Protein AF-A0AAD1VZV8-F1 (afdb_monomer_lite)

Secondary structure (DSSP, 8-state):
-PPPTTEEEEEETTEEEEEETTEEEEEEEEEETTEEEEEEEETTT--EEEEEEESSTTSSHHHHHHHHHHHHHHHH---TTB---SEEE-S-SSTTT----EEEEEPPSEEHHHHHHH-PPPHHHHHHHHHHHHHHHHHHHHTTEE-----TTSEEE-TT--EEE--GGG-EETT-------S-GGG--HHHHHT-S---THHHHHHHHHHHHHHHHTS-S---SSHHHHHHHHHHHH-PPPHHHHHH---HHHHHHHHTSPP-PPP-HHHHSTT--HHHHHHHHHHS-SSGGGSPPHHHHHTSGGGTTT--GGGS---PPP--TTTSS---HHHHHHHHHHHHHHHHHHTTT--S--------TT--EEEEEETTEEEEEETTEEEEEEEEEETTEEEEEEEEPPTT-TT---GGGSEEEEEEEEE-TTSSHHHHHHHHHHHHHHHH---TTB----EEE-S--SGGG--EEEEEEE---EEHHHHHHH-PPPHHHHHHHHHHHHHHHHHHHHTTEE-----GGGEEE-TT--EEE---TT-EETT-------S-GGG--HHHHHT-S---THHHHHHHHHHHHHHHHTS-S---SSHHHHHHHHHHHH-PPPHHHHHH---HHHHHHHHHS---PPPPHHHHSTTS-HHHHHHHHHHS-SSGGGSPPHHHHHTSTTSTTT--GGG----PPP--TTTT----HHHHTTHHHHHHHTTT--S------------------------------------EEEEPPTT-TTSTTSS-SEEEES-TT---SHHHHHHHHHTTHHHHHTTS-TTHHHHHHHHHS-BSSSSPPPBPHHHHHHHHHHHHHHHHHHT-PPPGGG-GGGS--STTSSB----HHHHHHTTSSPEEPP-PPPPEESS--HHHHHHHHHSSSEEEEEEEEEEE-TTS-EEEEE-S--EEEE-TT--TTTHHHHHHHHHHHSHHHHHHH--SSS-EEEEEEEEEETTEEEEEEEEE--TT-HHHHHHHHHHTT---

Organism: Pelobates cultripes (NCBI:txid61616)

Radius of gyration: 38.72 Å; chains: 1; bounding box: 109×100×72 Å

InterPro domains:
  IPR000719 Protein kinase domain [PF00069] (23-307)
  IPR000719 Protein kinase domain [PF00069] (385-679)
  IPR000719 Protein kinase domain [PS50011] (23-307)
  IPR000719 Protein kinase domain [PS50011] (385-679)
  IPR000719 Protein kinase domain [SM00220] (23-307)
  IPR000719 Protein kinase domain [SM00220] (385-679)
  IPR001134 Netrin domain [PS50189] (893-1016)
  IPR003527 Mitogen-activated protein (MAP) kinase, conserved site [PS01351] (58-161)
  IPR003527 Mitogen-activated protein (MAP) kinase, conserved site [PS01351] (430-533)
  IPR008352 Mitogen-activated protein (MAP) kinase HOG-like [PR01773] (11-20)
  IPR008352 Mitogen-activated protein (MAP) kinase HOG-like [PR01773] (192-202)
  IPR008352 Mitogen-activated protein (MAP) kinase HOG-like [PR01773] (269-282)
  IPR008352 Mitogen-activated protein (MAP) kinase HOG-like [PR01773] (285-293)
  IPR008352 Mitogen-activated protein (MAP) kinase HOG-like [PR01773] (306-316)
  IPR011009 Protein kinase-like domain superfamily [SSF56112] (8-343)
  IPR011009 Protein kinase-like domain superfamily [SSF56112] (369-708)
  IPR017441 Protein kinase, ATP binding site [PS00107] (29-53)
  IPR017441 Protein kinase, ATP binding site [PS00107] (391-424)
  IPR020067 Frizzled domain [PF01392] (767-865)
  IPR020067 Frizzled domain [PS50038] (756-873)

Foldseek 3Di:
DDFQVQWDWDADPNDIDIGGPQWADFAWDDDDPFFTWTWTQRNVVRATKIKTKGDQQLPFPLSLLLLLQQLQVLCQDQAQQAKHFPAKDDSDPDLVRLGIIITITHDFDAFQLVVLQPDQDDLVLLLVLLLSVLLSLQQQVLLQKAQQDDDSRQWGAHPVGRIHGHDSSPMDGFDDDDPLWDDQCLLFALCSLPVFARAHNLRVLSSSLQRSLCSLPSDGQQRALHSVSSVVSLCLAQWQDDPVVLVRGRDPVVSVVSVPDPTHDHDQVCVVRPPDDPQSSVLSVQSSHNPSVRHDHSVRSLVGPSNPLPRDPVSSDYGHHDDCVVSPDDDGSSRSSVVSVVSNVVRVVVVPDPDDDDDDDDDDVQFDWDWDDEPSDIDTGGPQWDDWYWDAADPFFTKTKTFGDDPPCPDDPDRVPGAIKIKGKGFQLLSDVLSLLLVVVVVQVLPQDDAQQAKHFDDKDDPDPDLVRPGMIMTITHDQAAFQLVCLQPDQDDQVLLLVLLLSVLLSLQQCVLQQKAQQDDDSRQWGAHPVRRIHGHDSSQMDGQQDDDSLDDDDPLLFALCSLPVWDRDHNLRVLSSSLQRSLCSLVSDGQFHAPHSLSSNVSLCQAQWQDDPVVLVSTHDPVSVVSSVVDDTDDHDQQCVVRVNHDPQSSVLSNLSSDNPSVSRDHSVRSSVGPSNVVPDDPVRRDYGHHDDCVVSPDDDPSSVSSCVVVVVVVVVPPPDDDDDDDDDDDDDDDDDDDDDDDDDDDDDDDDPPDDKDKDFDDPLQVLAPPVPDGIFIPPFLLRDHDPVVLNVVSVVCVLLVVLCLDVCLSVQVNCRSGPDPDPDTAHAALVSLCRSCVRRQQLCVLVPDGDDPSSPSVPHHHDCIRHDDSDDPVNVVVVQQAAAEGRDDQADEAAADALVVLLVLCVVFQFKKKFKKFWDADPVRDIAIATDDAIHTLHQGPHDRVCVRVRVRSNCSSHVVNVCVVHVDRDIWIKMWGWYGDSSYIDTHYIYTDDPPHPSNVVNSVCSVVDDD

Sequence (1016 aa):
MSCRAGFYRQELNKTVWEVPERYQELTPVGSGAFGSVCSACDTKTRQKVAVKKLSRPFQSLVHARRTYRELRLLKHMKHENVIGLLDVFTPSTSVETFNEVYLVTNLMGADLNNIVKCQRLTDDHIQFLVYQLLRGLKYIHSAGIIHRDLKPSNLAVNEDCELRILDFGLARQTDDEMTGYVATRWYRAPEIMLNWMHYNQTVDIWSVGCIMAELLTGKALFPGNDYIDQLKRIMEVVGTPNSEFLMKISSEHARRYIESLPHMPQQELKEVFLGANPLAIDLLKKMLILDSDKRITATEALAHPYFEQYHDPEDEPEAEPYDESMENKERNIDEWKAIAYEETHKLQYFDYVTLMPIGRIKDSPEDSYYKQEVNKTMWEVKERYRELVAVGSGAYGTVCNAYELKKQEERARDSRSGTKVAIKKLYRPFQSELFAKRAYRELRLLKHMQHENVIGLLDVFTPDCTLEKFNDFYLVMPFMGTDLGKIMKHEKLSEDRIQFLVYQILKGLKYIHSAGIIHRDLKPGNLAVNEDCELKILDFGLARHADSEMTGYVVTRWYRAPEVILNWMHYTQTVDIWSVGCIMAEMYTGRPLFKGNDHLDQLTEIMKITGTPTQDFVQKLQSPEAKSYIKSLPKVQKKDFGALLRYANPLAVNILEKMLVLDAEKRITATEALCHPYFEQFHDEDDETETDPYDDSFDNLDLPLEEWRQMPRLTWSLSFEINKEVEGRCPSFEPGNQTEESNIHFPSSKAFLDIGLSTKCVTIPKDLGLCNDIGYSEMRLPNLMGHTSLAEVVPKSEEWKSLIQTGCHPYARTFLCSLFAPVCMDTFILPCRSMCVAVRDSCAPVLSCHGHSWPEILDCDRFPAGEDMCLATLSKEYIYMYRDLPKPTCQSCPTIEDSVQTKTALEAFCENDFALKVKLAKRKTPSETHQYEIDGQVDFISQGDLLPYDTRNMITQWMLINDKCAEKMIRNPRSLLFIITGSVHHGKVTITKIFHWQKRDSNLTLAVRKWRYHKC

pLDDT: mean 75.04, std 17.6, range [21.66, 97.62]

Structure (mmCIF, N/CA/C/O backbone):
data_AF-A0AAD1VZV8-F1
#
_entry.id   AF-A0AAD1VZV8-F1
#
loop_
_atom_site.group_PDB
_atom_site.id
_atom_site.type_symbol
_atom_site.label_atom_id
_atom_site.label_alt_id
_atom_site.label_comp_id
_atom_site.label_asym_id
_atom_site.label_entity_id
_atom_site.label_seq_id
_atom_site.pdbx_PDB_ins_code
_atom_site.Cartn_x
_atom_site.Cartn_y
_atom_site.Cartn_z
_atom_site.occupancy
_atom_site.B_iso_or_equiv
_atom_site.auth_seq_id
_atom_site.auth_comp_id
_atom_site.auth_asym_id
_atom_site.auth_atom_id
_atom_site.pdbx_PDB_model_num
ATOM 1 N N . MET A 1 1 ? 16.079 13.916 -36.404 1.00 41.34 1 MET A N 1
ATOM 2 C CA . MET A 1 1 ? 15.857 12.458 -36.513 1.00 41.34 1 MET A CA 1
ATOM 3 C C . MET A 1 1 ? 14.384 12.199 -36.266 1.00 41.34 1 MET A C 1
ATOM 5 O O . MET A 1 1 ? 13.881 12.693 -35.262 1.00 41.34 1 MET A O 1
ATOM 9 N N . SER A 1 2 ? 13.702 11.490 -37.163 1.00 50.41 2 SER A N 1
ATOM 10 C CA . SER A 1 2 ? 12.327 11.026 -36.938 1.00 50.41 2 SER A CA 1
ATOM 11 C C . SER A 1 2 ? 12.249 10.089 -35.724 1.00 50.41 2 SER A C 1
ATOM 13 O O . SER A 1 2 ? 13.264 9.538 -35.287 1.00 50.41 2 SER A O 1
ATOM 15 N N . CYS A 1 3 ? 11.054 9.947 -35.158 1.00 56.88 3 CYS A N 1
ATOM 16 C CA . CYS A 1 3 ? 10.742 8.881 -34.207 1.00 56.88 3 CYS A CA 1
ATOM 17 C C . CYS A 1 3 ? 10.597 7.547 -34.961 1.00 56.88 3 CYS A C 1
ATOM 19 O O . CYS A 1 3 ? 10.460 7.538 -36.193 1.00 56.88 3 CYS A O 1
ATOM 21 N N . ARG A 1 4 ? 10.607 6.422 -34.242 1.00 71.38 4 ARG A N 1
ATOM 22 C CA . ARG A 1 4 ? 10.168 5.130 -34.800 1.00 71.38 4 ARG A CA 1
ATOM 23 C C . ARG A 1 4 ? 8.682 5.215 -35.187 1.00 71.38 4 ARG A C 1
ATOM 25 O O . ARG A 1 4 ? 7.907 5.868 -34.500 1.00 71.38 4 ARG A O 1
ATOM 32 N N . ALA A 1 5 ? 8.272 4.573 -36.282 1.00 69.00 5 ALA A N 1
ATOM 33 C CA . ALA A 1 5 ? 6.856 4.533 -36.660 1.00 69.00 5 ALA A CA 1
ATOM 34 C C . ALA A 1 5 ? 6.026 3.853 -35.553 1.00 69.00 5 ALA A C 1
ATOM 36 O O . ALA A 1 5 ? 6.430 2.801 -35.052 1.00 69.00 5 ALA A O 1
ATOM 37 N N . GLY A 1 6 ? 4.903 4.460 -35.158 1.00 79.44 6 GLY A N 1
ATOM 38 C CA . GLY A 1 6 ? 4.107 4.014 -34.012 1.00 79.44 6 GLY A CA 1
ATOM 39 C C . GLY A 1 6 ? 4.653 4.448 -32.645 1.00 79.44 6 GLY A C 1
ATOM 40 O O . GLY A 1 6 ? 4.149 3.968 -31.631 1.00 79.44 6 GLY A O 1
ATOM 41 N N . PHE A 1 7 ? 5.678 5.309 -32.589 1.00 89.44 7 PHE A N 1
ATOM 42 C CA . PHE A 1 7 ? 6.204 5.924 -31.365 1.00 89.44 7 PHE A CA 1
ATOM 43 C C . PHE A 1 7 ? 6.184 7.453 -31.478 1.00 89.44 7 PHE A C 1
ATOM 45 O O . PHE A 1 7 ? 6.583 8.023 -32.497 1.00 89.44 7 PHE A O 1
ATOM 52 N N . TYR A 1 8 ? 5.830 8.129 -30.386 1.00 90.88 8 TYR A N 1
ATOM 53 C CA . TYR A 1 8 ? 5.913 9.585 -30.273 1.00 90.88 8 TYR A CA 1
ATOM 54 C C . TYR A 1 8 ? 6.916 10.012 -29.196 1.00 90.88 8 TYR A C 1
ATOM 56 O O . TYR A 1 8 ? 7.273 9.233 -28.310 1.00 90.88 8 TYR A O 1
ATOM 64 N N . ARG A 1 9 ? 7.394 11.262 -29.287 1.00 90.31 9 ARG A N 1
ATOM 65 C CA . ARG A 1 9 ? 8.308 11.862 -28.304 1.00 90.31 9 ARG A CA 1
ATOM 66 C C . ARG A 1 9 ? 7.639 12.981 -27.516 1.00 90.31 9 ARG A C 1
ATOM 68 O O . ARG A 1 9 ? 6.972 13.832 -28.097 1.00 90.31 9 ARG A O 1
ATOM 75 N N . GLN A 1 10 ? 7.894 13.010 -26.212 1.00 89.69 10 GLN A N 1
ATOM 76 C CA . GLN A 1 10 ? 7.422 14.032 -25.277 1.00 89.69 10 GLN A CA 1
ATOM 77 C C . GLN A 1 10 ? 8.534 14.338 -24.263 1.00 89.69 10 GLN A C 1
ATOM 79 O O . GLN A 1 10 ? 9.213 13.422 -23.802 1.00 89.69 10 GLN A O 1
ATOM 84 N N . GLU A 1 11 ? 8.747 15.606 -23.905 1.00 88.31 11 GLU A N 1
ATOM 85 C CA . GLU A 1 11 ? 9.663 15.958 -22.811 1.00 88.31 11 GLU A CA 1
ATOM 86 C C . GLU A 1 11 ? 8.887 16.085 -21.496 1.00 88.31 11 GLU A C 1
ATOM 88 O O . GLU A 1 11 ? 7.904 16.819 -21.409 1.00 88.31 11 GLU A O 1
ATOM 93 N N . LEU A 1 12 ? 9.336 15.364 -20.468 1.00 83.69 12 LEU A N 1
ATOM 94 C CA . LEU A 1 12 ? 8.746 15.338 -19.131 1.00 83.69 12 LEU A CA 1
ATOM 95 C C . LEU A 1 12 ? 9.860 15.375 -18.086 1.00 83.69 12 LEU A C 1
ATOM 97 O O . LEU A 1 12 ? 10.826 14.619 -18.171 1.00 83.69 12 LEU A O 1
ATOM 101 N N . ASN A 1 13 ? 9.750 16.267 -17.099 1.00 74.88 13 ASN A N 1
ATOM 102 C CA . ASN A 1 13 ? 10.738 16.450 -16.025 1.00 74.88 13 ASN A CA 1
ATOM 103 C C . ASN A 1 13 ? 12.205 16.541 -16.515 1.00 74.88 13 ASN A C 1
ATOM 105 O O . ASN A 1 13 ? 13.106 15.986 -15.889 1.00 74.88 13 ASN A O 1
ATOM 109 N N . LYS A 1 14 ? 12.451 17.255 -17.628 1.00 78.38 14 LYS A N 1
ATOM 110 C CA . LYS A 1 14 ? 13.770 17.397 -18.292 1.00 78.38 14 LYS A CA 1
ATOM 111 C C . LYS A 1 14 ? 14.353 16.087 -18.845 1.00 78.38 14 LYS A C 1
ATOM 113 O O . LYS A 1 14 ? 15.560 15.964 -19.042 1.00 78.38 14 LYS A O 1
ATOM 118 N N . THR A 1 15 ? 13.499 15.095 -19.086 1.00 81.12 15 THR A N 1
ATOM 119 C CA . THR A 1 15 ? 13.841 13.837 -19.754 1.00 81.12 15 THR A CA 1
ATOM 120 C C . THR A 1 15 ? 12.984 13.691 -21.004 1.00 81.12 15 THR A C 1
ATOM 122 O O . THR A 1 15 ? 11.776 13.912 -20.956 1.00 81.12 15 THR A O 1
ATOM 125 N N . VAL A 1 16 ? 13.591 13.319 -22.132 1.00 87.94 16 VAL A N 1
ATOM 126 C CA . VAL A 1 16 ? 12.831 12.953 -23.334 1.00 87.94 16 VAL A CA 1
ATOM 127 C C . VAL A 1 16 ? 12.326 11.526 -23.160 1.00 87.94 16 VAL A C 1
ATOM 129 O O . VAL A 1 16 ? 13.091 10.631 -22.796 1.00 87.94 16 VAL A O 1
ATOM 132 N N . TRP A 1 17 ? 11.043 11.312 -23.411 1.00 91.44 17 TRP A N 1
ATOM 133 C CA . TRP A 1 17 ? 10.408 10.004 -23.479 1.00 91.44 17 TRP A CA 1
ATOM 134 C C . TRP A 1 17 ? 10.088 9.708 -24.943 1.00 91.44 17 TRP A C 1
ATOM 136 O O . TRP A 1 17 ? 9.523 10.569 -25.611 1.00 91.44 17 TRP A O 1
ATOM 146 N N . GLU A 1 18 ? 10.439 8.521 -25.439 1.00 91.50 18 GLU A N 1
ATOM 147 C CA . GLU A 1 18 ? 9.946 7.992 -26.712 1.00 91.50 18 GLU A CA 1
ATOM 148 C C . GLU A 1 18 ? 9.149 6.722 -26.416 1.00 91.50 18 GLU A C 1
ATOM 150 O O . GLU A 1 18 ? 9.711 5.707 -26.004 1.00 91.50 18 GLU A O 1
ATOM 155 N N . VAL A 1 19 ? 7.828 6.806 -26.560 1.00 91.69 19 VAL A N 1
ATOM 156 C CA . VAL A 1 19 ? 6.889 5.750 -26.160 1.00 91.69 19 VAL A CA 1
ATOM 157 C C . VAL A 1 19 ? 5.972 5.379 -27.324 1.00 91.69 19 VAL A C 1
ATOM 159 O O . VAL A 1 19 ? 5.711 6.232 -28.178 1.00 91.69 19 VAL A O 1
ATOM 162 N N . PRO A 1 20 ? 5.473 4.131 -27.388 1.00 91.31 20 PRO A N 1
ATOM 163 C CA . PRO A 1 20 ? 4.473 3.746 -28.366 1.00 91.31 20 PRO A CA 1
ATOM 164 C C . PRO A 1 20 ? 3.245 4.655 -28.296 1.00 91.31 20 PRO A C 1
ATOM 166 O O . PRO A 1 20 ? 2.791 5.001 -27.207 1.00 91.31 20 PRO A O 1
ATOM 169 N N . GLU A 1 21 ? 2.627 4.935 -29.441 1.00 89.12 21 GLU A N 1
ATOM 170 C CA . GLU A 1 21 ? 1.342 5.645 -29.550 1.00 89.12 21 GLU A CA 1
ATOM 171 C C . GLU A 1 21 ? 0.206 4.945 -28.775 1.00 89.12 21 GLU A C 1
ATOM 173 O O . GLU A 1 21 ? -0.810 5.570 -28.470 1.00 89.12 21 GLU A O 1
ATOM 178 N N . ARG A 1 22 ? 0.418 3.679 -28.375 1.00 89.69 22 ARG A N 1
ATOM 179 C CA . ARG A 1 22 ? -0.384 2.947 -27.386 1.00 89.69 22 ARG A CA 1
ATOM 180 C C . ARG A 1 22 ? -0.542 3.719 -26.069 1.00 89.69 22 ARG A C 1
ATOM 182 O O . ARG A 1 22 ? -1.645 3.731 -25.535 1.00 89.69 22 ARG A O 1
ATOM 189 N N . TYR A 1 23 ? 0.515 4.335 -25.542 1.00 92.88 23 TYR A N 1
ATOM 190 C CA . TYR A 1 23 ? 0.543 4.916 -24.196 1.00 92.88 23 TYR A CA 1
ATOM 191 C C . TYR A 1 23 ? 0.437 6.437 -24.255 1.00 92.88 23 TYR A C 1
ATOM 193 O O . TYR A 1 23 ? 1.420 7.116 -24.526 1.00 92.88 23 TYR A O 1
ATOM 201 N N . GLN A 1 24 ? -0.760 6.961 -24.006 1.00 90.06 24 GLN A N 1
ATOM 202 C CA . GLN A 1 24 ? -1.091 8.384 -24.118 1.00 90.06 24 GLN A CA 1
ATOM 203 C C . GLN A 1 24 ? -1.137 9.081 -22.750 1.00 90.06 24 GLN A C 1
ATOM 205 O O . GLN A 1 24 ? -1.080 8.437 -21.703 1.00 90.06 24 GLN A O 1
ATOM 210 N N . GLU A 1 25 ? -1.274 10.410 -22.759 1.00 88.75 25 GLU A N 1
ATOM 211 C CA . GLU A 1 25 ? -1.525 11.235 -21.560 1.00 88.75 25 GLU A CA 1
ATOM 212 C C . GLU A 1 25 ? -0.450 11.124 -20.457 1.00 88.75 25 GLU A C 1
ATOM 214 O O . GLU A 1 25 ? -0.751 11.255 -19.266 1.00 88.75 25 GLU A O 1
ATOM 219 N N . LEU A 1 26 ? 0.816 10.897 -20.840 1.00 91.31 26 LEU A N 1
ATOM 220 C CA . LEU A 1 26 ? 1.911 10.711 -19.884 1.00 91.31 26 LEU A CA 1
ATOM 221 C C . LEU A 1 26 ? 2.014 11.884 -18.894 1.00 91.31 26 LEU A C 1
ATOM 223 O O . LEU A 1 26 ? 2.406 13.000 -19.246 1.00 91.31 26 LEU A O 1
ATOM 227 N N . THR A 1 27 ? 1.706 11.585 -17.634 1.00 88.94 27 THR A N 1
ATOM 228 C CA . THR A 1 27 ? 1.662 12.526 -16.513 1.00 88.94 27 THR A CA 1
ATOM 229 C C . THR A 1 27 ? 2.634 12.050 -15.428 1.00 88.94 27 THR A C 1
ATOM 231 O O . THR A 1 27 ? 2.454 10.939 -14.918 1.00 88.94 27 THR A O 1
ATOM 234 N N . PRO A 1 28 ? 3.674 12.827 -15.057 1.00 86.50 28 PRO A N 1
ATOM 235 C CA . PRO A 1 28 ? 4.643 12.424 -14.036 1.00 86.50 28 PRO A CA 1
ATOM 236 C C . PRO A 1 28 ? 3.992 12.120 -12.682 1.00 86.50 28 PRO A C 1
ATOM 238 O O . PRO A 1 28 ? 3.228 12.931 -12.169 1.00 86.50 28 PRO A O 1
ATOM 241 N N . VAL A 1 29 ? 4.335 10.968 -12.101 1.00 76.56 29 VAL A N 1
ATOM 242 C CA . VAL A 1 29 ? 3.871 10.524 -10.772 1.00 76.56 29 VAL A CA 1
ATOM 243 C C . VAL A 1 29 ? 5.012 10.571 -9.759 1.00 76.56 29 VAL A C 1
ATOM 245 O O . VAL A 1 29 ? 4.817 11.007 -8.629 1.00 76.56 29 VAL A O 1
ATOM 248 N N . GLY A 1 30 ? 6.225 10.183 -10.162 1.00 66.62 30 GLY A N 1
ATOM 249 C CA . GLY A 1 30 ? 7.386 10.197 -9.276 1.00 66.62 30 GLY A CA 1
ATOM 250 C C . GLY A 1 30 ? 8.722 10.114 -10.010 1.00 66.62 30 GLY A C 1
ATOM 251 O O . GLY A 1 30 ? 8.802 9.735 -11.178 1.00 66.62 30 GLY A O 1
ATOM 252 N N . SER A 1 31 ? 9.793 10.470 -9.305 1.00 58.97 31 SER A N 1
ATOM 253 C CA . SER A 1 31 ? 11.175 10.363 -9.780 1.00 58.97 31 SER A CA 1
ATOM 254 C C . SER A 1 31 ? 12.060 9.846 -8.651 1.00 58.97 31 SER A C 1
ATOM 256 O O . SER A 1 31 ? 12.198 10.519 -7.628 1.00 58.97 31 SER A O 1
ATOM 258 N N . GLY A 1 32 ? 12.648 8.665 -8.834 1.00 55.53 32 GLY A N 1
ATOM 259 C CA . GLY A 1 32 ? 13.516 8.010 -7.856 1.00 55.53 32 GLY A CA 1
ATOM 260 C C . GLY A 1 32 ? 14.904 7.713 -8.419 1.00 55.53 32 GLY A C 1
ATOM 261 O O . GLY A 1 32 ? 15.189 7.964 -9.589 1.00 55.53 32 GLY A O 1
ATOM 262 N N . ALA A 1 33 ? 15.773 7.127 -7.593 1.00 47.44 33 ALA A N 1
ATOM 263 C CA . ALA A 1 33 ? 17.146 6.791 -7.985 1.00 47.44 33 ALA A CA 1
ATOM 264 C C . ALA A 1 33 ? 17.231 5.811 -9.178 1.00 47.44 33 ALA A C 1
ATOM 266 O O . ALA A 1 33 ? 18.231 5.800 -9.892 1.00 47.44 33 ALA A O 1
ATOM 267 N N . PHE A 1 34 ? 16.184 5.012 -9.412 1.00 54.62 34 PHE A N 1
ATOM 268 C CA . PHE A 1 34 ? 16.177 3.913 -10.390 1.00 54.62 34 PHE A CA 1
ATOM 269 C C . PHE A 1 34 ? 15.362 4.212 -11.658 1.00 54.62 34 PHE A C 1
ATOM 271 O O . PHE A 1 34 ? 15.344 3.409 -12.589 1.00 54.62 34 PHE A O 1
ATOM 278 N N . GLY A 1 35 ? 14.710 5.375 -11.731 1.00 66.75 35 GLY A N 1
ATOM 279 C CA . GLY A 1 35 ? 13.921 5.766 -12.894 1.00 66.75 35 GLY A CA 1
ATOM 280 C C . GLY A 1 35 ? 12.966 6.926 -12.637 1.00 66.75 35 GLY A C 1
ATOM 281 O O . GLY A 1 35 ? 12.700 7.313 -11.495 1.00 66.75 35 GLY A O 1
ATOM 282 N N . SER A 1 36 ? 12.414 7.440 -13.731 1.00 81.00 36 SER A N 1
ATOM 283 C CA . SER A 1 36 ? 11.258 8.339 -13.714 1.00 81.00 36 SER A CA 1
ATOM 284 C C . SER A 1 36 ? 9.997 7.528 -14.007 1.00 81.00 36 SER A C 1
ATOM 286 O O . SER A 1 36 ? 10.020 6.652 -14.874 1.00 81.00 36 SER A O 1
ATOM 288 N N . VAL A 1 37 ? 8.902 7.818 -13.304 1.00 87.06 37 VAL A N 1
ATOM 289 C CA . VAL A 1 37 ? 7.615 7.125 -13.453 1.00 87.06 37 VAL A CA 1
ATOM 290 C C . VAL A 1 37 ? 6.539 8.119 -13.874 1.00 87.06 37 VAL A C 1
ATOM 292 O O . VAL A 1 37 ? 6.285 9.114 -13.186 1.00 87.06 37 VAL A O 1
ATOM 295 N N . CYS A 1 38 ? 5.878 7.825 -14.989 1.00 89.12 38 CYS A N 1
ATOM 296 C CA . CYS A 1 38 ? 4.681 8.526 -15.440 1.00 89.12 38 CYS A CA 1
ATOM 297 C C . CYS A 1 38 ? 3.479 7.585 -15.370 1.00 89.12 38 CYS A C 1
ATOM 299 O O . CYS A 1 38 ? 3.589 6.409 -15.707 1.00 89.12 38 CYS A O 1
ATOM 301 N N . SER A 1 39 ? 2.321 8.110 -14.983 1.00 90.50 39 SER A N 1
ATOM 302 C CA . SER A 1 39 ? 1.050 7.471 -15.323 1.00 90.50 39 SER A CA 1
ATOM 303 C C . SER A 1 39 ? 0.752 7.720 -16.799 1.00 90.50 39 SER A C 1
ATOM 305 O O . SER A 1 39 ? 1.046 8.804 -17.301 1.00 90.50 39 SER A O 1
ATOM 307 N N . ALA A 1 40 ? 0.185 6.735 -17.487 1.00 90.69 40 ALA A N 1
ATOM 308 C CA . ALA A 1 40 ? -0.267 6.841 -18.872 1.00 90.69 40 ALA A CA 1
ATOM 309 C C . ALA A 1 40 ? -1.622 6.142 -19.043 1.00 90.69 40 ALA A C 1
ATOM 311 O O . ALA A 1 40 ? -1.942 5.215 -18.296 1.00 90.69 40 ALA A O 1
ATOM 312 N N . CYS A 1 41 ? -2.405 6.557 -20.036 1.00 89.12 41 CYS A N 1
ATOM 313 C CA . CYS A 1 41 ? -3.559 5.805 -20.517 1.00 89.12 41 CYS A CA 1
ATOM 314 C C . CYS A 1 41 ? -3.089 4.808 -21.586 1.00 89.12 41 CYS A C 1
ATOM 316 O O . CYS A 1 41 ? -2.621 5.212 -22.652 1.00 89.12 41 CYS A O 1
ATOM 318 N N . ASP A 1 42 ? -3.207 3.508 -21.319 1.00 87.50 42 ASP A N 1
ATOM 319 C CA . ASP A 1 42 ? -3.034 2.482 -22.347 1.00 87.50 42 ASP A CA 1
ATOM 320 C C . ASP A 1 42 ? -4.262 2.475 -23.264 1.00 87.50 42 ASP A C 1
ATOM 322 O O . ASP A 1 42 ? -5.345 2.059 -22.867 1.00 87.50 42 ASP A O 1
ATOM 326 N N . THR A 1 43 ? -4.112 2.900 -24.513 1.00 80.50 43 THR A N 1
ATOM 327 C CA . THR A 1 43 ? -5.215 2.938 -25.483 1.00 80.50 43 THR A CA 1
ATOM 328 C C . THR A 1 43 ? -5.691 1.555 -25.942 1.00 80.50 43 THR A C 1
ATOM 330 O O . THR A 1 43 ? -6.835 1.470 -26.390 1.00 80.50 43 THR A O 1
ATOM 333 N N . LYS A 1 44 ? -4.901 0.473 -25.785 1.00 79.06 44 LYS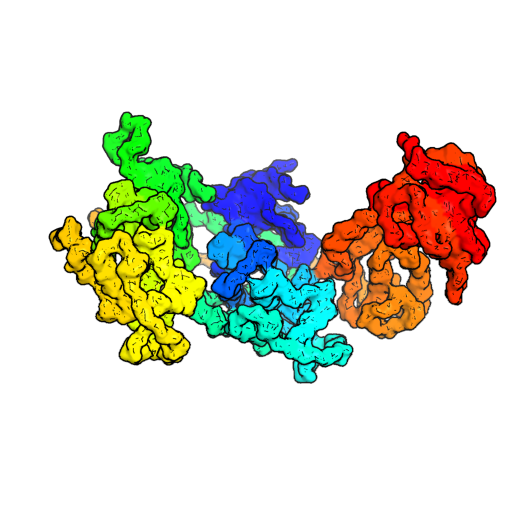 A N 1
ATOM 334 C CA . LYS A 1 44 ? -5.374 -0.908 -26.034 1.00 79.06 44 LYS A CA 1
ATOM 335 C C . LYS A 1 44 ? -6.358 -1.357 -24.946 1.00 79.06 44 LYS A C 1
ATOM 337 O O . LYS A 1 44 ? -7.440 -1.825 -25.274 1.00 79.06 44 LYS A O 1
ATOM 342 N N . THR A 1 45 ? -5.982 -1.236 -23.668 1.00 73.50 45 THR A N 1
ATOM 343 C CA . THR A 1 45 ? -6.782 -1.745 -22.527 1.00 73.50 45 THR A CA 1
ATOM 344 C C . THR A 1 45 ? -7.696 -0.701 -21.880 1.00 73.50 45 THR A C 1
ATOM 346 O O . THR A 1 45 ? -8.508 -1.034 -21.021 1.00 73.50 45 THR A O 1
ATOM 349 N N . ARG A 1 46 ? -7.547 0.574 -22.259 1.00 73.19 46 ARG A N 1
ATOM 350 C CA . ARG A 1 46 ? -8.178 1.762 -21.655 1.00 73.19 46 ARG A CA 1
ATOM 351 C C . ARG A 1 46 ? -7.933 1.927 -20.150 1.00 73.19 46 ARG A C 1
ATOM 353 O O . ARG A 1 46 ? -8.646 2.681 -19.492 1.00 73.19 46 ARG A O 1
ATOM 360 N N . GLN A 1 47 ? -6.902 1.280 -19.608 1.00 77.69 47 GLN A N 1
ATOM 361 C CA . GLN A 1 47 ? -6.522 1.401 -18.202 1.00 77.69 47 GLN A CA 1
ATOM 362 C C . GLN A 1 47 ? -5.420 2.436 -17.980 1.00 77.69 47 GLN A C 1
ATOM 364 O O . GLN A 1 47 ? -4.608 2.719 -18.864 1.00 77.69 47 GLN A O 1
ATOM 369 N N . LYS A 1 48 ? -5.364 2.973 -16.755 1.00 82.94 48 LYS A N 1
ATOM 370 C CA . LYS A 1 48 ? -4.201 3.730 -16.296 1.00 82.94 48 LYS A CA 1
ATOM 371 C C . LYS A 1 48 ? -3.095 2.775 -15.861 1.00 82.94 48 LYS A C 1
ATOM 373 O O . LYS A 1 48 ? -3.294 1.927 -14.994 1.00 82.94 48 LYS A O 1
ATOM 378 N N . VAL A 1 49 ? -1.926 2.948 -16.460 1.00 88.44 49 VAL A N 1
ATOM 379 C CA . VAL A 1 49 ? -0.714 2.167 -16.196 1.00 88.44 49 VAL A CA 1
ATOM 380 C C . VAL A 1 49 ? 0.390 3.070 -15.662 1.00 88.44 49 VAL A C 1
ATOM 382 O O . VAL A 1 49 ? 0.418 4.268 -15.957 1.00 88.44 49 VAL A O 1
ATOM 385 N N . ALA A 1 50 ? 1.308 2.507 -14.883 1.00 89.38 50 ALA A N 1
ATOM 386 C CA . ALA A 1 50 ? 2.561 3.158 -14.529 1.00 89.38 50 ALA A CA 1
ATOM 387 C C . ALA A 1 50 ? 3.636 2.747 -15.543 1.00 89.38 50 ALA A C 1
ATOM 389 O O . ALA A 1 50 ? 3.910 1.563 -15.719 1.00 89.38 50 ALA A O 1
ATOM 390 N N . VAL A 1 51 ? 4.250 3.726 -16.206 1.00 90.75 51 VAL A N 1
ATOM 391 C CA . VAL A 1 51 ? 5.375 3.532 -17.126 1.00 90.75 51 VAL A CA 1
ATOM 392 C C . VAL A 1 51 ? 6.646 4.020 -16.429 1.00 90.75 51 VAL A C 1
ATOM 394 O O . VAL A 1 51 ? 6.813 5.221 -16.202 1.00 90.75 51 VAL A O 1
ATOM 397 N N . LYS A 1 52 ? 7.542 3.094 -16.072 1.00 88.56 52 LYS A N 1
ATOM 398 C CA . LYS A 1 52 ? 8.856 3.358 -15.460 1.00 88.56 52 LYS A CA 1
ATOM 399 C C . LYS A 1 52 ? 9.921 3.379 -16.558 1.00 88.56 52 LYS A C 1
ATOM 401 O O . LYS A 1 52 ? 10.239 2.337 -17.130 1.00 88.56 52 LYS A O 1
ATOM 406 N N . LYS A 1 53 ? 10.498 4.551 -16.841 1.00 89.38 53 LYS A N 1
ATOM 407 C CA . LYS A 1 53 ? 11.697 4.676 -17.686 1.00 89.38 53 LYS A CA 1
ATOM 408 C C . LYS A 1 53 ? 12.934 4.433 -16.824 1.00 89.38 53 LYS A C 1
ATOM 410 O O . LYS A 1 53 ? 13.180 5.196 -15.886 1.00 89.38 53 LYS A O 1
ATOM 415 N N . LEU A 1 54 ? 13.718 3.402 -17.144 1.00 84.00 54 LEU A N 1
ATOM 416 C CA . LEU A 1 54 ? 14.939 3.083 -16.400 1.00 84.00 54 LEU A CA 1
ATOM 417 C C . LEU A 1 54 ? 16.050 4.108 -16.671 1.00 84.00 54 LEU A C 1
ATOM 419 O O . LEU A 1 54 ? 16.347 4.461 -17.816 1.00 84.00 54 LEU A O 1
ATOM 423 N N . SER A 1 55 ? 16.691 4.575 -15.600 1.00 78.38 55 SER A N 1
ATOM 424 C CA . SER A 1 55 ? 17.763 5.573 -15.666 1.00 78.38 55 SER A CA 1
ATOM 425 C C . SER A 1 55 ? 19.096 4.940 -16.072 1.00 78.38 55 SER A C 1
ATOM 427 O O . SER A 1 55 ? 19.790 4.367 -15.239 1.00 78.38 55 SER A O 1
ATOM 429 N N . ARG A 1 56 ? 19.484 5.104 -17.346 1.00 78.19 56 ARG A N 1
ATOM 430 C CA . ARG A 1 56 ? 20.778 4.658 -17.914 1.00 78.19 56 ARG A CA 1
ATOM 431 C C . ARG A 1 56 ? 21.095 3.168 -17.637 1.00 78.19 56 ARG A C 1
ATOM 433 O O . ARG A 1 56 ? 22.159 2.866 -17.088 1.00 78.19 56 ARG A O 1
ATOM 440 N N . PRO A 1 57 ? 20.212 2.234 -18.044 1.00 81.31 57 PRO A N 1
ATOM 441 C CA . PRO A 1 57 ? 20.262 0.818 -17.655 1.00 81.31 57 PRO A CA 1
ATOM 442 C C . PRO A 1 57 ? 21.606 0.111 -17.900 1.00 81.31 57 PRO A C 1
ATOM 444 O O . PRO A 1 57 ? 21.960 -0.803 -17.166 1.00 81.31 57 PRO A O 1
ATOM 447 N N . PHE A 1 58 ? 22.389 0.551 -18.889 1.00 84.69 58 PHE A N 1
ATOM 448 C CA . PHE A 1 58 ? 23.647 -0.094 -19.285 1.00 84.69 58 PHE A CA 1
ATOM 449 C C . PHE A 1 58 ? 24.905 0.739 -18.958 1.00 84.69 58 PHE A C 1
ATOM 451 O O . PHE A 1 58 ? 25.960 0.508 -19.539 1.00 84.69 58 PHE A O 1
ATOM 458 N N . GLN A 1 59 ? 24.836 1.709 -18.027 1.00 79.38 59 GLN A N 1
ATOM 459 C CA . GLN A 1 59 ? 25.995 2.560 -17.677 1.00 79.38 59 GLN A CA 1
ATOM 460 C C . GLN A 1 59 ? 27.163 1.780 -17.031 1.00 79.38 59 GLN A C 1
ATOM 462 O O . GLN A 1 59 ? 28.314 2.202 -17.132 1.00 79.38 59 GLN A O 1
ATOM 467 N N . SER A 1 60 ? 26.900 0.662 -16.350 1.00 77.88 60 SER A N 1
ATOM 468 C CA . SER A 1 60 ? 27.945 -0.252 -15.869 1.00 77.88 60 SER A CA 1
ATOM 469 C C . SER A 1 60 ? 27.414 -1.677 -15.720 1.00 77.88 60 SER A C 1
ATOM 471 O O . SER A 1 60 ? 26.203 -1.891 -15.727 1.00 77.88 60 SER A O 1
ATOM 473 N N . LEU A 1 61 ? 28.320 -2.640 -15.520 1.00 73.12 61 LEU A N 1
ATOM 474 C CA . LEU A 1 61 ? 28.007 -4.059 -15.315 1.00 73.12 61 LEU A CA 1
ATOM 475 C C . LEU A 1 61 ? 26.919 -4.294 -14.249 1.00 73.12 61 LEU A C 1
ATOM 477 O O . LEU A 1 61 ? 25.987 -5.062 -14.472 1.00 73.12 61 LEU A O 1
ATOM 481 N N . VAL A 1 62 ? 26.989 -3.570 -13.127 1.00 73.00 62 VAL A N 1
ATOM 482 C CA . VAL A 1 62 ? 26.002 -3.661 -12.036 1.00 73.00 62 VAL A CA 1
ATOM 483 C C . VAL A 1 62 ? 24.618 -3.173 -12.482 1.00 73.00 62 VAL A C 1
ATOM 485 O O . VAL A 1 62 ? 23.620 -3.820 -12.178 1.00 73.00 62 VAL A O 1
ATOM 488 N N . HIS A 1 63 ? 24.544 -2.075 -13.242 1.00 73.56 63 HIS A N 1
ATOM 489 C CA . HIS A 1 63 ? 23.275 -1.572 -13.781 1.00 73.56 63 HIS A CA 1
ATOM 490 C C . HIS A 1 63 ? 22.697 -2.526 -14.837 1.00 73.56 63 HIS A C 1
ATOM 492 O O . HIS A 1 63 ? 21.486 -2.744 -14.861 1.00 73.56 63 HIS A O 1
ATOM 498 N N . ALA A 1 64 ? 23.552 -3.144 -15.656 1.00 80.56 64 ALA A N 1
ATOM 499 C CA . ALA A 1 64 ? 23.137 -4.065 -16.707 1.00 80.56 64 ALA A CA 1
ATOM 500 C C . ALA A 1 64 ? 22.579 -5.385 -16.132 1.00 80.56 64 ALA A C 1
ATOM 502 O O . ALA A 1 64 ? 21.457 -5.763 -16.478 1.00 80.56 64 ALA A O 1
ATOM 503 N N . ARG A 1 65 ? 23.286 -6.023 -15.178 1.00 79.19 65 ARG A N 1
ATOM 504 C CA . ARG A 1 65 ? 22.791 -7.210 -14.443 1.00 79.19 65 ARG A CA 1
ATOM 505 C C . ARG A 1 65 ? 21.506 -6.879 -13.668 1.00 79.19 65 ARG A C 1
ATOM 507 O O . ARG A 1 65 ? 20.545 -7.636 -13.754 1.00 79.19 65 ARG A O 1
ATOM 514 N N . ARG A 1 66 ? 21.431 -5.709 -13.007 1.00 76.38 66 ARG A N 1
ATOM 515 C CA . ARG A 1 66 ? 20.205 -5.221 -12.338 1.00 76.38 66 ARG A CA 1
ATOM 516 C C . ARG A 1 66 ? 19.033 -5.035 -13.306 1.00 76.38 66 ARG A C 1
ATOM 518 O O . ARG A 1 66 ? 17.929 -5.447 -12.981 1.00 76.38 66 ARG A O 1
ATOM 525 N N . THR A 1 67 ? 19.257 -4.441 -14.477 1.00 82.50 67 THR A N 1
ATOM 526 C CA . THR A 1 67 ? 18.207 -4.213 -15.487 1.00 82.50 67 THR A CA 1
ATOM 527 C C . THR A 1 67 ? 17.628 -5.531 -15.993 1.00 82.50 67 THR A C 1
ATOM 529 O O . THR A 1 67 ? 16.410 -5.677 -16.076 1.00 82.50 67 THR A O 1
ATOM 532 N N . TYR A 1 68 ? 18.494 -6.501 -16.304 1.00 85.31 68 TYR A N 1
ATOM 533 C CA . TYR A 1 68 ? 18.072 -7.840 -16.714 1.00 85.31 68 TYR A CA 1
ATOM 534 C C . TYR A 1 68 ? 17.278 -8.545 -15.604 1.00 85.31 68 TYR A C 1
ATOM 536 O O . TYR A 1 68 ? 16.189 -9.054 -15.866 1.00 85.31 68 TYR A O 1
ATOM 544 N N . ARG A 1 69 ? 17.775 -8.505 -14.361 1.00 81.12 69 ARG A N 1
ATOM 545 C CA . ARG A 1 69 ? 17.099 -9.076 -13.189 1.00 81.12 69 ARG A CA 1
ATOM 546 C C . ARG A 1 69 ? 15.728 -8.457 -12.943 1.00 81.12 69 ARG A C 1
ATOM 548 O O . ARG A 1 69 ? 14.754 -9.186 -12.820 1.00 81.12 69 ARG A O 1
ATOM 555 N N . GLU A 1 70 ? 15.632 -7.129 -12.891 1.00 83.56 70 GLU A N 1
ATOM 556 C CA . GLU A 1 70 ? 14.365 -6.430 -12.640 1.00 83.56 70 GLU A CA 1
ATOM 557 C C . GLU A 1 70 ? 13.319 -6.806 -13.704 1.00 83.56 70 GLU A C 1
ATOM 559 O O . GLU A 1 70 ? 12.179 -7.118 -13.367 1.00 83.56 70 GLU A O 1
ATOM 564 N N . LEU A 1 71 ? 13.728 -6.896 -14.976 1.00 84.94 71 LEU A N 1
ATOM 565 C CA . LEU A 1 71 ? 12.878 -7.371 -16.070 1.00 84.94 71 LEU A CA 1
ATOM 566 C C . LEU A 1 71 ? 12.451 -8.841 -15.906 1.00 84.94 71 LEU A C 1
ATOM 568 O O . LEU A 1 71 ? 11.279 -9.156 -16.105 1.00 84.94 71 LEU A O 1
ATOM 572 N N . ARG A 1 72 ? 13.371 -9.750 -15.565 1.00 84.44 72 ARG A N 1
ATOM 573 C CA . ARG A 1 72 ? 13.076 -11.184 -15.389 1.00 84.44 72 ARG A CA 1
ATOM 574 C C . ARG A 1 72 ? 12.175 -11.445 -14.181 1.00 84.44 72 ARG A C 1
ATOM 576 O O . ARG A 1 72 ? 11.198 -12.177 -14.311 1.00 84.44 72 ARG A O 1
ATOM 583 N N . LEU A 1 73 ? 12.444 -10.805 -13.045 1.00 83.81 73 LEU A N 1
ATOM 584 C CA . LEU A 1 73 ? 11.636 -10.928 -11.831 1.00 83.81 73 LEU A CA 1
ATOM 585 C C . LEU A 1 73 ? 10.212 -10.404 -12.045 1.00 83.81 73 LEU A C 1
ATOM 587 O O . LEU A 1 73 ? 9.256 -11.104 -11.723 1.00 83.81 73 LEU A O 1
ATOM 591 N N . LEU A 1 74 ? 10.041 -9.239 -12.679 1.00 85.56 74 LEU A N 1
ATOM 592 C CA . LEU A 1 74 ? 8.709 -8.691 -12.975 1.00 85.56 74 LEU A CA 1
ATOM 593 C C . LEU A 1 74 ? 7.894 -9.543 -13.974 1.00 85.56 74 LEU A C 1
ATOM 595 O O . LEU A 1 74 ? 6.671 -9.417 -14.006 1.00 85.56 74 LEU A O 1
ATOM 599 N N . LYS A 1 75 ? 8.534 -10.418 -14.768 1.00 82.62 75 LYS A N 1
ATOM 600 C CA . LYS A 1 75 ? 7.850 -11.445 -15.586 1.00 82.62 75 LYS A CA 1
ATOM 601 C C . LYS A 1 75 ? 7.461 -12.698 -14.793 1.00 82.62 75 LYS A C 1
ATOM 603 O O . LYS A 1 75 ? 6.480 -13.351 -15.142 1.00 82.62 75 LYS A O 1
ATOM 608 N N . HIS A 1 76 ? 8.257 -13.061 -13.786 1.00 83.25 76 HIS A N 1
ATOM 609 C CA . HIS A 1 76 ? 8.062 -14.256 -12.952 1.00 83.25 76 HIS A CA 1
ATOM 610 C C . HIS A 1 76 ? 6.966 -14.051 -11.899 1.00 83.25 76 HIS A C 1
ATOM 612 O O . HIS A 1 76 ? 6.203 -14.963 -11.591 1.00 83.25 76 HIS A O 1
ATOM 618 N N . MET A 1 77 ? 6.862 -12.834 -11.362 1.00 84.25 77 MET A N 1
ATOM 619 C CA . MET A 1 77 ? 5.910 -12.490 -10.307 1.00 84.25 77 MET A CA 1
ATOM 620 C C . MET A 1 77 ? 4.469 -12.396 -10.831 1.00 84.25 77 MET A C 1
ATOM 622 O O . MET A 1 77 ? 4.124 -11.482 -11.581 1.00 84.25 77 MET A O 1
ATOM 626 N N . LYS A 1 78 ? 3.616 -13.329 -10.389 1.00 84.38 78 LYS A N 1
ATOM 627 C CA . LYS A 1 78 ? 2.193 -13.442 -10.750 1.00 84.38 78 LYS A CA 1
ATOM 628 C C . LYS A 1 78 ? 1.323 -13.613 -9.501 1.00 84.38 78 LYS A C 1
ATOM 630 O O . LYS A 1 78 ? 0.637 -14.612 -9.339 1.00 84.38 78 LYS A O 1
ATOM 635 N N . HIS A 1 79 ? 1.371 -12.628 -8.610 1.00 85.38 79 HIS A N 1
ATOM 636 C CA . HIS A 1 79 ? 0.643 -12.650 -7.343 1.00 85.38 79 HIS A CA 1
ATOM 637 C C . HIS A 1 79 ? -0.109 -11.334 -7.120 1.00 85.38 79 HIS A C 1
ATOM 639 O O . HIS A 1 79 ? 0.362 -10.269 -7.524 1.00 85.38 79 HIS A O 1
ATOM 645 N N . GLU A 1 80 ? -1.274 -11.384 -6.473 1.00 82.56 80 GLU A N 1
ATOM 646 C CA . GLU A 1 80 ? -2.146 -10.216 -6.285 1.00 82.56 80 GLU A CA 1
ATOM 647 C C . GLU A 1 80 ? -1.456 -9.114 -5.474 1.00 82.56 80 GLU A C 1
ATOM 649 O O . GLU A 1 80 ? -1.440 -7.962 -5.900 1.00 82.56 80 GLU A O 1
ATOM 654 N N . ASN A 1 81 ? -0.791 -9.474 -4.372 1.00 92.25 81 ASN A N 1
ATOM 655 C CA . ASN A 1 81 ? -0.062 -8.530 -3.514 1.00 92.25 81 ASN A CA 1
ATOM 656 C C . ASN A 1 81 ? 1.370 -8.217 -3.986 1.00 92.25 81 ASN A C 1
ATOM 658 O O . ASN A 1 81 ? 2.189 -7.699 -3.226 1.00 92.25 81 ASN A O 1
ATOM 662 N N . VAL A 1 82 ? 1.695 -8.513 -5.246 1.00 89.38 82 VAL A N 1
ATOM 663 C CA . VAL A 1 82 ? 2.997 -8.228 -5.863 1.00 89.38 82 VAL A CA 1
ATOM 664 C C . VAL A 1 82 ? 2.783 -7.452 -7.167 1.00 89.38 82 VAL A C 1
ATOM 666 O O . VAL A 1 82 ? 1.745 -7.576 -7.827 1.00 89.38 82 VAL A O 1
ATOM 669 N N . ILE A 1 83 ? 3.734 -6.595 -7.546 1.00 86.25 83 ILE A N 1
ATOM 670 C CA . ILE A 1 83 ? 3.696 -5.930 -8.851 1.00 86.25 83 ILE A CA 1
ATOM 671 C C . ILE A 1 83 ? 4.233 -6.851 -9.957 1.00 86.25 83 ILE A C 1
ATOM 673 O O . ILE A 1 83 ? 5.359 -7.341 -9.886 1.00 86.25 83 ILE A O 1
ATOM 677 N N . GLY A 1 84 ? 3.413 -7.072 -10.986 1.00 81.25 84 GLY A N 1
ATOM 678 C CA . GLY A 1 84 ? 3.776 -7.802 -12.202 1.00 81.25 84 GLY A CA 1
ATOM 679 C C . GLY A 1 84 ? 3.934 -6.875 -13.411 1.00 81.25 84 GLY A C 1
ATOM 680 O O . GLY A 1 84 ? 3.450 -5.736 -13.417 1.00 81.25 84 GLY A O 1
ATOM 681 N N . LEU A 1 85 ? 4.613 -7.365 -14.446 1.00 83.75 85 LEU A N 1
ATOM 682 C CA . LEU A 1 85 ? 4.807 -6.668 -15.718 1.00 83.75 85 LEU A CA 1
ATOM 683 C C . LEU A 1 85 ? 3.573 -6.809 -16.629 1.00 83.75 85 LEU A C 1
ATOM 685 O O . LEU A 1 85 ? 3.126 -7.920 -16.899 1.00 83.75 85 LEU A O 1
ATOM 689 N N . LEU A 1 86 ? 3.062 -5.692 -17.152 1.00 84.12 86 LEU A N 1
ATOM 690 C CA . LEU A 1 86 ? 1.990 -5.661 -18.160 1.00 84.12 86 LEU A CA 1
ATOM 691 C C . LEU A 1 86 ? 2.528 -5.558 -19.595 1.00 84.12 86 LEU A C 1
ATOM 693 O O . LEU A 1 86 ? 1.924 -6.093 -20.520 1.00 84.12 86 LEU A O 1
ATOM 697 N N . ASP A 1 87 ? 3.632 -4.834 -19.793 1.00 86.31 87 ASP A N 1
ATOM 698 C CA . ASP A 1 87 ? 4.305 -4.651 -21.087 1.00 86.31 87 ASP A CA 1
ATOM 699 C C . ASP A 1 87 ? 5.756 -4.185 -20.858 1.00 86.31 87 ASP A C 1
ATOM 701 O O . ASP A 1 87 ? 6.098 -3.647 -19.799 1.00 86.31 87 ASP A O 1
ATOM 705 N N . VAL A 1 88 ? 6.613 -4.356 -21.861 1.00 89.56 88 VAL A N 1
ATOM 706 C CA . VAL A 1 88 ? 7.970 -3.804 -21.890 1.00 89.56 88 VAL A CA 1
ATOM 707 C C . VAL A 1 88 ? 8.330 -3.370 -23.302 1.00 89.56 88 VAL A C 1
ATOM 709 O O . VAL A 1 88 ? 8.117 -4.088 -24.282 1.00 89.56 88 VAL A O 1
ATOM 712 N N . PHE A 1 89 ? 8.923 -2.187 -23.422 1.00 90.06 89 PHE A N 1
ATOM 713 C CA . PHE A 1 89 ? 9.321 -1.670 -24.722 1.00 90.06 89 PHE A CA 1
ATOM 714 C C . PHE A 1 89 ? 10.617 -0.865 -24.693 1.00 90.06 89 PHE A C 1
ATOM 716 O O . PHE A 1 89 ? 11.123 -0.422 -23.660 1.00 90.06 89 PHE A O 1
ATOM 723 N N . THR A 1 90 ? 11.142 -0.669 -25.896 1.00 88.69 90 THR A N 1
ATOM 724 C CA . THR A 1 90 ? 12.247 0.226 -26.203 1.00 88.69 90 THR A CA 1
ATOM 725 C C . THR A 1 90 ? 11.987 0.865 -27.571 1.00 88.69 90 THR A C 1
ATOM 727 O O . THR A 1 90 ? 11.462 0.188 -28.461 1.00 88.69 90 THR A O 1
ATOM 730 N N . PRO A 1 91 ? 12.320 2.152 -27.781 1.00 85.50 91 PRO A N 1
ATOM 731 C CA . PRO A 1 91 ? 12.282 2.751 -29.114 1.00 85.50 91 PRO A CA 1
ATOM 732 C C . PRO A 1 91 ? 13.322 2.118 -30.053 1.00 85.50 91 PRO A C 1
ATOM 734 O O . PRO A 1 91 ? 13.117 2.074 -31.268 1.00 85.50 91 PRO A O 1
ATOM 737 N N . SER A 1 92 ? 14.413 1.583 -29.500 1.00 84.38 92 SER A N 1
ATOM 738 C CA . SER A 1 92 ? 15.550 1.012 -30.222 1.00 84.38 92 SER A CA 1
ATOM 739 C C . SER A 1 92 ? 15.165 -0.156 -31.134 1.00 84.38 92 SER A C 1
ATOM 741 O O . SER A 1 92 ? 14.342 -1.002 -30.788 1.00 84.38 92 SER A O 1
ATOM 743 N N . THR A 1 93 ? 15.786 -0.215 -32.312 1.00 80.38 93 THR A N 1
ATOM 744 C CA . THR A 1 93 ? 15.515 -1.221 -33.360 1.00 80.38 93 THR A CA 1
ATOM 745 C C . THR A 1 93 ? 16.652 -2.230 -33.533 1.00 80.38 93 THR A C 1
ATOM 747 O O . THR A 1 93 ? 16.574 -3.089 -34.405 1.00 80.38 93 THR A O 1
ATOM 750 N N . SER A 1 94 ? 17.699 -2.135 -32.706 1.00 80.06 94 SER A N 1
ATOM 751 C CA . SER A 1 94 ? 18.853 -3.035 -32.709 1.00 80.06 94 SER A CA 1
ATOM 752 C C . SER A 1 94 ? 19.577 -3.024 -31.351 1.00 80.06 94 SER A C 1
ATOM 754 O O . SER A 1 94 ? 19.395 -2.093 -30.561 1.00 80.06 94 SER A O 1
ATOM 756 N N . VAL A 1 95 ? 20.430 -4.018 -31.078 1.00 82.12 95 VAL A N 1
ATOM 757 C CA . VAL A 1 95 ? 21.188 -4.131 -29.810 1.00 82.12 95 VAL A CA 1
ATOM 758 C C . VAL A 1 95 ? 22.191 -2.981 -29.645 1.00 82.12 95 VAL A C 1
ATOM 760 O O . VAL A 1 95 ? 22.383 -2.449 -28.549 1.00 82.12 95 VAL A O 1
ATOM 763 N N . GLU A 1 96 ? 22.798 -2.519 -30.736 1.00 78.19 96 GLU A N 1
ATOM 764 C CA . GLU A 1 96 ? 23.734 -1.390 -30.747 1.00 78.19 96 GLU A CA 1
ATOM 765 C C . GLU A 1 96 ? 23.024 -0.114 -30.271 1.00 78.19 96 GLU A C 1
ATOM 767 O O . GLU A 1 96 ? 23.548 0.628 -29.437 1.00 78.19 96 GLU A O 1
ATOM 772 N N . THR A 1 97 ? 21.785 0.092 -30.730 1.00 81.19 97 THR A N 1
ATOM 773 C CA . THR A 1 97 ? 20.950 1.257 -30.396 1.00 81.19 97 THR A CA 1
ATOM 774 C C . THR A 1 97 ? 20.192 1.124 -29.068 1.00 81.19 97 THR A C 1
ATOM 776 O O . THR A 1 97 ? 19.559 2.092 -28.641 1.00 81.19 97 THR A O 1
ATOM 779 N N . PHE A 1 98 ? 20.236 -0.034 -28.397 1.00 84.56 98 PHE A N 1
ATOM 780 C CA . PHE A 1 98 ? 19.445 -0.354 -27.199 1.00 84.56 98 PHE A CA 1
ATOM 781 C C . PHE A 1 98 ? 19.940 0.338 -25.922 1.00 84.56 98 PHE A C 1
ATOM 783 O O . PHE A 1 98 ? 20.647 -0.242 -25.104 1.00 84.56 98 PHE A O 1
ATOM 790 N N . ASN A 1 99 ? 19.565 1.604 -25.746 1.00 82.12 99 ASN A N 1
ATOM 791 C CA . ASN A 1 99 ? 20.052 2.439 -24.642 1.00 82.12 99 ASN A CA 1
ATOM 792 C C . ASN A 1 99 ? 18.964 2.801 -23.614 1.00 82.12 99 ASN A C 1
ATOM 794 O O . ASN A 1 99 ? 19.279 3.357 -22.562 1.00 82.12 99 ASN A O 1
ATOM 798 N N . GLU A 1 100 ? 17.697 2.481 -23.897 1.00 85.56 100 GLU A N 1
ATOM 799 C CA . GLU A 1 100 ? 16.545 2.817 -23.054 1.00 85.56 100 GLU A CA 1
ATOM 800 C C . GLU A 1 100 ? 15.609 1.617 -22.881 1.00 85.56 100 GLU A C 1
ATOM 802 O O . GLU A 1 100 ? 15.347 0.887 -23.838 1.00 85.56 100 GLU A O 1
ATOM 807 N N . VAL A 1 101 ? 15.079 1.444 -21.668 1.00 89.25 101 VAL A N 1
ATOM 808 C CA . VAL A 1 101 ? 14.113 0.398 -21.306 1.00 89.25 101 VAL A CA 1
ATOM 809 C C . VAL A 1 101 ? 12.952 1.047 -20.562 1.00 89.25 101 VAL A C 1
ATOM 811 O O . VAL A 1 101 ? 13.165 1.850 -19.647 1.00 89.25 101 VAL A O 1
ATOM 814 N N . TYR A 1 102 ? 11.736 0.682 -20.956 1.00 90.62 102 TYR A N 1
ATOM 815 C CA . TYR A 1 102 ? 10.489 1.146 -20.364 1.00 90.62 102 TYR A CA 1
ATOM 816 C C . TYR A 1 102 ? 9.686 -0.057 -19.877 1.00 90.62 102 TYR A C 1
ATOM 818 O O . TYR A 1 102 ? 9.334 -0.926 -20.674 1.00 90.62 102 TYR A O 1
ATOM 826 N N . LEU A 1 103 ? 9.402 -0.097 -18.578 1.00 89.06 103 LEU A N 1
ATOM 827 C CA . LEU A 1 103 ? 8.591 -1.131 -17.935 1.00 89.06 103 LEU A CA 1
ATOM 828 C C . LEU A 1 103 ? 7.183 -0.577 -17.702 1.00 89.06 103 LEU A C 1
ATOM 830 O O . LEU A 1 103 ? 7.047 0.560 -17.243 1.00 89.06 103 LEU A O 1
ATOM 834 N N . VAL A 1 104 ? 6.150 -1.363 -18.000 1.00 89.00 104 VAL A N 1
ATOM 835 C CA . VAL A 1 104 ? 4.746 -0.984 -17.793 1.00 89.00 104 VAL A CA 1
ATOM 836 C C . VAL A 1 104 ? 4.123 -1.911 -16.758 1.00 89.00 104 VAL A C 1
ATOM 838 O O . VAL A 1 104 ? 4.167 -3.129 -16.911 1.00 89.00 104 VAL A O 1
ATOM 841 N N . THR A 1 105 ? 3.519 -1.340 -15.722 1.00 86.69 105 THR A N 1
ATOM 842 C CA . THR A 1 105 ? 2.817 -2.063 -14.650 1.00 86.69 105 THR A CA 1
ATOM 843 C C . THR A 1 105 ? 1.449 -1.431 -14.387 1.00 86.69 105 THR A C 1
ATOM 845 O O . THR A 1 105 ? 1.128 -0.366 -14.924 1.00 86.69 105 THR A O 1
ATOM 848 N N . ASN A 1 106 ? 0.629 -2.036 -13.526 1.00 81.81 106 ASN A N 1
ATOM 849 C CA . ASN A 1 106 ? -0.561 -1.367 -12.993 1.00 81.81 106 ASN A CA 1
ATOM 850 C C . ASN A 1 106 ? -0.180 -0.032 -12.324 1.00 81.81 106 ASN A C 1
ATOM 852 O O . ASN A 1 106 ? 0.882 0.072 -11.702 1.00 81.81 106 ASN A O 1
ATOM 856 N N . LEU A 1 107 ? -1.041 0.983 -12.446 1.00 82.50 107 LEU A N 1
ATOM 857 C CA . LEU A 1 107 ? -0.931 2.203 -11.648 1.00 82.50 107 LEU A CA 1
ATOM 858 C C . LEU A 1 107 ? -1.573 1.965 -10.274 1.00 82.50 107 LEU A C 1
ATOM 860 O O . LEU A 1 107 ? -2.744 1.605 -10.205 1.00 82.50 107 LEU A O 1
ATOM 864 N N . MET A 1 108 ? -0.816 2.200 -9.203 1.00 77.12 108 MET A N 1
ATOM 865 C CA . MET A 1 108 ? -1.315 2.179 -7.821 1.00 77.12 108 MET A CA 1
ATOM 866 C C . MET A 1 108 ? -1.641 3.603 -7.341 1.00 77.12 108 MET A C 1
ATOM 868 O O . MET A 1 108 ? -1.123 4.571 -7.898 1.00 77.12 108 MET A O 1
ATOM 872 N N . GLY A 1 109 ? -2.495 3.731 -6.319 1.00 68.31 109 GLY A N 1
ATOM 873 C CA . GLY A 1 109 ? -3.011 5.022 -5.844 1.00 68.31 109 GLY A CA 1
ATOM 874 C C . GLY A 1 109 ? -1.980 5.866 -5.088 1.00 68.31 109 GLY A C 1
ATOM 875 O O . GLY A 1 109 ? -1.659 6.976 -5.510 1.00 68.31 109 GLY A O 1
ATOM 876 N N . ALA A 1 110 ? -1.454 5.340 -3.981 1.00 71.31 110 ALA A N 1
ATOM 877 C CA . ALA A 1 110 ? -0.454 6.005 -3.145 1.00 71.31 110 ALA A CA 1
ATOM 878 C C . ALA A 1 110 ? 0.522 4.995 -2.524 1.00 71.31 110 ALA A C 1
ATOM 880 O O . ALA A 1 110 ? 0.191 3.825 -2.350 1.00 71.31 110 ALA A O 1
ATOM 881 N N . ASP A 1 111 ? 1.722 5.436 -2.148 1.00 78.56 111 ASP A N 1
ATOM 882 C CA . ASP A 1 111 ? 2.612 4.646 -1.294 1.00 78.56 111 ASP A CA 1
ATOM 883 C C . ASP A 1 111 ? 2.224 4.750 0.191 1.00 78.56 111 ASP A C 1
ATOM 885 O O . ASP A 1 111 ? 1.750 5.784 0.677 1.00 78.56 111 ASP A O 1
ATOM 889 N N . LEU A 1 112 ? 2.464 3.672 0.936 1.00 78.62 112 LEU A N 1
ATOM 890 C CA . LEU A 1 112 ? 2.110 3.547 2.351 1.00 78.62 112 LEU A CA 1
ATOM 891 C C . LEU A 1 112 ? 2.821 4.602 3.226 1.00 78.62 112 LEU A C 1
ATOM 893 O O . LEU A 1 112 ? 2.246 5.094 4.195 1.00 78.62 112 LEU A O 1
ATOM 897 N N . ASN A 1 113 ? 4.028 5.030 2.838 1.00 77.75 113 ASN A N 1
ATOM 898 C CA . ASN A 1 113 ? 4.793 6.115 3.472 1.00 77.75 113 ASN A CA 1
ATOM 899 C C . ASN A 1 113 ? 4.085 7.487 3.404 1.00 77.75 113 ASN A C 1
ATOM 901 O O . ASN A 1 113 ? 4.361 8.349 4.242 1.00 77.75 113 ASN A O 1
ATOM 905 N N . ASN A 1 114 ? 3.185 7.708 2.445 1.00 71.44 114 ASN A N 1
ATOM 906 C CA . ASN A 1 114 ? 2.333 8.896 2.403 1.00 71.44 114 ASN A CA 1
ATOM 907 C C . ASN A 1 114 ? 1.053 8.701 3.232 1.00 71.44 114 ASN A C 1
ATOM 909 O O . ASN A 1 114 ? 0.682 9.594 3.994 1.00 71.44 114 ASN A O 1
ATOM 913 N N . ILE A 1 115 ? 0.436 7.516 3.177 1.00 71.12 115 ILE A N 1
ATOM 914 C CA . ILE A 1 115 ? -0.776 7.185 3.950 1.00 71.12 115 ILE A CA 1
ATOM 915 C C . ILE A 1 115 ? -0.531 7.332 5.462 1.00 71.12 115 ILE A C 1
ATOM 917 O O . ILE A 1 115 ? -1.279 8.040 6.139 1.00 71.12 115 ILE A O 1
ATOM 921 N N . VAL A 1 116 ? 0.557 6.753 5.983 1.00 69.56 116 VAL A N 1
ATOM 922 C CA . VAL A 1 116 ? 0.918 6.777 7.419 1.00 69.56 116 VAL A CA 1
ATOM 923 C C . VAL A 1 116 ? 1.159 8.196 7.958 1.00 69.56 116 VAL A C 1
ATOM 925 O O . VAL A 1 116 ? 0.963 8.453 9.145 1.00 69.56 116 VAL A O 1
ATOM 928 N N . LYS A 1 117 ? 1.538 9.151 7.099 1.00 66.81 117 LYS A N 1
ATOM 929 C CA . LYS A 1 117 ? 1.732 10.560 7.490 1.00 66.81 117 LYS A CA 1
ATOM 930 C C . LYS A 1 117 ? 0.436 11.365 7.513 1.00 66.81 117 LYS A C 1
ATOM 932 O O . LYS A 1 117 ? 0.377 12.386 8.195 1.00 66.81 117 LYS A O 1
ATOM 937 N N . CYS A 1 118 ? -0.576 10.937 6.762 1.00 57.84 118 CYS A N 1
ATOM 938 C CA . CYS A 1 118 ? -1.843 11.651 6.627 1.00 57.84 118 CYS A CA 1
ATOM 939 C C . CYS A 1 118 ? -2.928 11.147 7.588 1.00 57.84 118 CYS A C 1
ATOM 941 O O . CYS A 1 118 ? -3.776 11.942 7.991 1.00 57.84 118 CYS A O 1
ATOM 943 N N . GLN A 1 119 ? -2.907 9.869 7.980 1.00 63.69 119 GLN A N 1
ATOM 944 C CA . GLN A 1 119 ? -3.920 9.287 8.865 1.00 63.69 119 GLN A CA 1
ATOM 945 C C . GLN A 1 119 ? -3.346 8.274 9.860 1.00 63.69 119 GLN A C 1
ATOM 947 O O . GLN A 1 119 ? -2.404 7.545 9.563 1.00 63.69 119 GLN A O 1
ATOM 952 N N . ARG A 1 120 ? -3.972 8.189 11.042 1.00 69.38 120 ARG A N 1
ATOM 953 C CA . ARG A 1 120 ? -3.801 7.040 11.940 1.00 69.38 120 ARG A CA 1
ATOM 954 C C . ARG A 1 120 ? -4.675 5.894 11.448 1.00 69.38 120 ARG A C 1
ATOM 956 O O . ARG A 1 120 ? -5.869 6.090 11.240 1.00 69.38 120 ARG A O 1
ATOM 963 N N . LEU A 1 121 ? -4.080 4.718 11.307 1.00 80.19 121 LEU A N 1
ATOM 964 C CA . LEU A 1 121 ? -4.785 3.486 10.970 1.00 80.19 121 LEU A CA 1
ATOM 965 C C . LEU A 1 121 ? -5.399 2.858 12.234 1.00 80.19 121 LEU A C 1
ATOM 967 O O . LEU A 1 121 ? -4.945 3.119 13.349 1.00 80.19 121 LEU A O 1
ATOM 971 N N . THR A 1 122 ? -6.439 2.041 12.061 1.00 84.69 122 THR A N 1
ATOM 972 C CA . THR A 1 122 ? -6.976 1.170 13.126 1.00 84.69 122 THR A CA 1
ATOM 973 C C . THR A 1 122 ? -6.324 -0.209 13.054 1.00 84.69 122 THR A C 1
ATOM 975 O O . THR A 1 122 ? -5.756 -0.555 12.020 1.00 84.69 122 THR A O 1
ATOM 978 N N . ASP A 1 123 ? -6.447 -1.012 14.116 1.00 84.94 123 ASP A N 1
ATOM 979 C CA . ASP A 1 123 ? -5.890 -2.372 14.144 1.00 84.94 123 ASP A CA 1
ATOM 980 C C . ASP A 1 123 ? -6.384 -3.212 12.948 1.00 84.94 123 ASP A C 1
ATOM 982 O O . ASP A 1 123 ? -5.542 -3.706 12.210 1.00 84.94 123 ASP A O 1
ATOM 986 N N . ASP A 1 124 ? -7.693 -3.216 12.634 1.00 78.62 124 ASP A N 1
ATOM 987 C CA . ASP A 1 124 ? -8.282 -3.847 11.430 1.00 78.62 124 ASP A CA 1
ATOM 988 C C . ASP A 1 124 ? -7.499 -3.549 10.127 1.00 78.62 124 ASP A C 1
ATOM 990 O O . ASP A 1 124 ? -7.254 -4.452 9.323 1.00 78.62 124 ASP A O 1
ATOM 994 N N . HIS A 1 125 ? -7.105 -2.284 9.912 1.00 82.44 125 HIS A N 1
ATOM 995 C CA . HIS A 1 125 ? -6.376 -1.848 8.714 1.00 82.44 125 HIS A CA 1
ATOM 996 C C . HIS A 1 125 ? -4.909 -2.292 8.749 1.00 82.44 125 HIS A C 1
ATOM 998 O O . HIS A 1 125 ? -4.358 -2.681 7.723 1.00 82.44 125 HIS A O 1
ATOM 1004 N N . ILE A 1 126 ? -4.260 -2.227 9.915 1.00 89.00 126 ILE A N 1
ATOM 1005 C CA . ILE A 1 126 ? -2.860 -2.641 10.091 1.00 89.00 126 ILE A CA 1
ATOM 1006 C C . ILE A 1 126 ? -2.750 -4.152 9.883 1.00 89.00 126 ILE A C 1
ATOM 1008 O O . ILE A 1 126 ? -1.921 -4.610 9.102 1.00 89.00 126 ILE A O 1
ATOM 1012 N N . GLN A 1 127 ? -3.647 -4.903 10.513 1.00 86.19 127 GLN A N 1
ATOM 1013 C CA . GLN A 1 127 ? -3.831 -6.340 10.380 1.00 86.19 127 GLN A CA 1
ATOM 1014 C C . GLN A 1 127 ? -4.013 -6.741 8.905 1.00 86.19 127 GLN A C 1
ATOM 1016 O O . GLN A 1 127 ? -3.295 -7.610 8.420 1.00 86.19 127 GLN A O 1
ATOM 1021 N N . PHE A 1 128 ? -4.889 -6.060 8.154 1.00 87.06 128 PHE A N 1
ATOM 1022 C CA . PHE A 1 128 ? -5.129 -6.357 6.733 1.00 87.06 128 PHE A CA 1
ATOM 1023 C C . PHE A 1 128 ? -3.950 -5.988 5.813 1.00 87.06 128 PHE A C 1
ATOM 1025 O O . PHE A 1 128 ? -3.632 -6.726 4.881 1.00 87.06 128 PHE A O 1
ATOM 1032 N N . LEU A 1 129 ? -3.269 -4.866 6.066 1.00 89.81 129 LEU A N 1
ATOM 1033 C CA . LEU A 1 129 ? -2.101 -4.449 5.278 1.00 89.81 129 LEU A CA 1
ATOM 1034 C C . LEU A 1 129 ? -0.879 -5.342 5.543 1.00 89.81 129 LEU A C 1
ATOM 1036 O O . LEU A 1 129 ? -0.155 -5.678 4.607 1.00 89.81 129 LEU A O 1
ATOM 1040 N N . VAL A 1 130 ? -0.650 -5.755 6.795 1.00 95.56 130 VAL A N 1
ATOM 1041 C CA . VAL A 1 130 ? 0.451 -6.667 7.147 1.00 95.56 130 VAL A CA 1
ATOM 1042 C C . VAL A 1 130 ? 0.148 -8.098 6.688 1.00 95.56 130 VAL A C 1
ATOM 1044 O O . VAL A 1 130 ? 1.061 -8.756 6.196 1.00 95.56 130 VAL A O 1
ATOM 1047 N N . TYR A 1 131 ? -1.112 -8.550 6.734 1.00 95.19 131 TYR A N 1
ATOM 1048 C CA . TYR A 1 131 ? -1.539 -9.821 6.133 1.00 95.19 131 TYR A CA 1
ATOM 1049 C C . TYR A 1 131 ? -1.190 -9.881 4.637 1.00 95.19 131 TYR A C 1
ATOM 1051 O O . TYR A 1 131 ? -0.436 -10.751 4.206 1.00 95.19 131 TYR A O 1
ATOM 1059 N N . GLN A 1 132 ? -1.643 -8.899 3.850 1.00 93.00 132 GLN A N 1
ATOM 1060 C CA . GLN A 1 132 ? -1.352 -8.817 2.413 1.00 93.00 132 GLN A CA 1
ATOM 1061 C C . GLN A 1 132 ? 0.152 -8.739 2.105 1.00 93.00 132 GLN A C 1
ATOM 1063 O O . GLN A 1 132 ? 0.627 -9.332 1.134 1.00 93.00 132 GLN A O 1
ATOM 1068 N N . LEU A 1 133 ? 0.910 -8.019 2.938 1.00 96.44 133 LEU A N 1
ATOM 1069 C CA . LEU A 1 133 ? 2.366 -7.934 2.843 1.00 96.44 133 LEU A CA 1
ATOM 1070 C C . LEU A 1 133 ? 3.027 -9.298 3.089 1.00 96.44 133 LEU A C 1
ATOM 1072 O O . LEU A 1 133 ? 3.924 -9.673 2.339 1.00 96.44 133 LEU A O 1
ATOM 1076 N N . LEU A 1 134 ? 2.573 -10.061 4.086 1.00 97.62 134 LEU A N 1
ATOM 1077 C CA . LEU A 1 134 ? 3.076 -11.408 4.369 1.00 97.62 134 LEU A CA 1
ATOM 1078 C C . LEU A 1 134 ? 2.661 -12.427 3.299 1.00 97.62 134 LEU A C 1
ATOM 1080 O O . LEU A 1 134 ? 3.500 -13.230 2.899 1.00 97.62 134 LEU A O 1
ATOM 1084 N N . ARG A 1 135 ? 1.433 -12.356 2.769 1.00 96.06 135 ARG A N 1
ATOM 1085 C CA . ARG A 1 135 ? 0.941 -13.202 1.663 1.00 96.06 135 ARG A CA 1
ATOM 1086 C C . ARG A 1 135 ? 1.787 -12.995 0.405 1.00 96.06 135 ARG A C 1
ATOM 1088 O O . ARG A 1 135 ? 2.339 -13.944 -0.144 1.00 96.06 135 ARG A O 1
ATOM 1095 N N . GLY A 1 136 ? 2.006 -11.735 0.017 1.00 94.19 136 GLY A N 1
ATOM 1096 C CA . GLY A 1 136 ? 2.932 -11.389 -1.065 1.00 94.19 136 GLY A CA 1
ATOM 1097 C C . GLY A 1 136 ? 4.380 -11.815 -0.797 1.00 94.19 136 GLY A C 1
ATOM 1098 O O . GLY A 1 136 ? 5.088 -12.186 -1.731 1.00 94.19 136 GLY A O 1
ATOM 1099 N N . LEU A 1 137 ? 4.821 -11.809 0.464 1.00 96.06 137 LEU A N 1
ATOM 1100 C CA . LEU A 1 137 ? 6.171 -12.225 0.838 1.00 96.06 137 LEU A CA 1
ATOM 1101 C C . LEU A 1 137 ? 6.354 -13.753 0.831 1.00 96.06 137 LEU A C 1
ATOM 1103 O O . LEU A 1 137 ? 7.401 -14.206 0.381 1.00 96.06 137 LEU A O 1
ATOM 1107 N N . LYS A 1 138 ? 5.342 -14.544 1.223 1.00 95.75 138 LYS A N 1
ATOM 1108 C CA . LYS A 1 138 ? 5.313 -16.017 1.079 1.00 95.75 138 LYS A CA 1
ATOM 1109 C C . LYS A 1 138 ? 5.527 -16.424 -0.382 1.00 95.75 138 LYS A C 1
ATOM 1111 O O . LYS A 1 138 ? 6.388 -17.255 -0.671 1.00 95.75 138 LYS A O 1
ATOM 1116 N N . TYR A 1 139 ? 4.820 -15.775 -1.309 1.00 94.00 139 TYR A N 1
ATOM 1117 C CA . TYR A 1 139 ? 4.991 -15.988 -2.749 1.00 94.00 139 TYR A CA 1
ATOM 1118 C C . TYR A 1 139 ? 6.414 -15.628 -3.230 1.00 94.00 139 TYR A C 1
ATOM 1120 O O . TYR A 1 139 ? 7.027 -16.369 -3.992 1.00 94.00 139 TYR A O 1
ATOM 1128 N N . ILE A 1 140 ? 6.992 -14.513 -2.766 1.00 91.75 140 ILE A N 1
ATOM 1129 C CA . ILE A 1 140 ? 8.367 -14.122 -3.142 1.00 91.75 140 ILE A CA 1
ATOM 1130 C C . ILE A 1 140 ? 9.410 -15.105 -2.572 1.00 91.75 140 ILE A C 1
ATOM 1132 O O . ILE A 1 140 ? 10.336 -15.495 -3.284 1.00 91.75 140 ILE A O 1
ATOM 1136 N N . HIS A 1 141 ? 9.252 -15.528 -1.314 1.00 92.69 141 HIS A N 1
ATOM 1137 C CA . HIS A 1 141 ? 10.183 -16.425 -0.617 1.00 92.69 141 HIS A CA 1
ATOM 1138 C C . HIS A 1 141 ? 10.148 -17.857 -1.168 1.00 92.69 141 HIS A C 1
ATOM 1140 O O . HIS A 1 141 ? 11.207 -18.456 -1.337 1.00 92.69 141 HIS A O 1
ATOM 1146 N N . SER A 1 142 ? 8.975 -18.385 -1.533 1.00 91.50 142 SER A N 1
ATOM 1147 C CA . SER A 1 142 ? 8.842 -19.721 -2.152 1.00 91.50 142 SER A CA 1
ATOM 1148 C C . SER A 1 142 ? 9.528 -19.833 -3.523 1.00 91.50 142 SER A C 1
ATOM 1150 O O . SER A 1 142 ? 10.131 -20.863 -3.816 1.00 91.50 142 SER A O 1
ATOM 1152 N N . ALA A 1 143 ? 9.597 -18.746 -4.303 1.00 88.12 143 ALA A N 1
ATOM 1153 C CA . ALA A 1 143 ? 10.421 -18.683 -5.520 1.00 88.12 143 ALA A CA 1
ATOM 1154 C C . ALA A 1 143 ? 11.950 -18.689 -5.259 1.00 88.12 143 ALA A C 1
ATOM 1156 O O . ALA A 1 143 ? 12.737 -18.592 -6.209 1.00 88.12 143 ALA A O 1
ATOM 1157 N N . GLY A 1 144 ? 12.386 -18.751 -3.994 1.00 85.44 144 GLY A N 1
ATOM 1158 C CA . GLY A 1 144 ? 13.785 -18.673 -3.563 1.00 85.44 144 GLY A CA 1
ATOM 1159 C C . GLY A 1 144 ? 14.349 -17.250 -3.510 1.00 85.44 144 GLY A C 1
ATOM 1160 O O . GLY A 1 144 ? 15.565 -17.079 -3.447 1.00 85.44 144 GLY A O 1
ATOM 1161 N N . ILE A 1 145 ? 13.502 -16.217 -3.578 1.00 86.56 145 ILE A N 1
ATOM 1162 C CA . ILE A 1 145 ? 13.918 -14.816 -3.733 1.00 86.56 145 ILE A CA 1
ATOM 1163 C C . ILE A 1 145 ? 13.775 -14.052 -2.412 1.00 86.56 145 ILE A C 1
ATOM 1165 O O . ILE A 1 145 ? 12.780 -14.167 -1.707 1.00 86.56 145 ILE A O 1
ATOM 1169 N N . ILE A 1 146 ? 14.750 -13.197 -2.111 1.00 85.19 146 ILE A N 1
ATOM 1170 C CA . ILE A 1 146 ? 14.738 -12.238 -1.001 1.00 85.19 146 ILE A CA 1
ATOM 1171 C C . ILE A 1 146 ? 14.493 -10.834 -1.575 1.00 85.19 146 ILE A C 1
ATOM 1173 O O . ILE A 1 146 ? 15.165 -10.443 -2.535 1.00 85.19 146 ILE A O 1
ATOM 1177 N N . HIS A 1 147 ? 13.583 -10.046 -0.992 1.00 86.94 147 HIS A N 1
ATOM 1178 C CA . HIS A 1 147 ? 13.207 -8.713 -1.489 1.00 86.94 147 HIS A CA 1
ATOM 1179 C C . HIS A 1 147 ? 14.213 -7.612 -1.102 1.00 86.94 147 HIS A C 1
ATOM 1181 O O . HIS A 1 147 ? 14.571 -6.764 -1.921 1.00 86.94 147 HIS A O 1
ATOM 1187 N N . ARG A 1 148 ? 14.720 -7.643 0.137 1.00 79.25 148 ARG A N 1
ATOM 1188 C CA . ARG A 1 148 ? 15.844 -6.854 0.694 1.00 79.25 148 ARG A CA 1
ATOM 1189 C C . ARG A 1 148 ? 15.651 -5.345 0.856 1.00 79.25 148 ARG A C 1
ATOM 1191 O O . ARG A 1 148 ? 16.440 -4.711 1.557 1.00 79.25 148 ARG A O 1
ATOM 1198 N N . ASP A 1 149 ? 14.645 -4.766 0.211 1.00 80.31 149 ASP A N 1
ATOM 1199 C CA . ASP A 1 149 ? 14.323 -3.333 0.264 1.00 80.31 149 ASP A CA 1
ATOM 1200 C C . ASP A 1 149 ? 12.835 -3.100 0.589 1.00 80.31 149 ASP A C 1
ATOM 1202 O O . ASP A 1 149 ? 12.184 -2.224 0.021 1.00 80.31 149 ASP A O 1
ATOM 1206 N N . LEU A 1 150 ? 12.260 -3.917 1.482 1.00 89.25 150 LEU A N 1
ATOM 1207 C CA . LEU A 1 150 ? 10.919 -3.667 2.019 1.00 89.25 150 LEU A CA 1
ATOM 1208 C C . LEU A 1 150 ? 10.932 -2.416 2.912 1.00 89.25 150 LEU A C 1
ATOM 1210 O O . LEU A 1 150 ? 11.681 -2.320 3.883 1.00 89.25 150 LEU A O 1
ATOM 1214 N N . LYS A 1 151 ? 10.081 -1.450 2.565 1.00 86.25 151 LYS A N 1
ATOM 1215 C CA . LYS A 1 151 ? 9.866 -0.175 3.269 1.00 86.25 151 LYS A CA 1
ATOM 1216 C C . LYS A 1 151 ? 8.535 0.431 2.810 1.00 86.25 151 LYS A C 1
ATOM 1218 O O . LYS A 1 151 ? 8.120 0.133 1.691 1.00 86.25 151 LYS A O 1
ATOM 1223 N N . PRO A 1 152 ? 7.892 1.340 3.564 1.00 86.75 152 PRO A N 1
ATOM 1224 C CA . PRO A 1 152 ? 6.563 1.844 3.209 1.00 86.75 152 PRO A CA 1
ATOM 1225 C C . PRO A 1 152 ? 6.505 2.667 1.906 1.00 86.75 152 PRO A C 1
ATOM 1227 O O . PRO A 1 152 ? 5.418 2.913 1.402 1.00 86.75 152 PRO A O 1
ATOM 1230 N N . SER A 1 153 ? 7.637 3.084 1.322 1.00 80.62 153 SER A N 1
ATOM 1231 C CA . SER A 1 153 ? 7.676 3.689 -0.025 1.00 80.62 153 SER A CA 1
ATOM 1232 C C . SER A 1 153 ? 7.805 2.680 -1.179 1.00 80.62 153 SER A C 1
ATOM 1234 O O . SER A 1 153 ? 7.570 3.049 -2.325 1.00 80.62 153 SER A O 1
ATOM 1236 N N . ASN A 1 154 ? 8.123 1.415 -0.881 1.00 87.69 154 ASN A N 1
ATOM 1237 C CA . ASN A 1 154 ? 8.086 0.285 -1.819 1.00 87.69 154 ASN A CA 1
ATOM 1238 C C . ASN A 1 154 ? 6.811 -0.569 -1.632 1.00 87.69 154 ASN A C 1
ATOM 1240 O O . ASN A 1 154 ? 6.703 -1.654 -2.192 1.00 87.69 154 ASN A O 1
ATOM 1244 N N . LEU A 1 155 ? 5.843 -0.090 -0.846 1.00 88.88 155 LEU A N 1
ATOM 1245 C CA . LEU A 1 155 ? 4.525 -0.698 -0.673 1.00 88.88 155 LEU A CA 1
ATOM 1246 C C . LEU A 1 155 ? 3.485 0.303 -1.160 1.00 88.88 155 LEU A C 1
ATOM 1248 O O . LEU A 1 155 ? 3.390 1.401 -0.607 1.00 88.88 155 LEU A O 1
ATOM 1252 N N . ALA A 1 156 ? 2.731 -0.053 -2.194 1.00 83.50 156 ALA A N 1
ATOM 1253 C CA . ALA A 1 156 ? 1.698 0.813 -2.748 1.00 83.50 156 ALA A CA 1
ATOM 1254 C C . ALA A 1 156 ? 0.305 0.236 -2.525 1.00 83.50 156 ALA A C 1
ATOM 1256 O O . ALA A 1 156 ? 0.111 -0.977 -2.543 1.00 83.50 156 ALA A O 1
ATOM 1257 N N . VAL A 1 157 ? -0.645 1.136 -2.296 1.00 80.69 157 VAL A N 1
ATOM 1258 C CA . VAL A 1 157 ? -1.994 0.852 -1.817 1.00 80.69 157 VAL A CA 1
ATOM 1259 C C . VAL A 1 157 ? -3.000 1.669 -2.641 1.00 80.69 157 VAL A C 1
ATOM 1261 O O . VAL A 1 157 ? -2.680 2.769 -3.108 1.00 80.69 157 VAL A O 1
ATOM 1264 N N . ASN A 1 158 ? -4.193 1.128 -2.883 1.00 70.88 158 ASN A N 1
ATOM 1265 C CA . ASN A 1 158 ? -5.295 1.832 -3.553 1.00 70.88 158 ASN A CA 1
ATOM 1266 C C . ASN A 1 158 ? -6.365 2.332 -2.559 1.00 70.88 158 ASN A C 1
ATOM 1268 O O . ASN A 1 158 ? -6.176 2.285 -1.344 1.00 70.88 158 ASN A O 1
ATOM 1272 N N . GLU A 1 159 ? -7.467 2.875 -3.082 1.00 64.44 159 GLU A N 1
ATOM 1273 C CA . GLU A 1 159 ? -8.561 3.439 -2.274 1.00 64.44 159 GLU A CA 1
ATOM 1274 C C . GLU A 1 159 ? -9.282 2.354 -1.440 1.00 64.44 159 GLU A C 1
ATOM 1276 O O . GLU A 1 159 ? -9.755 2.640 -0.341 1.00 64.44 159 GLU A O 1
ATOM 1281 N N . ASP A 1 160 ? -9.254 1.100 -1.902 1.00 59.81 160 ASP A N 1
ATOM 1282 C CA . ASP A 1 160 ? -9.857 -0.086 -1.275 1.00 59.81 160 ASP A CA 1
ATOM 1283 C C . ASP A 1 160 ? -8.922 -0.817 -0.279 1.00 59.81 160 ASP A C 1
ATOM 1285 O O . ASP A 1 160 ? -9.258 -1.878 0.246 1.00 59.81 160 ASP A O 1
ATOM 1289 N N . CYS A 1 161 ? -7.752 -0.239 0.023 1.00 70.88 161 CYS A N 1
ATOM 1290 C CA . CYS A 1 161 ? -6.699 -0.809 0.881 1.00 70.88 161 CYS A CA 1
ATOM 1291 C C . CYS A 1 161 ? -6.036 -2.111 0.374 1.00 70.88 161 CYS A C 1
ATOM 1293 O O . CYS A 1 161 ? -5.382 -2.812 1.155 1.00 70.88 161 CYS A O 1
ATOM 1295 N N . GLU A 1 162 ? -6.116 -2.414 -0.924 1.00 75.88 162 GLU A N 1
ATOM 1296 C CA . GLU A 1 162 ? -5.323 -3.482 -1.545 1.00 75.88 162 GLU A CA 1
ATOM 1297 C C . GLU A 1 162 ? -3.848 -3.064 -1.640 1.00 75.88 162 GLU A C 1
ATOM 1299 O O . GLU A 1 162 ? -3.525 -2.015 -2.206 1.00 75.88 162 GLU A O 1
ATOM 1304 N N . LEU A 1 163 ? -2.939 -3.887 -1.121 1.00 88.69 163 LEU A N 1
ATOM 1305 C CA . LEU A 1 163 ? -1.498 -3.632 -1.074 1.00 88.69 163 LEU A CA 1
ATOM 1306 C C . LEU A 1 163 ? -0.744 -4.441 -2.134 1.00 88.69 163 LEU A C 1
ATOM 1308 O O . LEU A 1 163 ? -0.974 -5.641 -2.285 1.00 88.69 163 LEU A O 1
ATOM 1312 N N . ARG A 1 164 ? 0.230 -3.804 -2.801 1.00 88.00 164 ARG A N 1
ATOM 1313 C CA . ARG A 1 164 ? 1.234 -4.461 -3.657 1.00 88.00 164 ARG A CA 1
ATOM 1314 C C . ARG A 1 164 ? 2.668 -4.092 -3.279 1.00 88.00 164 ARG A C 1
ATOM 1316 O O . ARG A 1 164 ? 2.997 -2.915 -3.113 1.00 88.00 164 ARG A O 1
ATOM 1323 N N . ILE A 1 165 ? 3.526 -5.109 -3.215 1.00 91.12 165 ILE A N 1
ATOM 1324 C CA . ILE A 1 165 ? 4.983 -4.997 -3.053 1.00 91.12 165 ILE A CA 1
ATOM 1325 C C . ILE A 1 165 ? 5.620 -4.521 -4.371 1.00 91.12 165 ILE A C 1
ATOM 1327 O O . ILE A 1 165 ? 5.305 -5.060 -5.437 1.00 91.12 165 ILE A O 1
ATOM 1331 N N . LEU A 1 166 ? 6.505 -3.516 -4.301 1.00 83.69 166 LEU A N 1
ATOM 1332 C CA . LEU A 1 166 ? 7.166 -2.858 -5.437 1.00 83.69 166 LEU A CA 1
ATOM 1333 C C . LEU A 1 166 ? 8.711 -2.905 -5.376 1.00 83.69 166 LEU A C 1
ATOM 1335 O O . LEU A 1 166 ? 9.310 -2.925 -4.308 1.00 83.69 166 LEU A O 1
ATOM 1339 N N . ASP A 1 167 ? 9.329 -2.735 -6.553 1.00 72.88 167 ASP A N 1
ATOM 1340 C CA . ASP A 1 167 ? 10.773 -2.530 -6.803 1.00 72.88 167 ASP A CA 1
ATOM 1341 C C . ASP A 1 167 ? 11.714 -3.694 -6.432 1.00 72.88 167 ASP A C 1
ATOM 1343 O O . ASP A 1 167 ? 12.589 -3.602 -5.572 1.00 72.88 167 ASP A O 1
ATOM 1347 N N . PHE A 1 168 ? 11.622 -4.761 -7.231 1.00 68.44 168 PHE A N 1
ATOM 1348 C CA . PHE A 1 168 ? 12.554 -5.894 -7.249 1.00 68.44 168 PHE A CA 1
ATOM 1349 C C . PHE A 1 168 ? 13.999 -5.559 -7.668 1.00 68.44 168 PHE A C 1
ATOM 1351 O O . PHE A 1 168 ? 14.829 -6.464 -7.757 1.00 68.44 168 PHE A O 1
ATOM 1358 N N . GLY A 1 169 ? 14.355 -4.293 -7.915 1.00 58.53 169 GLY A N 1
ATOM 1359 C CA . GLY A 1 169 ? 15.677 -3.913 -8.421 1.00 58.53 169 GLY A CA 1
ATOM 1360 C C . GLY A 1 169 ? 16.862 -4.227 -7.488 1.00 58.53 169 GLY A C 1
ATOM 1361 O O . GLY A 1 169 ? 18.010 -4.023 -7.880 1.00 58.53 169 GLY A O 1
ATOM 1362 N N . LEU A 1 170 ? 16.622 -4.713 -6.267 1.00 61.06 170 LEU A N 1
ATOM 1363 C CA . LEU A 1 170 ? 17.659 -5.173 -5.330 1.00 61.06 170 LEU A CA 1
ATOM 1364 C C . LEU A 1 170 ? 17.524 -6.632 -4.893 1.00 61.06 170 LEU A C 1
ATOM 1366 O O . LEU A 1 170 ? 18.398 -7.121 -4.172 1.00 61.06 170 LEU A O 1
ATOM 1370 N N . ALA A 1 171 ? 16.474 -7.322 -5.333 1.00 55.88 171 ALA A N 1
ATOM 1371 C CA . ALA A 1 171 ? 16.225 -8.701 -4.957 1.00 55.88 171 ALA A CA 1
ATOM 1372 C C . ALA A 1 171 ? 17.350 -9.638 -5.443 1.00 55.88 171 ALA A C 1
ATOM 1374 O O . ALA A 1 171 ? 18.042 -9.347 -6.428 1.00 55.88 171 ALA A O 1
ATOM 1375 N N . ARG A 1 172 ? 17.564 -10.743 -4.722 1.00 62.56 172 ARG A N 1
ATOM 1376 C CA . ARG A 1 172 ? 18.534 -11.821 -5.023 1.00 62.56 172 ARG A CA 1
ATOM 1377 C C . ARG A 1 172 ? 18.006 -13.153 -4.477 1.00 62.56 172 ARG A C 1
ATOM 1379 O O . ARG A 1 172 ? 17.130 -13.115 -3.615 1.00 62.56 172 ARG A O 1
ATOM 1386 N N . GLN A 1 173 ? 18.571 -14.285 -4.894 1.00 51.12 173 GLN A N 1
ATOM 1387 C CA . GLN A 1 173 ? 18.443 -15.529 -4.125 1.00 51.12 173 GLN A CA 1
ATOM 1388 C C . GLN A 1 173 ? 19.335 -15.510 -2.867 1.00 51.12 173 GLN A C 1
ATOM 1390 O O . GLN A 1 173 ? 20.007 -14.512 -2.568 1.00 51.12 173 GLN A O 1
ATOM 1395 N N . THR A 1 174 ? 19.288 -16.593 -2.094 1.00 46.66 174 THR A N 1
ATOM 1396 C CA . THR A 1 174 ? 20.139 -16.849 -0.923 1.00 46.66 174 THR A CA 1
ATOM 1397 C C . THR A 1 174 ? 21.631 -16.953 -1.284 1.00 46.66 174 THR A C 1
ATOM 1399 O O . THR A 1 174 ? 21.991 -17.210 -2.426 1.00 46.66 174 THR A O 1
ATOM 1402 N N . ASP A 1 175 ? 22.503 -16.747 -0.291 1.00 41.06 175 ASP A N 1
ATOM 1403 C CA . ASP A 1 175 ? 23.966 -16.968 -0.337 1.00 41.06 175 ASP A CA 1
ATOM 1404 C C . ASP A 1 175 ? 24.841 -16.104 -1.280 1.00 41.06 175 ASP A C 1
ATOM 1406 O O . ASP A 1 175 ? 26.066 -16.212 -1.234 1.00 41.06 175 ASP A O 1
ATOM 1410 N N . ASP A 1 176 ? 24.279 -15.174 -2.059 1.00 40.12 176 ASP A N 1
ATOM 1411 C CA . ASP A 1 176 ? 25.051 -14.282 -2.950 1.00 40.12 176 ASP A CA 1
ATOM 1412 C C . ASP A 1 176 ? 25.779 -13.136 -2.185 1.00 40.12 176 ASP A C 1
ATOM 1414 O O . ASP A 1 176 ? 25.161 -12.381 -1.421 1.00 40.12 176 ASP A O 1
ATOM 1418 N N . GLU A 1 177 ? 27.092 -12.948 -2.391 1.00 35.84 177 GLU A N 1
ATOM 1419 C CA . GLU A 1 177 ? 27.883 -11.893 -1.718 1.00 35.84 177 GLU A CA 1
ATOM 1420 C C . GLU A 1 177 ? 27.503 -10.463 -2.171 1.00 35.84 177 GLU A C 1
ATOM 1422 O O . GLU A 1 177 ? 27.025 -10.214 -3.286 1.00 35.84 177 GLU A O 1
ATOM 1427 N N . MET A 1 178 ? 27.686 -9.474 -1.283 1.00 37.62 178 MET A N 1
ATOM 1428 C CA . MET A 1 178 ? 26.960 -8.201 -1.365 1.00 37.62 178 MET A CA 1
ATOM 1429 C C . MET A 1 178 ? 27.790 -6.923 -1.496 1.00 37.62 178 MET A C 1
ATOM 1431 O O . MET A 1 178 ? 28.648 -6.589 -0.686 1.00 37.62 178 MET A O 1
ATOM 1435 N N . THR A 1 179 ? 27.369 -6.092 -2.448 1.00 37.19 179 THR A N 1
ATOM 1436 C CA . THR A 1 179 ? 27.684 -4.661 -2.514 1.00 37.19 179 THR A CA 1
ATOM 1437 C C . THR A 1 179 ? 26.757 -3.897 -1.557 1.00 37.19 179 THR A C 1
ATOM 1439 O O . THR A 1 179 ? 25.585 -3.684 -1.873 1.00 37.19 179 THR A O 1
ATOM 1442 N N . GLY A 1 180 ? 27.257 -3.513 -0.380 1.00 32.56 180 GLY A N 1
ATOM 1443 C CA . GLY A 1 180 ? 26.473 -3.121 0.810 1.00 32.56 180 GLY A CA 1
ATOM 1444 C C . GLY A 1 180 ? 25.669 -1.805 0.800 1.00 32.56 180 GLY A C 1
ATOM 1445 O O . GLY A 1 180 ? 25.531 -1.183 1.851 1.00 32.56 180 GLY A O 1
ATOM 1446 N N . TYR A 1 181 ? 25.114 -1.350 -0.328 1.00 34.62 181 TYR A N 1
ATOM 1447 C CA . TYR A 1 181 ? 24.502 -0.015 -0.451 1.00 34.62 181 TYR A CA 1
ATOM 1448 C C . TYR A 1 181 ? 23.113 -0.006 -1.111 1.00 34.62 181 TYR A C 1
ATOM 1450 O O . TYR A 1 181 ? 22.930 -0.667 -2.125 1.00 34.62 181 TYR A O 1
ATOM 1458 N N . VAL A 1 182 ? 22.161 0.744 -0.517 1.00 33.28 182 VAL A N 1
ATOM 1459 C CA . VAL A 1 182 ? 21.044 1.532 -1.124 1.00 33.28 182 VAL A CA 1
ATOM 1460 C C . VAL A 1 182 ? 20.093 2.055 -0.017 1.00 33.28 182 VAL A C 1
ATOM 1462 O O . VAL A 1 182 ? 19.719 1.296 0.872 1.00 33.28 182 VAL A O 1
ATOM 1465 N N . ALA A 1 183 ? 19.637 3.308 -0.139 1.00 45.53 183 ALA A N 1
ATOM 1466 C CA . ALA A 1 183 ? 18.473 3.943 0.499 1.00 45.53 183 ALA A CA 1
ATOM 1467 C C . ALA A 1 183 ? 18.312 3.849 2.041 1.00 45.53 183 ALA A C 1
ATOM 1469 O O . ALA A 1 183 ? 19.234 3.565 2.806 1.00 45.53 183 ALA A O 1
ATOM 1470 N N . THR A 1 184 ? 17.104 4.203 2.506 1.00 59.16 184 THR A N 1
ATOM 1471 C CA . THR A 1 184 ? 16.700 4.371 3.909 1.00 59.16 184 THR A CA 1
ATOM 1472 C C . THR A 1 184 ? 16.934 3.115 4.749 1.00 59.16 184 THR A C 1
ATOM 1474 O O . THR A 1 184 ? 16.145 2.173 4.726 1.00 59.16 184 THR A O 1
ATOM 1477 N N . ARG A 1 185 ? 17.994 3.136 5.563 1.00 74.06 185 ARG A N 1
ATOM 1478 C CA . ARG A 1 185 ? 18.438 1.998 6.386 1.00 74.06 185 ARG A CA 1
ATOM 1479 C C . ARG A 1 185 ? 17.484 1.566 7.511 1.00 74.06 185 ARG A C 1
ATOM 1481 O O . ARG A 1 185 ? 17.705 0.512 8.090 1.00 74.06 185 ARG A O 1
ATOM 1488 N N . TRP A 1 186 ? 16.446 2.350 7.814 1.00 86.56 186 TRP A N 1
ATOM 1489 C CA . TRP A 1 186 ? 15.605 2.202 9.013 1.00 86.56 186 TRP A CA 1
ATOM 1490 C C . TRP A 1 186 ? 14.869 0.856 9.131 1.00 86.56 186 TRP A C 1
ATOM 1492 O O . TRP A 1 186 ? 14.568 0.421 10.239 1.00 86.56 186 TRP A O 1
ATOM 1502 N N . TYR A 1 187 ? 14.621 0.191 8.000 1.00 89.19 187 TYR A N 1
ATOM 1503 C CA . TYR A 1 187 ? 13.906 -1.088 7.913 1.00 89.19 187 TYR A CA 1
ATOM 1504 C C . TYR A 1 187 ? 14.843 -2.292 7.725 1.00 89.19 187 TYR A C 1
ATOM 1506 O O . TYR A 1 187 ? 14.374 -3.424 7.659 1.00 89.19 187 TYR A O 1
ATOM 1514 N N . ARG A 1 188 ? 16.162 -2.078 7.606 1.00 84.75 188 ARG A N 1
ATOM 1515 C CA . ARG A 1 188 ? 17.126 -3.154 7.329 1.00 84.75 188 ARG A CA 1
ATOM 1516 C C . ARG A 1 188 ? 17.398 -3.998 8.573 1.00 84.75 188 ARG A C 1
ATOM 1518 O O . ARG A 1 188 ? 17.519 -3.463 9.673 1.00 84.75 188 ARG A O 1
ATOM 1525 N N . ALA A 1 189 ? 17.546 -5.304 8.363 1.00 87.12 189 ALA A N 1
ATOM 1526 C CA . ALA A 1 189 ? 17.984 -6.239 9.392 1.00 87.12 189 ALA A CA 1
ATOM 1527 C C . ALA A 1 189 ? 19.440 -5.957 9.827 1.00 87.12 189 ALA A C 1
ATOM 1529 O O . ALA A 1 189 ? 20.263 -5.575 8.981 1.00 87.12 189 ALA A O 1
ATOM 1530 N N . PRO A 1 190 ? 19.785 -6.136 11.117 1.00 84.31 190 PRO A N 1
ATOM 1531 C CA . PRO A 1 190 ? 21.111 -5.802 11.635 1.00 84.31 190 PRO A CA 1
ATOM 1532 C C . PRO A 1 190 ? 22.231 -6.605 10.955 1.00 84.31 190 PRO A C 1
ATOM 1534 O O . PRO A 1 190 ? 23.278 -6.046 10.641 1.00 84.31 190 PRO A O 1
ATOM 1537 N N . GLU A 1 191 ? 22.012 -7.876 10.626 1.00 78.50 191 GLU A N 1
ATOM 1538 C CA . GLU A 1 191 ? 22.988 -8.708 9.917 1.00 78.50 191 GLU A CA 1
ATOM 1539 C C . GLU A 1 191 ? 23.260 -8.236 8.475 1.00 78.50 191 GLU A C 1
ATOM 1541 O O . GLU A 1 191 ? 24.407 -8.303 8.028 1.00 78.50 191 GLU A O 1
ATOM 1546 N N . ILE A 1 192 ? 22.266 -7.656 7.778 1.00 72.06 192 ILE A N 1
ATOM 1547 C CA . ILE A 1 192 ? 22.462 -7.003 6.466 1.00 72.06 192 ILE A CA 1
ATOM 1548 C C . ILE A 1 192 ? 23.277 -5.720 6.603 1.00 72.06 192 ILE A C 1
ATOM 1550 O O . ILE A 1 192 ? 24.130 -5.442 5.762 1.00 72.06 192 ILE A O 1
ATOM 1554 N N . MET A 1 193 ? 22.997 -4.908 7.626 1.00 63.59 193 MET A N 1
ATOM 1555 C CA . MET A 1 193 ? 23.667 -3.616 7.819 1.00 63.59 193 MET A CA 1
ATOM 1556 C C . MET A 1 193 ? 25.182 -3.744 8.004 1.00 63.59 193 MET A C 1
ATOM 1558 O O . MET A 1 193 ? 25.895 -2.753 7.857 1.00 63.59 193 MET A O 1
ATOM 1562 N N . LEU A 1 194 ? 25.647 -4.931 8.394 1.00 60.12 194 LEU A N 1
ATOM 1563 C CA . LEU A 1 194 ? 26.978 -5.131 8.943 1.00 60.12 194 LEU A CA 1
ATOM 1564 C C . LEU A 1 194 ? 27.739 -6.283 8.249 1.00 60.12 194 LEU A C 1
ATOM 1566 O O . LEU A 1 194 ? 28.967 -6.304 8.295 1.00 60.12 194 LEU A O 1
ATOM 1570 N N . ASN A 1 195 ? 27.029 -7.168 7.530 1.00 59.59 195 ASN A N 1
ATOM 1571 C CA . ASN A 1 195 ? 27.558 -8.259 6.698 1.00 59.59 195 ASN A CA 1
ATOM 1572 C C . ASN A 1 195 ? 28.311 -9.334 7.511 1.00 59.59 195 ASN A C 1
ATOM 1574 O O . ASN A 1 195 ? 29.495 -9.600 7.295 1.00 59.59 195 ASN A O 1
ATOM 1578 N N . TRP A 1 196 ? 27.624 -9.903 8.509 1.00 57.81 196 TRP A N 1
ATOM 1579 C CA . TRP A 1 196 ? 28.230 -10.696 9.596 1.00 57.81 196 TRP A CA 1
ATOM 1580 C C . TRP A 1 196 ? 27.891 -12.190 9.622 1.00 57.81 196 TRP A C 1
ATOM 1582 O O . TRP A 1 196 ? 28.464 -12.914 10.434 1.00 57.81 196 TRP A O 1
ATOM 1592 N N . MET A 1 197 ? 26.968 -12.651 8.781 1.00 52.53 197 MET A N 1
ATOM 1593 C CA . MET A 1 197 ? 26.579 -14.056 8.621 1.00 52.53 197 MET A CA 1
ATOM 1594 C C . MET A 1 197 ? 26.062 -14.276 7.193 1.00 52.53 197 MET A C 1
ATOM 1596 O O . MET A 1 197 ? 25.692 -13.310 6.520 1.00 52.53 197 MET A O 1
ATOM 1600 N N . HIS A 1 198 ? 25.983 -15.537 6.757 1.00 56.94 198 HIS A N 1
ATOM 1601 C CA . HIS A 1 198 ? 25.091 -15.906 5.655 1.00 56.94 198 HIS A CA 1
ATOM 1602 C C . HIS A 1 198 ? 23.663 -15.538 6.065 1.00 56.94 198 HIS A C 1
ATOM 1604 O O . HIS A 1 198 ? 23.205 -15.926 7.139 1.00 56.94 198 HIS A O 1
ATOM 1610 N N . TYR A 1 199 ? 22.993 -14.735 5.245 1.00 65.06 199 TYR A N 1
ATOM 1611 C CA . TYR A 1 199 ? 21.666 -14.202 5.528 1.00 65.06 199 TYR A CA 1
ATOM 1612 C C . TYR A 1 199 ? 20.653 -14.841 4.574 1.00 65.06 199 TYR A C 1
ATOM 1614 O O . TYR A 1 199 ? 20.927 -15.055 3.393 1.00 65.06 199 TYR A O 1
ATOM 1622 N N . ASN A 1 200 ? 19.473 -15.141 5.101 1.00 73.69 200 ASN A N 1
ATOM 1623 C CA . ASN A 1 200 ? 18.395 -15.807 4.379 1.00 73.69 200 ASN A CA 1
ATOM 1624 C C . ASN A 1 200 ? 17.163 -14.888 4.292 1.00 73.69 200 ASN A C 1
ATOM 1626 O O . ASN A 1 200 ? 17.230 -13.692 4.580 1.00 73.69 200 ASN A O 1
ATOM 1630 N N . GLN A 1 201 ? 16.024 -15.446 3.895 1.00 84.94 201 GLN A N 1
ATOM 1631 C CA . GLN A 1 201 ? 14.772 -14.719 3.696 1.00 84.94 201 GLN A CA 1
ATOM 1632 C C . GLN A 1 201 ? 14.206 -14.007 4.951 1.00 84.94 201 GLN A C 1
ATOM 1634 O O . GLN A 1 201 ? 13.433 -13.057 4.816 1.00 84.94 201 GLN A O 1
ATOM 1639 N N . THR A 1 202 ? 14.626 -14.357 6.179 1.00 89.06 202 THR A N 1
ATOM 1640 C CA . THR A 1 202 ? 14.131 -13.702 7.413 1.00 89.06 202 THR A CA 1
ATOM 1641 C C . THR A 1 202 ? 14.643 -12.266 7.615 1.00 89.06 202 THR A C 1
ATOM 1643 O O . THR A 1 202 ? 14.201 -11.569 8.535 1.00 89.06 202 THR A O 1
ATOM 1646 N N . VAL A 1 203 ? 15.519 -11.768 6.734 1.00 90.12 203 VAL A N 1
ATOM 1647 C CA . VAL A 1 203 ? 15.862 -10.335 6.636 1.00 90.12 203 VAL A CA 1
ATOM 1648 C C . VAL A 1 203 ? 14.654 -9.476 6.252 1.00 90.12 203 VAL A C 1
ATOM 1650 O O . VAL A 1 203 ? 14.520 -8.359 6.747 1.00 90.12 203 VAL A O 1
ATOM 1653 N N . ASP A 1 204 ? 13.755 -10.003 5.416 1.00 92.81 204 ASP A N 1
ATOM 1654 C CA . ASP A 1 204 ? 12.548 -9.295 4.987 1.00 92.81 204 ASP A CA 1
ATOM 1655 C C . ASP A 1 204 ? 11.505 -9.261 6.110 1.00 92.81 204 ASP A C 1
ATOM 1657 O O . ASP A 1 204 ? 10.823 -8.256 6.289 1.00 92.81 204 ASP A O 1
ATOM 1661 N N . ILE A 1 205 ? 11.431 -10.317 6.928 1.00 96.38 205 ILE A N 1
ATOM 1662 C CA . ILE A 1 205 ? 10.547 -10.381 8.103 1.00 96.38 205 ILE A CA 1
ATOM 1663 C C . ILE A 1 205 ? 10.906 -9.297 9.127 1.00 96.38 205 ILE A C 1
ATOM 1665 O O . ILE A 1 205 ? 10.016 -8.670 9.701 1.00 96.38 205 ILE A O 1
ATOM 1669 N N . TRP A 1 206 ? 12.198 -9.010 9.315 1.00 94.94 206 TRP A N 1
ATOM 1670 C CA . TRP A 1 206 ? 12.625 -7.871 10.131 1.00 94.94 206 TRP A CA 1
ATOM 1671 C C . TRP A 1 206 ? 12.092 -6.546 9.567 1.00 94.94 206 TRP A C 1
ATOM 1673 O O . TRP A 1 206 ? 11.571 -5.716 10.314 1.00 94.94 206 TRP A O 1
ATOM 1683 N N . SER A 1 207 ? 12.156 -6.357 8.244 1.00 94.50 207 SER A N 1
ATOM 1684 C CA . SER A 1 207 ? 11.575 -5.183 7.586 1.00 94.50 207 SER A CA 1
ATOM 1685 C C . SER A 1 207 ? 10.054 -5.111 7.760 1.00 94.50 207 SER A C 1
ATOM 1687 O O . SER A 1 207 ? 9.550 -4.031 8.064 1.00 94.50 207 SER A O 1
ATOM 1689 N N . VAL A 1 208 ? 9.327 -6.232 7.657 1.00 96.94 208 VAL A N 1
ATOM 1690 C CA . VAL A 1 208 ? 7.884 -6.299 7.966 1.00 96.94 208 VAL A CA 1
ATOM 1691 C C . VAL A 1 208 ? 7.615 -5.882 9.415 1.00 96.94 208 VAL A C 1
ATOM 1693 O O . VAL A 1 208 ? 6.743 -5.046 9.643 1.00 96.94 208 VAL A O 1
ATOM 1696 N N . GLY A 1 209 ? 8.401 -6.362 10.384 1.00 96.44 209 GLY A N 1
ATOM 1697 C CA . GLY A 1 209 ? 8.289 -5.962 11.792 1.00 96.44 209 GLY A CA 1
ATOM 1698 C C . GLY A 1 209 ? 8.504 -4.459 12.011 1.00 96.44 209 GLY A C 1
ATOM 1699 O O . GLY A 1 209 ? 7.723 -3.811 12.709 1.00 96.44 209 GLY A O 1
ATOM 1700 N N . CYS A 1 210 ? 9.510 -3.867 11.361 1.00 95.31 210 CYS A N 1
ATOM 1701 C CA . CYS A 1 210 ? 9.737 -2.417 11.389 1.00 95.31 210 CYS A CA 1
ATOM 1702 C C . CYS A 1 210 ? 8.572 -1.623 10.772 1.00 95.31 210 CYS A C 1
ATOM 1704 O O . CYS A 1 210 ? 8.194 -0.581 11.307 1.00 95.31 210 CYS A O 1
ATOM 1706 N N . ILE A 1 211 ? 7.991 -2.112 9.671 1.00 94.62 211 ILE A N 1
ATOM 1707 C CA . ILE A 1 211 ? 6.842 -1.488 8.997 1.00 94.62 211 ILE A CA 1
ATOM 1708 C C . ILE A 1 211 ? 5.586 -1.591 9.871 1.00 94.62 211 ILE A C 1
ATOM 1710 O O . ILE A 1 211 ? 4.906 -0.591 10.077 1.00 94.62 211 ILE A O 1
ATOM 1714 N N . MET A 1 212 ? 5.304 -2.758 10.450 1.00 95.25 212 MET A N 1
ATOM 1715 C CA . MET A 1 212 ? 4.176 -2.985 11.359 1.00 95.25 212 MET A CA 1
ATOM 1716 C C . MET A 1 212 ? 4.259 -2.101 12.615 1.00 95.25 212 MET A C 1
ATOM 1718 O O . MET A 1 212 ? 3.266 -1.492 13.012 1.00 95.25 212 MET A O 1
ATOM 1722 N N . ALA A 1 213 ? 5.449 -1.951 13.200 1.00 93.12 213 ALA A N 1
ATOM 1723 C CA . ALA A 1 213 ? 5.684 -1.028 14.310 1.00 93.12 213 ALA A CA 1
ATOM 1724 C C . ALA A 1 213 ? 5.462 0.450 13.926 1.00 93.12 213 ALA A C 1
ATOM 1726 O O . ALA A 1 213 ? 4.942 1.230 14.730 1.00 93.12 213 ALA A O 1
ATOM 1727 N N . GLU A 1 214 ? 5.815 0.845 12.699 1.00 92.00 214 GLU A N 1
ATOM 1728 C CA . GLU A 1 214 ? 5.541 2.190 12.181 1.00 92.00 214 GLU A CA 1
ATOM 1729 C C . GLU A 1 214 ? 4.050 2.417 11.903 1.00 92.00 214 GLU A C 1
ATOM 1731 O O . GLU A 1 214 ? 3.527 3.475 12.253 1.00 92.00 214 GLU A O 1
ATOM 1736 N N . LEU A 1 215 ? 3.338 1.414 11.383 1.00 90.12 215 LEU A N 1
ATOM 1737 C CA . LEU A 1 215 ? 1.885 1.453 11.189 1.00 90.12 215 LEU A CA 1
ATOM 1738 C C . LEU A 1 215 ? 1.131 1.636 12.520 1.00 90.12 215 LEU A C 1
ATOM 1740 O O . LEU A 1 215 ? 0.198 2.435 12.589 1.00 90.12 215 LEU A O 1
ATOM 1744 N N . LEU A 1 216 ? 1.569 0.958 13.589 1.00 89.38 216 LEU A N 1
ATOM 1745 C CA . LEU A 1 216 ? 0.980 1.054 14.935 1.00 89.38 216 LEU A CA 1
ATOM 1746 C C . LEU A 1 216 ? 1.253 2.393 15.643 1.00 89.38 216 LEU A C 1
ATOM 1748 O O . LEU A 1 216 ? 0.456 2.822 16.477 1.00 89.38 216 LEU A O 1
ATOM 1752 N N . THR A 1 217 ? 2.375 3.057 15.349 1.00 86.25 217 THR A N 1
ATOM 1753 C CA . THR A 1 217 ? 2.825 4.256 16.092 1.00 86.25 217 THR A CA 1
ATOM 1754 C C . THR A 1 217 ? 2.766 5.563 15.295 1.00 86.25 217 THR A C 1
ATOM 1756 O O . THR A 1 217 ? 2.830 6.647 15.887 1.00 86.25 217 THR A O 1
ATOM 1759 N N . GLY A 1 218 ? 2.647 5.487 13.967 1.00 84.00 218 GLY A N 1
ATOM 1760 C CA . GLY A 1 218 ? 2.792 6.615 13.044 1.00 84.00 218 GLY A CA 1
ATOM 1761 C C . GLY A 1 218 ? 4.227 7.151 12.942 1.00 84.00 218 GLY A C 1
ATOM 1762 O O . GLY A 1 218 ? 4.410 8.327 12.617 1.00 84.00 218 GLY A O 1
ATOM 1763 N N . LYS A 1 219 ? 5.240 6.351 13.307 1.00 85.75 219 LYS A N 1
ATOM 1764 C CA . LYS A 1 219 ? 6.660 6.743 13.330 1.00 85.75 219 LYS A CA 1
ATOM 1765 C C . LYS A 1 219 ? 7.574 5.558 13.027 1.00 85.75 219 LYS A C 1
ATOM 1767 O O . LYS A 1 219 ? 7.403 4.497 13.614 1.00 85.75 219 LYS A O 1
ATOM 1772 N N . ALA A 1 220 ? 8.610 5.772 12.218 1.00 88.94 220 ALA A N 1
ATOM 1773 C CA . ALA A 1 220 ? 9.682 4.793 12.045 1.00 88.94 220 ALA A CA 1
ATOM 1774 C C . ALA A 1 220 ? 10.247 4.330 13.401 1.00 88.94 220 ALA A C 1
ATOM 1776 O O . ALA A 1 220 ? 10.566 5.155 14.262 1.00 88.94 220 ALA A O 1
ATOM 1777 N N . LEU A 1 221 ? 10.384 3.011 13.573 1.00 91.44 221 LEU A N 1
ATOM 1778 C CA . LEU A 1 221 ? 10.844 2.387 14.819 1.00 91.44 221 LEU A CA 1
ATOM 1779 C C . LEU A 1 221 ? 12.327 2.695 15.104 1.00 91.44 221 LEU A C 1
ATOM 1781 O O . LEU A 1 221 ? 12.697 3.108 16.206 1.00 91.44 221 LEU A O 1
ATOM 1785 N N . PHE A 1 222 ? 13.171 2.556 14.078 1.00 92.06 222 PHE A N 1
ATOM 1786 C CA . PHE A 1 222 ? 14.620 2.740 14.168 1.00 92.06 222 PHE A CA 1
ATOM 1787 C C . PHE A 1 222 ? 15.135 3.818 13.189 1.00 92.06 222 PHE A C 1
ATOM 1789 O O . PHE A 1 222 ? 15.797 3.479 12.208 1.00 92.06 222 PHE A O 1
ATOM 1796 N N . PRO A 1 223 ? 14.856 5.118 13.407 1.00 87.00 223 PRO A N 1
ATOM 1797 C CA . PRO A 1 223 ? 15.379 6.200 12.577 1.00 87.00 223 PRO A CA 1
ATOM 1798 C C . PRO A 1 223 ? 16.833 6.536 12.950 1.00 87.00 223 PRO A C 1
ATOM 1800 O O . PRO A 1 223 ? 17.095 7.503 13.666 1.00 87.00 223 PRO A O 1
ATOM 1803 N N . GLY A 1 224 ? 17.782 5.715 12.490 1.00 78.12 224 GLY A N 1
ATOM 1804 C CA . GLY A 1 224 ? 19.220 5.925 12.671 1.00 78.12 224 GLY A CA 1
ATOM 1805 C C . GLY A 1 224 ? 19.849 6.844 11.615 1.00 78.12 224 GLY A C 1
ATOM 1806 O O . GLY A 1 224 ? 19.615 6.707 10.405 1.00 78.12 224 GLY A O 1
ATOM 1807 N N . ASN A 1 225 ? 20.689 7.768 12.080 1.00 69.75 225 ASN A N 1
ATOM 1808 C CA . ASN A 1 225 ? 21.405 8.764 11.276 1.00 69.75 225 ASN A CA 1
ATOM 1809 C C . ASN A 1 225 ? 22.514 8.133 10.416 1.00 69.75 225 ASN A C 1
ATOM 1811 O O . ASN A 1 225 ? 22.684 8.500 9.251 1.00 69.75 225 ASN A O 1
ATOM 1815 N N . ASP A 1 226 ? 23.201 7.130 10.959 1.00 65.94 226 ASP A N 1
ATOM 1816 C CA . ASP A 1 226 ? 24.224 6.304 10.310 1.00 65.94 226 ASP A CA 1
ATOM 1817 C C . ASP A 1 226 ? 24.082 4.827 10.744 1.00 65.94 226 ASP A C 1
ATOM 1819 O O . ASP A 1 226 ? 23.143 4.480 11.459 1.00 65.94 226 ASP A O 1
ATOM 1823 N N . TYR A 1 227 ? 24.967 3.934 10.288 1.00 67.69 227 TYR A N 1
ATOM 1824 C CA . TYR A 1 227 ? 24.901 2.499 10.613 1.00 67.69 227 TYR A CA 1
ATOM 1825 C C . TYR A 1 227 ? 25.151 2.171 12.095 1.00 67.69 227 TYR A C 1
ATOM 1827 O O . TYR A 1 227 ? 24.602 1.192 12.600 1.00 67.69 227 TYR A O 1
ATOM 1835 N N . ILE A 1 228 ? 25.950 2.976 12.794 1.00 71.50 228 ILE A N 1
ATOM 1836 C CA . ILE A 1 228 ? 26.296 2.785 14.206 1.00 71.50 228 ILE A CA 1
ATOM 1837 C C . ILE A 1 228 ? 25.156 3.274 15.101 1.00 71.50 228 ILE A C 1
ATOM 1839 O O . ILE A 1 228 ? 24.760 2.579 16.036 1.00 71.50 228 ILE A O 1
ATOM 1843 N N . ASP A 1 229 ? 24.598 4.443 14.795 1.00 76.25 229 ASP A N 1
ATOM 1844 C CA . ASP A 1 229 ? 23.397 4.976 15.442 1.00 76.25 229 ASP A CA 1
ATOM 1845 C C . ASP A 1 229 ? 22.190 4.048 15.221 1.00 76.25 229 ASP A C 1
ATOM 1847 O O . ASP A 1 229 ? 21.499 3.680 16.168 1.00 76.25 229 ASP A O 1
ATOM 1851 N N . GLN A 1 230 ? 22.001 3.558 13.990 1.00 81.75 230 GLN A N 1
ATOM 1852 C CA . GLN A 1 230 ? 20.990 2.549 13.657 1.00 81.75 230 GLN A CA 1
ATOM 1853 C C . GLN A 1 230 ? 21.143 1.275 14.505 1.00 81.75 230 GLN A C 1
ATOM 1855 O O . GLN A 1 230 ? 20.154 0.785 15.044 1.00 81.75 230 GLN A O 1
ATOM 1860 N N . LEU A 1 231 ? 22.364 0.746 14.657 1.00 82.12 231 LEU A N 1
ATOM 1861 C CA . LEU A 1 231 ? 22.605 -0.480 15.424 1.00 82.12 231 LEU A CA 1
ATOM 1862 C C . LEU A 1 231 ? 22.363 -0.293 16.928 1.00 82.12 231 LEU A C 1
ATOM 1864 O O . LEU A 1 231 ? 21.751 -1.154 17.559 1.00 82.12 231 LEU A O 1
ATOM 1868 N N . LYS A 1 232 ? 22.792 0.841 17.496 1.00 82.75 232 LYS A N 1
ATOM 1869 C CA . LYS A 1 232 ? 22.511 1.194 18.897 1.00 82.75 232 LYS A CA 1
ATOM 1870 C C . LYS A 1 232 ? 21.011 1.280 19.144 1.00 82.75 232 LYS A C 1
ATOM 1872 O O . LYS A 1 232 ? 20.513 0.601 20.029 1.00 82.75 232 LYS A O 1
ATOM 1877 N N . ARG A 1 233 ? 20.288 2.012 18.294 1.00 88.25 233 ARG A N 1
ATOM 1878 C CA . ARG A 1 233 ? 18.824 2.151 18.345 1.00 88.25 233 ARG A CA 1
ATOM 1879 C C . ARG A 1 233 ? 18.069 0.829 18.233 1.00 88.25 233 ARG A C 1
ATOM 1881 O O . ARG A 1 233 ? 16.972 0.720 18.771 1.00 88.25 233 ARG A O 1
ATOM 1888 N N . ILE A 1 234 ? 18.636 -0.160 17.542 1.00 90.62 234 ILE A N 1
ATOM 1889 C CA . ILE A 1 234 ? 18.117 -1.530 17.532 1.00 90.62 234 ILE A CA 1
ATOM 1890 C C . ILE A 1 234 ? 18.344 -2.173 18.909 1.00 90.62 234 ILE A C 1
ATOM 1892 O O . ILE A 1 234 ? 17.375 -2.560 19.562 1.00 90.62 234 ILE A O 1
ATOM 1896 N N . MET A 1 235 ? 19.592 -2.226 19.390 1.00 88.25 235 MET A N 1
ATOM 1897 C CA . MET A 1 235 ? 19.951 -2.850 20.677 1.00 88.25 235 MET A CA 1
ATOM 1898 C C . MET A 1 235 ? 19.307 -2.185 21.902 1.00 88.25 235 MET A C 1
ATOM 1900 O O . MET A 1 235 ? 19.052 -2.863 22.892 1.00 88.25 235 MET A O 1
ATOM 1904 N N . GLU A 1 236 ? 18.990 -0.893 21.836 1.00 88.81 236 GLU A N 1
ATOM 1905 C CA . GLU A 1 236 ? 18.218 -0.179 22.859 1.00 88.81 236 GLU A CA 1
ATOM 1906 C C . GLU A 1 236 ? 16.833 -0.802 23.081 1.00 88.81 236 GLU A C 1
ATOM 1908 O O . GLU A 1 236 ? 16.323 -0.726 24.195 1.00 88.81 236 GLU A O 1
ATOM 1913 N N . VAL A 1 237 ? 16.235 -1.420 22.054 1.00 89.31 237 VAL A N 1
ATOM 1914 C CA . VAL A 1 237 ? 14.896 -2.034 22.097 1.00 89.31 237 VAL A CA 1
ATOM 1915 C C . VAL A 1 237 ? 14.973 -3.557 22.215 1.00 89.31 237 VAL A C 1
ATOM 1917 O O . VAL A 1 237 ? 14.329 -4.135 23.089 1.00 89.31 237 VAL A O 1
ATOM 1920 N N . VAL A 1 238 ? 15.757 -4.226 21.362 1.00 89.31 238 VAL A N 1
ATOM 1921 C CA . VAL A 1 238 ? 15.832 -5.704 21.324 1.00 89.31 238 VAL A CA 1
ATOM 1922 C C . VAL A 1 238 ? 16.892 -6.293 22.267 1.00 89.31 238 VAL A C 1
ATOM 1924 O O . VAL A 1 238 ? 16.970 -7.510 22.411 1.00 89.31 238 VAL A O 1
ATOM 1927 N N . GLY A 1 239 ? 17.671 -5.441 22.937 1.00 89.19 239 GLY A N 1
ATOM 1928 C CA . GLY A 1 239 ? 18.771 -5.808 23.829 1.00 89.19 239 GLY A CA 1
ATOM 1929 C C . GLY A 1 239 ? 20.115 -5.998 23.113 1.00 89.19 239 GLY A C 1
ATOM 1930 O O . GLY A 1 239 ? 20.196 -6.092 21.887 1.00 89.19 239 GLY A O 1
ATOM 1931 N N . THR A 1 240 ? 21.200 -6.073 23.886 1.00 86.62 240 THR A N 1
ATOM 1932 C CA . THR A 1 240 ? 22.504 -6.552 23.394 1.00 86.62 240 THR A CA 1
ATOM 1933 C C . THR A 1 240 ? 22.513 -8.080 23.261 1.00 86.62 240 THR A C 1
ATOM 1935 O O . THR A 1 240 ? 21.983 -8.757 24.144 1.00 86.62 240 THR A O 1
ATOM 1938 N N . PRO A 1 241 ? 23.145 -8.652 22.218 1.00 84.44 241 PRO A N 1
ATOM 1939 C CA . PRO A 1 241 ? 23.211 -10.102 22.036 1.00 84.44 241 PRO A CA 1
ATOM 1940 C C . PRO A 1 241 ? 24.009 -10.811 23.139 1.00 84.44 241 PRO A C 1
ATOM 1942 O O . PRO A 1 241 ? 24.952 -10.260 23.707 1.00 84.44 241 PRO A O 1
ATOM 1945 N N . ASN A 1 242 ? 23.654 -12.072 23.403 1.00 83.06 242 ASN A N 1
ATOM 1946 C CA . ASN A 1 242 ? 24.359 -12.927 24.357 1.00 83.06 242 ASN A CA 1
ATOM 1947 C C . ASN A 1 242 ? 25.668 -13.501 23.766 1.00 83.06 242 ASN A C 1
ATOM 1949 O O . ASN A 1 242 ? 25.900 -13.476 22.556 1.00 83.06 242 ASN A O 1
ATOM 1953 N N . SER A 1 243 ? 26.523 -14.068 24.623 1.00 80.44 243 SER A N 1
ATOM 1954 C CA . SER A 1 243 ? 27.817 -14.647 24.219 1.00 80.44 243 SER A CA 1
ATOM 1955 C C . SER A 1 243 ? 27.704 -15.800 23.212 1.00 80.44 243 SER A C 1
ATOM 1957 O O . SER A 1 243 ? 28.625 -16.018 22.436 1.00 80.44 243 SER A O 1
ATOM 1959 N N . GLU A 1 244 ? 26.580 -16.517 23.204 1.00 80.06 244 GLU A N 1
ATOM 1960 C CA . GLU A 1 244 ? 26.266 -17.574 22.235 1.00 80.06 244 GLU A CA 1
ATOM 1961 C C . GLU A 1 244 ? 26.050 -16.990 20.828 1.00 80.06 244 GLU A C 1
ATOM 1963 O O . GLU A 1 244 ? 26.688 -17.421 19.868 1.00 80.06 244 GLU A O 1
ATOM 1968 N N . PHE A 1 245 ? 25.224 -15.946 20.698 1.00 79.62 245 PHE A N 1
ATOM 1969 C CA . PHE A 1 245 ? 25.003 -15.264 19.423 1.00 79.62 245 PHE A CA 1
ATOM 1970 C C . PHE A 1 245 ? 26.251 -14.509 18.942 1.00 79.62 245 PHE A C 1
ATOM 1972 O O . PHE A 1 245 ? 26.547 -14.504 17.748 1.00 79.62 245 PHE A O 1
ATOM 1979 N N . LEU A 1 246 ? 27.050 -13.948 19.858 1.00 80.94 246 LEU A N 1
ATOM 1980 C CA . LEU A 1 246 ? 28.350 -13.353 19.517 1.00 80.94 246 LEU A CA 1
ATOM 1981 C C . LEU A 1 246 ? 29.309 -14.361 18.853 1.00 80.94 246 LEU A C 1
ATOM 1983 O O . LEU A 1 246 ? 30.133 -13.950 18.037 1.00 80.94 246 LEU A O 1
ATOM 1987 N N . MET A 1 247 ? 29.192 -15.667 19.127 1.00 78.50 247 MET A N 1
ATOM 1988 C CA . MET A 1 247 ? 29.976 -16.701 18.433 1.00 78.50 247 MET A CA 1
ATOM 1989 C C . MET A 1 247 ? 29.459 -17.022 17.021 1.00 78.50 247 MET A C 1
ATOM 1991 O O . MET A 1 247 ? 30.271 -17.400 16.179 1.00 78.50 247 MET A O 1
ATOM 1995 N N . LYS A 1 248 ? 28.158 -16.846 16.732 1.00 76.31 248 LYS A N 1
ATOM 1996 C CA . LYS A 1 248 ? 27.593 -17.034 15.376 1.00 76.31 248 LYS A CA 1
ATOM 1997 C C . LYS A 1 248 ? 28.106 -15.996 14.369 1.00 76.31 248 LYS A C 1
ATOM 1999 O O . LYS A 1 248 ? 28.293 -16.308 13.196 1.00 76.31 248 LYS A O 1
ATOM 2004 N N . ILE A 1 249 ? 28.324 -14.766 14.834 1.00 74.88 249 ILE A N 1
ATOM 2005 C CA . ILE A 1 249 ? 28.848 -13.640 14.050 1.00 74.88 249 ILE A CA 1
ATOM 2006 C C . ILE A 1 249 ? 30.231 -14.011 13.495 1.00 74.88 249 ILE A C 1
ATOM 2008 O O . ILE A 1 249 ? 31.169 -14.206 14.269 1.00 74.88 249 ILE A O 1
ATOM 2012 N N . SER A 1 250 ? 30.371 -14.115 12.170 1.00 69.25 250 SER A N 1
ATOM 2013 C CA . SER A 1 250 ? 31.594 -14.609 11.514 1.00 69.25 250 SER A CA 1
ATOM 2014 C C . SER A 1 250 ? 32.711 -13.564 11.464 1.00 69.25 250 SER A C 1
ATOM 2016 O O . SER A 1 250 ? 33.885 -13.895 11.636 1.00 69.25 250 SER A O 1
ATOM 2018 N N . SER A 1 251 ? 32.351 -12.291 11.280 1.00 67.69 251 SER A N 1
ATOM 2019 C CA . SER A 1 251 ? 33.293 -11.170 11.287 1.00 67.69 251 SER A CA 1
ATOM 2020 C C . SER A 1 251 ? 33.889 -10.956 12.685 1.00 67.69 251 SER A C 1
ATOM 2022 O O . SER A 1 251 ? 33.184 -10.951 13.692 1.00 67.69 251 SER A O 1
ATOM 2024 N N . GLU A 1 252 ? 35.203 -10.748 12.776 1.00 69.56 252 GLU A N 1
ATOM 2025 C CA . GLU A 1 252 ? 35.851 -10.481 14.066 1.00 69.56 252 GLU A CA 1
ATOM 2026 C C . GLU A 1 252 ? 35.725 -9.006 14.481 1.00 69.56 252 GLU A C 1
ATOM 2028 O O . GLU A 1 252 ? 35.480 -8.697 15.648 1.00 69.56 252 GLU A O 1
ATOM 2033 N N . HIS A 1 253 ? 35.835 -8.089 13.513 1.00 65.69 253 HIS A N 1
ATOM 2034 C CA . HIS A 1 253 ? 35.700 -6.642 13.731 1.00 65.69 253 HIS A CA 1
ATOM 2035 C C . HIS A 1 253 ? 34.311 -6.296 14.295 1.00 65.69 253 HIS A C 1
ATOM 2037 O O . HIS A 1 253 ? 34.169 -5.435 15.162 1.00 65.69 253 HIS A O 1
ATOM 2043 N N . ALA A 1 254 ? 33.304 -7.046 13.843 1.00 66.12 254 ALA A N 1
ATOM 2044 C CA . ALA A 1 254 ? 31.944 -7.054 14.355 1.00 66.12 254 ALA A CA 1
ATOM 2045 C C . ALA A 1 254 ? 31.852 -7.316 15.854 1.00 66.12 254 ALA A C 1
ATOM 2047 O O . ALA A 1 254 ? 31.331 -6.502 16.614 1.00 66.12 254 ALA A O 1
ATOM 2048 N N . ARG A 1 255 ? 32.362 -8.482 16.260 1.00 76.56 255 ARG A N 1
ATOM 2049 C CA . ARG A 1 255 ? 32.214 -9.029 17.603 1.00 76.56 255 ARG A CA 1
ATOM 2050 C C . ARG A 1 255 ? 32.827 -8.068 18.615 1.00 76.56 255 ARG A C 1
ATOM 2052 O O . ARG A 1 255 ? 32.126 -7.613 19.512 1.00 76.56 255 ARG A O 1
ATOM 2059 N N . ARG A 1 256 ? 34.054 -7.615 18.330 1.00 78.00 256 ARG A N 1
ATOM 2060 C CA . ARG A 1 256 ? 34.777 -6.592 19.101 1.00 78.00 256 ARG A CA 1
ATOM 2061 C C . ARG A 1 256 ? 34.015 -5.265 19.202 1.00 78.00 256 ARG A C 1
ATOM 2063 O O . ARG A 1 256 ? 34.085 -4.610 20.239 1.00 78.00 256 ARG A O 1
ATOM 2070 N N . TYR A 1 257 ? 33.290 -4.853 18.155 1.00 76.12 257 TYR A N 1
ATOM 2071 C CA . TYR A 1 257 ? 32.471 -3.640 18.215 1.00 76.12 257 TYR A CA 1
ATOM 2072 C C . TYR A 1 257 ? 31.294 -3.800 19.187 1.00 76.12 257 TYR A C 1
ATOM 2074 O O . TYR A 1 257 ? 31.101 -2.947 20.052 1.00 76.12 257 TYR A O 1
ATOM 2082 N N . ILE A 1 258 ? 30.540 -4.899 19.101 1.00 76.94 258 ILE A N 1
ATOM 2083 C CA . ILE A 1 258 ? 29.401 -5.150 20.002 1.00 76.94 258 ILE A CA 1
ATOM 2084 C C . ILE A 1 258 ? 29.875 -5.361 21.444 1.00 76.94 258 ILE A C 1
ATOM 2086 O O . ILE A 1 258 ? 29.282 -4.814 22.366 1.00 76.94 258 ILE A O 1
ATOM 2090 N N . GLU A 1 259 ? 30.973 -6.092 21.640 1.00 82.31 259 GLU A N 1
ATOM 2091 C CA . GLU A 1 259 ? 31.624 -6.304 22.941 1.00 82.31 259 GLU A CA 1
ATOM 2092 C C . GLU A 1 259 ? 32.109 -4.989 23.584 1.00 82.31 259 GLU A C 1
ATOM 2094 O O . GLU A 1 259 ? 32.302 -4.935 24.798 1.00 82.31 259 GLU A O 1
ATOM 2099 N N . SER A 1 260 ? 32.278 -3.916 22.797 1.00 81.44 260 SER A N 1
ATOM 2100 C CA . SER A 1 260 ? 32.609 -2.573 23.296 1.00 81.44 260 SER A CA 1
ATOM 2101 C C . SER A 1 260 ? 31.390 -1.740 23.722 1.00 81.44 260 SER A C 1
ATOM 2103 O O . SER A 1 260 ? 31.556 -0.690 24.350 1.00 81.44 260 SER A O 1
ATOM 2105 N N . LEU A 1 261 ? 30.168 -2.177 23.394 1.00 79.50 261 LEU A N 1
ATOM 2106 C CA . LEU A 1 261 ? 28.934 -1.500 23.792 1.00 79.50 261 LEU A CA 1
ATOM 2107 C C . LEU A 1 261 ? 28.537 -1.878 25.230 1.00 79.50 261 LEU A C 1
ATOM 2109 O O . LEU A 1 261 ? 28.759 -3.009 25.666 1.00 79.50 261 LEU A O 1
ATOM 2113 N N . PRO A 1 262 ? 27.909 -0.959 25.988 1.00 84.00 262 PRO A N 1
ATOM 2114 C CA . PRO A 1 262 ? 27.324 -1.306 27.275 1.00 84.00 262 PRO A CA 1
ATOM 2115 C C . PRO A 1 262 ? 26.179 -2.309 27.082 1.00 84.00 262 PRO A C 1
ATOM 2117 O O . PRO A 1 262 ? 25.380 -2.173 26.157 1.00 84.00 262 PRO A O 1
ATOM 2120 N N . HIS A 1 263 ? 26.073 -3.287 27.984 1.00 86.62 263 HIS A N 1
ATOM 2121 C CA . HIS A 1 263 ? 24.976 -4.256 27.976 1.00 86.62 263 HIS A CA 1
ATOM 2122 C C . HIS A 1 263 ? 23.618 -3.552 28.130 1.00 86.62 263 HIS A C 1
ATOM 2124 O O . HIS A 1 263 ? 23.364 -2.894 29.144 1.00 86.62 263 HIS A O 1
ATOM 2130 N N . MET A 1 264 ? 22.724 -3.753 27.164 1.00 88.56 264 MET A N 1
ATOM 2131 C CA . MET A 1 264 ? 21.364 -3.210 27.150 1.00 88.56 264 MET A CA 1
ATOM 2132 C C . MET A 1 264 ? 20.362 -4.360 27.335 1.00 88.56 264 MET A C 1
ATOM 2134 O O . MET A 1 264 ? 20.403 -5.318 26.561 1.00 88.56 264 MET A O 1
ATOM 2138 N N . PRO A 1 265 ? 19.476 -4.321 28.349 1.00 85.81 265 PRO A N 1
ATOM 2139 C CA . PRO A 1 265 ? 18.399 -5.299 28.466 1.00 85.81 265 PRO A CA 1
ATOM 2140 C C . PRO A 1 265 ? 17.365 -5.084 27.352 1.00 85.81 265 PRO A C 1
ATOM 2142 O O . PRO A 1 265 ? 17.113 -3.952 26.945 1.00 85.81 265 PRO A O 1
ATOM 2145 N N . GLN A 1 266 ? 16.738 -6.166 26.891 1.00 87.12 266 GLN A N 1
ATOM 2146 C CA . GLN A 1 266 ? 15.597 -6.089 25.978 1.00 87.12 266 GLN A CA 1
ATOM 2147 C C . GLN A 1 266 ? 14.433 -5.336 26.644 1.00 87.12 266 GLN A C 1
ATOM 2149 O O . GLN A 1 266 ? 14.107 -5.597 27.804 1.00 87.12 266 GLN A O 1
ATOM 2154 N N . GLN A 1 267 ? 13.797 -4.417 25.915 1.00 88.38 267 GLN A N 1
ATOM 2155 C CA . GLN A 1 267 ? 12.609 -3.708 26.389 1.00 88.38 267 GLN A CA 1
ATOM 2156 C C . GLN A 1 267 ? 11.361 -4.584 26.270 1.00 88.38 267 GLN A C 1
ATOM 2158 O O . GLN A 1 267 ? 11.187 -5.338 25.308 1.00 88.38 267 GLN A O 1
ATOM 2163 N N . GLU A 1 268 ? 10.429 -4.426 27.209 1.00 87.19 268 GLU A N 1
ATOM 2164 C CA . GLU A 1 268 ? 9.097 -4.990 27.047 1.00 87.19 268 GLU A CA 1
ATOM 2165 C C . GLU A 1 268 ? 8.336 -4.217 25.965 1.00 87.19 268 GLU A C 1
ATOM 2167 O O . GLU A 1 268 ? 7.858 -3.107 26.184 1.00 87.19 268 GLU A O 1
ATOM 2172 N N . LEU A 1 269 ? 8.188 -4.818 24.778 1.00 85.38 269 LEU A N 1
ATOM 2173 C CA . LEU A 1 269 ? 7.509 -4.193 23.633 1.00 85.38 269 LEU A CA 1
ATOM 2174 C C . LEU A 1 269 ? 6.058 -3.765 23.936 1.00 85.38 269 LEU A C 1
ATOM 2176 O O . LEU A 1 269 ? 5.520 -2.901 23.251 1.00 85.38 269 LEU A O 1
ATOM 2180 N N . LYS A 1 270 ? 5.437 -4.292 24.999 1.00 84.00 270 LYS A N 1
ATOM 2181 C CA . LYS A 1 270 ? 4.140 -3.822 25.514 1.00 84.00 270 LYS A CA 1
ATOM 2182 C C . LYS A 1 270 ? 4.191 -2.400 26.098 1.00 84.00 270 LYS A C 1
ATOM 2184 O O . LYS A 1 270 ? 3.190 -1.691 26.052 1.00 84.00 270 LYS A O 1
ATOM 2189 N N . GLU A 1 271 ? 5.333 -1.987 26.640 1.00 82.38 271 GLU A N 1
ATOM 2190 C CA . GLU A 1 271 ? 5.585 -0.629 27.142 1.00 82.38 271 GLU A CA 1
ATOM 2191 C C . GLU A 1 271 ? 6.014 0.325 26.016 1.00 82.38 271 GLU A C 1
ATOM 2193 O O . GLU A 1 271 ? 5.777 1.528 26.104 1.00 82.38 271 GLU A O 1
ATOM 2198 N N . VAL A 1 272 ? 6.577 -0.211 24.925 1.00 82.12 272 VAL A N 1
ATOM 2199 C CA . VAL A 1 272 ? 6.878 0.536 23.690 1.00 82.12 272 VAL A CA 1
ATOM 2200 C C . VAL A 1 272 ? 5.595 0.828 22.898 1.00 82.12 272 VAL A C 1
ATOM 2202 O O . VAL A 1 272 ? 5.365 1.960 22.473 1.00 82.12 272 VAL A O 1
ATOM 2205 N N . PHE A 1 273 ? 4.725 -0.173 22.736 1.00 86.56 273 PHE A N 1
ATOM 2206 C CA . PHE A 1 273 ? 3.483 -0.098 21.957 1.00 86.56 273 PHE A CA 1
ATOM 2207 C C . PHE A 1 273 ? 2.243 0.027 22.861 1.00 86.56 273 PHE A C 1
ATOM 2209 O O . PHE A 1 273 ? 1.328 -0.799 22.826 1.00 86.56 273 PHE A O 1
ATOM 2216 N N . LEU A 1 274 ? 2.215 1.074 23.694 1.00 81.56 274 LEU A N 1
ATOM 2217 C CA . LEU A 1 274 ? 1.123 1.337 24.641 1.00 81.56 274 LEU A CA 1
ATOM 2218 C C . LEU A 1 274 ? -0.247 1.403 23.944 1.00 81.56 274 LEU A C 1
ATOM 2220 O O . LEU A 1 274 ? -0.532 2.332 23.189 1.00 81.56 274 LEU A O 1
ATOM 2224 N N . GLY A 1 275 ? -1.116 0.440 24.260 1.00 79.81 275 GLY A N 1
ATOM 2225 C CA . GLY A 1 275 ? -2.481 0.357 23.732 1.00 79.81 275 GLY A CA 1
ATOM 2226 C C . GLY A 1 275 ? -2.631 -0.404 22.410 1.00 79.81 275 GLY A C 1
ATOM 2227 O O . GLY A 1 275 ? -3.750 -0.488 21.912 1.00 79.81 275 GLY A O 1
ATOM 2228 N N . ALA A 1 276 ? -1.557 -0.975 21.854 1.00 88.50 276 ALA A N 1
ATOM 2229 C CA . ALA A 1 276 ? -1.651 -1.891 20.717 1.00 88.50 276 ALA A CA 1
ATOM 2230 C C . ALA A 1 276 ? -2.259 -3.252 21.116 1.00 88.50 276 ALA A C 1
ATOM 2232 O O . ALA A 1 276 ? -2.233 -3.648 22.287 1.00 88.50 276 ALA A O 1
ATOM 2233 N N . ASN A 1 277 ? -2.784 -3.982 20.128 1.00 90.88 277 ASN A N 1
ATOM 2234 C CA . ASN A 1 277 ? -3.341 -5.322 20.313 1.00 90.88 277 ASN A CA 1
ATOM 2235 C C . ASN A 1 277 ? -2.270 -6.287 20.883 1.00 90.88 277 ASN A C 1
ATOM 2237 O O . ASN A 1 277 ? -1.161 -6.351 20.343 1.00 90.88 277 ASN A O 1
ATOM 2241 N N . PRO A 1 278 ? -2.558 -7.065 21.948 1.00 93.56 278 PRO A N 1
ATOM 2242 C CA . PRO A 1 278 ? -1.625 -8.056 22.488 1.00 93.56 278 PRO A CA 1
ATOM 2243 C C . PRO A 1 278 ? -1.091 -9.057 21.453 1.00 93.56 278 PRO A C 1
ATOM 2245 O O . PRO A 1 278 ? 0.077 -9.432 21.535 1.00 93.56 278 PRO A O 1
ATOM 2248 N N . LEU A 1 279 ? -1.905 -9.452 20.468 1.00 95.19 279 LEU A N 1
ATOM 2249 C CA . LEU A 1 279 ? -1.501 -10.358 19.388 1.00 95.19 279 LEU A CA 1
ATOM 2250 C C . LEU A 1 279 ? -0.554 -9.673 18.389 1.00 95.19 279 LEU A C 1
ATOM 2252 O O . LEU A 1 279 ? 0.412 -10.291 17.948 1.00 95.19 279 LEU A O 1
ATOM 2256 N N . ALA A 1 280 ? -0.752 -8.377 18.119 1.00 93.94 280 ALA A N 1
ATOM 2257 C CA . ALA A 1 280 ? 0.179 -7.573 17.327 1.00 93.94 280 ALA A CA 1
ATOM 2258 C C . ALA A 1 280 ? 1.550 -7.449 18.018 1.00 93.94 280 ALA A C 1
ATOM 2260 O O . ALA A 1 280 ? 2.594 -7.557 17.376 1.00 93.94 280 ALA A O 1
ATOM 2261 N N . ILE A 1 281 ? 1.558 -7.264 19.344 1.00 94.69 281 ILE A N 1
ATOM 2262 C CA . ILE A 1 281 ? 2.786 -7.197 20.152 1.00 94.69 281 ILE A CA 1
ATOM 2263 C C . ILE A 1 281 ? 3.501 -8.559 20.183 1.00 94.69 281 ILE A C 1
ATOM 2265 O O . ILE A 1 281 ? 4.729 -8.599 20.105 1.00 94.69 281 ILE A O 1
ATOM 2269 N N . ASP A 1 282 ? 2.765 -9.670 20.270 1.00 95.69 282 ASP A N 1
ATOM 2270 C CA . ASP A 1 282 ? 3.336 -11.023 20.208 1.00 95.69 282 ASP A CA 1
ATOM 2271 C C . ASP A 1 282 ? 3.929 -11.345 18.824 1.00 95.69 282 ASP A C 1
ATOM 2273 O O . ASP A 1 282 ? 5.037 -11.878 18.739 1.00 95.69 282 ASP A O 1
ATOM 2277 N N . LEU A 1 283 ? 3.261 -10.946 17.736 1.00 96.88 283 LEU A N 1
ATOM 2278 C CA . LEU A 1 283 ? 3.812 -11.072 16.385 1.00 96.88 283 LEU A CA 1
ATOM 2279 C C . LEU A 1 283 ? 5.089 -10.231 16.217 1.00 96.88 283 LEU A C 1
ATOM 2281 O O . LEU A 1 283 ? 6.101 -10.736 15.731 1.00 96.88 283 LEU A O 1
ATOM 2285 N N . LEU A 1 284 ? 5.103 -8.987 16.707 1.00 95.88 284 LEU A N 1
ATOM 2286 C CA . LEU A 1 284 ? 6.308 -8.149 16.712 1.00 95.88 284 LEU A CA 1
ATOM 2287 C C . LEU A 1 284 ? 7.448 -8.753 17.546 1.00 95.88 284 LEU A C 1
ATOM 2289 O O . LEU A 1 284 ? 8.599 -8.693 17.112 1.00 95.88 284 LEU A O 1
ATOM 2293 N N . LYS A 1 285 ? 7.154 -9.394 18.689 1.00 93.94 285 LYS A N 1
ATOM 2294 C CA . LYS A 1 285 ? 8.151 -10.154 19.472 1.00 93.94 285 LYS A CA 1
ATOM 2295 C C . LYS A 1 285 ? 8.755 -11.328 18.686 1.00 93.94 285 LYS A C 1
ATOM 2297 O O . LYS A 1 285 ? 9.891 -11.695 18.969 1.00 93.94 285 LYS A O 1
ATOM 2302 N N . LYS A 1 286 ? 8.034 -11.888 17.708 1.00 95.81 286 LYS A N 1
ATOM 2303 C CA . LYS A 1 286 ? 8.474 -13.000 16.840 1.00 95.81 286 LYS A CA 1
ATOM 2304 C C . LYS A 1 286 ? 9.189 -12.539 15.558 1.00 95.81 286 LYS A C 1
ATOM 2306 O O . LYS A 1 286 ? 10.007 -13.281 15.018 1.00 95.81 286 LYS A O 1
ATOM 2311 N N . MET A 1 287 ? 8.924 -11.317 15.091 1.00 96.00 287 MET A N 1
ATOM 2312 C CA . MET A 1 287 ? 9.603 -10.701 13.940 1.00 96.00 287 MET A CA 1
ATOM 2313 C C . MET A 1 287 ? 10.921 -10.005 14.320 1.00 96.00 287 MET A C 1
ATOM 2315 O O . MET A 1 287 ? 11.932 -10.169 13.639 1.00 96.00 287 MET A O 1
ATOM 2319 N N . LEU A 1 288 ? 10.931 -9.230 15.411 1.00 94.38 288 LEU A N 1
ATOM 2320 C CA . LEU A 1 288 ? 12.047 -8.356 15.809 1.00 94.38 288 LEU A CA 1
ATOM 2321 C C . LEU A 1 288 ? 13.088 -9.071 16.692 1.00 94.38 288 LEU A C 1
ATOM 2323 O O . LEU A 1 288 ? 13.547 -8.541 17.704 1.00 94.38 288 LEU A O 1
ATOM 2327 N N . ILE A 1 289 ? 13.472 -10.290 16.308 1.00 91.00 289 ILE A N 1
ATOM 2328 C CA . ILE A 1 289 ? 14.490 -11.093 17.000 1.00 91.00 289 ILE A CA 1
ATOM 2329 C C . ILE A 1 289 ? 15.859 -10.849 16.346 1.00 91.00 289 ILE A C 1
ATOM 2331 O O . ILE A 1 289 ? 15.974 -10.892 15.121 1.00 91.00 289 ILE A O 1
ATOM 2335 N N . LEU A 1 290 ? 16.912 -10.601 17.141 1.00 87.31 290 LEU A N 1
ATOM 2336 C CA . LEU A 1 290 ? 18.280 -10.429 16.614 1.00 87.31 290 LEU A CA 1
ATOM 2337 C C . LEU A 1 290 ? 18.748 -11.660 15.830 1.00 87.31 290 LEU A C 1
ATOM 2339 O O . LEU A 1 290 ? 19.254 -11.527 14.720 1.00 87.31 290 LEU A O 1
ATOM 2343 N N . ASP A 1 291 ? 18.550 -12.842 16.413 1.00 86.12 291 ASP A N 1
ATOM 2344 C CA . ASP A 1 291 ? 18.918 -14.127 15.829 1.00 86.12 291 ASP A CA 1
ATOM 2345 C C . ASP A 1 291 ? 17.997 -14.472 14.648 1.00 86.12 291 ASP A C 1
ATOM 2347 O O . ASP A 1 291 ? 16.842 -14.859 14.839 1.00 86.12 291 ASP A O 1
ATOM 2351 N N . SER A 1 292 ? 18.512 -14.301 13.426 1.00 86.94 292 SER A N 1
ATOM 2352 C CA . SER A 1 292 ? 17.809 -14.535 12.154 1.00 86.94 292 SER A CA 1
ATOM 2353 C C . SER A 1 292 ? 17.199 -15.930 12.048 1.00 86.94 292 SER A C 1
ATOM 2355 O O . SER A 1 292 ? 16.139 -16.087 11.446 1.00 86.94 292 SER A O 1
ATOM 2357 N N . ASP A 1 293 ? 17.840 -16.915 12.677 1.00 85.19 293 ASP A N 1
ATOM 2358 C CA . ASP A 1 293 ? 17.453 -18.330 12.659 1.00 85.19 293 ASP A CA 1
ATOM 2359 C C . ASP A 1 293 ? 16.261 -18.624 13.589 1.00 85.19 293 ASP A C 1
ATOM 2361 O O . ASP A 1 293 ? 15.745 -19.739 13.609 1.00 85.19 293 ASP A O 1
ATOM 2365 N N . LYS A 1 294 ? 15.857 -17.641 14.406 1.00 89.31 294 LYS A N 1
ATOM 2366 C CA . LYS A 1 294 ? 14.754 -17.727 15.378 1.00 89.31 294 LYS A CA 1
ATOM 2367 C C . LYS A 1 294 ? 13.588 -16.791 15.040 1.00 89.31 294 LYS A C 1
ATOM 2369 O O . LYS A 1 294 ? 12.622 -16.746 15.798 1.00 89.31 294 LYS A O 1
ATOM 2374 N N . ARG A 1 295 ? 13.674 -16.028 13.942 1.00 93.81 295 ARG A N 1
ATOM 2375 C CA . ARG A 1 295 ? 12.560 -15.212 13.438 1.00 93.81 295 ARG A CA 1
ATOM 2376 C C . ARG A 1 295 ? 11.510 -16.108 12.798 1.00 93.81 295 ARG A C 1
ATOM 2378 O O . ARG A 1 295 ? 11.848 -17.059 12.101 1.00 93.81 295 ARG A O 1
ATOM 2385 N N . ILE A 1 296 ? 10.251 -15.739 12.992 1.00 96.56 296 ILE A N 1
ATOM 2386 C CA . ILE A 1 296 ? 9.107 -16.353 12.312 1.00 96.56 296 ILE A CA 1
ATOM 2387 C C . ILE A 1 296 ? 9.237 -16.223 10.783 1.00 96.56 296 ILE A C 1
ATOM 2389 O O . ILE A 1 296 ? 9.682 -15.188 10.286 1.00 96.56 296 ILE A O 1
ATOM 2393 N N . THR A 1 297 ? 8.871 -17.248 10.018 1.00 95.56 297 THR A N 1
ATOM 2394 C CA . THR A 1 297 ? 8.794 -17.171 8.546 1.00 95.56 297 THR A CA 1
ATOM 2395 C C . THR A 1 297 ? 7.510 -16.479 8.078 1.00 95.56 297 THR A C 1
ATOM 2397 O O . THR A 1 297 ? 6.597 -16.252 8.868 1.00 95.56 297 THR A O 1
ATOM 2400 N N . ALA A 1 298 ? 7.403 -16.147 6.783 1.00 95.62 298 ALA A N 1
ATOM 2401 C CA . ALA A 1 298 ? 6.174 -15.569 6.228 1.00 95.62 298 ALA A CA 1
ATOM 2402 C C . ALA A 1 298 ? 4.966 -16.512 6.403 1.00 95.62 298 ALA A C 1
ATOM 2404 O O . ALA A 1 298 ? 3.906 -16.071 6.838 1.00 95.62 298 ALA A O 1
ATOM 2405 N N . THR A 1 299 ? 5.151 -17.812 6.150 1.00 94.31 299 THR A N 1
ATOM 2406 C CA . THR A 1 299 ? 4.116 -18.849 6.288 1.00 94.31 299 THR A CA 1
ATOM 2407 C C . THR A 1 299 ? 3.655 -19.024 7.738 1.00 94.31 299 THR A C 1
ATOM 2409 O O . THR A 1 299 ? 2.459 -19.010 8.011 1.00 94.31 299 THR A O 1
ATOM 2412 N N . GLU A 1 300 ? 4.583 -19.115 8.696 1.00 96.00 300 GLU A N 1
ATOM 2413 C CA . GLU A 1 300 ? 4.235 -19.182 10.126 1.00 96.00 300 GLU A CA 1
ATOM 2414 C C . GLU A 1 300 ? 3.601 -17.878 10.636 1.00 96.00 300 GLU A C 1
ATOM 2416 O O . GLU A 1 300 ? 2.794 -17.902 11.564 1.00 96.00 300 GLU A O 1
ATOM 2421 N N . ALA A 1 301 ? 3.974 -16.733 10.054 1.00 96.94 301 ALA A N 1
ATOM 2422 C CA . ALA A 1 301 ? 3.410 -15.438 10.409 1.00 96.94 301 ALA A CA 1
ATOM 2423 C C . ALA A 1 301 ? 1.977 -15.269 9.895 1.00 96.94 301 ALA A C 1
ATOM 2425 O O . ALA A 1 301 ? 1.191 -14.651 10.601 1.00 96.94 301 ALA A O 1
ATOM 2426 N N . LEU A 1 302 ? 1.623 -15.827 8.732 1.00 95.56 302 LEU A N 1
ATOM 2427 C CA . LEU A 1 302 ? 0.243 -15.859 8.223 1.00 95.56 302 LEU A CA 1
ATOM 2428 C C . LEU A 1 302 ? -0.662 -16.711 9.120 1.00 95.56 302 LEU A C 1
ATOM 2430 O O . LEU A 1 302 ? -1.713 -16.240 9.545 1.00 95.56 302 LEU A O 1
ATOM 2434 N N . ALA A 1 303 ? -0.184 -17.888 9.534 1.00 94.75 303 ALA A N 1
ATOM 2435 C CA . ALA A 1 303 ? -0.857 -18.766 10.497 1.00 94.75 303 ALA A CA 1
ATOM 2436 C C . ALA A 1 303 ? -0.850 -18.248 11.959 1.00 94.75 303 ALA A C 1
ATOM 2438 O O . ALA A 1 303 ? -1.197 -18.979 12.892 1.00 94.75 303 ALA A O 1
ATOM 2439 N N . HIS A 1 304 ? -0.428 -17.002 12.208 1.00 97.56 304 HIS A N 1
ATOM 2440 C CA . HIS A 1 304 ? -0.431 -16.413 13.549 1.00 97.56 304 HIS A CA 1
ATOM 2441 C C . HIS A 1 304 ? -1.849 -15.963 13.949 1.00 97.56 304 HIS A C 1
ATOM 2443 O O . HIS A 1 304 ? -2.542 -15.369 13.123 1.00 97.56 304 HIS A O 1
ATOM 2449 N N . PRO A 1 305 ? -2.280 -16.124 15.220 1.00 94.94 305 PRO A N 1
ATOM 2450 C CA . PRO A 1 305 ? -3.610 -15.692 15.668 1.00 94.94 305 PRO A CA 1
ATOM 2451 C C . PRO A 1 305 ? -3.940 -14.208 15.435 1.00 94.94 305 PRO A C 1
ATOM 2453 O O . PRO A 1 305 ? -5.107 -13.833 15.457 1.00 94.94 305 PRO A O 1
ATOM 2456 N N . TYR A 1 306 ? -2.951 -13.340 15.180 1.00 93.88 306 TYR A N 1
ATOM 2457 C CA . TYR A 1 306 ? -3.221 -11.963 14.756 1.00 93.88 306 TYR A CA 1
ATOM 2458 C C . TYR A 1 306 ? -3.888 -11.867 13.369 1.00 93.88 306 TYR A C 1
ATOM 2460 O O . TYR A 1 306 ? -4.522 -10.854 13.095 1.00 93.88 306 TYR A O 1
ATOM 2468 N N . PHE A 1 307 ? -3.833 -12.896 12.516 1.00 91.94 307 PHE A N 1
ATOM 2469 C CA . PHE A 1 307 ? -4.508 -12.920 11.209 1.00 91.94 307 PHE A CA 1
ATOM 2470 C C . PHE A 1 307 ? -5.579 -14.010 11.072 1.00 91.94 307 PHE A C 1
ATOM 2472 O O . PHE A 1 307 ? -6.055 -14.232 9.967 1.00 91.94 307 PHE A O 1
ATOM 2479 N N . GLU A 1 308 ? -6.030 -14.631 12.168 1.00 83.38 308 GLU A N 1
ATOM 2480 C CA . GLU A 1 308 ? -7.059 -15.696 12.186 1.00 83.38 308 GLU A CA 1
ATOM 2481 C C . GLU A 1 308 ? -8.332 -15.364 11.371 1.00 83.38 308 GLU A C 1
ATOM 2483 O O . GLU A 1 308 ? -8.983 -16.251 10.834 1.00 83.38 308 GLU A O 1
ATOM 2488 N N . GLN A 1 309 ? -8.672 -14.077 11.229 1.00 71.38 309 GLN A N 1
ATOM 2489 C CA . GLN A 1 309 ? -9.840 -13.608 10.470 1.00 71.38 309 GLN A CA 1
ATOM 2490 C C . GLN A 1 309 ? -9.612 -13.407 8.953 1.00 71.38 309 GLN A C 1
ATOM 2492 O O . GLN A 1 309 ? -10.569 -13.098 8.238 1.00 71.38 309 GLN A O 1
ATOM 2497 N N . TYR A 1 310 ? -8.362 -13.508 8.489 1.00 77.81 310 TYR A N 1
ATOM 2498 C CA . TYR A 1 310 ? -7.924 -13.314 7.097 1.00 77.81 310 TYR A CA 1
ATOM 2499 C C . TYR A 1 310 ? -7.140 -14.510 6.534 1.00 77.81 310 TYR A C 1
ATOM 2501 O O . TYR A 1 310 ? -7.082 -14.653 5.320 1.00 77.81 310 TYR A O 1
ATOM 2509 N N . HIS A 1 311 ? -6.524 -15.329 7.393 1.00 81.31 311 HIS A N 1
ATOM 2510 C CA . HIS A 1 311 ? -5.721 -16.484 7.006 1.00 81.31 311 HIS A CA 1
ATOM 2511 C C . HIS A 1 311 ? -6.575 -17.551 6.314 1.00 81.31 311 HIS A C 1
ATOM 2513 O O . HIS A 1 311 ? -7.562 -18.029 6.875 1.00 81.31 311 HIS A O 1
ATOM 2519 N N . ASP A 1 312 ? -6.160 -17.931 5.110 1.00 82.38 312 ASP A N 1
ATOM 2520 C CA . ASP A 1 312 ? -6.762 -18.990 4.304 1.00 82.38 312 ASP A CA 1
ATOM 2521 C C . ASP A 1 312 ? -5.616 -19.715 3.573 1.00 82.38 312 ASP A C 1
ATOM 2523 O O . ASP A 1 312 ? -5.037 -19.149 2.643 1.00 82.38 312 ASP A O 1
ATOM 2527 N N . PRO A 1 313 ? -5.217 -20.928 4.006 1.00 79.06 313 PRO A N 1
ATOM 2528 C CA . PRO A 1 313 ? -4.099 -21.652 3.403 1.00 79.06 313 PRO A CA 1
ATOM 2529 C C . PRO A 1 313 ? -4.243 -21.902 1.897 1.00 79.06 313 PRO A C 1
ATOM 2531 O O . PRO A 1 313 ? -3.224 -21.953 1.205 1.00 79.06 313 PRO A O 1
ATOM 2534 N N . GLU A 1 314 ? -5.475 -22.029 1.395 1.00 76.50 314 GLU A N 1
ATOM 2535 C CA . GLU A 1 314 ? -5.766 -22.330 -0.012 1.00 76.50 314 GLU A CA 1
ATOM 2536 C C . GLU A 1 314 ? -5.724 -21.063 -0.891 1.00 76.50 314 GLU A C 1
ATOM 2538 O O . GLU A 1 314 ? -5.383 -21.139 -2.071 1.00 76.50 314 GLU A O 1
ATOM 2543 N N . ASP A 1 315 ? -5.983 -19.880 -0.315 1.00 77.25 315 ASP A N 1
ATOM 2544 C CA . ASP A 1 315 ? -5.800 -18.570 -0.970 1.00 77.25 315 ASP A CA 1
ATOM 2545 C C . ASP A 1 315 ? -4.429 -17.928 -0.653 1.00 77.25 315 ASP A C 1
ATOM 2547 O O . ASP A 1 315 ? -4.202 -16.744 -0.897 1.00 77.25 315 ASP A O 1
ATOM 2551 N N . GLU A 1 316 ? -3.461 -18.694 -0.141 1.00 86.44 316 GLU A N 1
ATOM 2552 C CA . GLU A 1 316 ? -2.083 -18.245 0.116 1.00 86.44 316 GLU A CA 1
ATOM 2553 C C . GLU A 1 316 ? -1.070 -18.973 -0.792 1.00 86.44 316 GLU A C 1
ATOM 2555 O O . GLU A 1 316 ? -0.240 -19.745 -0.299 1.00 86.44 316 GLU A O 1
ATOM 2560 N N . PRO A 1 317 ? -1.101 -18.753 -2.121 1.00 88.94 317 PRO A N 1
ATOM 2561 C CA . PRO A 1 317 ? -0.324 -19.538 -3.074 1.00 88.94 317 PRO A CA 1
ATOM 2562 C C . PRO A 1 317 ? 1.189 -19.305 -2.976 1.00 88.94 317 PRO A C 1
ATOM 2564 O O . PRO A 1 317 ? 1.675 -18.216 -2.659 1.00 88.94 317 PRO A O 1
ATOM 2567 N N . GLU A 1 318 ? 1.937 -20.344 -3.336 1.00 90.38 318 GLU A N 1
ATOM 2568 C CA . GLU A 1 318 ? 3.392 -20.315 -3.488 1.00 90.38 318 GLU A CA 1
ATOM 2569 C C . GLU A 1 318 ? 3.797 -20.192 -4.965 1.00 90.38 318 GLU A C 1
ATOM 2571 O O . GLU A 1 318 ? 2.981 -20.350 -5.876 1.00 90.38 318 GLU A O 1
ATOM 2576 N N . ALA A 1 319 ? 5.059 -19.844 -5.204 1.00 87.88 319 ALA A N 1
ATOM 2577 C CA . ALA A 1 319 ? 5.594 -19.565 -6.529 1.00 87.88 319 ALA A CA 1
ATOM 2578 C C . ALA A 1 319 ? 6.538 -20.665 -7.024 1.00 87.88 319 ALA A C 1
ATOM 2580 O O . ALA A 1 319 ? 7.321 -21.222 -6.257 1.00 87.88 319 ALA A O 1
ATOM 2581 N N . GLU A 1 320 ? 6.542 -20.895 -8.339 1.00 82.75 320 GLU A N 1
ATOM 2582 C CA . GLU A 1 320 ? 7.565 -21.717 -8.994 1.00 82.75 320 GLU A CA 1
ATOM 2583 C C . GLU A 1 320 ? 8.985 -21.177 -8.707 1.00 82.75 320 GLU A C 1
ATOM 2585 O O . GLU A 1 320 ? 9.187 -19.954 -8.748 1.00 82.75 320 GLU A O 1
ATOM 2590 N N . PRO A 1 321 ? 9.991 -22.042 -8.471 1.00 83.50 321 PRO A N 1
ATOM 2591 C CA . PRO A 1 321 ? 11.374 -21.621 -8.251 1.00 83.50 321 PRO A CA 1
ATOM 2592 C C . PRO A 1 321 ? 11.937 -20.769 -9.398 1.00 83.50 321 PRO A C 1
ATOM 2594 O O . PRO A 1 321 ? 11.737 -21.058 -10.580 1.00 83.50 321 PRO A O 1
ATOM 2597 N N . TYR A 1 322 ? 12.681 -19.714 -9.062 1.00 83.19 322 TYR A N 1
ATOM 2598 C CA . TYR A 1 322 ? 13.300 -18.841 -10.062 1.00 83.19 322 TYR A CA 1
ATOM 2599 C C . TYR A 1 322 ? 14.612 -19.428 -10.617 1.00 83.19 322 TYR A C 1
ATOM 2601 O O . TYR A 1 322 ? 15.522 -19.772 -9.863 1.00 83.19 322 TYR A O 1
ATOM 2609 N N . ASP A 1 323 ? 14.744 -19.497 -11.947 1.00 79.75 323 ASP A N 1
ATOM 2610 C CA . ASP A 1 323 ? 15.991 -19.898 -12.618 1.00 79.75 323 ASP A CA 1
ATOM 2611 C C . ASP A 1 323 ? 16.975 -18.721 -12.750 1.00 79.75 323 ASP A C 1
ATOM 2613 O O . ASP A 1 323 ? 16.838 -17.857 -13.625 1.00 79.75 323 ASP A O 1
ATOM 2617 N N . GLU A 1 324 ? 18.018 -18.737 -11.916 1.00 69.94 324 GLU A N 1
ATOM 2618 C CA . GLU A 1 324 ? 19.148 -17.804 -11.973 1.00 69.94 324 GLU A CA 1
ATOM 2619 C C . GLU A 1 324 ? 20.395 -18.347 -12.710 1.00 69.94 324 GLU A C 1
ATOM 2621 O O . GLU A 1 324 ? 21.432 -17.678 -12.766 1.00 69.94 324 GLU A O 1
ATOM 2626 N N . SER A 1 325 ? 20.319 -19.506 -13.378 1.00 75.81 325 SER A N 1
ATOM 2627 C CA . SER A 1 325 ? 21.448 -20.096 -14.131 1.00 75.81 325 SER A CA 1
ATOM 2628 C C . SER A 1 325 ? 21.968 -19.208 -15.275 1.00 75.81 325 SER A C 1
ATOM 2630 O O . SER A 1 325 ? 23.074 -19.398 -15.797 1.00 75.81 325 SER A O 1
ATOM 2632 N N . MET A 1 326 ? 21.167 -18.230 -15.701 1.00 71.00 326 MET A N 1
ATOM 2633 C CA . MET A 1 326 ? 21.533 -17.197 -16.675 1.00 71.00 326 MET A CA 1
ATOM 2634 C C . MET A 1 326 ? 22.101 -15.928 -16.028 1.00 71.00 326 MET A C 1
ATOM 2636 O O . MET A 1 326 ? 22.811 -15.185 -16.713 1.00 71.00 326 MET A O 1
ATOM 2640 N N . GLU A 1 327 ? 21.823 -15.710 -14.740 1.00 68.12 327 GLU A N 1
ATOM 2641 C CA . GLU A 1 327 ? 22.265 -14.565 -13.942 1.00 68.12 327 GLU A CA 1
ATOM 2642 C C . GLU A 1 327 ? 23.639 -14.750 -13.294 1.00 68.12 327 GLU A C 1
ATOM 2644 O O . GLU A 1 327 ? 24.342 -13.758 -13.099 1.00 68.12 327 GLU A O 1
ATOM 2649 N N . ASN A 1 328 ? 24.025 -15.985 -12.965 1.00 71.19 328 ASN A N 1
ATOM 2650 C CA . ASN A 1 328 ? 25.300 -16.301 -12.299 1.00 71.19 328 ASN A CA 1
ATOM 2651 C C . ASN A 1 328 ? 26.469 -16.534 -13.266 1.00 71.19 328 ASN A C 1
ATOM 2653 O O . ASN A 1 328 ? 27.588 -16.819 -12.849 1.00 71.19 328 ASN A O 1
ATOM 2657 N N . LYS A 1 329 ? 26.227 -16.387 -14.570 1.00 76.06 329 LYS A N 1
ATOM 2658 C CA . LYS A 1 329 ? 27.280 -16.366 -15.587 1.00 76.06 329 LYS A CA 1
ATOM 2659 C C . LYS A 1 329 ? 27.943 -14.992 -15.581 1.00 76.06 329 LYS A C 1
ATOM 2661 O O . LYS A 1 329 ? 27.259 -13.983 -15.767 1.00 76.06 329 LYS A O 1
ATOM 2666 N N . GLU A 1 330 ? 29.263 -14.950 -15.410 1.00 75.44 330 GLU A N 1
ATOM 2667 C CA . GLU A 1 330 ? 30.030 -13.739 -15.700 1.00 75.44 330 GLU A CA 1
ATOM 2668 C C . GLU A 1 330 ? 29.820 -13.352 -17.169 1.00 75.44 330 GLU A C 1
ATOM 2670 O O . GLU A 1 330 ? 29.916 -14.185 -18.071 1.00 75.44 330 GLU A O 1
ATOM 2675 N N . ARG A 1 331 ? 29.472 -12.084 -17.390 1.00 82.94 331 ARG A N 1
ATOM 2676 C CA . ARG A 1 331 ? 29.146 -11.507 -18.696 1.00 82.94 331 ARG A CA 1
ATOM 2677 C C . ARG A 1 331 ? 29.571 -10.047 -18.725 1.00 82.94 331 ARG A C 1
ATOM 2679 O O . ARG A 1 331 ? 29.483 -9.360 -17.703 1.00 82.94 331 ARG A O 1
ATOM 2686 N N . ASN A 1 332 ? 29.973 -9.552 -19.887 1.00 84.25 332 ASN A N 1
ATOM 2687 C CA . ASN A 1 332 ? 30.263 -8.136 -20.100 1.00 84.25 332 ASN A CA 1
ATOM 2688 C C . ASN A 1 332 ? 28.974 -7.298 -20.285 1.00 84.25 332 ASN A C 1
ATOM 2690 O O . ASN A 1 332 ? 27.861 -7.824 -20.322 1.00 84.25 332 ASN A O 1
ATOM 2694 N N . ILE A 1 333 ? 29.109 -5.967 -20.361 1.00 84.12 333 ILE A N 1
ATOM 2695 C CA . ILE A 1 333 ? 27.958 -5.047 -20.452 1.00 84.12 333 ILE A CA 1
ATOM 2696 C C . ILE A 1 333 ? 27.133 -5.296 -21.721 1.00 84.12 333 ILE A C 1
ATOM 2698 O O . ILE A 1 333 ? 25.906 -5.301 -21.642 1.00 84.12 333 ILE A O 1
ATOM 2702 N N . ASP A 1 334 ? 27.781 -5.529 -22.861 1.00 82.69 334 ASP A N 1
ATOM 2703 C CA . ASP A 1 334 ? 27.106 -5.728 -24.145 1.00 82.69 334 ASP A CA 1
ATOM 2704 C C . ASP A 1 334 ? 26.404 -7.094 -24.224 1.00 82.69 334 ASP A C 1
ATOM 2706 O O . ASP A 1 334 ? 25.338 -7.203 -24.824 1.00 82.69 334 ASP A O 1
ATOM 2710 N N . GLU A 1 335 ? 26.910 -8.113 -23.528 1.00 85.94 335 GLU A N 1
ATOM 2711 C CA . GLU A 1 335 ? 26.227 -9.401 -23.347 1.00 85.94 335 GLU A CA 1
ATOM 2712 C C . GLU A 1 335 ? 24.962 -9.274 -22.483 1.00 85.94 335 GLU A C 1
ATOM 2714 O O . GLU A 1 335 ? 23.913 -9.790 -22.872 1.00 85.94 335 GLU A O 1
ATOM 2719 N N . TRP A 1 336 ? 25.013 -8.551 -21.353 1.00 85.19 336 TRP A N 1
ATOM 2720 C CA . TRP A 1 336 ? 23.806 -8.232 -20.566 1.00 85.19 336 TRP A CA 1
ATOM 2721 C C . TRP A 1 336 ? 22.805 -7.404 -21.378 1.00 85.19 336 TRP A C 1
ATOM 2723 O O . TRP A 1 336 ? 21.603 -7.664 -21.332 1.00 85.19 336 TRP A O 1
ATOM 2733 N N . LYS A 1 337 ? 23.299 -6.426 -22.144 1.00 85.06 337 LYS A N 1
ATOM 2734 C CA . LYS A 1 337 ? 22.511 -5.578 -23.046 1.00 85.06 337 LYS A CA 1
ATOM 2735 C C . LYS A 1 337 ? 21.820 -6.413 -24.130 1.00 85.06 337 LYS A C 1
ATOM 2737 O O . LYS A 1 337 ? 20.636 -6.204 -24.379 1.00 85.06 337 LYS A O 1
ATOM 2742 N N . ALA A 1 338 ? 22.514 -7.385 -24.722 1.00 85.00 338 ALA A N 1
ATOM 2743 C CA . ALA A 1 338 ? 21.969 -8.285 -25.735 1.00 85.00 338 ALA A CA 1
ATOM 2744 C C . ALA A 1 338 ? 20.859 -9.195 -25.182 1.00 85.00 338 ALA A C 1
ATOM 2746 O O . ALA A 1 338 ? 19.776 -9.240 -25.764 1.00 85.00 338 ALA A O 1
ATOM 2747 N N . ILE A 1 339 ? 21.067 -9.863 -24.040 1.00 86.94 339 ILE A N 1
ATOM 2748 C CA . ILE A 1 339 ? 20.022 -10.736 -23.468 1.00 86.94 339 ILE A CA 1
ATOM 2749 C C . ILE A 1 339 ? 18.850 -9.939 -22.878 1.00 86.94 339 ILE A C 1
ATOM 2751 O O . ILE A 1 339 ? 17.709 -10.387 -22.949 1.00 86.94 339 ILE A O 1
ATOM 2755 N N . ALA A 1 340 ? 19.082 -8.724 -22.368 1.00 84.88 340 ALA A N 1
ATOM 2756 C CA . ALA A 1 340 ? 17.999 -7.816 -21.995 1.00 84.88 340 ALA A CA 1
ATOM 2757 C C . ALA A 1 340 ? 17.205 -7.350 -23.231 1.00 84.88 340 ALA A C 1
ATOM 2759 O O . ALA A 1 340 ? 15.976 -7.322 -23.185 1.00 84.88 340 ALA A O 1
ATOM 2760 N N . TYR A 1 341 ? 17.869 -7.049 -24.354 1.00 84.50 341 TYR A N 1
ATOM 2761 C CA . TYR A 1 341 ? 17.200 -6.715 -25.617 1.00 84.50 341 TYR A CA 1
ATOM 2762 C C . TYR A 1 341 ? 16.320 -7.874 -26.096 1.00 84.50 341 TYR A C 1
ATOM 2764 O O . TYR A 1 341 ? 15.138 -7.670 -26.383 1.00 84.50 341 TYR A O 1
ATOM 2772 N N . GLU A 1 342 ? 16.864 -9.092 -26.099 1.00 84.88 342 GLU A N 1
ATOM 2773 C CA . GLU A 1 342 ? 16.148 -10.320 -26.443 1.00 84.88 342 GLU A CA 1
ATOM 2774 C C . GLU A 1 342 ? 14.922 -10.532 -25.534 1.00 84.88 342 GLU A C 1
ATOM 2776 O O . GLU A 1 342 ? 13.816 -10.747 -26.028 1.00 84.88 342 GLU A O 1
ATOM 2781 N N . GLU A 1 343 ? 15.071 -10.384 -24.214 1.00 82.75 343 GLU A N 1
ATOM 2782 C CA . GLU A 1 343 ? 13.960 -10.481 -23.258 1.00 82.75 343 GLU A CA 1
ATOM 2783 C C . GLU A 1 343 ? 12.884 -9.402 -23.467 1.00 82.75 343 GLU A C 1
ATOM 2785 O O . GLU A 1 343 ? 11.696 -9.702 -23.307 1.00 82.75 343 GLU A O 1
ATOM 2790 N N . THR A 1 344 ? 13.237 -8.173 -23.864 1.00 81.38 344 THR A N 1
ATOM 2791 C CA . THR A 1 344 ? 12.217 -7.163 -24.218 1.00 81.38 344 THR A CA 1
ATOM 2792 C C . THR A 1 344 ? 11.454 -7.522 -25.498 1.00 81.38 344 THR A C 1
ATOM 2794 O O . THR A 1 344 ? 10.247 -7.301 -25.565 1.00 81.38 344 THR A O 1
ATOM 2797 N N . HIS A 1 345 ? 12.107 -8.141 -26.486 1.00 73.62 345 HIS A N 1
ATOM 2798 C CA . HIS A 1 345 ? 11.477 -8.492 -27.766 1.00 73.62 345 HIS A CA 1
ATOM 2799 C C . HIS A 1 345 ? 10.716 -9.827 -27.728 1.00 73.62 345 HIS A C 1
ATOM 2801 O O . HIS A 1 345 ? 9.732 -9.977 -28.451 1.00 73.62 345 HIS A O 1
ATOM 2807 N N . LYS A 1 346 ? 11.079 -10.763 -26.837 1.00 65.44 346 LYS A N 1
ATOM 2808 C CA . LYS A 1 346 ? 10.336 -12.018 -26.602 1.00 65.44 346 LYS A CA 1
ATOM 2809 C C . LYS A 1 346 ? 8.872 -11.779 -26.215 1.00 65.44 346 LYS A C 1
ATOM 2811 O O . LYS A 1 346 ? 8.002 -12.490 -26.706 1.00 65.44 346 LYS A O 1
ATOM 2816 N N . LEU A 1 347 ? 8.586 -10.758 -25.399 1.00 52.97 347 LEU A N 1
ATOM 2817 C CA . LEU A 1 347 ? 7.201 -10.380 -25.071 1.00 52.97 347 LEU A CA 1
ATOM 2818 C C . LEU A 1 347 ? 6.447 -9.812 -26.283 1.00 52.97 347 LEU A C 1
ATOM 2820 O O . LEU A 1 347 ? 5.279 -10.127 -26.480 1.00 52.97 347 LEU A O 1
ATOM 2824 N N . GLN A 1 348 ? 7.123 -9.036 -27.134 1.00 46.47 348 GLN A N 1
ATOM 2825 C CA . GLN A 1 348 ? 6.511 -8.428 -28.322 1.00 46.47 348 GLN A CA 1
ATOM 2826 C C . GLN A 1 348 ? 6.228 -9.441 -29.446 1.00 46.47 348 GLN A C 1
ATOM 2828 O O . GLN A 1 348 ? 5.392 -9.171 -30.305 1.00 46.47 348 GLN A O 1
ATOM 2833 N N . TYR A 1 349 ? 6.886 -10.607 -29.442 1.00 31.36 349 TYR A N 1
ATOM 2834 C CA . TYR A 1 349 ? 6.676 -11.661 -30.442 1.00 31.36 349 TYR A CA 1
ATOM 2835 C C . TYR A 1 349 ? 5.461 -12.560 -30.165 1.00 31.36 349 TYR A C 1
ATOM 2837 O O . TYR A 1 349 ? 4.832 -13.025 -31.114 1.00 31.36 349 TYR A O 1
ATOM 2845 N N . PHE A 1 350 ? 5.088 -12.779 -28.898 1.00 31.22 350 PHE A N 1
ATOM 2846 C CA . PHE A 1 350 ? 3.885 -13.557 -28.559 1.00 31.22 350 PHE A CA 1
ATOM 2847 C C . PHE A 1 350 ? 2.590 -12.870 -29.032 1.00 31.22 350 PHE A C 1
ATOM 2849 O O . PHE A 1 350 ? 1.668 -13.546 -29.478 1.00 31.22 350 PHE A O 1
ATOM 2856 N N . ASP A 1 351 ? 2.561 -11.533 -29.043 1.00 32.09 351 ASP A N 1
ATOM 2857 C CA . ASP A 1 351 ? 1.426 -10.706 -29.497 1.00 32.09 351 ASP A CA 1
ATOM 2858 C C . ASP A 1 351 ? 1.186 -10.771 -31.032 1.00 32.09 351 ASP A C 1
ATOM 2860 O O . ASP A 1 351 ? 0.229 -10.178 -31.530 1.00 32.09 351 ASP A O 1
ATOM 2864 N N . TYR A 1 352 ? 2.055 -11.457 -31.798 1.00 28.66 352 TYR A N 1
ATOM 2865 C CA . TYR A 1 352 ? 2.103 -11.397 -33.272 1.00 28.66 352 TYR A CA 1
ATOM 2866 C C . TYR A 1 352 ? 1.851 -12.715 -34.027 1.00 28.66 352 TYR A C 1
ATOM 2868 O O . TYR A 1 352 ? 1.691 -12.671 -35.248 1.00 28.66 352 TYR A O 1
ATOM 2876 N N . VAL A 1 353 ? 1.824 -13.877 -33.359 1.00 25.19 353 VAL A N 1
ATOM 2877 C CA . VAL A 1 353 ? 1.773 -15.192 -34.045 1.00 25.19 353 VAL A CA 1
ATOM 2878 C C . VAL A 1 353 ? 0.380 -15.844 -34.020 1.00 25.19 353 VAL A C 1
ATOM 2880 O O . VAL A 1 353 ? 0.028 -16.556 -34.960 1.00 25.19 353 VAL A O 1
ATOM 2883 N N . THR A 1 354 ? -0.466 -15.554 -33.026 1.00 27.17 354 THR A N 1
ATOM 2884 C CA . THR A 1 354 ? -1.816 -16.148 -32.890 1.00 27.17 354 THR A CA 1
ATOM 2885 C C . THR A 1 354 ? -2.868 -15.457 -33.779 1.00 27.17 354 THR A C 1
ATOM 2887 O O . THR A 1 354 ? -3.905 -14.989 -33.313 1.00 27.17 354 THR A O 1
ATOM 2890 N N . LEU A 1 355 ? -2.606 -15.363 -35.088 1.00 27.92 355 LEU A N 1
ATOM 2891 C CA . LEU A 1 355 ? -3.535 -14.811 -36.086 1.00 27.92 355 LEU A CA 1
ATOM 2892 C C . LEU A 1 355 ? -3.577 -15.634 -37.387 1.00 27.92 355 LEU A C 1
ATOM 2894 O O . LEU A 1 355 ? -3.206 -15.158 -38.459 1.00 27.92 355 LEU A O 1
ATOM 2898 N N . MET A 1 356 ? -4.144 -16.842 -37.316 1.00 22.09 356 MET A N 1
ATOM 2899 C CA . MET A 1 356 ? -4.870 -17.440 -38.447 1.00 22.09 356 MET A CA 1
ATOM 2900 C C . MET A 1 356 ? -6.188 -18.087 -37.978 1.00 22.09 356 MET A C 1
ATOM 2902 O O . MET A 1 356 ? -6.286 -18.493 -36.821 1.00 22.09 356 MET A O 1
ATOM 2906 N N . PRO A 1 357 ? -7.241 -18.108 -38.821 1.00 29.86 357 PRO A N 1
ATOM 2907 C CA . PRO A 1 357 ? -8.614 -18.233 -38.335 1.00 29.86 357 PRO A CA 1
ATOM 2908 C C . PRO A 1 357 ? -9.118 -19.678 -38.236 1.00 29.86 357 PRO A C 1
ATOM 2910 O O . PRO A 1 357 ? -9.013 -20.452 -39.186 1.00 29.86 357 PRO A O 1
ATOM 2913 N N . ILE A 1 358 ? -9.813 -19.984 -37.138 1.00 23.02 358 ILE A N 1
ATOM 2914 C CA . ILE A 1 358 ? -10.679 -21.162 -37.002 1.00 23.02 358 ILE A CA 1
ATOM 2915 C C . ILE A 1 358 ? -12.123 -20.674 -36.825 1.00 23.02 358 ILE A C 1
ATOM 2917 O O . ILE A 1 358 ? -12.392 -19.879 -35.935 1.00 23.02 358 ILE A O 1
ATOM 2921 N N . GLY A 1 359 ? -13.036 -21.157 -37.677 1.00 25.42 359 GLY A N 1
ATOM 2922 C CA . GLY A 1 359 ? -14.493 -21.095 -37.484 1.00 25.42 359 GLY A CA 1
ATOM 2923 C C . GLY A 1 359 ? -15.143 -19.705 -37.372 1.00 25.42 359 GLY A C 1
ATOM 2924 O O . GLY A 1 359 ? -15.239 -19.136 -36.291 1.00 25.42 359 GLY A O 1
ATOM 2925 N N . ARG A 1 360 ? -15.753 -19.208 -38.462 1.00 25.88 360 ARG A N 1
ATOM 2926 C CA . ARG A 1 360 ? -16.767 -18.142 -38.342 1.00 25.88 360 ARG A CA 1
ATOM 2927 C C . ARG A 1 360 ? -18.016 -18.686 -37.640 1.00 25.88 360 ARG A C 1
ATOM 2929 O O . ARG A 1 360 ? -18.791 -19.411 -38.265 1.00 25.88 360 ARG A O 1
ATOM 2936 N N . ILE A 1 361 ? -18.269 -18.247 -36.411 1.00 30.11 361 ILE A N 1
ATOM 2937 C CA . ILE A 1 361 ? -19.651 -18.079 -35.940 1.00 30.11 361 ILE A CA 1
ATOM 2938 C C . ILE A 1 361 ? -20.248 -16.897 -36.730 1.00 30.11 361 ILE A C 1
ATOM 2940 O O . ILE A 1 361 ? -19.518 -16.004 -37.161 1.00 30.11 361 ILE A O 1
ATOM 2944 N N . LYS A 1 362 ? -21.547 -16.935 -37.040 1.00 28.55 362 LYS A N 1
ATOM 2945 C CA . LYS A 1 362 ? -22.178 -15.932 -37.912 1.00 28.55 362 LYS A CA 1
ATOM 2946 C C . LYS A 1 362 ? -22.454 -14.638 -37.152 1.00 28.55 362 LYS A C 1
ATOM 2948 O O . LYS A 1 362 ? -23.332 -14.627 -36.297 1.00 28.55 362 LYS A O 1
ATOM 2953 N N . ASP A 1 363 ? -21.806 -13.552 -37.559 1.00 30.69 363 ASP A N 1
ATOM 2954 C CA . ASP A 1 363 ? -22.228 -12.203 -37.186 1.00 30.69 363 ASP A CA 1
ATOM 2955 C C . ASP A 1 363 ? -23.649 -11.935 -37.714 1.00 30.69 363 ASP A C 1
ATOM 2957 O O . ASP A 1 363 ? -23.887 -11.896 -38.927 1.00 30.69 363 ASP A O 1
ATOM 2961 N N . SER A 1 364 ? -24.609 -11.731 -36.813 1.00 34.22 364 SER A N 1
ATOM 2962 C CA . SER A 1 364 ? -25.837 -11.000 -37.133 1.00 34.22 364 SER A CA 1
ATOM 2963 C C . SER A 1 364 ? -25.523 -9.496 -37.163 1.00 34.22 364 SER A C 1
ATOM 2965 O O . SER A 1 364 ? -24.889 -9.027 -36.218 1.00 34.22 364 SER A O 1
ATOM 2967 N N . PRO A 1 365 ? -25.992 -8.705 -38.151 1.00 34.84 365 PRO A N 1
ATOM 2968 C CA . PRO A 1 365 ? -25.656 -7.274 -38.262 1.00 34.84 365 PRO A CA 1
ATOM 2969 C C . PRO A 1 365 ? -26.162 -6.349 -37.135 1.00 34.84 365 PRO A C 1
ATOM 2971 O O . PRO A 1 365 ? -26.076 -5.134 -37.279 1.00 34.84 365 PRO A O 1
ATOM 2974 N N . GLU A 1 366 ? -26.734 -6.896 -36.059 1.00 43.53 366 GLU A N 1
ATOM 2975 C CA . GLU A 1 366 ? -27.454 -6.163 -35.006 1.00 43.53 366 GLU A CA 1
ATOM 2976 C C . GLU A 1 366 ? -26.627 -5.916 -33.727 1.00 43.53 366 GLU A C 1
ATOM 2978 O O . GLU A 1 366 ? -27.029 -5.101 -32.902 1.00 43.53 366 GLU A O 1
ATOM 2983 N N . ASP A 1 367 ? -25.473 -6.575 -33.558 1.00 51.44 367 ASP A N 1
ATOM 2984 C CA . ASP A 1 367 ? -24.626 -6.464 -32.354 1.00 51.44 367 ASP A CA 1
ATOM 2985 C C . ASP A 1 367 ? -23.457 -5.476 -32.543 1.00 51.44 367 ASP A C 1
ATOM 2987 O O . ASP A 1 367 ? -22.280 -5.796 -32.364 1.00 51.44 367 ASP A O 1
ATOM 2991 N N . SER A 1 368 ? -23.779 -4.231 -32.906 1.00 63.16 368 SER A N 1
ATOM 2992 C CA . SER A 1 368 ? -22.824 -3.123 -32.831 1.00 63.16 368 SER A CA 1
ATOM 2993 C C . SER A 1 368 ? -22.610 -2.675 -31.378 1.00 63.16 368 SER A C 1
ATOM 2995 O O . SER A 1 368 ? -23.546 -2.590 -30.578 1.00 63.16 368 SER A O 1
ATOM 2997 N N . TYR A 1 369 ? -21.360 -2.353 -31.035 1.00 75.94 369 TYR A N 1
ATOM 2998 C CA . TYR A 1 369 ? -20.968 -1.823 -29.727 1.00 75.94 369 TYR A CA 1
ATOM 2999 C C . TYR A 1 369 ? -20.414 -0.406 -29.881 1.00 75.94 369 TYR A C 1
ATOM 3001 O O . TYR A 1 369 ? -19.641 -0.131 -30.801 1.00 75.94 369 TYR A O 1
ATOM 3009 N N . TYR A 1 370 ? -20.750 0.481 -28.946 1.00 76.19 370 TYR A N 1
ATOM 3010 C CA . TYR A 1 370 ? -20.156 1.813 -28.837 1.00 76.19 370 TYR A CA 1
ATOM 3011 C C . TYR A 1 370 ? -19.383 1.955 -27.520 1.00 76.19 370 TYR A C 1
ATOM 3013 O O . TYR A 1 370 ? -19.647 1.244 -26.548 1.00 76.19 370 TYR A O 1
ATOM 3021 N N . LYS A 1 371 ? -18.403 2.867 -27.493 1.00 81.12 371 LYS A N 1
ATOM 3022 C CA . LYS A 1 371 ? -17.562 3.117 -26.314 1.00 81.12 371 LYS A CA 1
ATOM 3023 C C . LYS A 1 371 ? -17.922 4.455 -25.674 1.00 81.12 371 LYS A C 1
ATOM 3025 O O . LYS A 1 371 ? -17.972 5.469 -26.368 1.00 81.12 371 LYS A O 1
ATOM 3030 N N . GLN A 1 372 ? -18.139 4.465 -24.362 1.00 79.81 372 GLN A N 1
ATOM 3031 C CA . GLN A 1 372 ? -18.464 5.660 -23.580 1.00 79.81 372 GLN A CA 1
ATOM 3032 C C . GLN A 1 372 ? -17.625 5.689 -22.298 1.00 79.81 372 GLN A C 1
ATOM 3034 O O . GLN A 1 372 ? -17.489 4.675 -21.616 1.00 79.81 372 GLN A O 1
ATOM 3039 N N . GLU A 1 373 ? -17.039 6.840 -21.966 1.00 79.44 373 GLU A N 1
ATOM 3040 C CA . GLU A 1 373 ? -16.371 7.023 -20.676 1.00 79.44 373 GLU A CA 1
ATOM 3041 C C . GLU A 1 373 ? -17.376 7.521 -19.637 1.00 79.44 373 GLU A C 1
ATOM 3043 O O . GLU A 1 373 ? -18.124 8.468 -19.892 1.00 79.44 373 GLU A O 1
ATOM 3048 N N . VAL A 1 374 ? -17.390 6.891 -18.464 1.00 73.88 374 VAL A N 1
ATOM 3049 C CA . VAL A 1 374 ? -18.212 7.309 -17.324 1.00 73.88 374 VAL A CA 1
ATOM 3050 C C . VAL A 1 374 ? -17.383 7.145 -16.054 1.00 73.88 374 VAL A C 1
ATOM 3052 O O . VAL A 1 374 ? -16.787 6.093 -15.842 1.00 73.88 374 VAL A O 1
ATOM 3055 N N . ASN A 1 375 ? -17.307 8.190 -15.224 1.00 67.19 375 ASN A N 1
ATOM 3056 C CA . ASN A 1 375 ? -16.507 8.231 -13.989 1.00 67.19 375 ASN A CA 1
ATOM 3057 C C . ASN A 1 375 ? -15.049 7.731 -14.143 1.00 67.19 375 ASN A C 1
ATOM 3059 O O . ASN A 1 375 ? -14.536 7.031 -13.276 1.00 67.19 375 ASN A O 1
ATOM 3063 N N . LYS A 1 376 ? -14.358 8.144 -15.219 1.00 65.38 376 LYS A N 1
ATOM 3064 C CA . LYS A 1 376 ? -12.978 7.736 -15.568 1.00 65.38 376 LYS A CA 1
ATOM 3065 C C . LYS A 1 376 ? -12.819 6.258 -15.959 1.00 65.38 376 LYS A C 1
ATOM 3067 O O . LYS A 1 376 ? -11.695 5.759 -15.986 1.00 65.38 376 LYS A O 1
ATOM 3072 N N . THR A 1 377 ? -13.907 5.545 -16.255 1.00 66.56 377 THR A N 1
ATOM 3073 C CA . THR A 1 377 ? -13.864 4.137 -16.680 1.00 66.56 377 THR A CA 1
ATOM 3074 C C . THR A 1 377 ? -14.505 3.946 -18.052 1.00 66.56 377 THR A C 1
ATOM 3076 O O . THR A 1 377 ? -15.505 4.586 -18.381 1.00 66.56 377 THR A O 1
ATOM 3079 N N . MET A 1 378 ? -13.917 3.070 -18.874 1.00 73.12 378 MET A N 1
ATOM 3080 C CA . MET A 1 378 ? -14.389 2.797 -20.234 1.00 73.12 378 MET A CA 1
ATOM 3081 C C . MET A 1 378 ? -15.454 1.693 -20.244 1.00 73.12 378 MET A C 1
ATOM 3083 O O . MET A 1 378 ? -15.213 0.552 -19.830 1.00 73.12 378 MET A O 1
ATOM 3087 N N . TRP A 1 379 ? -16.622 2.042 -20.774 1.00 80.81 379 TRP A N 1
ATOM 3088 C CA . TRP A 1 379 ? -17.736 1.141 -21.036 1.00 80.81 379 TRP A CA 1
ATOM 3089 C C . TRP A 1 379 ? -17.812 0.841 -22.530 1.00 80.81 379 TRP A C 1
ATOM 3091 O O . TRP A 1 379 ? -17.715 1.758 -23.343 1.00 80.81 379 TRP A O 1
ATOM 3101 N N . GLU A 1 380 ? -18.003 -0.428 -22.884 1.00 81.75 380 GLU A N 1
ATOM 3102 C CA . GLU A 1 380 ? -18.188 -0.900 -24.255 1.00 81.75 380 GLU A CA 1
ATOM 3103 C C . GLU A 1 380 ? -19.513 -1.655 -24.291 1.00 81.75 380 GLU A C 1
ATOM 3105 O O . GLU A 1 380 ? -19.650 -2.709 -23.676 1.00 81.75 380 GLU A O 1
ATOM 3110 N N . VAL A 1 381 ? -20.526 -1.053 -24.907 1.00 80.88 381 VAL A N 1
ATOM 3111 C CA . VAL A 1 381 ? -21.934 -1.398 -24.671 1.00 80.88 381 VAL A CA 1
ATOM 3112 C C . VAL A 1 381 ? -22.653 -1.568 -26.003 1.00 80.88 381 VAL A C 1
ATOM 3114 O O . VAL A 1 381 ? -22.405 -0.804 -26.936 1.00 80.88 381 VAL A O 1
ATOM 3117 N N . LYS A 1 382 ? -23.548 -2.561 -26.092 1.00 80.19 382 LYS A N 1
ATOM 3118 C CA . LYS A 1 382 ? -24.406 -2.770 -27.268 1.00 80.19 382 LYS A CA 1
ATOM 3119 C C . LYS A 1 382 ? -25.213 -1.509 -27.580 1.00 80.19 382 LYS A C 1
ATOM 3121 O O . LYS A 1 382 ? -25.811 -0.923 -26.681 1.00 80.19 382 LYS A O 1
ATOM 3126 N N . GLU A 1 383 ? -25.305 -1.124 -28.850 1.00 78.31 383 GLU A N 1
ATOM 3127 C CA . GLU A 1 383 ? -25.967 0.117 -29.287 1.00 78.31 383 GLU A CA 1
ATOM 3128 C C . GLU A 1 383 ? -27.481 0.195 -28.993 1.00 78.31 383 GLU A C 1
ATOM 3130 O O . GLU A 1 383 ? -28.062 1.280 -29.100 1.00 78.31 383 GLU A O 1
ATOM 3135 N N . ARG A 1 384 ? -28.102 -0.921 -28.571 1.00 80.00 384 ARG A N 1
ATOM 3136 C CA . ARG A 1 384 ? -29.466 -0.981 -28.005 1.00 80.00 384 ARG A CA 1
ATOM 3137 C C . ARG A 1 384 ? -29.611 -0.211 -26.687 1.00 80.00 384 ARG A C 1
ATOM 3139 O O . ARG A 1 384 ? -30.712 0.226 -26.378 1.00 80.00 384 ARG A O 1
ATOM 3146 N N . TYR A 1 385 ? -28.531 -0.043 -25.924 1.00 84.75 385 TYR A N 1
ATOM 3147 C CA . TYR A 1 385 ? -28.503 0.739 -24.686 1.00 84.75 385 TYR A CA 1
ATOM 3148 C C . TYR A 1 385 ? -27.838 2.090 -24.959 1.00 84.75 385 TYR A C 1
ATOM 3150 O O . TYR A 1 385 ? -26.823 2.135 -25.649 1.00 84.75 385 TYR A O 1
ATOM 3158 N N . ARG A 1 386 ? -28.380 3.198 -24.445 1.00 81.56 386 ARG A N 1
ATOM 3159 C CA . ARG A 1 386 ? -27.833 4.555 -24.654 1.00 81.56 386 ARG A CA 1
ATOM 3160 C C . ARG A 1 386 ? -27.866 5.402 -23.382 1.00 81.56 386 ARG A C 1
ATOM 3162 O O . ARG A 1 386 ? -28.527 5.056 -22.410 1.00 81.56 386 ARG A O 1
ATOM 3169 N N . GLU A 1 387 ? -27.150 6.528 -23.428 1.00 78.88 387 GLU A N 1
ATOM 3170 C CA . GLU A 1 387 ? -27.045 7.525 -22.349 1.00 78.88 387 GLU A CA 1
ATOM 3171 C C . GLU A 1 387 ? -26.563 6.937 -21.008 1.00 78.88 387 GLU A C 1
ATOM 3173 O O . GLU A 1 387 ? -27.225 7.095 -19.985 1.00 78.88 387 GLU A O 1
ATOM 3178 N N . LEU A 1 388 ? -25.397 6.265 -20.982 1.00 83.00 388 LEU A N 1
ATOM 3179 C CA . LEU A 1 388 ? -24.877 5.740 -19.713 1.00 83.00 388 LEU A CA 1
ATOM 3180 C C . LEU A 1 388 ? -24.551 6.874 -18.727 1.00 83.00 388 LEU A C 1
ATOM 3182 O O . LEU A 1 388 ? -23.767 7.773 -19.038 1.00 83.00 388 LEU A O 1
ATOM 3186 N N . VAL A 1 389 ? -25.096 6.787 -17.515 1.00 81.75 389 VAL A N 1
ATOM 3187 C CA . VAL A 1 389 ? -24.820 7.697 -16.393 1.00 81.75 389 VAL A CA 1
ATOM 3188 C C . VAL A 1 389 ? -24.526 6.874 -15.137 1.00 81.75 389 VAL A C 1
ATOM 3190 O O . VAL A 1 389 ? -25.276 5.958 -14.804 1.00 81.75 389 VAL A O 1
ATOM 3193 N N . ALA A 1 390 ? -23.447 7.181 -14.415 1.00 78.19 390 ALA A N 1
ATOM 3194 C CA . ALA A 1 390 ? -23.078 6.435 -13.211 1.00 78.19 390 ALA A CA 1
ATOM 3195 C C . ALA A 1 390 ? -24.114 6.594 -12.083 1.00 78.19 390 ALA A C 1
ATOM 3197 O O . ALA A 1 390 ? -24.615 7.689 -11.836 1.00 78.19 390 ALA A O 1
ATOM 3198 N N . VAL A 1 391 ? -24.397 5.492 -11.385 1.00 68.56 391 VAL A N 1
ATOM 3199 C CA . VAL A 1 391 ? -25.324 5.416 -10.236 1.00 68.56 391 VAL A CA 1
ATOM 3200 C C . VAL A 1 391 ? -24.559 5.154 -8.936 1.00 68.56 391 VAL A C 1
ATOM 3202 O O . VAL A 1 391 ? -24.912 5.678 -7.879 1.00 68.56 391 VAL A O 1
ATOM 3205 N N . GLY A 1 392 ? -23.485 4.365 -9.016 1.00 59.09 392 GLY A N 1
ATOM 3206 C CA . GLY A 1 392 ? -22.613 4.050 -7.891 1.00 59.09 392 GLY A CA 1
ATOM 3207 C C . GLY A 1 392 ? -21.529 3.029 -8.239 1.00 59.09 392 GLY A C 1
ATOM 3208 O O . GLY A 1 392 ? -21.410 2.575 -9.379 1.00 59.09 392 GLY A O 1
ATOM 3209 N N . SER A 1 393 ? -20.751 2.668 -7.226 1.00 52.19 393 SER A N 1
ATOM 3210 C CA . SER A 1 393 ? -19.741 1.609 -7.238 1.00 52.19 393 SER A CA 1
ATOM 3211 C C . SER A 1 393 ? -20.044 0.626 -6.107 1.00 52.19 393 SER A C 1
ATOM 3213 O O . SER A 1 393 ? -20.307 1.053 -4.982 1.00 52.19 393 SER A O 1
ATOM 3215 N N . GLY A 1 394 ? -20.032 -0.669 -6.414 1.00 46.84 394 GLY A N 1
ATOM 3216 C CA . GLY A 1 394 ? -20.154 -1.764 -5.448 1.00 46.84 394 GLY A CA 1
ATOM 3217 C C . GLY A 1 394 ? -18.882 -2.613 -5.418 1.00 46.84 394 GLY A C 1
ATOM 3218 O O . GLY A 1 394 ? -17.989 -2.415 -6.240 1.00 46.84 394 GLY A O 1
ATOM 3219 N N . ALA A 1 395 ? -18.821 -3.587 -4.505 1.00 36.88 395 ALA A N 1
ATOM 3220 C CA . ALA A 1 395 ? -17.611 -4.372 -4.216 1.00 36.88 395 ALA A CA 1
ATOM 3221 C C . ALA A 1 395 ? -17.028 -5.148 -5.418 1.00 36.88 395 ALA A C 1
ATOM 3223 O O . ALA A 1 395 ? -15.861 -5.520 -5.399 1.00 36.88 395 ALA A O 1
ATOM 3224 N N . TYR A 1 396 ? -17.828 -5.370 -6.466 1.00 43.00 396 TYR A N 1
ATOM 3225 C CA . TYR A 1 396 ? -17.447 -6.127 -7.664 1.00 43.00 396 TYR A CA 1
ATOM 3226 C C . TYR A 1 396 ? -17.567 -5.321 -8.970 1.00 43.00 396 TYR A C 1
ATOM 3228 O O . TYR A 1 396 ? -17.546 -5.901 -10.057 1.00 43.00 396 TYR A O 1
ATOM 3236 N N . GLY A 1 397 ? -17.727 -3.992 -8.899 1.00 55.84 397 GLY A N 1
ATOM 3237 C CA . GLY A 1 397 ? -17.701 -3.147 -10.095 1.00 55.84 397 GLY A CA 1
ATOM 3238 C C . GLY A 1 397 ? -18.514 -1.854 -10.048 1.00 55.84 397 GLY A C 1
ATOM 3239 O O . GLY A 1 397 ? -19.158 -1.488 -9.063 1.00 55.84 397 GLY A O 1
ATOM 3240 N N . THR A 1 398 ? -18.485 -1.144 -11.172 1.00 66.69 398 THR A N 1
ATOM 3241 C CA . THR A 1 398 ? -19.205 0.117 -11.388 1.00 66.69 398 THR A CA 1
ATOM 3242 C C . THR A 1 398 ? -20.606 -0.174 -11.927 1.00 66.69 398 THR A C 1
ATOM 3244 O O . THR A 1 398 ? -20.773 -1.093 -12.731 1.00 66.69 398 THR A O 1
ATOM 3247 N N . VAL A 1 399 ? -21.602 0.634 -11.549 1.00 78.69 399 VAL A N 1
ATOM 3248 C CA . VAL A 1 399 ? -22.976 0.542 -12.070 1.00 78.69 399 VAL A CA 1
ATOM 3249 C C . VAL A 1 399 ? -23.378 1.850 -12.752 1.00 78.69 399 VAL A C 1
ATOM 3251 O O . VAL A 1 399 ? -23.337 2.923 -12.140 1.00 78.69 399 VAL A O 1
ATOM 3254 N N . CYS A 1 400 ? -23.804 1.758 -14.012 1.00 83.56 400 CYS A N 1
ATOM 3255 C CA . CYS A 1 400 ? -24.454 2.848 -14.744 1.00 83.56 400 CYS A CA 1
ATOM 3256 C C . CYS A 1 400 ? -25.941 2.555 -14.956 1.00 83.56 400 CYS A C 1
ATOM 3258 O O . CYS A 1 400 ? -26.347 1.400 -15.010 1.00 83.56 400 CYS A O 1
ATOM 3260 N N . ASN A 1 401 ? -26.746 3.600 -15.130 1.00 85.38 401 ASN A N 1
ATOM 3261 C CA . ASN A 1 401 ? -28.075 3.505 -15.724 1.00 85.38 401 ASN A CA 1
ATOM 3262 C C . ASN A 1 401 ? -28.002 3.887 -17.204 1.00 85.38 401 ASN A C 1
ATOM 3264 O O . ASN A 1 401 ? -27.165 4.712 -17.566 1.00 85.38 401 ASN A O 1
ATOM 3268 N N . ALA A 1 402 ? -28.852 3.283 -18.027 1.00 86.81 402 ALA A N 1
ATOM 3269 C CA . ALA A 1 402 ? -28.971 3.515 -19.465 1.00 86.81 402 ALA A CA 1
ATOM 3270 C C . ALA A 1 402 ? -30.436 3.335 -19.907 1.00 86.81 402 ALA A C 1
ATOM 3272 O O . ALA A 1 402 ? -31.224 2.714 -19.191 1.00 86.81 402 ALA A O 1
ATOM 3273 N N . TYR A 1 403 ? -30.798 3.826 -21.092 1.00 83.44 403 TYR A N 1
ATOM 3274 C CA . TYR A 1 403 ? -32.094 3.545 -21.723 1.00 83.44 403 TYR A CA 1
ATOM 3275 C C . TYR A 1 403 ? -31.953 2.469 -22.799 1.00 83.44 403 TYR A C 1
ATOM 3277 O O . TYR A 1 403 ? -31.081 2.566 -23.663 1.00 83.44 403 TYR A O 1
ATOM 3285 N N . GLU A 1 404 ? -32.824 1.464 -22.765 1.00 82.50 404 GLU A N 1
ATOM 3286 C CA . GLU A 1 404 ? -32.962 0.439 -23.795 1.00 82.50 404 GLU A CA 1
ATOM 3287 C C . GLU A 1 404 ? -33.941 0.868 -24.896 1.00 82.50 404 GLU A C 1
ATOM 3289 O O . GLU A 1 404 ? -35.104 1.194 -24.638 1.00 82.50 404 GLU A O 1
ATOM 3294 N N . LEU A 1 405 ? -33.474 0.806 -26.142 1.00 74.88 405 LEU A N 1
ATOM 3295 C CA . LEU A 1 405 ? -34.239 1.084 -27.351 1.00 74.88 405 LEU A CA 1
ATOM 3296 C C . LEU A 1 405 ? -35.062 -0.145 -27.774 1.00 74.88 405 LEU A C 1
ATOM 3298 O O . LEU A 1 405 ? -34.517 -1.212 -28.063 1.00 74.88 405 LEU A O 1
ATOM 3302 N N . LYS A 1 406 ? -36.387 0.008 -27.864 1.00 63.75 406 LYS A N 1
ATOM 3303 C CA . LYS A 1 406 ? -37.302 -1.057 -28.310 1.00 63.75 406 LYS A CA 1
ATOM 3304 C C . LYS A 1 406 ? -37.307 -1.169 -29.841 1.00 63.75 406 LYS A C 1
ATOM 3306 O O . LYS A 1 406 ? -37.425 -0.161 -30.535 1.00 63.75 406 LYS A O 1
ATOM 3311 N N . LYS A 1 407 ? -37.258 -2.403 -30.369 1.00 54.78 407 LYS A N 1
ATOM 3312 C CA . LYS A 1 407 ? -37.082 -2.753 -31.804 1.00 54.78 407 LYS A CA 1
ATOM 3313 C C . LYS A 1 407 ? -38.174 -2.270 -32.796 1.00 54.78 407 LYS A C 1
ATOM 3315 O O . LYS A 1 407 ? -38.226 -2.773 -33.914 1.00 54.78 407 LYS A O 1
ATOM 3320 N N . GLN A 1 408 ? -39.066 -1.344 -32.432 1.00 46.88 408 GLN A N 1
ATOM 3321 C CA . GLN A 1 408 ? -40.137 -0.847 -33.317 1.00 46.88 408 GLN A CA 1
ATOM 3322 C C . GLN A 1 408 ? -40.258 0.686 -33.420 1.00 46.88 408 GLN A C 1
ATOM 3324 O O . GLN A 1 408 ? -41.055 1.158 -34.229 1.00 46.88 408 GLN A O 1
ATOM 3329 N N . GLU A 1 409 ? -39.458 1.480 -32.695 1.00 47.28 409 GLU A N 1
ATOM 3330 C CA . GLU A 1 409 ? -39.591 2.953 -32.677 1.00 47.28 409 GLU A CA 1
ATOM 3331 C C . GLU A 1 409 ? -38.377 3.719 -33.245 1.00 47.28 409 GLU A C 1
ATOM 3333 O O . GLU A 1 409 ? -38.019 4.793 -32.767 1.00 47.28 409 GLU A O 1
ATOM 3338 N N . GLU A 1 410 ? -37.789 3.241 -34.350 1.00 44.41 410 GLU A N 1
ATOM 3339 C CA . GLU A 1 410 ? -36.658 3.879 -35.069 1.00 44.41 410 GLU A CA 1
ATOM 3340 C C . GLU A 1 410 ? -36.934 5.298 -35.643 1.00 44.41 410 GLU A C 1
ATOM 3342 O O . GLU A 1 410 ? -36.189 5.798 -36.491 1.00 44.41 410 GLU A O 1
ATOM 3347 N N . ARG A 1 411 ? -38.032 5.965 -35.257 1.00 42.84 411 ARG A N 1
ATOM 3348 C CA . ARG A 1 411 ? -38.443 7.283 -35.780 1.00 42.84 411 ARG A CA 1
ATOM 3349 C C . ARG A 1 411 ? -38.897 8.306 -34.735 1.00 42.84 411 ARG A C 1
ATOM 3351 O O . ARG A 1 411 ? -39.253 9.420 -35.125 1.00 42.84 411 ARG A O 1
ATOM 3358 N N . ALA A 1 412 ? -38.822 8.003 -33.439 1.00 40.59 412 ALA A N 1
ATOM 3359 C CA . ALA A 1 412 ? -38.958 9.017 -32.393 1.00 40.59 412 ALA A CA 1
ATOM 3360 C C . ALA A 1 412 ? -37.605 9.711 -32.140 1.00 40.59 412 ALA A C 1
ATOM 3362 O O . ALA A 1 412 ? -36.590 9.059 -31.919 1.00 40.59 412 ALA A O 1
ATOM 3363 N N . ARG A 1 413 ? -37.571 11.052 -32.160 1.00 44.91 413 ARG A N 1
ATOM 3364 C CA . ARG A 1 413 ? -36.364 11.858 -31.859 1.00 44.91 413 ARG A CA 1
ATOM 3365 C C . ARG A 1 413 ? -36.174 12.139 -30.358 1.00 44.91 413 ARG A C 1
ATOM 3367 O O . ARG A 1 413 ? -35.501 13.103 -30.006 1.00 44.91 413 ARG A O 1
ATOM 3374 N N . ASP A 1 414 ? -36.779 11.332 -29.494 1.00 47.38 414 ASP A N 1
ATOM 3375 C CA . ASP A 1 414 ? -36.768 11.532 -28.045 1.00 47.38 414 ASP A CA 1
ATOM 3376 C C . ASP A 1 414 ? -36.181 10.295 -27.353 1.00 47.38 414 ASP A C 1
ATOM 3378 O O . ASP A 1 414 ? -36.825 9.247 -27.251 1.00 47.38 414 ASP A O 1
ATOM 3382 N N . SER A 1 415 ? -34.922 10.404 -26.919 1.00 48.47 415 SER A N 1
ATOM 3383 C CA . SER A 1 415 ? -34.129 9.309 -26.341 1.00 48.47 415 SER A CA 1
ATOM 3384 C C . SER A 1 415 ? -34.634 8.823 -24.978 1.00 48.47 415 SER A C 1
ATOM 3386 O O . SER A 1 415 ? -34.176 7.796 -24.482 1.00 48.47 415 SER A O 1
ATOM 3388 N N . ARG A 1 416 ? -35.614 9.519 -24.391 1.00 49.84 416 ARG A N 1
ATOM 3389 C CA . ARG A 1 416 ? -36.214 9.228 -23.078 1.00 49.84 416 ARG A CA 1
ATOM 3390 C C . ARG A 1 416 ? -37.397 8.254 -23.130 1.00 49.84 416 ARG A C 1
ATOM 3392 O O . ARG A 1 416 ? -38.020 8.001 -22.106 1.00 49.84 416 ARG A O 1
ATOM 3399 N N . SER A 1 417 ? -37.713 7.727 -24.311 1.00 50.50 417 SER A N 1
ATOM 3400 C CA . SER A 1 417 ? -38.800 6.763 -24.556 1.00 50.50 417 SER A CA 1
ATOM 3401 C C . SER A 1 417 ? -38.434 5.302 -24.233 1.00 50.50 417 SER A C 1
ATOM 3403 O O . SER A 1 417 ? -39.313 4.443 -24.153 1.00 50.50 417 SER A O 1
ATOM 3405 N N . GLY A 1 418 ? -37.143 5.005 -24.045 1.00 62.16 418 GLY A N 1
ATOM 3406 C CA . GLY A 1 418 ? -36.643 3.655 -23.771 1.00 62.16 418 GLY A CA 1
ATOM 3407 C C . GLY A 1 418 ? -36.914 3.151 -22.349 1.00 62.16 418 GLY A C 1
ATOM 3408 O O . GLY A 1 418 ? -37.071 3.930 -21.410 1.00 62.16 418 GLY A O 1
ATOM 3409 N N . THR A 1 419 ? -36.913 1.827 -22.161 1.00 77.62 419 THR A N 1
ATOM 3410 C CA . THR A 1 419 ? -36.996 1.227 -20.816 1.00 77.62 419 THR A CA 1
ATOM 3411 C C . THR A 1 419 ? -35.665 1.427 -20.090 1.00 77.62 419 THR A C 1
ATOM 3413 O O . THR A 1 419 ? -34.605 1.144 -20.642 1.00 77.62 419 THR A O 1
ATOM 3416 N N . LYS A 1 420 ? -35.694 1.929 -18.853 1.00 81.94 420 LYS A N 1
ATOM 3417 C CA . LYS A 1 420 ? -34.477 2.258 -18.104 1.00 81.94 420 LYS A CA 1
ATOM 3418 C C . LYS A 1 420 ? -33.893 1.024 -17.408 1.00 81.94 420 LYS A C 1
ATOM 3420 O O . LYS A 1 420 ? -34.589 0.344 -16.658 1.00 81.94 420 LYS A O 1
ATOM 3425 N N . VAL A 1 421 ? -32.610 0.756 -17.635 1.00 86.44 421 VAL A N 1
ATOM 3426 C CA . VAL A 1 421 ? -31.880 -0.415 -17.119 1.00 86.44 421 VAL A CA 1
ATOM 3427 C C . VAL A 1 421 ? -30.634 0.001 -16.341 1.00 86.44 421 VAL A C 1
ATOM 3429 O O . VAL A 1 421 ? -30.054 1.059 -16.591 1.00 86.44 421 VAL A O 1
ATOM 3432 N N . ALA A 1 422 ? -30.220 -0.830 -15.389 1.00 86.38 422 ALA A N 1
ATOM 3433 C CA . ALA A 1 422 ? -28.941 -0.735 -14.700 1.00 86.38 422 ALA A CA 1
ATOM 3434 C C . ALA A 1 422 ? -27.957 -1.731 -15.326 1.00 86.38 422 ALA A C 1
ATOM 3436 O O . ALA A 1 422 ? -28.273 -2.908 -15.467 1.00 86.38 422 ALA A O 1
ATOM 3437 N N . ILE A 1 423 ? -26.761 -1.278 -15.689 1.00 85.75 423 ILE A N 1
ATOM 3438 C CA . ILE A 1 423 ? -25.689 -2.125 -16.218 1.00 85.75 423 ILE A CA 1
ATOM 3439 C C . ILE A 1 423 ? -24.553 -2.130 -15.193 1.00 85.75 423 ILE A C 1
ATOM 3441 O O . ILE A 1 423 ? -23.974 -1.077 -14.915 1.00 85.75 423 ILE A O 1
ATOM 3445 N N . LYS A 1 424 ? -24.232 -3.300 -14.632 1.00 82.19 424 LYS A N 1
ATOM 3446 C CA . LYS A 1 424 ? -23.047 -3.539 -13.790 1.00 82.19 424 LYS A CA 1
ATOM 3447 C C . LYS A 1 424 ? -21.941 -4.105 -14.673 1.00 82.19 424 LYS A C 1
ATOM 3449 O O . LYS A 1 424 ? -22.147 -5.120 -15.337 1.00 82.19 424 LYS A O 1
ATOM 3454 N N . LYS A 1 425 ? -20.772 -3.464 -14.683 1.00 79.75 425 LYS A N 1
ATOM 3455 C CA . LYS A 1 425 ? -19.573 -4.002 -15.335 1.00 79.75 425 LYS A CA 1
ATOM 3456 C C . LYS A 1 425 ? -18.739 -4.759 -14.305 1.00 79.75 425 LYS A C 1
ATOM 3458 O O . LYS A 1 425 ? -18.289 -4.139 -13.342 1.00 79.75 425 LYS A O 1
ATOM 3463 N N . LEU A 1 426 ? -18.514 -6.054 -14.528 1.00 70.62 426 LEU A N 1
ATOM 3464 C CA . LEU A 1 426 ? -17.512 -6.827 -13.795 1.00 70.62 426 LEU A CA 1
ATOM 3465 C C . LEU A 1 426 ? -16.178 -6.693 -14.531 1.00 70.62 426 LEU A C 1
ATOM 3467 O O . LEU A 1 426 ? -16.098 -6.946 -15.736 1.00 70.62 426 LEU A O 1
ATOM 3471 N N . TYR A 1 427 ? -15.148 -6.276 -13.800 1.00 63.81 427 TYR A N 1
ATOM 3472 C CA . TYR A 1 427 ? -13.796 -6.113 -14.325 1.00 63.81 427 TYR A CA 1
ATOM 3473 C C . TYR A 1 427 ? -12.975 -7.360 -14.031 1.00 63.81 427 TYR A C 1
ATOM 3475 O O . TYR A 1 427 ? -12.893 -7.760 -12.872 1.00 63.81 427 TYR A O 1
ATOM 3483 N N . ARG A 1 428 ? -12.343 -7.940 -15.056 1.00 62.28 428 ARG A N 1
ATOM 3484 C CA . ARG A 1 428 ? -11.379 -9.048 -14.921 1.00 62.28 428 ARG A CA 1
ATOM 3485 C C . ARG A 1 428 ? -11.748 -10.157 -13.904 1.00 62.28 428 ARG A C 1
ATOM 3487 O O . ARG A 1 428 ? -10.902 -10.526 -13.088 1.00 62.28 428 ARG A O 1
ATOM 3494 N N . PRO A 1 429 ? -12.948 -10.764 -13.945 1.00 58.41 429 PRO A N 1
ATOM 3495 C CA . PRO A 1 429 ? -13.313 -11.797 -12.973 1.00 58.41 429 PRO A CA 1
ATOM 3496 C C . PRO A 1 429 ? -12.404 -13.042 -13.017 1.00 58.41 429 PRO A C 1
ATOM 3498 O O . PRO A 1 429 ? -12.360 -13.791 -12.053 1.00 58.41 429 PRO A O 1
ATOM 3501 N N . PHE A 1 430 ? -11.623 -13.244 -14.083 1.00 61.50 430 PHE A N 1
ATOM 3502 C CA . PHE A 1 430 ? -10.667 -14.352 -14.232 1.00 61.50 430 PHE A CA 1
ATOM 3503 C C . PHE A 1 430 ? -9.225 -13.966 -13.824 1.00 61.50 430 PHE A C 1
ATOM 3505 O O . PHE A 1 430 ? -8.273 -14.319 -14.519 1.00 61.50 430 PHE A O 1
ATOM 3512 N N . GLN A 1 431 ? -9.046 -13.194 -12.741 1.00 55.00 431 GLN A N 1
ATOM 3513 C CA . GLN A 1 431 ? -7.712 -12.884 -12.180 1.00 55.00 431 GLN A CA 1
ATOM 3514 C C . GLN A 1 431 ? -7.193 -13.944 -11.205 1.00 55.00 431 GLN A C 1
ATOM 3516 O O . GLN A 1 431 ? -6.002 -14.244 -11.223 1.00 55.00 431 GLN A O 1
ATOM 3521 N N . SER A 1 432 ? -8.075 -14.499 -10.380 1.00 55.44 432 SER A N 1
ATOM 3522 C CA . SER A 1 432 ? -7.808 -15.637 -9.500 1.00 55.44 432 SER A CA 1
ATOM 3523 C C . SER A 1 432 ? -9.029 -16.551 -9.494 1.00 55.44 432 SER A C 1
ATOM 3525 O O . SER A 1 432 ? -10.124 -16.144 -9.903 1.00 55.44 432 SER A O 1
ATOM 3527 N N . GLU A 1 433 ? -8.856 -17.800 -9.063 1.00 54.34 433 GLU A N 1
ATOM 3528 C CA . GLU A 1 433 ? -9.961 -18.761 -9.041 1.00 54.34 433 GLU A CA 1
ATOM 3529 C C . GLU A 1 433 ? -11.098 -18.292 -8.118 1.00 54.34 433 GLU A C 1
ATOM 3531 O O . GLU A 1 433 ? -12.269 -18.474 -8.434 1.00 54.34 433 GLU A O 1
ATOM 3536 N N . LEU A 1 434 ? -10.766 -17.589 -7.029 1.00 53.59 434 LEU A N 1
ATOM 3537 C CA . LEU A 1 434 ? -11.727 -17.003 -6.096 1.00 53.59 434 LEU A CA 1
ATOM 3538 C C . LEU A 1 434 ? -12.606 -15.926 -6.753 1.00 53.59 434 LEU A C 1
ATOM 3540 O O . LEU A 1 434 ? -13.825 -15.939 -6.564 1.00 53.59 434 LEU A O 1
ATOM 3544 N N . PHE A 1 435 ? -12.032 -15.017 -7.550 1.00 58.19 435 PHE A N 1
ATOM 3545 C CA . PHE A 1 435 ? -12.827 -14.041 -8.309 1.00 58.19 435 PHE A CA 1
ATOM 3546 C C . PHE A 1 435 ? -13.674 -14.715 -9.395 1.00 58.19 435 PHE A C 1
ATOM 3548 O O . PHE A 1 435 ? -14.821 -14.311 -9.597 1.00 58.19 435 PHE A O 1
ATOM 3555 N N . ALA A 1 436 ? -13.170 -15.781 -10.024 1.00 61.91 436 ALA A N 1
ATOM 3556 C CA . ALA A 1 436 ? -13.906 -16.515 -11.048 1.00 61.91 436 ALA A CA 1
ATOM 3557 C C . ALA A 1 436 ? -15.099 -17.279 -10.448 1.00 61.91 436 ALA A C 1
ATOM 3559 O O . ALA A 1 436 ? -16.231 -17.088 -10.899 1.00 61.91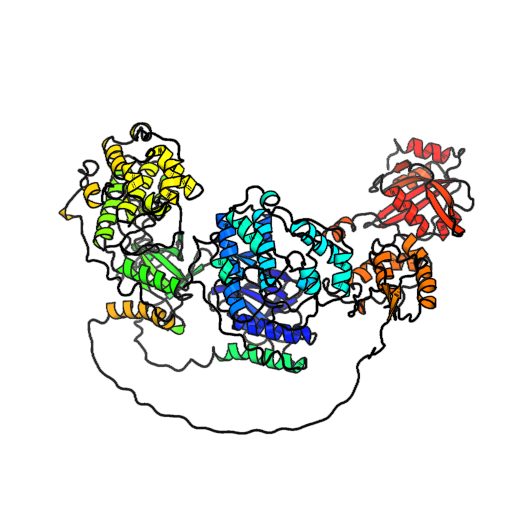 436 ALA A O 1
ATOM 3560 N N . LYS A 1 437 ? -14.870 -18.043 -9.369 1.00 62.34 437 LYS A N 1
ATOM 3561 C CA . LYS A 1 437 ? -15.891 -18.718 -8.550 1.00 62.34 437 LYS A CA 1
ATOM 3562 C C . LYS A 1 437 ? -16.961 -17.723 -8.076 1.00 62.34 437 LYS A C 1
ATOM 3564 O O . LYS A 1 437 ? -18.150 -17.974 -8.266 1.00 62.34 437 LYS A O 1
ATOM 3569 N N . ARG A 1 438 ? -16.576 -16.552 -7.540 1.00 63.44 438 ARG A N 1
ATOM 3570 C CA . ARG A 1 438 ? -17.527 -15.501 -7.104 1.00 63.44 438 ARG A CA 1
ATOM 3571 C C . ARG A 1 438 ? -18.340 -14.905 -8.256 1.00 63.44 438 ARG A C 1
ATOM 3573 O O . ARG A 1 438 ? -19.559 -14.821 -8.146 1.00 63.44 438 ARG A O 1
ATOM 3580 N N . ALA A 1 439 ? -17.700 -14.505 -9.354 1.00 63.94 439 ALA A N 1
ATOM 3581 C CA . ALA A 1 439 ? -18.385 -13.883 -10.490 1.00 63.94 439 ALA A CA 1
ATOM 3582 C C . ALA A 1 439 ? -19.303 -14.866 -11.236 1.00 63.94 439 ALA A C 1
ATOM 3584 O O . ALA A 1 439 ? -20.364 -14.475 -11.726 1.00 63.94 439 ALA A O 1
ATOM 3585 N N . TYR A 1 440 ? -18.923 -16.144 -11.298 1.00 69.62 440 TYR A N 1
ATOM 3586 C CA . TYR A 1 440 ? -19.756 -17.206 -11.853 1.00 69.62 440 TYR A CA 1
ATOM 3587 C C . TYR A 1 440 ? -20.936 -17.554 -10.939 1.00 69.62 440 TYR A C 1
ATOM 3589 O O . TYR A 1 440 ? -22.054 -17.681 -11.433 1.00 69.62 440 TYR A O 1
ATOM 3597 N N . ARG A 1 441 ? -20.730 -17.615 -9.615 1.00 70.81 441 ARG A N 1
ATOM 3598 C CA . ARG A 1 441 ? -21.812 -17.749 -8.625 1.00 70.81 441 ARG A CA 1
ATOM 3599 C C . ARG A 1 441 ? -22.800 -16.587 -8.704 1.00 70.81 441 ARG A C 1
ATOM 3601 O O . ARG A 1 441 ? -24.001 -16.828 -8.758 1.00 70.81 441 ARG A O 1
ATOM 3608 N N . GLU A 1 442 ? -22.324 -15.341 -8.784 1.00 72.88 442 GLU A N 1
ATOM 3609 C CA . GLU A 1 442 ? -23.204 -14.175 -8.961 1.00 72.88 442 GLU A CA 1
ATOM 3610 C C . GLU A 1 442 ? -24.015 -14.295 -10.266 1.00 72.88 442 GLU A C 1
ATOM 3612 O O . GLU A 1 442 ? -25.230 -14.114 -10.255 1.00 72.88 442 GLU A O 1
ATOM 3617 N N . LEU A 1 443 ? -23.375 -14.691 -11.375 1.00 73.44 443 LEU A N 1
ATOM 3618 C CA . LEU A 1 443 ? -24.034 -14.927 -12.666 1.00 73.44 443 LEU A CA 1
ATOM 3619 C C . LEU A 1 443 ? -25.079 -16.061 -12.615 1.00 73.44 443 LEU A C 1
ATOM 3621 O O . LEU A 1 443 ? -26.160 -15.902 -13.183 1.00 73.44 443 LEU A O 1
ATOM 3625 N N . ARG A 1 444 ? -24.788 -17.194 -11.959 1.00 73.50 444 ARG A N 1
ATOM 3626 C CA . ARG A 1 444 ? -25.736 -18.316 -11.809 1.00 73.50 444 ARG A CA 1
ATOM 3627 C C . ARG A 1 444 ? -26.913 -17.940 -10.913 1.00 73.50 444 ARG A C 1
ATOM 3629 O O . ARG A 1 444 ? -28.055 -18.148 -11.317 1.00 73.50 444 ARG A O 1
ATOM 3636 N N . LEU A 1 445 ? -26.660 -17.337 -9.750 1.00 73.44 445 LEU A N 1
ATOM 3637 C CA . LEU A 1 445 ? -27.713 -16.906 -8.826 1.00 73.44 445 LEU A CA 1
ATOM 3638 C C . LEU A 1 445 ? -28.624 -15.855 -9.474 1.00 73.44 445 LEU A C 1
ATOM 3640 O O . LEU A 1 445 ? -29.836 -16.043 -9.493 1.00 73.44 445 LEU A O 1
ATOM 3644 N N . LEU A 1 446 ? -28.078 -14.812 -10.108 1.00 75.75 446 LEU A N 1
ATOM 3645 C CA . LEU A 1 446 ? -28.881 -13.787 -10.798 1.00 75.75 446 LEU A CA 1
ATOM 3646 C C . LEU A 1 446 ? -29.684 -14.323 -12.002 1.00 75.75 446 LEU A C 1
ATOM 3648 O O . LEU A 1 446 ? -30.634 -13.672 -12.437 1.00 75.75 446 LEU A O 1
ATOM 3652 N N . LYS A 1 447 ? -29.324 -15.499 -12.538 1.00 73.62 447 LYS A N 1
ATOM 3653 C CA . LYS A 1 447 ? -30.078 -16.221 -13.578 1.00 73.62 447 LYS A CA 1
ATOM 3654 C C . LYS A 1 447 ? -31.192 -17.111 -12.995 1.00 73.62 447 LYS A C 1
ATOM 3656 O O . LYS A 1 447 ? -32.233 -17.264 -13.633 1.00 73.62 447 LYS A O 1
ATOM 3661 N N . HIS A 1 448 ? -30.981 -17.684 -11.806 1.00 76.31 448 HIS A N 1
ATOM 3662 C CA . HIS A 1 448 ? -31.958 -18.508 -11.066 1.00 76.31 448 HIS A CA 1
ATOM 3663 C C . HIS A 1 448 ? -33.026 -17.663 -10.350 1.00 76.31 448 HIS A C 1
ATOM 3665 O O . HIS A 1 448 ? -34.174 -18.075 -10.198 1.00 76.31 448 HIS A O 1
ATOM 3671 N N . MET A 1 449 ? -32.664 -16.456 -9.913 1.00 80.69 449 MET A N 1
ATOM 3672 C CA . MET A 1 449 ? -33.551 -15.558 -9.172 1.00 80.69 449 MET A CA 1
ATOM 3673 C C . MET A 1 449 ? -34.516 -14.810 -10.108 1.00 80.69 449 MET A C 1
ATOM 3675 O O . MET A 1 449 ? -34.132 -13.851 -10.778 1.00 80.69 449 MET A O 1
ATOM 3679 N N . GLN A 1 450 ? -35.790 -15.218 -10.120 1.00 80.88 450 GLN A N 1
ATOM 3680 C CA . GLN A 1 450 ? -36.863 -14.599 -10.907 1.00 80.88 450 GLN A CA 1
ATOM 3681 C C . GLN A 1 450 ? -38.048 -14.243 -9.997 1.00 80.88 450 GLN A C 1
ATOM 3683 O O . GLN A 1 450 ? -39.054 -14.940 -9.959 1.00 80.88 450 GLN A O 1
ATOM 3688 N N . HIS A 1 451 ? -37.910 -13.148 -9.244 1.00 86.44 451 HIS A N 1
ATOM 3689 C CA . HIS A 1 451 ? -38.914 -12.680 -8.283 1.00 86.44 451 HIS A CA 1
ATOM 3690 C C . HIS A 1 451 ? -39.072 -11.151 -8.326 1.00 86.44 451 HIS A C 1
ATOM 3692 O O . HIS A 1 451 ? -38.127 -10.421 -8.649 1.00 86.44 451 HIS A O 1
ATOM 3698 N N . GLU A 1 452 ? -40.249 -10.633 -7.973 1.00 85.31 452 GLU A N 1
ATOM 3699 C CA . GLU A 1 452 ? -40.522 -9.191 -8.016 1.00 85.31 452 GLU A CA 1
ATOM 3700 C C . GLU A 1 452 ? -39.669 -8.390 -7.019 1.00 85.31 452 GLU A C 1
ATOM 3702 O O . GLU A 1 452 ? -39.160 -7.333 -7.383 1.00 85.31 452 GLU A O 1
ATOM 3707 N N . ASN A 1 453 ? -39.373 -8.931 -5.831 1.00 90.94 453 ASN A N 1
ATOM 3708 C CA . ASN A 1 453 ? -38.546 -8.251 -4.822 1.00 90.94 453 ASN A CA 1
ATOM 3709 C C . ASN A 1 453 ? -37.076 -8.693 -4.804 1.00 90.94 453 ASN A C 1
ATOM 3711 O O . ASN A 1 453 ? -36.329 -8.359 -3.884 1.00 90.94 453 ASN A O 1
ATOM 3715 N N . VAL A 1 454 ? -36.627 -9.422 -5.827 1.00 88.31 454 VAL A N 1
ATOM 3716 C CA . VAL A 1 454 ? -35.216 -9.796 -6.010 1.00 88.31 454 VAL A CA 1
ATOM 3717 C C . VAL A 1 454 ? -34.693 -9.189 -7.311 1.00 88.31 454 VAL A C 1
ATOM 3719 O O . VAL A 1 454 ? -35.444 -9.015 -8.278 1.00 88.31 454 VAL A O 1
ATOM 3722 N N . ILE A 1 455 ? -33.415 -8.811 -7.358 1.00 85.94 455 ILE A N 1
ATOM 3723 C CA . ILE A 1 455 ? -32.786 -8.401 -8.614 1.00 85.94 455 ILE A CA 1
ATOM 3724 C C . ILE A 1 455 ? -32.498 -9.633 -9.484 1.00 85.94 455 ILE A C 1
ATOM 3726 O O . ILE A 1 455 ? -31.744 -10.524 -9.103 1.00 85.94 455 ILE A O 1
ATOM 3730 N N . GLY A 1 456 ? -33.150 -9.679 -10.645 1.00 79.06 456 GLY A N 1
ATOM 3731 C CA . GLY A 1 456 ? -32.942 -10.687 -11.683 1.00 79.06 456 GLY A CA 1
ATOM 3732 C C . GLY A 1 456 ? -32.224 -10.098 -12.897 1.00 79.06 456 GLY A C 1
ATOM 3733 O O . GLY A 1 456 ? -32.143 -8.875 -13.067 1.00 79.06 456 GLY A O 1
ATOM 3734 N N . LEU A 1 457 ? -31.703 -10.979 -13.744 1.00 77.88 457 LEU A N 1
ATOM 3735 C CA . LEU A 1 457 ? -30.860 -10.642 -14.888 1.00 77.88 457 LEU A CA 1
ATOM 3736 C C . LEU A 1 457 ? -31.675 -10.515 -16.190 1.00 77.88 457 LEU A C 1
ATOM 3738 O O . LEU A 1 457 ? -32.408 -11.430 -16.554 1.00 77.88 457 LEU A O 1
ATOM 3742 N N . LEU A 1 458 ? -31.544 -9.388 -16.898 1.00 75.44 458 LEU A N 1
ATOM 3743 C CA . LEU A 1 458 ? -32.270 -9.089 -18.146 1.00 75.44 458 LEU A CA 1
ATOM 3744 C C . LEU A 1 458 ? -31.476 -9.443 -19.413 1.00 75.44 458 LEU A C 1
ATOM 3746 O O . LEU A 1 458 ? -32.049 -9.905 -20.396 1.00 75.44 458 LEU A O 1
ATOM 3750 N N . ASP A 1 459 ? -30.170 -9.173 -19.412 1.00 73.38 459 ASP A N 1
ATOM 3751 C CA . ASP A 1 459 ? -29.246 -9.449 -20.521 1.00 73.38 459 ASP A CA 1
ATOM 3752 C C . ASP A 1 459 ? -27.820 -9.611 -19.968 1.00 73.38 459 ASP A C 1
ATOM 3754 O O . ASP A 1 459 ? -27.478 -9.054 -18.917 1.00 73.38 459 ASP A O 1
ATOM 3758 N N . VAL A 1 460 ? -26.979 -10.355 -20.685 1.00 75.44 460 VAL A N 1
ATOM 3759 C CA . VAL A 1 460 ? -25.550 -10.509 -20.387 1.00 75.44 460 VAL A CA 1
ATOM 3760 C C . VAL A 1 460 ? -24.769 -10.397 -21.679 1.00 75.44 460 VAL A C 1
ATOM 3762 O O . VAL A 1 460 ? -25.033 -11.118 -22.639 1.00 75.44 460 VAL A O 1
ATOM 3765 N N . PHE A 1 461 ? -23.764 -9.528 -21.699 1.00 73.88 461 PHE A N 1
ATOM 3766 C CA . PHE A 1 461 ? -22.905 -9.389 -22.867 1.00 73.88 461 PHE A CA 1
ATOM 3767 C C . PHE A 1 461 ? -21.443 -9.140 -22.505 1.00 73.88 461 PHE A C 1
ATOM 3769 O O . PHE A 1 461 ? -21.092 -8.672 -21.422 1.00 73.88 461 PHE A O 1
ATOM 3776 N N . THR A 1 462 ? -20.581 -9.410 -23.477 1.00 70.62 462 THR A N 1
ATOM 3777 C CA . THR A 1 462 ? -19.186 -8.972 -23.513 1.00 70.62 462 THR A CA 1
ATOM 3778 C C . THR A 1 462 ? -18.882 -8.465 -24.929 1.00 70.62 462 THR A C 1
ATOM 3780 O O . THR A 1 462 ? -19.479 -8.977 -25.882 1.00 70.62 462 THR A O 1
ATOM 3783 N N . PRO A 1 463 ? -18.023 -7.446 -25.108 1.00 64.38 463 PRO A N 1
ATOM 3784 C CA . PRO A 1 463 ? -17.477 -7.086 -26.419 1.00 64.38 463 PRO A CA 1
ATOM 3785 C C . PRO A 1 463 ? -16.427 -8.102 -26.917 1.00 64.38 463 PRO A C 1
ATOM 3787 O O . PRO A 1 463 ? -16.038 -8.061 -28.086 1.00 64.38 463 PRO A O 1
ATOM 3790 N N . ASP A 1 464 ? -15.945 -9.003 -26.053 1.00 62.28 464 ASP A N 1
ATOM 3791 C CA . ASP A 1 464 ? -14.807 -9.875 -26.342 1.00 62.28 464 ASP A CA 1
ATOM 3792 C C . ASP A 1 464 ? -15.202 -11.073 -27.216 1.00 62.28 464 ASP A C 1
ATOM 3794 O O . ASP A 1 464 ? -15.752 -12.081 -26.759 1.00 62.28 464 ASP A O 1
ATOM 3798 N N . CYS A 1 465 ? -14.869 -10.989 -28.506 1.00 49.97 465 CYS A N 1
ATOM 3799 C CA . CYS A 1 465 ? -15.186 -12.020 -29.493 1.00 49.97 465 CYS A CA 1
ATOM 3800 C C . CYS A 1 465 ? -14.447 -13.358 -29.274 1.00 49.97 465 CYS A C 1
ATOM 3802 O O . CYS A 1 465 ? -14.983 -14.406 -29.647 1.00 49.97 465 CYS A O 1
ATOM 3804 N N . THR A 1 466 ? -13.291 -13.381 -28.595 1.00 48.41 466 THR A N 1
ATOM 3805 C CA . THR A 1 466 ? -12.507 -14.605 -28.314 1.00 48.41 466 THR A CA 1
ATOM 3806 C C . THR A 1 466 ? -12.298 -14.858 -26.817 1.00 48.41 466 THR A C 1
ATOM 3808 O O . THR A 1 466 ? -12.187 -13.922 -26.033 1.00 48.41 466 THR A O 1
ATOM 3811 N N . LEU A 1 467 ? -12.192 -16.137 -26.424 1.00 45.41 467 LEU A N 1
ATOM 3812 C CA . LEU A 1 467 ? -11.929 -16.565 -25.037 1.00 45.41 467 LEU A CA 1
ATOM 3813 C C . LEU A 1 467 ? -10.632 -15.972 -24.462 1.00 45.41 467 LEU A C 1
ATOM 3815 O O . LEU A 1 467 ? -10.617 -15.524 -23.324 1.00 45.41 467 LEU A O 1
ATOM 3819 N N . GLU A 1 468 ? -9.566 -15.900 -25.261 1.00 48.22 468 GLU A N 1
ATOM 3820 C CA . GLU A 1 468 ? -8.280 -15.295 -24.870 1.00 48.22 468 GLU A CA 1
ATOM 3821 C C . GLU A 1 468 ? -8.417 -13.817 -24.470 1.00 48.22 468 GLU A C 1
ATOM 3823 O O . GLU A 1 468 ? -7.694 -13.325 -23.604 1.00 48.22 468 GLU A O 1
ATOM 3828 N N . LYS A 1 469 ? -9.355 -13.105 -25.106 1.00 51.38 469 LYS A N 1
ATOM 3829 C CA . LYS A 1 469 ? -9.629 -11.687 -24.859 1.00 51.38 469 LYS A CA 1
ATOM 3830 C C . LYS A 1 469 ? -10.720 -11.464 -23.829 1.00 51.38 469 LYS A C 1
ATOM 3832 O O . LYS A 1 469 ? -10.838 -10.333 -23.382 1.00 51.38 469 LYS A O 1
ATOM 3837 N N . PHE A 1 470 ? -11.462 -12.501 -23.442 1.00 62.25 470 PHE A N 1
ATOM 3838 C CA . PHE A 1 470 ? -12.574 -12.417 -22.504 1.00 62.25 470 PHE A CA 1
ATOM 3839 C C . PHE A 1 470 ? -12.079 -11.980 -21.120 1.00 62.25 470 PHE A C 1
ATOM 3841 O O . PHE A 1 470 ? -11.608 -12.793 -20.323 1.00 62.25 470 PHE A O 1
ATOM 3848 N N . ASN A 1 471 ? -12.134 -10.670 -20.883 1.00 61.91 471 ASN A N 1
ATOM 3849 C CA . ASN A 1 471 ? -11.627 -10.020 -19.678 1.00 61.91 471 ASN A CA 1
ATOM 3850 C C . ASN A 1 471 ? -12.746 -9.335 -18.899 1.00 61.91 471 ASN A C 1
ATOM 3852 O O . ASN A 1 471 ? -12.699 -9.362 -17.680 1.00 61.91 471 ASN A O 1
ATOM 3856 N N . ASP A 1 472 ? -13.752 -8.762 -19.560 1.00 67.94 472 ASP A N 1
ATOM 3857 C CA . ASP A 1 472 ? -14.849 -8.067 -18.881 1.00 67.94 472 ASP A CA 1
ATOM 3858 C C . ASP A 1 472 ? -16.216 -8.587 -19.365 1.00 67.94 472 ASP A C 1
ATOM 3860 O O . ASP A 1 472 ? -16.400 -8.909 -20.545 1.00 67.94 472 ASP A O 1
ATOM 3864 N N . PHE A 1 473 ? -17.214 -8.610 -18.475 1.00 73.06 473 PHE A N 1
ATOM 3865 C CA . PHE A 1 473 ? -18.617 -8.794 -18.863 1.00 73.06 473 PHE A CA 1
ATOM 3866 C C . PHE A 1 473 ? -19.570 -7.848 -18.135 1.00 73.06 473 PHE A C 1
ATOM 3868 O O . PHE A 1 473 ? -19.264 -7.270 -17.089 1.00 73.06 473 PHE A O 1
ATOM 3875 N N . TYR A 1 474 ? -20.736 -7.672 -18.745 1.00 79.88 474 TYR A N 1
ATOM 3876 C CA . TYR A 1 474 ? -21.750 -6.705 -18.365 1.00 79.88 474 TYR A CA 1
ATOM 3877 C C . TYR A 1 474 ? -23.038 -7.442 -18.007 1.00 79.88 474 TYR A C 1
ATOM 3879 O O . TYR A 1 474 ? -23.563 -8.201 -18.822 1.00 79.88 474 TYR A O 1
ATOM 3887 N N . LEU A 1 475 ? -23.543 -7.200 -16.798 1.00 79.75 475 LEU A N 1
ATOM 3888 C CA . LEU A 1 475 ? -24.837 -7.682 -16.321 1.00 79.75 475 LEU A CA 1
ATOM 3889 C C . LEU A 1 475 ? -25.860 -6.552 -16.447 1.00 79.75 475 LEU A C 1
ATOM 3891 O O . LEU A 1 475 ? -25.660 -5.479 -15.869 1.00 79.75 475 LEU A O 1
ATOM 3895 N N . VAL A 1 476 ? -26.945 -6.779 -17.187 1.00 81.75 476 VAL A N 1
ATOM 3896 C CA . VAL A 1 476 ? -28.054 -5.827 -17.338 1.00 81.75 476 VAL A CA 1
ATOM 3897 C C . VAL A 1 476 ? -29.202 -6.244 -16.425 1.00 81.75 476 VAL A C 1
ATOM 3899 O O . VAL A 1 476 ? -29.642 -7.388 -16.451 1.00 81.75 476 VAL A O 1
ATOM 3902 N N . MET A 1 477 ? -29.695 -5.312 -15.618 1.00 85.00 477 MET A N 1
ATOM 3903 C CA . MET A 1 477 ? -30.691 -5.512 -14.563 1.00 85.00 477 MET A CA 1
ATOM 3904 C C . MET A 1 477 ? -31.742 -4.384 -14.606 1.00 85.00 477 MET A C 1
ATOM 3906 O O . MET A 1 477 ? -31.491 -3.337 -15.215 1.00 85.00 477 MET A O 1
ATOM 3910 N N . PRO A 1 478 ? -32.908 -4.529 -13.951 1.00 83.31 478 PRO A N 1
ATOM 3911 C CA . PRO A 1 478 ? -33.860 -3.429 -13.775 1.00 83.31 478 PRO A CA 1
ATOM 3912 C C . PRO A 1 478 ? -33.228 -2.205 -13.086 1.00 83.31 478 PRO A C 1
ATOM 3914 O O . PRO A 1 478 ? -32.462 -2.351 -12.131 1.00 83.31 478 PRO A O 1
ATOM 3917 N N . PHE A 1 479 ? -33.548 -0.985 -13.536 1.00 85.94 479 PHE A N 1
ATOM 3918 C CA . PHE A 1 479 ? -33.120 0.235 -12.841 1.00 85.94 479 PHE A CA 1
ATOM 3919 C C . PHE A 1 479 ? -34.107 0.618 -11.731 1.00 85.94 479 PHE A C 1
ATOM 3921 O O . PHE A 1 479 ? -35.220 1.049 -12.009 1.00 85.94 479 PHE A O 1
ATOM 3928 N N . MET A 1 480 ? -33.654 0.541 -10.478 1.00 82.94 480 MET A N 1
ATOM 3929 C CA . MET A 1 480 ? -34.480 0.756 -9.281 1.00 82.94 480 MET A CA 1
ATOM 3930 C C . MET A 1 480 ? -34.282 2.128 -8.608 1.00 82.94 480 MET A C 1
ATOM 3932 O O . MET A 1 480 ? -34.477 2.250 -7.408 1.00 82.94 480 MET A O 1
ATOM 3936 N N . GLY A 1 481 ? -33.858 3.173 -9.329 1.00 79.69 481 GLY A N 1
ATOM 3937 C CA . GLY A 1 481 ? -33.760 4.531 -8.765 1.00 79.69 481 GLY A CA 1
ATOM 3938 C C . GLY A 1 481 ? -32.573 4.751 -7.815 1.00 79.69 481 GLY A C 1
ATOM 3939 O O . GLY A 1 481 ? -31.548 5.304 -8.223 1.00 79.69 481 GLY A O 1
ATOM 3940 N N . THR A 1 482 ? -32.719 4.363 -6.547 1.00 84.06 482 THR A N 1
ATOM 3941 C CA . THR A 1 482 ? -31.768 4.621 -5.449 1.00 84.06 482 THR A CA 1
ATOM 3942 C C . THR A 1 482 ? -31.721 3.455 -4.452 1.00 84.06 482 THR A C 1
ATOM 3944 O O . THR A 1 482 ? -32.590 2.592 -4.461 1.00 84.06 482 THR A O 1
ATOM 3947 N N . ASP A 1 483 ? -30.728 3.429 -3.558 1.00 88.06 483 ASP A N 1
ATOM 3948 C CA . ASP A 1 483 ? -30.746 2.559 -2.377 1.00 88.06 483 ASP A CA 1
ATOM 3949 C C . ASP A 1 483 ? -31.506 3.189 -1.198 1.00 88.06 483 ASP A C 1
ATOM 3951 O O . ASP A 1 483 ? -31.521 4.414 -1.011 1.00 88.06 483 ASP A O 1
ATOM 3955 N N . LEU A 1 484 ? -32.099 2.327 -0.373 1.00 87.19 484 LEU A N 1
ATOM 3956 C CA . LEU A 1 484 ? -32.830 2.660 0.849 1.00 87.19 484 LEU A CA 1
ATOM 3957 C C . LEU A 1 484 ? -31.948 3.428 1.855 1.00 87.19 484 LEU A C 1
ATOM 3959 O O . LEU A 1 484 ? -32.404 4.370 2.507 1.00 87.19 484 LEU A O 1
ATOM 3963 N N . GLY A 1 485 ? -30.655 3.098 1.914 1.00 85.56 485 GLY A N 1
ATOM 3964 C CA . GLY A 1 485 ? -29.646 3.769 2.738 1.00 85.56 485 GLY A CA 1
ATOM 3965 C C . GLY A 1 485 ? -29.324 5.214 2.335 1.00 85.56 485 GLY A C 1
ATOM 3966 O O . GLY A 1 485 ? -28.720 5.942 3.134 1.00 85.56 485 GLY A O 1
ATOM 3967 N N . LYS A 1 486 ? -29.710 5.662 1.134 1.00 84.19 486 LYS A N 1
ATOM 3968 C CA . LYS A 1 486 ? -29.764 7.082 0.748 1.00 84.19 486 LYS A CA 1
ATOM 3969 C C . LYS A 1 486 ? -31.100 7.707 1.142 1.00 84.19 486 LYS A C 1
ATOM 3971 O O . LYS A 1 486 ? -31.083 8.789 1.727 1.00 84.19 486 LYS A O 1
ATOM 3976 N N . ILE A 1 487 ? -32.229 7.032 0.897 1.00 85.62 487 ILE A N 1
ATOM 3977 C CA . ILE A 1 487 ? -33.572 7.544 1.244 1.00 85.62 487 ILE A CA 1
ATOM 3978 C C . ILE A 1 487 ? -33.631 7.917 2.731 1.00 85.62 487 ILE A C 1
ATOM 3980 O O . ILE A 1 487 ? -33.916 9.065 3.066 1.00 85.62 487 ILE A O 1
ATOM 3984 N N . MET A 1 488 ? -33.227 7.004 3.617 1.00 86.25 488 MET A N 1
ATOM 3985 C CA . MET A 1 488 ? -33.248 7.184 5.079 1.00 86.25 488 MET A CA 1
ATOM 3986 C C . MET A 1 488 ? -32.336 8.309 5.614 1.00 86.25 488 MET A C 1
ATOM 3988 O O . MET A 1 488 ? -32.437 8.675 6.784 1.00 86.25 488 MET A O 1
ATOM 3992 N N . LYS A 1 489 ? -31.440 8.869 4.786 1.00 83.50 489 LYS A N 1
ATOM 3993 C CA . LYS A 1 489 ? -30.603 10.038 5.130 1.00 83.50 489 LYS A CA 1
ATOM 3994 C C . LYS A 1 489 ? -31.226 11.369 4.708 1.00 83.50 489 LYS A C 1
ATOM 3996 O O . LYS A 1 489 ? -30.834 12.407 5.239 1.00 83.50 489 LYS A O 1
ATOM 4001 N N . HIS A 1 490 ? -32.149 11.348 3.749 1.00 77.50 490 HIS A N 1
ATOM 4002 C CA . HIS A 1 490 ? -32.754 12.543 3.154 1.00 77.50 490 HIS A CA 1
ATOM 4003 C C . HIS A 1 490 ? -34.232 12.718 3.525 1.00 77.50 490 HIS A C 1
ATOM 4005 O O . HIS A 1 490 ? -34.706 13.850 3.596 1.00 77.50 490 HIS A O 1
ATOM 4011 N N . GLU A 1 491 ? -34.941 11.628 3.813 1.00 81.81 491 GLU A N 1
ATOM 4012 C CA . GLU A 1 491 ? -36.359 11.603 4.163 1.00 81.81 491 GLU A CA 1
ATOM 4013 C C . GLU A 1 491 ? -36.595 10.760 5.428 1.00 81.81 491 GLU A C 1
ATOM 4015 O O . GLU A 1 491 ? -35.860 9.814 5.713 1.00 81.81 491 GLU A O 1
ATOM 4020 N N . LYS A 1 492 ? -37.653 11.079 6.184 1.00 83.81 492 LYS A N 1
ATOM 4021 C CA . LYS A 1 492 ? -38.220 10.163 7.180 1.00 83.81 492 LYS A CA 1
ATOM 4022 C C . LYS A 1 492 ? -39.392 9.421 6.554 1.00 83.81 492 LYS 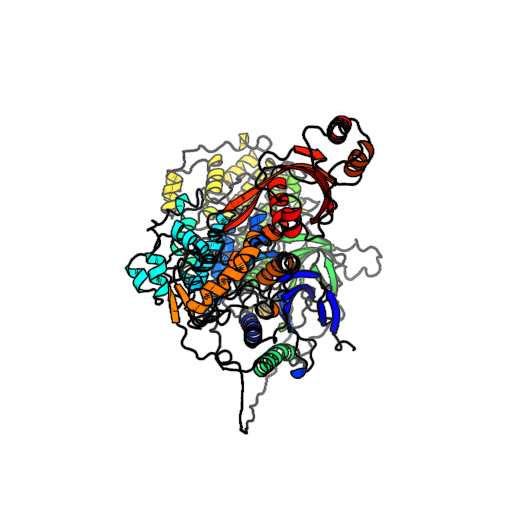A C 1
ATOM 4024 O O . LYS A 1 492 ? -40.367 10.056 6.167 1.00 83.81 492 LYS A O 1
ATOM 4029 N N . LEU A 1 493 ? -39.296 8.098 6.500 1.00 87.75 493 LEU A N 1
ATOM 4030 C CA . LEU A 1 493 ? -40.365 7.234 6.005 1.00 87.75 493 LEU A CA 1
ATOM 4031 C C . LEU A 1 493 ? -41.594 7.296 6.932 1.00 87.75 493 LEU A C 1
ATOM 4033 O O . LEU A 1 493 ? -41.454 7.438 8.150 1.00 87.75 493 LEU A O 1
ATOM 4037 N N . SER A 1 494 ? -42.794 7.191 6.355 1.00 88.88 494 SER A N 1
ATOM 4038 C CA . SER A 1 494 ? -44.035 6.982 7.111 1.00 88.88 494 SER A CA 1
ATOM 4039 C C . SER A 1 494 ? -44.166 5.522 7.554 1.00 88.88 494 SER A C 1
ATOM 4041 O O . SER A 1 494 ? -43.557 4.639 6.954 1.00 88.88 494 SER A O 1
ATOM 4043 N N . GLU A 1 495 ? -44.992 5.270 8.575 1.00 86.94 495 GLU A N 1
ATOM 4044 C CA . GLU A 1 495 ? -45.334 3.918 9.050 1.00 86.94 495 GLU A CA 1
ATOM 4045 C C . GLU A 1 495 ? -45.724 2.996 7.882 1.00 86.94 495 GLU A C 1
ATOM 4047 O O . GLU A 1 495 ? -45.116 1.946 7.716 1.00 86.94 495 GLU A O 1
ATOM 4052 N N . ASP A 1 496 ? -46.629 3.444 7.007 1.00 86.00 496 ASP A N 1
ATOM 4053 C CA . ASP A 1 496 ? -47.137 2.656 5.873 1.00 86.00 496 ASP A CA 1
ATOM 4054 C C . ASP A 1 496 ? -46.031 2.313 4.853 1.00 86.00 496 ASP A C 1
ATOM 4056 O O . ASP A 1 496 ? -46.003 1.213 4.301 1.00 86.00 496 ASP A O 1
ATOM 4060 N N . ARG A 1 497 ? -45.071 3.229 4.630 1.00 89.25 497 ARG A N 1
ATOM 4061 C CA . ARG A 1 497 ? -43.903 2.972 3.765 1.00 89.25 497 ARG A CA 1
ATOM 4062 C C . ARG A 1 497 ? -42.920 2.005 4.420 1.00 89.25 497 ARG A C 1
ATOM 4064 O O . ARG A 1 497 ? -42.371 1.162 3.722 1.00 89.25 497 ARG A O 1
ATOM 4071 N N . ILE A 1 498 ? -42.704 2.085 5.735 1.00 91.75 498 ILE A N 1
ATOM 4072 C CA . ILE A 1 498 ? -41.859 1.121 6.463 1.00 91.75 498 ILE A CA 1
ATOM 4073 C C . ILE A 1 498 ? -42.498 -0.272 6.410 1.00 91.75 498 ILE A C 1
ATOM 4075 O O . ILE A 1 498 ? -41.831 -1.233 6.038 1.00 91.75 498 ILE A O 1
ATOM 4079 N N . GLN A 1 499 ? -43.795 -0.366 6.700 1.00 92.06 499 GLN A N 1
ATOM 4080 C CA . GLN A 1 499 ? -44.598 -1.588 6.639 1.00 92.06 499 GLN A CA 1
ATOM 4081 C C . GLN A 1 499 ? -44.507 -2.254 5.254 1.00 92.06 499 GLN A C 1
ATOM 4083 O O . GLN A 1 499 ? -44.161 -3.431 5.158 1.00 92.06 499 GLN A O 1
ATOM 4088 N N . PHE A 1 500 ? -44.735 -1.492 4.177 1.00 90.88 500 PHE A N 1
ATOM 4089 C CA . PHE A 1 500 ? -44.701 -1.998 2.800 1.00 90.88 500 PHE A CA 1
ATOM 4090 C C . PHE A 1 500 ? -43.288 -2.365 2.312 1.00 90.88 500 PHE A C 1
ATOM 4092 O O . PHE A 1 500 ? -43.116 -3.352 1.598 1.00 90.88 500 PHE A O 1
ATOM 4099 N N . LEU A 1 501 ? -42.251 -1.623 2.718 1.00 92.19 501 LEU A N 1
ATOM 4100 C CA . LEU A 1 501 ? -40.864 -1.964 2.380 1.00 92.19 501 LEU A CA 1
ATOM 4101 C C . LEU A 1 501 ? -40.385 -3.212 3.137 1.00 92.19 501 LEU A C 1
ATOM 4103 O O . LEU A 1 501 ? -39.725 -4.059 2.542 1.00 92.19 501 LEU A O 1
ATOM 4107 N N . VAL A 1 502 ? -40.730 -3.371 4.420 1.00 94.06 502 VAL A N 1
ATOM 4108 C CA . VAL A 1 502 ? -40.389 -4.586 5.185 1.00 94.06 502 VAL A CA 1
ATOM 4109 C C . VAL A 1 502 ? -41.139 -5.806 4.645 1.00 94.06 502 VAL A C 1
ATOM 4111 O O . VAL A 1 502 ? -40.519 -6.860 4.517 1.00 94.06 502 VAL A O 1
ATOM 4114 N N . TYR A 1 503 ? -42.411 -5.664 4.254 1.00 93.00 503 TYR A N 1
ATOM 4115 C CA . TYR A 1 503 ? -43.172 -6.721 3.575 1.00 93.00 503 TYR A CA 1
ATOM 4116 C C . TYR A 1 503 ? -42.440 -7.228 2.321 1.00 93.00 503 TYR A C 1
ATOM 4118 O O . TYR A 1 503 ? -42.132 -8.414 2.225 1.00 93.00 503 TYR A O 1
ATOM 4126 N N . GLN A 1 504 ? -42.044 -6.326 1.417 1.00 93.06 504 GLN A N 1
ATOM 4127 C CA . GLN A 1 504 ? -41.306 -6.679 0.196 1.00 93.06 504 GLN A CA 1
ATOM 4128 C C . GLN A 1 504 ? -39.934 -7.324 0.469 1.00 93.06 504 GLN A C 1
ATOM 4130 O O . GLN A 1 504 ? -39.537 -8.252 -0.237 1.00 93.06 504 GLN A O 1
ATOM 4135 N N . ILE A 1 505 ? -39.205 -6.884 1.505 1.00 94.81 505 ILE A N 1
ATOM 4136 C CA . ILE A 1 505 ? -37.941 -7.531 1.907 1.00 94.81 505 ILE A CA 1
ATOM 4137 C C . ILE A 1 505 ? -38.203 -8.969 2.379 1.00 94.81 505 ILE A C 1
ATOM 4139 O O . ILE A 1 505 ? -37.449 -9.873 2.024 1.00 94.81 505 ILE A O 1
ATOM 4143 N N . LEU A 1 506 ? -39.266 -9.199 3.155 1.00 94.19 506 LEU A N 1
ATOM 4144 C CA . LEU A 1 506 ? -39.629 -10.535 3.632 1.00 94.19 506 LEU A CA 1
ATOM 4145 C C . LEU A 1 506 ? -40.126 -11.442 2.499 1.00 94.19 506 LEU A C 1
ATOM 4147 O O . LEU A 1 506 ? -39.696 -12.592 2.443 1.00 94.19 506 LEU A O 1
ATOM 4151 N N . LYS A 1 507 ? -40.942 -10.930 1.567 1.00 92.00 507 LYS A N 1
ATOM 4152 C CA . LYS A 1 507 ? -41.418 -11.668 0.381 1.00 92.00 507 LYS A CA 1
ATOM 4153 C C . LYS A 1 507 ? -40.233 -12.089 -0.499 1.00 92.00 507 LYS A C 1
ATOM 4155 O O . LYS A 1 507 ? -40.085 -13.259 -0.843 1.00 92.00 507 LYS A O 1
ATOM 4160 N N . GLY A 1 508 ? -39.303 -11.162 -0.755 1.00 90.75 508 GLY A N 1
ATOM 4161 C CA . GLY A 1 508 ? -38.035 -11.449 -1.434 1.00 90.75 508 GLY A CA 1
ATOM 4162 C C . GLY A 1 508 ? -37.149 -12.463 -0.702 1.00 90.75 508 GLY A C 1
ATOM 4163 O O . GLY A 1 508 ? -36.544 -13.317 -1.349 1.00 90.75 508 GLY A O 1
ATOM 4164 N N . LEU A 1 509 ? -37.098 -12.420 0.634 1.00 92.06 509 LEU A N 1
ATOM 4165 C CA . LEU A 1 509 ? -36.378 -13.419 1.426 1.00 92.06 509 LEU A CA 1
ATOM 4166 C C . LEU A 1 509 ? -37.041 -14.797 1.400 1.00 92.06 509 LEU A C 1
ATOM 4168 O O . LEU A 1 509 ? -36.307 -15.766 1.257 1.00 92.06 509 LEU A O 1
ATOM 4172 N N . LYS A 1 510 ? -38.377 -14.912 1.466 1.00 90.94 510 LYS A N 1
ATOM 4173 C CA . LYS A 1 510 ? -39.080 -16.204 1.337 1.00 90.94 510 LYS A CA 1
ATOM 4174 C C . LYS A 1 510 ? -38.660 -16.916 0.047 1.00 90.94 510 LYS A C 1
ATOM 4176 O O . LYS A 1 510 ? -38.260 -18.076 0.099 1.00 90.94 510 LYS A O 1
ATOM 4181 N N . TYR A 1 511 ? -38.643 -16.197 -1.079 1.00 89.56 511 TYR A N 1
ATOM 4182 C CA . TYR A 1 511 ? -38.170 -16.730 -2.359 1.00 89.56 511 TYR A CA 1
ATOM 4183 C C . TYR A 1 511 ? -36.705 -17.211 -2.281 1.00 89.56 511 TYR A C 1
ATOM 4185 O O . TYR A 1 511 ? -36.420 -18.368 -2.590 1.00 89.56 511 TYR A O 1
ATOM 4193 N N . ILE A 1 512 ? -35.775 -16.368 -1.808 1.00 88.50 512 ILE A N 1
ATOM 4194 C CA . ILE A 1 512 ? -34.340 -16.717 -1.686 1.00 88.50 512 ILE A CA 1
ATOM 4195 C C . ILE A 1 512 ? -34.127 -17.921 -0.749 1.00 88.50 512 ILE A C 1
ATOM 4197 O O . ILE A 1 512 ? -33.301 -18.791 -1.028 1.00 88.50 512 ILE A O 1
ATOM 4201 N N . HIS A 1 513 ? -34.887 -17.990 0.344 1.00 89.31 513 HIS A N 1
ATOM 4202 C CA . HIS A 1 513 ? -34.829 -19.059 1.339 1.00 89.31 513 HIS A CA 1
ATOM 4203 C C . HIS A 1 513 ? -35.434 -20.370 0.810 1.00 89.31 513 HIS A C 1
ATOM 4205 O O . HIS A 1 513 ? -34.884 -21.434 1.095 1.00 89.31 513 HIS A O 1
ATOM 4211 N N . SER A 1 514 ? -36.470 -20.326 -0.038 1.00 86.44 514 SER A N 1
ATOM 4212 C CA . SER A 1 514 ? -36.986 -21.524 -0.729 1.00 86.44 514 SER A CA 1
ATOM 4213 C C . SER A 1 514 ? -35.937 -22.170 -1.651 1.00 86.44 514 SER A C 1
ATOM 4215 O O . SER A 1 514 ? -35.819 -23.392 -1.687 1.00 86.44 514 SER A O 1
ATOM 4217 N N . ALA A 1 515 ? -35.061 -21.364 -2.267 1.00 84.00 515 ALA A N 1
ATOM 4218 C CA . ALA A 1 515 ? -33.936 -21.837 -3.080 1.00 84.00 515 ALA A CA 1
ATOM 4219 C C . ALA A 1 515 ? -32.782 -22.492 -2.280 1.00 84.00 515 ALA A C 1
ATOM 4221 O O . ALA A 1 515 ? -31.771 -22.862 -2.878 1.00 84.00 515 ALA A O 1
ATOM 4222 N N . GLY A 1 516 ? -32.864 -22.584 -0.944 1.00 81.00 516 GLY A N 1
ATOM 4223 C CA . GLY A 1 516 ? -31.780 -23.080 -0.074 1.00 81.00 516 GLY A CA 1
ATOM 4224 C C . GLY A 1 516 ? -30.650 -22.070 0.197 1.00 81.00 516 GLY A C 1
ATOM 4225 O O . GLY A 1 516 ? -29.681 -22.380 0.893 1.00 81.00 516 GLY A O 1
ATOM 4226 N N . ILE A 1 517 ? -30.769 -20.843 -0.317 1.00 82.12 517 ILE A N 1
ATOM 4227 C CA . ILE A 1 517 ? -29.736 -19.802 -0.246 1.00 82.12 517 ILE A CA 1
ATOM 4228 C C . ILE A 1 517 ? -29.921 -18.919 0.998 1.00 82.12 517 ILE A C 1
ATOM 4230 O O . ILE A 1 517 ? -31.039 -18.653 1.431 1.00 82.12 517 ILE A O 1
ATOM 4234 N N . ILE A 1 518 ? -28.813 -18.430 1.563 1.00 81.81 518 ILE A N 1
ATOM 4235 C CA . ILE A 1 518 ? -28.786 -17.380 2.598 1.00 81.81 518 ILE A CA 1
ATOM 4236 C C . ILE A 1 518 ? -28.071 -16.149 2.022 1.00 81.81 518 ILE A C 1
ATOM 4238 O O . ILE A 1 518 ? -27.000 -16.293 1.425 1.00 81.81 518 ILE A O 1
ATOM 4242 N N . HIS A 1 519 ? -28.625 -14.946 2.209 1.00 84.56 519 HIS A N 1
ATOM 4243 C CA . HIS A 1 519 ? -28.104 -13.709 1.607 1.00 84.56 519 HIS A CA 1
ATOM 4244 C C . HIS A 1 519 ? -26.834 -13.188 2.302 1.00 84.56 519 HIS A C 1
ATOM 4246 O O . HIS A 1 519 ? -25.916 -12.703 1.642 1.00 84.56 519 HIS A O 1
ATOM 4252 N N . ARG A 1 520 ? -26.762 -13.295 3.636 1.00 76.94 520 ARG A N 1
ATOM 4253 C CA . ARG A 1 520 ? -25.603 -13.004 4.514 1.00 76.94 520 ARG A CA 1
ATOM 4254 C C . ARG A 1 520 ? -25.117 -11.534 4.569 1.00 76.94 520 ARG A C 1
ATOM 4256 O O . ARG A 1 520 ? -24.531 -11.150 5.577 1.00 76.94 520 ARG A O 1
ATOM 4263 N N . ASP A 1 521 ? -25.394 -10.693 3.566 1.00 79.50 521 ASP A N 1
ATOM 4264 C CA . ASP A 1 521 ? -25.039 -9.253 3.514 1.00 79.50 521 ASP A CA 1
ATOM 4265 C C . ASP A 1 521 ? -26.258 -8.334 3.264 1.00 79.50 521 ASP A C 1
ATOM 4267 O O . ASP A 1 521 ? -26.284 -7.506 2.349 1.00 79.50 521 ASP A O 1
ATOM 4271 N N . LEU A 1 522 ? -27.316 -8.489 4.069 1.00 87.50 522 LEU A N 1
ATOM 4272 C CA . LEU A 1 522 ? -28.442 -7.548 4.067 1.00 87.50 522 LEU A CA 1
ATOM 4273 C C . LEU A 1 522 ? -28.115 -6.271 4.855 1.00 87.50 522 LEU A C 1
ATOM 4275 O O . LEU A 1 522 ? -27.799 -6.296 6.045 1.00 87.50 522 LEU A O 1
ATOM 4279 N N . LYS A 1 523 ? -28.246 -5.130 4.174 1.00 87.94 523 LYS A N 1
ATOM 4280 C CA . LYS A 1 523 ? -28.017 -3.772 4.690 1.00 87.94 523 LYS A CA 1
ATOM 4281 C C . LYS A 1 523 ? -28.792 -2.753 3.840 1.00 87.94 523 LYS A C 1
ATOM 4283 O O . LYS A 1 523 ? -29.062 -3.052 2.678 1.00 87.94 523 LYS A O 1
ATOM 4288 N N . PRO A 1 524 ? -29.071 -1.522 4.317 1.00 87.81 524 PRO A N 1
ATOM 4289 C CA . PRO A 1 524 ? -29.842 -0.532 3.551 1.00 87.81 524 PRO A CA 1
ATOM 4290 C C . PRO A 1 524 ? -29.228 -0.138 2.194 1.00 87.81 524 PRO A C 1
ATOM 4292 O O . PRO A 1 524 ? -29.940 0.344 1.322 1.00 87.81 524 PRO A O 1
ATOM 4295 N N . GLY A 1 525 ? -27.918 -0.339 2.000 1.00 82.75 525 GLY A N 1
ATOM 4296 C CA . GLY A 1 525 ? -27.242 -0.115 0.712 1.00 82.75 525 GLY A CA 1
ATOM 4297 C C . GLY A 1 525 ? -27.443 -1.227 -0.331 1.00 82.75 525 GLY A C 1
ATOM 4298 O O . GLY A 1 525 ? -27.231 -0.975 -1.511 1.00 82.75 525 GLY A O 1
ATOM 4299 N N . ASN A 1 526 ? -27.875 -2.422 0.090 1.00 88.62 526 ASN A N 1
ATOM 4300 C CA . ASN A 1 526 ? -28.169 -3.577 -0.774 1.00 88.62 526 ASN A CA 1
ATOM 4301 C C . ASN A 1 526 ? -29.683 -3.737 -1.031 1.00 88.62 526 ASN A C 1
ATOM 4303 O O . ASN A 1 526 ? -30.139 -4.779 -1.488 1.00 88.62 526 ASN A O 1
ATOM 4307 N N . LEU A 1 527 ? -30.478 -2.713 -0.717 1.00 89.94 527 LEU A N 1
ATOM 4308 C CA . LEU A 1 527 ? -31.922 -2.684 -0.926 1.00 89.94 527 LEU A CA 1
ATOM 4309 C C . LEU A 1 527 ? -32.241 -1.483 -1.812 1.00 89.94 527 LEU A C 1
ATOM 4311 O O . LEU A 1 527 ? -32.113 -0.343 -1.363 1.00 89.94 527 LEU A O 1
ATOM 4315 N N . ALA A 1 528 ? -32.602 -1.725 -3.070 1.00 87.25 528 ALA A N 1
ATOM 4316 C CA . ALA A 1 528 ? -32.921 -0.660 -4.016 1.00 87.25 528 ALA A CA 1
ATOM 4317 C C . ALA A 1 528 ? -34.427 -0.420 -4.094 1.00 87.25 528 ALA A C 1
ATOM 4319 O O . ALA A 1 528 ? -35.197 -1.377 -4.081 1.00 87.25 528 ALA A O 1
ATOM 4320 N N . VAL A 1 529 ? -34.826 0.850 -4.157 1.00 86.19 529 VAL A N 1
ATOM 4321 C CA . VAL A 1 529 ? -36.216 1.307 -4.046 1.00 86.19 529 VAL A CA 1
ATOM 4322 C C . VAL A 1 529 ? -36.475 2.412 -5.068 1.00 86.19 529 VAL A C 1
ATOM 4324 O O . VAL A 1 529 ? -35.772 3.430 -5.070 1.00 86.19 529 VAL A O 1
ATOM 4327 N N . ASN A 1 530 ? -37.478 2.216 -5.926 1.00 83.44 530 ASN A N 1
ATOM 4328 C CA . ASN A 1 530 ? -37.839 3.172 -6.976 1.00 83.44 530 ASN A CA 1
ATOM 4329 C C . ASN A 1 530 ? -38.856 4.232 -6.499 1.00 83.44 530 ASN A C 1
ATOM 4331 O O . ASN A 1 530 ? -39.196 4.317 -5.317 1.00 83.44 530 ASN A O 1
ATOM 4335 N N . GLU A 1 531 ? -39.297 5.094 -7.420 1.00 79.50 531 GLU A N 1
ATOM 4336 C CA . GLU A 1 531 ? -40.211 6.210 -7.124 1.00 79.50 531 GLU A CA 1
ATOM 4337 C C . GLU A 1 531 ? -41.607 5.715 -6.691 1.00 79.50 531 GLU A C 1
ATOM 4339 O O . GLU A 1 531 ? -42.216 6.308 -5.800 1.00 79.50 531 GLU A O 1
ATOM 4344 N N . ASP A 1 532 ? -42.045 4.569 -7.218 1.00 78.31 532 ASP A N 1
ATOM 4345 C CA . ASP A 1 532 ? -43.292 3.873 -6.872 1.00 78.31 532 ASP A CA 1
ATOM 4346 C C . ASP A 1 532 ? -43.202 3.054 -5.560 1.00 78.31 532 ASP A C 1
ATOM 4348 O O . ASP A 1 532 ? -44.178 2.445 -5.126 1.00 78.31 532 ASP A O 1
ATOM 4352 N N . CYS A 1 533 ? -42.048 3.088 -4.878 1.00 81.88 533 CYS A N 1
ATOM 4353 C CA . CYS A 1 533 ? -41.725 2.328 -3.661 1.00 81.88 533 CYS A CA 1
ATOM 4354 C C . CYS A 1 533 ? -41.706 0.791 -3.819 1.00 81.88 533 CYS A C 1
ATOM 4356 O O . CYS A 1 533 ? -41.761 0.072 -2.815 1.00 81.88 533 CYS A O 1
ATOM 4358 N N . GLU A 1 534 ? -41.536 0.287 -5.042 1.00 85.00 534 GLU A N 1
ATOM 4359 C CA . GLU A 1 534 ? -41.140 -1.103 -5.285 1.00 85.00 534 GLU A CA 1
ATOM 4360 C C . GLU A 1 534 ? -39.690 -1.308 -4.818 1.00 85.00 534 GLU A C 1
ATOM 4362 O O . GLU A 1 534 ? -38.806 -0.491 -5.108 1.00 85.00 534 GLU A O 1
ATOM 4367 N N . LEU A 1 535 ? -39.428 -2.408 -4.114 1.00 91.81 535 LEU A N 1
ATOM 4368 C CA . LEU A 1 535 ? -38.127 -2.767 -3.558 1.00 91.81 535 LEU A CA 1
ATOM 4369 C C . LEU A 1 535 ? -37.569 -4.026 -4.224 1.00 91.81 535 LEU A C 1
ATOM 4371 O O . LEU A 1 535 ? -38.279 -5.018 -4.379 1.00 91.81 535 LEU A O 1
ATOM 4375 N N . LYS A 1 536 ? -36.264 -4.020 -4.526 1.00 90.25 536 LYS A N 1
ATOM 4376 C CA . LYS A 1 536 ? -35.487 -5.214 -4.896 1.00 90.25 536 LYS A CA 1
ATOM 4377 C C . LYS A 1 536 ? -34.240 -5.389 -4.026 1.00 90.25 536 LYS A C 1
ATOM 4379 O O . LYS A 1 536 ? -33.459 -4.454 -3.838 1.00 90.25 536 LYS A O 1
ATOM 4384 N N . ILE A 1 537 ? -34.039 -6.616 -3.550 1.00 90.38 537 ILE A N 1
ATOM 4385 C CA . ILE A 1 537 ? -32.820 -7.083 -2.875 1.00 90.38 537 ILE A CA 1
ATOM 4386 C C . ILE A 1 537 ? -31.673 -7.195 -3.898 1.00 90.38 537 ILE A C 1
ATOM 4388 O O . ILE A 1 537 ? -31.882 -7.729 -4.991 1.00 90.38 537 ILE A O 1
ATOM 4392 N N . LEU A 1 538 ? -30.484 -6.684 -3.550 1.00 82.44 538 LEU A N 1
ATOM 4393 C CA . LEU A 1 538 ? -29.279 -6.635 -4.389 1.00 82.44 538 LEU A CA 1
ATOM 4394 C C . LEU A 1 538 ? -28.068 -7.370 -3.777 1.00 82.44 538 LEU A C 1
ATOM 4396 O O . LEU A 1 538 ? -27.896 -7.404 -2.563 1.00 82.44 538 LEU A O 1
ATOM 4400 N N . ASP A 1 539 ? -27.138 -7.745 -4.663 1.00 72.19 539 ASP A N 1
ATOM 4401 C CA . ASP A 1 539 ? -25.762 -8.198 -4.385 1.00 72.19 539 ASP A CA 1
ATOM 4402 C C . ASP A 1 539 ? -25.635 -9.551 -3.658 1.00 72.19 539 ASP A C 1
ATOM 4404 O O . ASP A 1 539 ? -25.380 -9.647 -2.458 1.00 72.19 539 ASP A O 1
ATOM 4408 N N . PHE A 1 540 ? -25.733 -10.618 -4.456 1.00 68.50 540 PHE A N 1
ATOM 4409 C CA . PHE A 1 540 ? -25.517 -12.007 -4.042 1.00 68.50 540 PHE A CA 1
ATOM 4410 C C . PHE A 1 540 ? -24.035 -12.403 -3.905 1.00 68.50 540 PHE A C 1
ATOM 4412 O O . PHE A 1 540 ? -23.742 -13.577 -3.676 1.00 68.50 540 PHE A O 1
ATOM 4419 N N . GLY A 1 541 ? -23.076 -11.474 -4.013 1.00 58.09 541 GLY A N 1
ATOM 4420 C CA . GLY A 1 541 ? -21.637 -11.781 -4.034 1.00 58.09 541 GLY A CA 1
ATOM 4421 C C . GLY A 1 541 ? -21.048 -12.372 -2.740 1.00 58.09 541 GLY A C 1
ATOM 4422 O O . GLY A 1 541 ? -19.840 -12.610 -2.676 1.00 58.09 541 GLY A O 1
ATOM 4423 N N . LEU A 1 542 ? -21.874 -12.594 -1.710 1.00 55.94 542 LEU A N 1
ATOM 4424 C CA . LEU A 1 542 ? -21.541 -13.257 -0.439 1.00 55.94 542 LEU A CA 1
ATOM 4425 C C . LEU A 1 542 ? -22.531 -14.377 -0.058 1.00 55.94 542 LEU A C 1
ATOM 4427 O O . LEU A 1 542 ? -22.386 -14.994 1.002 1.00 55.94 542 LEU A O 1
ATOM 4431 N N . ALA A 1 543 ? -23.509 -14.664 -0.920 1.00 56.91 543 ALA A N 1
ATOM 4432 C CA . ALA A 1 543 ? -24.494 -15.712 -0.700 1.00 56.91 543 ALA A CA 1
ATOM 4433 C C . ALA A 1 543 ? -23.865 -17.116 -0.807 1.00 56.91 543 ALA A C 1
ATOM 4435 O O . ALA A 1 543 ? -22.917 -17.345 -1.567 1.00 56.91 543 ALA A O 1
ATOM 4436 N N . ARG A 1 544 ? -24.390 -18.060 -0.021 1.00 62.19 544 ARG A N 1
ATOM 4437 C CA . ARG A 1 544 ? -24.013 -19.489 -0.006 1.00 62.19 544 ARG A CA 1
ATOM 4438 C C . ARG A 1 544 ? -25.233 -20.342 0.371 1.00 62.19 544 ARG A C 1
ATOM 4440 O O . ARG A 1 544 ? -26.205 -19.800 0.908 1.00 62.19 544 ARG A O 1
ATOM 4447 N N . HIS A 1 545 ? -25.144 -21.657 0.158 1.00 56.66 545 HIS A N 1
ATOM 4448 C CA . HIS A 1 545 ? -26.082 -22.637 0.719 1.00 56.66 545 HIS A CA 1
ATOM 4449 C C . HIS A 1 545 ? -26.106 -22.570 2.261 1.00 56.66 545 HIS A C 1
ATOM 4451 O O . HIS A 1 545 ? -25.238 -21.940 2.885 1.00 56.66 545 HIS A O 1
ATOM 4457 N N . ALA A 1 546 ? -27.094 -23.202 2.895 1.00 45.31 546 ALA A N 1
ATOM 4458 C CA . ALA A 1 546 ? -27.245 -23.183 4.351 1.00 45.31 546 ALA A CA 1
ATOM 4459 C C . ALA A 1 546 ? -26.037 -23.797 5.092 1.00 45.31 546 ALA A C 1
ATOM 4461 O O . ALA A 1 546 ? -25.528 -23.202 6.042 1.00 45.31 546 ALA A O 1
ATOM 4462 N N . ASP A 1 547 ? -25.541 -24.937 4.612 1.00 39.12 547 ASP A N 1
ATOM 4463 C CA . ASP A 1 547 ? -24.572 -25.790 5.319 1.00 39.12 547 ASP A CA 1
ATOM 4464 C C . ASP A 1 547 ? -23.098 -25.370 5.160 1.00 39.12 547 ASP A C 1
ATOM 4466 O O . ASP A 1 547 ? -22.217 -25.946 5.796 1.00 39.12 547 ASP A O 1
ATOM 4470 N N . SER A 1 548 ? -22.797 -24.374 4.319 1.00 42.56 548 SER A N 1
ATOM 4471 C CA . SER A 1 548 ? -21.415 -23.971 4.024 1.00 42.56 548 SER A CA 1
ATOM 4472 C C . SER A 1 548 ? -20.806 -23.076 5.114 1.00 42.56 548 SER A C 1
ATOM 4474 O O . SER A 1 548 ? -21.351 -22.002 5.422 1.00 42.56 548 SER A O 1
ATOM 4476 N N . GLU A 1 549 ? -19.619 -23.461 5.602 1.00 38.12 549 GLU A N 1
ATOM 4477 C CA . GLU A 1 549 ? -18.777 -22.673 6.519 1.00 38.12 549 GLU A CA 1
ATOM 4478 C C . GLU A 1 549 ? -18.428 -21.273 5.963 1.00 38.12 549 GLU A C 1
ATOM 4480 O O . GLU A 1 549 ? -18.662 -20.957 4.788 1.00 38.12 549 GLU A O 1
ATOM 4485 N N . MET A 1 550 ? -17.919 -20.387 6.827 1.00 39.88 550 MET A N 1
ATOM 4486 C CA . MET A 1 550 ? -17.859 -18.942 6.581 1.00 39.88 550 MET A CA 1
ATOM 4487 C C . MET A 1 550 ? -16.458 -18.340 6.754 1.00 39.88 550 MET A C 1
ATOM 4489 O O . MET A 1 550 ? -15.901 -18.331 7.845 1.00 39.88 550 MET A O 1
ATOM 4493 N N . THR A 1 551 ? -15.978 -17.675 5.702 1.00 38.59 551 THR A N 1
ATOM 4494 C CA . THR A 1 551 ? -14.876 -16.699 5.748 1.00 38.59 551 THR A CA 1
ATOM 4495 C C . THR A 1 551 ? -15.353 -15.410 6.438 1.00 38.59 551 THR A C 1
ATOM 4497 O O . THR A 1 551 ? -16.265 -14.748 5.937 1.00 38.59 551 THR A O 1
ATOM 4500 N N . GLY A 1 552 ? -14.790 -15.052 7.596 1.00 34.84 552 GLY A N 1
ATOM 4501 C CA . GLY A 1 552 ? -15.467 -14.188 8.581 1.00 34.84 552 GLY A CA 1
ATOM 4502 C C . GLY A 1 552 ? -15.660 -12.693 8.254 1.00 34.84 552 GLY A C 1
ATOM 4503 O O . GLY A 1 552 ? -16.464 -12.026 8.918 1.00 34.84 552 GLY A O 1
ATOM 4504 N N . TYR A 1 553 ? -14.947 -12.119 7.277 1.00 37.03 553 TYR A N 1
ATOM 4505 C CA . TYR A 1 553 ? -14.834 -10.656 7.129 1.00 37.03 553 TYR A CA 1
ATOM 4506 C C . TYR A 1 553 ? -15.111 -10.114 5.718 1.00 37.03 553 TYR A C 1
ATOM 4508 O O . TYR A 1 553 ? -14.194 -9.883 4.940 1.00 37.03 553 TYR A O 1
ATOM 4516 N N . VAL A 1 554 ? -16.377 -9.765 5.438 1.00 34.47 554 VAL A N 1
ATOM 4517 C CA . VAL A 1 554 ? -16.730 -8.789 4.386 1.00 34.47 554 VAL A CA 1
ATOM 4518 C C . VAL A 1 554 ? -17.891 -7.879 4.852 1.00 34.47 554 VAL A C 1
ATOM 4520 O O . VAL A 1 554 ? -18.831 -8.347 5.491 1.00 34.47 554 VAL A O 1
ATOM 4523 N N . VAL A 1 555 ? -17.809 -6.574 4.555 1.00 47.31 555 VAL A N 1
ATOM 4524 C CA . VAL A 1 555 ? -18.824 -5.503 4.768 1.00 47.31 555 VAL A CA 1
ATOM 4525 C C . VAL A 1 555 ? -19.337 -5.248 6.214 1.00 47.31 555 VAL A C 1
ATOM 4527 O O . VAL A 1 555 ? -18.978 -5.910 7.189 1.00 47.31 555 VAL A O 1
ATOM 4530 N N . THR A 1 556 ? -20.124 -4.173 6.354 1.00 58.72 556 THR A N 1
ATOM 4531 C CA . THR A 1 556 ? -20.548 -3.461 7.573 1.00 58.72 556 THR A CA 1
ATOM 4532 C C . THR A 1 556 ? -21.167 -4.340 8.666 1.00 58.72 556 THR A C 1
ATOM 4534 O O . THR A 1 556 ? -22.326 -4.747 8.592 1.00 58.72 556 THR A O 1
ATOM 4537 N N . ARG A 1 557 ? -20.425 -4.513 9.768 1.00 74.31 557 ARG A N 1
ATOM 4538 C CA . ARG A 1 557 ? -20.777 -5.338 10.943 1.00 74.31 557 ARG A CA 1
ATOM 4539 C C . ARG A 1 557 ? -22.103 -5.006 11.660 1.00 74.31 557 ARG A C 1
ATOM 4541 O O . ARG A 1 557 ? -22.603 -5.854 12.390 1.00 74.31 557 ARG A O 1
ATOM 4548 N N . TRP A 1 558 ? -22.686 -3.823 11.446 1.00 86.25 558 TRP A N 1
ATOM 4549 C CA . TRP A 1 558 ? -23.848 -3.308 12.197 1.00 86.25 558 TRP A CA 1
ATOM 4550 C C . TRP A 1 558 ? -25.143 -4.124 12.049 1.00 86.25 558 TRP A C 1
ATOM 4552 O O . TRP A 1 558 ? -25.946 -4.151 12.981 1.00 86.25 558 TRP A O 1
ATOM 4562 N N . TYR A 1 559 ? -25.330 -4.814 10.919 1.00 88.69 559 TYR A N 1
ATOM 4563 C CA . TYR A 1 559 ? -26.548 -5.582 10.612 1.00 88.69 559 TYR A CA 1
ATOM 4564 C C . TYR A 1 559 ? -26.404 -7.093 10.857 1.00 88.69 559 TYR A C 1
ATOM 4566 O O . TYR A 1 559 ? -27.377 -7.827 10.687 1.00 88.69 559 TYR A O 1
ATOM 4574 N N . ARG A 1 560 ? -25.214 -7.575 11.249 1.00 84.69 560 ARG A N 1
ATOM 4575 C CA . ARG A 1 560 ? -24.938 -9.010 11.428 1.00 84.69 560 ARG A CA 1
ATOM 4576 C C . ARG A 1 560 ? -25.642 -9.577 12.668 1.00 84.69 560 ARG A C 1
ATOM 4578 O O . ARG A 1 560 ? -25.713 -8.913 13.704 1.00 84.69 560 ARG A O 1
ATOM 4585 N N . ALA A 1 561 ? -26.113 -10.819 12.558 1.00 86.06 561 ALA A N 1
ATOM 4586 C CA . ALA A 1 561 ? -26.691 -11.586 13.662 1.00 86.06 561 ALA A CA 1
ATOM 4587 C C . ALA A 1 561 ? -25.633 -11.951 14.725 1.00 86.06 561 ALA A C 1
ATOM 4589 O O . ALA A 1 561 ? -24.462 -12.128 14.373 1.00 86.06 561 ALA A O 1
ATOM 4590 N N . PRO A 1 562 ? -26.002 -12.078 16.016 1.00 81.50 562 PRO A N 1
ATOM 4591 C CA . PRO A 1 562 ? -25.045 -12.352 17.085 1.00 81.50 562 PRO A CA 1
ATOM 4592 C C . PRO A 1 562 ? -24.306 -13.673 16.865 1.00 81.50 562 PRO A C 1
ATOM 4594 O O . PRO A 1 562 ? -23.096 -13.711 17.027 1.00 81.50 562 PRO A O 1
ATOM 4597 N N . GLU A 1 563 ? -24.970 -14.733 16.415 1.00 77.06 563 GLU A N 1
ATOM 4598 C CA . GLU A 1 563 ? -24.313 -16.002 16.096 1.00 77.06 563 GLU A CA 1
ATOM 4599 C C . GLU A 1 563 ? -23.271 -15.868 14.964 1.00 77.06 563 GLU A C 1
ATOM 4601 O O . GLU A 1 563 ? -22.189 -16.446 15.065 1.00 77.06 563 GLU A O 1
ATOM 4606 N N . VAL A 1 564 ? -23.537 -15.031 13.951 1.00 74.19 564 VAL A N 1
ATOM 4607 C CA . VAL A 1 564 ? -22.629 -14.757 12.816 1.00 74.19 564 VAL A CA 1
ATOM 4608 C C . VAL A 1 564 ? -21.420 -13.916 13.236 1.00 74.19 564 VAL A C 1
ATOM 4610 O O . VAL A 1 564 ? -20.331 -14.077 12.697 1.00 74.19 564 VAL A O 1
ATOM 4613 N N . ILE A 1 565 ? -21.585 -13.018 14.211 1.00 70.81 565 ILE A N 1
ATOM 4614 C CA . ILE A 1 565 ? -20.484 -12.213 14.770 1.00 70.81 565 ILE A CA 1
ATOM 4615 C C . ILE A 1 565 ? -19.469 -13.089 15.522 1.00 70.81 565 ILE A C 1
ATOM 4617 O O . ILE A 1 565 ? -18.323 -12.681 15.694 1.00 70.81 565 ILE A O 1
ATOM 4621 N N . LEU A 1 566 ? -19.892 -14.267 15.989 1.00 60.75 566 LEU A N 1
ATOM 4622 C CA . LEU A 1 566 ? -19.177 -15.021 17.016 1.00 60.75 566 LEU A CA 1
ATOM 4623 C C . LEU A 1 566 ? -18.666 -16.386 16.542 1.00 60.75 566 LEU A C 1
ATOM 4625 O O . LEU A 1 566 ? -17.721 -16.903 17.119 1.00 60.75 566 LEU A O 1
ATOM 4629 N N . ASN A 1 567 ? -19.236 -16.939 15.473 1.00 58.00 567 ASN A N 1
ATOM 4630 C CA . ASN A 1 567 ? -18.860 -18.220 14.875 1.00 58.00 567 ASN A CA 1
ATOM 4631 C C . ASN A 1 567 ? -19.145 -19.480 15.743 1.00 58.00 567 ASN A C 1
ATOM 4633 O O . ASN A 1 567 ? -18.314 -20.382 15.826 1.00 58.00 567 ASN A O 1
ATOM 4637 N N . TRP A 1 568 ? -20.287 -19.542 16.452 1.00 57.62 568 TRP A N 1
ATOM 4638 C CA . TRP A 1 568 ? -20.512 -20.510 17.558 1.00 57.62 568 TRP A CA 1
ATOM 4639 C C . TRP A 1 568 ? -21.704 -21.482 17.435 1.00 57.62 568 TRP A C 1
ATOM 4641 O O . TRP A 1 568 ? -22.007 -22.176 18.415 1.00 57.62 568 TRP A O 1
ATOM 4651 N N . MET A 1 569 ? -22.401 -21.538 16.296 1.00 47.97 569 MET A N 1
ATOM 4652 C CA . MET A 1 569 ? -23.572 -22.408 16.088 1.00 47.97 569 MET A CA 1
ATOM 4653 C C . MET A 1 569 ? -23.774 -22.709 14.593 1.00 47.97 569 MET A C 1
ATOM 4655 O O . MET A 1 569 ? -23.327 -21.930 13.762 1.00 47.97 569 MET A O 1
ATOM 4659 N N . HIS A 1 570 ? -24.467 -23.797 14.235 1.00 52.12 570 HIS A N 1
ATOM 4660 C CA . HIS A 1 570 ? -24.918 -23.986 12.849 1.00 52.12 570 HIS A CA 1
ATOM 4661 C C . HIS A 1 570 ? -25.919 -22.883 12.475 1.00 52.12 570 HIS A C 1
ATOM 4663 O O . HIS A 1 570 ? -26.855 -22.609 13.230 1.00 52.12 570 HIS A O 1
ATOM 4669 N N . TYR A 1 571 ? -25.708 -22.240 11.327 1.00 64.00 571 TYR A N 1
ATOM 4670 C CA . TYR A 1 571 ? -26.534 -21.119 10.881 1.00 64.00 571 TYR A CA 1
ATOM 4671 C C . TYR A 1 571 ? -27.799 -21.599 10.185 1.00 64.00 571 TYR A C 1
ATOM 4673 O O . TYR A 1 571 ? -27.832 -22.649 9.553 1.00 64.00 571 TYR A O 1
ATOM 4681 N N . THR A 1 572 ? -28.844 -20.787 10.284 1.00 71.25 572 THR A N 1
ATOM 4682 C CA . THR A 1 572 ? -30.083 -20.967 9.532 1.00 71.25 572 THR A CA 1
ATOM 4683 C C . THR A 1 572 ? -30.414 -19.670 8.806 1.00 71.25 572 THR A C 1
ATOM 4685 O O . THR A 1 572 ? -29.833 -18.617 9.073 1.00 71.25 572 THR A O 1
ATOM 4688 N N . GLN A 1 573 ? -31.394 -19.729 7.914 1.00 83.50 573 GLN A N 1
ATOM 4689 C CA . GLN A 1 573 ? -31.922 -18.588 7.161 1.00 83.50 573 GLN A CA 1
ATOM 4690 C C . GLN A 1 573 ? -32.379 -17.406 8.045 1.00 83.50 573 GLN A C 1
ATOM 4692 O O . GLN A 1 573 ? -32.437 -16.265 7.584 1.00 83.50 573 GLN A O 1
ATOM 4697 N N . THR A 1 574 ? -32.618 -17.624 9.346 1.00 88.44 574 THR A N 1
ATOM 4698 C CA . THR A 1 574 ? -33.001 -16.558 10.286 1.00 88.44 574 THR A CA 1
ATOM 4699 C C . THR A 1 574 ? -31.883 -15.534 10.550 1.00 88.44 574 THR A C 1
ATOM 4701 O O . THR A 1 574 ? -32.156 -14.485 11.142 1.00 88.44 574 THR A O 1
ATOM 4704 N N . VAL A 1 575 ? -30.640 -15.753 10.089 1.00 89.31 575 VAL A N 1
ATOM 4705 C CA . VAL A 1 575 ? -29.581 -14.719 10.121 1.00 89.31 575 VAL A CA 1
ATOM 4706 C C . VAL A 1 575 ? -29.953 -13.489 9.286 1.00 89.31 575 VAL A C 1
ATOM 4708 O O . VAL A 1 575 ? -29.733 -12.367 9.738 1.00 89.31 575 VAL A O 1
ATOM 4711 N N . ASP A 1 576 ? -30.593 -13.682 8.128 1.00 91.50 576 ASP A N 1
ATOM 4712 C CA . ASP A 1 576 ? -31.041 -12.581 7.268 1.00 91.50 576 ASP A CA 1
ATOM 4713 C C . ASP A 1 576 ? -32.190 -11.806 7.941 1.00 91.50 576 ASP A C 1
ATOM 4715 O O . ASP A 1 576 ? -32.229 -10.577 7.900 1.00 91.50 576 ASP A O 1
ATOM 4719 N N . ILE A 1 577 ? -33.083 -12.508 8.653 1.00 95.31 577 ILE A N 1
ATOM 4720 C CA . ILE A 1 577 ? -34.210 -11.908 9.391 1.00 95.31 577 ILE A CA 1
ATOM 4721 C C . ILE A 1 577 ? -33.733 -10.988 10.525 1.00 95.31 577 ILE A C 1
ATOM 4723 O O . ILE A 1 577 ? -34.344 -9.946 10.779 1.00 95.31 577 ILE A O 1
ATOM 4727 N N . TRP A 1 578 ? -32.611 -11.308 11.176 1.00 93.88 578 TRP A N 1
ATOM 4728 C CA . TRP A 1 578 ? -31.986 -10.387 12.129 1.00 93.88 578 TRP A CA 1
ATOM 4729 C C . TRP A 1 578 ? -31.548 -9.085 11.444 1.00 93.88 578 TRP A C 1
ATOM 4731 O O . TRP A 1 578 ? -31.796 -7.996 11.967 1.00 93.88 578 TRP A O 1
ATOM 4741 N N . SER A 1 579 ? -30.942 -9.174 10.256 1.00 93.50 579 SER A N 1
ATOM 4742 C CA . SER A 1 579 ? -30.569 -7.998 9.465 1.00 93.50 579 SER A CA 1
ATOM 4743 C C . SER A 1 579 ? -31.794 -7.179 9.047 1.00 93.50 579 SER A C 1
ATOM 4745 O O . SER A 1 579 ? -31.756 -5.955 9.175 1.00 93.50 579 SER A O 1
ATOM 4747 N N . VAL A 1 580 ? -32.910 -7.815 8.662 1.00 95.75 580 VAL A N 1
ATOM 4748 C CA . VAL A 1 580 ? -34.195 -7.121 8.420 1.00 95.75 580 VAL A CA 1
ATOM 4749 C C . VAL A 1 580 ? -34.668 -6.376 9.671 1.00 95.75 580 VAL A C 1
ATOM 4751 O O . VAL A 1 580 ? -35.013 -5.199 9.575 1.00 95.75 580 VAL A O 1
ATOM 4754 N N . GLY A 1 581 ? -34.603 -6.995 10.854 1.00 94.88 581 GLY A N 1
ATOM 4755 C CA . GLY A 1 581 ? -34.928 -6.335 12.123 1.00 94.88 581 GLY A CA 1
ATOM 4756 C C . GLY A 1 581 ? -34.050 -5.106 12.403 1.00 94.88 581 GLY A C 1
ATOM 4757 O O . GLY A 1 581 ? -34.555 -4.038 12.754 1.00 94.88 581 GLY A O 1
ATOM 4758 N N . CYS A 1 582 ? -32.737 -5.210 12.181 1.00 94.25 582 CYS A N 1
ATOM 4759 C CA . CYS A 1 582 ? -31.811 -4.078 12.292 1.00 94.25 582 CYS A CA 1
ATOM 4760 C C . CYS A 1 582 ? -32.175 -2.931 11.332 1.00 94.25 582 CYS A C 1
ATOM 4762 O O . CYS A 1 582 ? -32.162 -1.766 11.735 1.00 94.25 582 CYS A O 1
ATOM 4764 N N . ILE A 1 583 ? -32.525 -3.256 10.084 1.00 94.25 583 ILE A N 1
ATOM 4765 C CA . ILE A 1 583 ? -32.905 -2.294 9.038 1.00 94.25 583 ILE A CA 1
ATOM 4766 C C . ILE A 1 583 ? -34.246 -1.623 9.374 1.00 94.25 583 ILE A C 1
ATOM 4768 O O . ILE A 1 583 ? -34.341 -0.399 9.319 1.00 94.25 583 ILE A O 1
ATOM 4772 N N . MET A 1 584 ? -35.257 -2.386 9.797 1.00 94.69 584 MET A N 1
ATOM 4773 C CA . MET A 1 584 ? -36.566 -1.877 10.226 1.00 94.69 584 MET A CA 1
ATOM 4774 C C . MET A 1 584 ? -36.435 -0.900 11.405 1.00 94.69 584 MET A C 1
ATOM 4776 O O . MET A 1 584 ? -36.998 0.195 11.379 1.00 94.69 584 MET A O 1
ATOM 4780 N N . ALA A 1 585 ? -35.635 -1.242 12.417 1.00 92.62 585 ALA A N 1
ATOM 4781 C CA . ALA A 1 585 ? -35.358 -0.345 13.538 1.00 92.62 585 ALA A CA 1
ATOM 4782 C C . ALA A 1 585 ? -34.585 0.923 13.117 1.00 92.62 585 ALA A C 1
ATOM 4784 O O . ALA A 1 585 ? -34.797 1.998 13.691 1.00 92.62 585 ALA A O 1
ATOM 4785 N N . GLU A 1 586 ? -33.716 0.829 12.107 1.00 92.50 586 GLU A N 1
ATOM 4786 C CA . GLU A 1 586 ? -33.041 1.991 11.526 1.00 92.50 586 GLU A CA 1
ATOM 4787 C C . GLU A 1 586 ? -34.020 2.894 10.756 1.00 92.50 586 GLU A C 1
ATOM 4789 O O . GLU A 1 586 ? -33.957 4.111 10.934 1.00 92.50 586 GLU A O 1
ATOM 4794 N N . MET A 1 587 ? -34.975 2.339 9.992 1.00 91.62 587 MET A N 1
ATOM 4795 C CA . MET A 1 587 ? -36.009 3.123 9.290 1.00 91.62 587 MET A CA 1
ATOM 4796 C C . MET A 1 587 ? -36.806 4.020 10.253 1.00 91.62 587 MET A C 1
ATOM 4798 O O . MET A 1 587 ? -37.013 5.200 9.970 1.00 91.62 587 MET A O 1
ATOM 4802 N N . TYR A 1 588 ? -37.187 3.502 11.426 1.00 90.25 588 TYR A N 1
ATOM 4803 C CA . TYR A 1 588 ? -37.902 4.275 12.451 1.00 90.25 588 TYR A CA 1
ATOM 4804 C C . TYR A 1 588 ? -37.058 5.340 13.159 1.00 90.25 588 TYR A C 1
ATOM 4806 O O . TYR A 1 588 ? -37.587 6.360 13.610 1.00 90.25 588 TYR A O 1
ATOM 4814 N N . THR A 1 589 ? -35.760 5.094 13.339 1.00 88.31 589 THR A N 1
ATOM 4815 C CA . THR A 1 589 ? -34.903 5.922 14.208 1.00 88.31 589 THR A CA 1
ATOM 4816 C C . THR A 1 589 ? -33.959 6.853 13.450 1.00 88.31 589 THR A C 1
ATOM 4818 O O . THR A 1 589 ? -33.420 7.782 14.058 1.00 88.31 589 THR A O 1
ATOM 4821 N N . GLY A 1 590 ? -33.759 6.633 12.147 1.00 85.94 590 GLY A N 1
ATOM 4822 C CA . GLY A 1 590 ? -32.811 7.364 11.302 1.00 85.94 590 GLY A CA 1
ATOM 4823 C C . GLY A 1 590 ? -31.340 7.125 11.663 1.00 85.94 590 GLY A C 1
ATOM 4824 O O . GLY A 1 590 ? -30.498 7.974 11.369 1.00 85.94 590 GLY A O 1
ATOM 4825 N N . ARG A 1 591 ? -31.022 6.033 12.375 1.00 87.12 591 ARG A N 1
ATOM 4826 C CA . ARG A 1 591 ? -29.657 5.681 12.811 1.00 87.12 591 ARG A CA 1
ATOM 4827 C C . ARG A 1 591 ? -29.529 4.175 13.101 1.00 87.12 591 ARG A C 1
ATOM 4829 O O . ARG A 1 591 ? -30.469 3.618 13.663 1.00 87.12 591 ARG A O 1
ATOM 4836 N N . PRO A 1 592 ? -28.400 3.518 12.774 1.00 89.25 592 PRO A N 1
ATOM 4837 C CA . PRO A 1 592 ? -28.230 2.083 13.008 1.00 89.25 592 PRO A CA 1
ATOM 4838 C C . PRO A 1 592 ? -28.514 1.684 14.461 1.00 89.25 592 PRO A C 1
ATOM 4840 O O . PRO A 1 592 ? -28.034 2.345 15.388 1.00 89.25 592 PRO A O 1
ATOM 4843 N N . LEU A 1 593 ? -29.284 0.607 14.658 1.00 89.94 593 LEU A N 1
ATOM 4844 C CA . LEU A 1 593 ? -29.702 0.142 15.988 1.00 89.94 593 LEU A CA 1
ATOM 4845 C C . LEU A 1 593 ? -28.516 -0.345 16.837 1.00 89.94 593 LEU A C 1
ATOM 4847 O O . LEU A 1 593 ? -28.452 -0.051 18.030 1.00 89.94 593 LEU A O 1
ATOM 4851 N N . PHE A 1 594 ? -27.581 -1.061 16.210 1.00 90.94 594 PHE A N 1
ATOM 4852 C CA . PHE A 1 594 ? -26.364 -1.585 16.825 1.00 90.94 594 PHE A CA 1
ATOM 4853 C C . PHE A 1 594 ? -25.162 -1.032 16.062 1.00 90.94 594 PHE A C 1
ATOM 4855 O O . PHE A 1 594 ? -24.995 -1.330 14.881 1.00 90.94 594 PHE A O 1
ATOM 4862 N N . LYS A 1 595 ? -24.341 -0.199 16.710 1.00 85.31 595 LYS A N 1
ATOM 4863 C CA . LYS A 1 595 ? -23.233 0.503 16.047 1.00 85.31 595 LYS A CA 1
ATOM 4864 C C . LYS A 1 595 ? -21.883 0.213 16.707 1.00 85.31 595 LYS A C 1
ATOM 4866 O O . LYS A 1 595 ? -21.206 1.132 17.167 1.00 85.31 595 LYS A O 1
ATOM 4871 N N . GLY A 1 596 ? -21.509 -1.062 16.743 1.00 77.75 596 GLY A N 1
ATOM 4872 C CA . GLY A 1 596 ? -20.212 -1.502 17.242 1.00 77.75 596 GLY A CA 1
ATOM 4873 C C . GLY A 1 596 ? -19.047 -1.034 16.373 1.00 77.75 596 GLY A C 1
ATOM 4874 O O . GLY A 1 596 ? -19.158 -0.919 15.144 1.00 77.75 596 GLY A O 1
ATOM 4875 N N . ASN A 1 597 ? -17.921 -0.775 17.028 1.00 70.06 597 ASN A N 1
ATOM 4876 C CA . ASN A 1 597 ? -16.662 -0.394 16.394 1.00 70.06 597 ASN A CA 1
ATOM 4877 C C . ASN A 1 597 ? -15.842 -1.624 15.976 1.00 70.06 597 ASN A C 1
ATOM 4879 O O . ASN A 1 597 ? -15.205 -1.579 14.932 1.00 70.06 597 ASN A O 1
ATOM 4883 N N . ASP A 1 598 ? -15.951 -2.734 16.704 1.00 68.00 598 ASP A N 1
ATOM 4884 C CA . ASP A 1 598 ? -15.354 -4.051 16.427 1.00 68.00 598 ASP A CA 1
ATOM 4885 C C . ASP A 1 598 ? -16.392 -5.177 16.672 1.00 68.00 598 ASP A C 1
ATOM 4887 O O . ASP A 1 598 ? -17.573 -4.891 16.885 1.00 68.00 598 ASP A O 1
ATOM 4891 N N . HIS A 1 599 ? -16.004 -6.458 16.597 1.00 65.12 599 HIS A N 1
ATOM 4892 C CA . HIS A 1 599 ? -16.928 -7.590 16.794 1.00 65.12 599 HIS A CA 1
ATOM 4893 C C . HIS A 1 599 ? -17.438 -7.717 18.247 1.00 65.12 599 HIS A C 1
ATOM 4895 O O . HIS A 1 599 ? -18.592 -8.086 18.479 1.00 65.12 599 HIS A O 1
ATOM 4901 N N . LEU A 1 600 ? -16.607 -7.370 19.229 1.00 70.38 600 LEU A N 1
ATOM 4902 C CA . LEU A 1 600 ? -16.874 -7.507 20.659 1.00 70.38 600 LEU A CA 1
ATOM 4903 C C . LEU A 1 600 ? -17.723 -6.333 21.169 1.00 70.38 600 LEU A C 1
ATOM 4905 O O . LEU A 1 600 ? -18.669 -6.514 21.940 1.00 70.38 600 LEU A O 1
ATOM 4909 N N . ASP A 1 601 ? -17.442 -5.130 20.673 1.00 76.50 601 ASP A N 1
ATOM 4910 C CA . ASP A 1 601 ? -18.259 -3.935 20.871 1.00 76.50 601 ASP A CA 1
ATOM 4911 C C . ASP A 1 601 ? -19.612 -4.047 20.144 1.00 76.50 601 ASP A C 1
ATOM 4913 O O . ASP A 1 601 ? -20.640 -3.692 20.718 1.00 76.50 601 ASP A O 1
ATOM 4917 N N . GLN A 1 602 ? -19.670 -4.646 18.944 1.00 82.44 602 GLN A N 1
ATOM 4918 C CA . GLN A 1 602 ? -20.941 -4.959 18.268 1.00 82.44 602 GLN A CA 1
ATOM 4919 C C . GLN A 1 602 ? -21.799 -5.919 19.103 1.00 82.44 602 GLN A C 1
ATOM 4921 O O . GLN A 1 602 ? -22.982 -5.645 19.311 1.00 82.44 602 GLN A O 1
ATOM 4926 N N . LEU A 1 603 ? -21.222 -6.996 19.655 1.00 79.19 603 LEU A N 1
ATOM 4927 C CA . LEU A 1 603 ? -21.946 -7.865 20.590 1.00 79.19 603 LEU A CA 1
ATOM 4928 C C . LEU A 1 603 ? -22.387 -7.098 21.851 1.00 79.19 603 LEU A C 1
ATOM 4930 O O . LEU A 1 603 ? -23.499 -7.296 22.345 1.00 79.19 603 LEU A O 1
ATOM 4934 N N . THR A 1 604 ? -21.553 -6.188 22.353 1.00 81.25 604 THR A N 1
ATOM 4935 C CA . THR A 1 604 ? -21.881 -5.350 23.514 1.00 81.25 604 THR A CA 1
ATOM 4936 C C . THR A 1 604 ? -23.060 -4.408 23.220 1.00 81.25 604 THR A C 1
ATOM 4938 O O . THR A 1 604 ? -23.956 -4.287 24.057 1.00 81.25 604 THR A O 1
ATOM 4941 N N . GLU A 1 605 ? -23.113 -3.767 22.048 1.00 86.69 605 GLU A N 1
ATOM 4942 C CA . GLU A 1 605 ? -24.248 -2.942 21.589 1.00 86.69 605 GLU A CA 1
ATOM 4943 C C . GLU A 1 605 ? -25.536 -3.752 21.407 1.00 86.69 605 GLU A C 1
ATOM 4945 O O . GLU A 1 605 ? -26.605 -3.288 21.809 1.00 86.69 605 GLU A O 1
ATOM 4950 N N . ILE A 1 606 ? -25.446 -4.993 20.920 1.00 88.75 606 ILE A N 1
ATOM 4951 C CA . ILE A 1 606 ? -26.591 -5.914 20.871 1.00 88.75 606 ILE A CA 1
ATOM 4952 C C . ILE A 1 606 ? -27.128 -6.177 22.287 1.00 88.75 606 ILE A C 1
ATOM 4954 O O . ILE A 1 606 ? -28.287 -5.869 22.589 1.00 88.75 606 ILE A O 1
ATOM 4958 N N . MET A 1 607 ? -26.270 -6.649 23.196 1.00 86.44 607 MET A N 1
ATOM 4959 C CA . MET A 1 607 ? -26.650 -7.009 24.571 1.00 86.44 607 MET A CA 1
ATOM 4960 C C . MET A 1 607 ? -27.136 -5.805 25.398 1.00 86.44 607 MET A C 1
ATOM 4962 O O . MET A 1 607 ? -27.976 -5.963 26.288 1.00 86.44 607 MET A O 1
ATOM 4966 N N . LYS A 1 608 ? -26.691 -4.581 25.071 1.00 86.06 608 LYS A N 1
ATOM 4967 C CA . LYS A 1 608 ? -27.205 -3.312 25.626 1.00 86.06 608 LYS A CA 1
ATOM 4968 C C . LYS A 1 608 ? -28.684 -3.054 25.291 1.00 86.06 608 LYS A C 1
ATOM 4970 O O . LYS A 1 608 ? -29.253 -2.135 25.886 1.00 86.06 608 LYS A O 1
ATOM 4975 N N . ILE A 1 609 ? -29.312 -3.782 24.363 1.00 87.25 609 ILE A N 1
ATOM 4976 C CA . ILE A 1 609 ? -30.732 -3.619 23.987 1.00 87.25 609 ILE A CA 1
ATOM 4977 C C . ILE A 1 609 ? -31.516 -4.924 24.157 1.00 87.25 609 ILE A C 1
ATOM 4979 O O . ILE A 1 609 ? -32.564 -4.908 24.802 1.00 87.25 609 ILE A O 1
ATOM 4983 N N . THR A 1 610 ? -31.012 -6.057 23.661 1.00 86.81 610 THR A N 1
ATOM 4984 C CA . THR A 1 610 ? -31.675 -7.367 23.818 1.00 86.81 610 THR A CA 1
ATOM 4985 C C . THR A 1 610 ? -31.646 -7.891 25.253 1.00 86.81 610 TH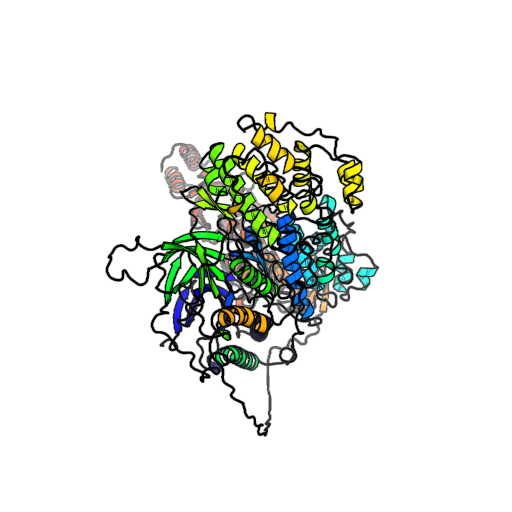R A C 1
ATOM 4987 O O . THR A 1 610 ? -32.429 -8.774 25.599 1.00 86.81 610 THR A O 1
ATOM 4990 N N . GLY A 1 611 ? -30.760 -7.346 26.091 1.00 85.38 611 GLY A N 1
ATOM 4991 C CA . GLY A 1 611 ? -30.416 -7.905 27.393 1.00 85.38 611 GLY A CA 1
ATOM 4992 C C . GLY A 1 611 ? -29.433 -9.071 27.274 1.00 85.38 611 GLY A C 1
ATOM 4993 O O . GLY A 1 611 ? -29.225 -9.624 26.193 1.00 85.38 611 GLY A O 1
ATOM 4994 N N . THR A 1 612 ? -28.819 -9.443 28.397 1.00 80.38 612 THR A N 1
ATOM 4995 C CA . THR A 1 612 ? -27.912 -10.601 28.477 1.00 80.38 612 THR A CA 1
ATOM 4996 C C . THR A 1 612 ? -28.680 -11.927 28.396 1.00 80.38 612 THR A C 1
ATOM 4998 O O . THR A 1 612 ? -29.765 -12.007 28.980 1.00 80.38 612 THR A O 1
ATOM 5001 N N . PRO A 1 613 ? -28.134 -12.988 27.767 1.00 76.31 613 PRO A N 1
ATOM 5002 C CA . PRO A 1 613 ? -28.872 -14.229 27.534 1.00 76.31 613 PRO A CA 1
ATOM 5003 C C . PRO A 1 613 ? -29.162 -15.023 28.815 1.00 76.31 613 PRO A C 1
ATOM 5005 O O . PRO A 1 613 ? -28.478 -14.878 29.832 1.00 76.31 613 PRO A O 1
ATOM 5008 N N . THR A 1 614 ? -30.146 -15.927 28.754 1.00 76.88 614 THR A N 1
ATOM 5009 C CA . THR A 1 614 ? -30.400 -16.880 29.845 1.00 76.88 614 THR A CA 1
ATOM 5010 C C . THR A 1 614 ? -29.298 -17.937 29.935 1.00 76.88 614 THR A C 1
ATOM 5012 O O . THR A 1 614 ? -28.575 -18.216 28.976 1.00 76.88 614 THR A O 1
ATOM 5015 N N . GLN A 1 615 ? -29.180 -18.568 31.105 1.00 71.94 615 GLN A N 1
ATOM 5016 C CA . GLN A 1 615 ? -28.169 -19.596 31.364 1.00 71.94 615 GLN A CA 1
ATOM 5017 C C . GLN A 1 615 ? -28.344 -20.849 30.482 1.00 71.94 615 GLN A C 1
ATOM 5019 O O . GLN A 1 615 ? -27.378 -21.580 30.268 1.00 71.94 615 GLN A O 1
ATOM 5024 N N . ASP A 1 616 ? -29.539 -21.072 29.934 1.00 73.88 616 ASP A N 1
ATOM 5025 C CA . ASP A 1 616 ? -29.842 -22.164 29.000 1.00 73.88 616 ASP A CA 1
ATOM 5026 C C . ASP A 1 616 ? -29.286 -21.866 27.599 1.00 73.88 616 ASP A C 1
ATOM 5028 O O . ASP A 1 616 ? -28.655 -22.723 26.985 1.00 73.88 616 ASP A O 1
ATOM 5032 N N . PHE A 1 617 ? -29.417 -20.621 27.122 1.00 72.50 617 PHE A N 1
ATOM 5033 C CA . PHE A 1 617 ? -28.781 -20.187 25.873 1.00 72.50 617 PHE A CA 1
ATOM 5034 C C . PHE A 1 617 ? -27.251 -20.263 25.975 1.00 72.50 617 PHE A C 1
ATOM 5036 O O . PHE A 1 617 ? -26.596 -20.777 25.075 1.00 72.50 617 PHE A O 1
ATOM 5043 N N . VAL A 1 618 ? -26.673 -19.854 27.111 1.00 73.56 618 VAL A N 1
ATOM 5044 C CA . VAL A 1 618 ? -25.220 -19.965 27.355 1.00 73.56 618 VAL A CA 1
ATOM 5045 C C . VAL A 1 618 ? -24.735 -21.427 27.368 1.00 73.56 618 VAL A C 1
ATOM 5047 O O . VAL A 1 618 ? -23.555 -21.676 27.127 1.00 73.56 618 VAL A O 1
ATOM 5050 N N . GLN A 1 619 ? -25.615 -22.406 27.605 1.00 72.56 619 GLN A N 1
ATOM 5051 C CA . GLN A 1 619 ? -25.280 -23.829 27.472 1.00 72.56 619 GLN A CA 1
ATOM 5052 C C . GLN A 1 619 ? -25.310 -24.325 26.017 1.00 72.56 619 GLN A C 1
ATOM 5054 O O . GLN A 1 619 ? -24.476 -25.164 25.685 1.00 72.56 619 GLN A O 1
ATOM 5059 N N . LYS A 1 620 ? -26.194 -23.793 25.152 1.00 69.75 620 LYS A N 1
ATOM 5060 C CA . LYS A 1 620 ? -26.275 -24.159 23.719 1.00 69.75 620 LYS A CA 1
ATOM 5061 C C . LYS A 1 620 ? -25.022 -23.809 22.911 1.00 69.75 620 LYS A C 1
ATOM 5063 O O . LYS A 1 620 ? -24.696 -24.521 21.968 1.00 69.75 620 LYS A O 1
ATOM 5068 N N . LEU A 1 621 ? -24.360 -22.697 2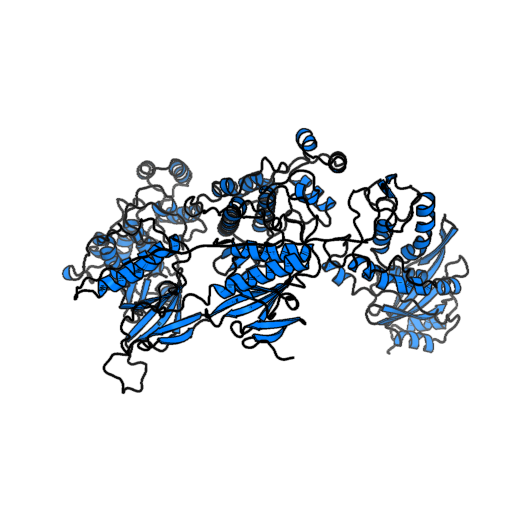3.246 1.00 66.88 621 LEU A N 1
ATOM 5069 C CA . LEU A 1 621 ? -23.161 -22.212 22.547 1.00 66.88 621 LEU A CA 1
ATOM 5070 C C . LEU A 1 621 ? -22.113 -23.327 22.438 1.00 66.88 621 LEU A C 1
ATOM 5072 O O . LEU A 1 621 ? -21.926 -24.066 23.404 1.00 66.88 621 LEU A O 1
ATOM 5076 N N . GLN A 1 622 ? -21.381 -23.444 21.330 1.00 63.91 622 GLN A N 1
ATOM 5077 C CA . GLN A 1 622 ? -20.354 -24.489 21.222 1.00 63.91 622 GLN A CA 1
ATOM 5078 C C . GLN A 1 622 ? -19.032 -24.073 21.902 1.00 63.91 622 GLN A C 1
ATOM 5080 O O . GLN A 1 622 ? -18.609 -24.734 22.857 1.00 63.91 622 GLN A O 1
ATOM 5085 N N . SER A 1 623 ? -18.455 -22.925 21.526 1.00 62.84 623 SER A N 1
ATOM 5086 C CA . SER A 1 623 ? -17.179 -22.396 22.057 1.00 62.84 623 SER A CA 1
ATOM 5087 C C . SER A 1 623 ? -17.104 -22.298 23.604 1.00 62.84 623 SER A C 1
ATOM 5089 O O . SER A 1 623 ? -18.092 -21.941 24.263 1.00 62.84 623 SER A O 1
ATOM 5091 N N . PRO A 1 624 ? -15.938 -22.588 24.219 1.00 65.38 624 PRO A N 1
ATOM 5092 C CA . PRO A 1 624 ? -15.635 -22.246 25.616 1.00 65.38 624 PRO A CA 1
ATOM 5093 C C . PRO A 1 624 ? -15.447 -20.740 25.874 1.00 65.38 624 PRO A C 1
ATOM 5095 O O . PRO A 1 624 ? -15.906 -20.224 26.897 1.00 65.38 624 PRO A O 1
ATOM 5098 N N . GLU A 1 625 ? -14.806 -20.027 24.951 1.00 62.31 625 GLU A N 1
ATOM 5099 C CA . GLU A 1 625 ? -14.462 -18.596 25.018 1.00 62.31 625 GLU A CA 1
ATOM 5100 C C . GLU A 1 625 ? -15.745 -17.765 25.112 1.00 62.31 625 GLU A C 1
ATOM 5102 O O . GLU A 1 625 ? -15.887 -16.915 25.995 1.00 62.31 625 GLU A O 1
ATOM 5107 N N . ALA A 1 626 ? -16.738 -18.130 24.299 1.00 62.88 626 ALA A N 1
ATOM 5108 C CA . ALA A 1 626 ? -18.117 -17.659 24.335 1.00 62.88 626 ALA A CA 1
ATOM 5109 C C . ALA A 1 626 ? -18.733 -17.667 25.730 1.00 62.88 626 ALA A C 1
ATOM 5111 O O . ALA A 1 626 ? -19.269 -16.671 26.229 1.00 62.88 626 ALA A O 1
ATOM 5112 N N . LYS A 1 627 ? -18.637 -18.832 26.373 1.00 70.69 627 LYS A N 1
ATOM 5113 C CA . LYS A 1 627 ? -19.193 -19.107 27.694 1.00 70.69 627 LYS A CA 1
ATOM 5114 C C . LYS A 1 627 ? -18.433 -18.349 28.770 1.00 70.69 627 LYS A C 1
ATOM 5116 O O . LYS A 1 627 ? -19.008 -18.119 29.828 1.00 70.69 627 LYS A O 1
ATOM 5121 N N . SER A 1 628 ? -17.176 -17.984 28.533 1.00 71.69 628 SER A N 1
ATOM 5122 C CA . SER A 1 628 ? -16.396 -17.113 29.411 1.00 71.69 628 SER A CA 1
ATOM 5123 C C . SER A 1 628 ? -16.825 -15.651 29.250 1.00 71.69 628 SER A C 1
ATOM 5125 O O . SER A 1 628 ? -17.235 -15.023 30.226 1.00 71.69 628 SER A O 1
ATOM 5127 N N . TYR A 1 629 ? -16.845 -15.136 28.017 1.00 71.19 629 TYR A N 1
ATOM 5128 C CA . TYR A 1 629 ? -17.183 -13.743 27.719 1.00 71.19 629 TYR A CA 1
ATOM 5129 C C . TYR A 1 629 ? -18.618 -13.376 28.128 1.00 71.19 629 TYR A C 1
ATOM 5131 O O . TYR A 1 629 ? -18.836 -12.412 28.857 1.00 71.19 629 TYR A O 1
ATOM 5139 N N . ILE A 1 630 ? -19.620 -14.182 27.767 1.00 70.38 630 ILE A N 1
ATOM 5140 C CA . ILE A 1 630 ? -21.018 -13.873 28.122 1.00 70.38 630 ILE A CA 1
ATOM 5141 C C . ILE A 1 630 ? -21.263 -13.991 29.641 1.00 70.38 630 ILE A C 1
ATOM 5143 O O . ILE A 1 630 ? -22.142 -13.314 30.172 1.00 70.38 630 ILE A O 1
ATOM 5147 N N . LYS A 1 631 ? -20.462 -14.781 30.374 1.00 73.56 631 LYS A N 1
ATOM 5148 C CA . LYS A 1 631 ? -20.486 -14.807 31.851 1.00 73.56 631 LYS A CA 1
ATOM 5149 C C . LYS A 1 631 ? -19.749 -13.627 32.494 1.00 73.56 631 LYS A C 1
ATOM 5151 O O . LYS A 1 631 ? -20.031 -13.338 33.656 1.00 73.56 631 LYS A O 1
ATOM 5156 N N . SER A 1 632 ? -18.814 -12.979 31.794 1.00 74.62 632 SER A N 1
ATOM 5157 C CA . SER A 1 632 ? -18.094 -11.802 32.299 1.00 74.62 632 SER A CA 1
ATOM 5158 C C . SER A 1 632 ? -18.867 -10.496 32.084 1.00 74.62 632 SER A C 1
ATOM 5160 O O . SER A 1 632 ? -18.658 -9.536 32.829 1.00 74.62 632 SER A O 1
ATOM 5162 N N . LEU A 1 633 ? -19.797 -10.465 31.122 1.00 69.56 633 LEU A N 1
ATOM 5163 C CA . LEU A 1 633 ? -20.684 -9.325 30.897 1.00 69.56 633 LEU A CA 1
ATOM 5164 C C . LEU A 1 633 ? -21.595 -9.040 32.113 1.00 69.56 633 LEU A C 1
ATOM 5166 O O . LEU A 1 633 ? -22.160 -9.964 32.709 1.00 69.56 633 LEU A O 1
ATOM 5170 N N . PRO A 1 634 ? -21.812 -7.758 32.470 1.00 74.88 634 PRO A N 1
ATOM 5171 C CA . PRO A 1 634 ? -22.790 -7.389 33.488 1.00 74.88 634 PRO A CA 1
ATOM 5172 C C . PRO A 1 634 ? -24.203 -7.751 33.014 1.00 74.88 634 PRO A C 1
ATOM 5174 O O . PRO A 1 634 ? -24.543 -7.537 31.853 1.00 74.88 634 PRO A O 1
ATOM 5177 N N . LYS A 1 635 ? -25.055 -8.260 33.913 1.00 78.44 635 LYS A N 1
ATOM 5178 C CA . LYS A 1 635 ? -26.438 -8.624 33.565 1.00 78.44 635 LYS A CA 1
ATOM 5179 C C . LYS A 1 635 ? -27.255 -7.385 33.188 1.00 78.44 635 LYS A C 1
ATOM 5181 O O . LYS A 1 635 ? -27.546 -6.552 34.045 1.00 78.44 635 LYS A O 1
ATOM 5186 N N . VAL A 1 636 ? -27.659 -7.300 31.922 1.00 84.31 636 VAL A N 1
ATOM 5187 C CA . VAL A 1 636 ? -28.503 -6.229 31.369 1.00 84.31 636 VAL A CA 1
ATOM 5188 C C . VAL A 1 636 ? -29.900 -6.790 31.106 1.00 84.31 636 VAL A C 1
ATOM 5190 O O . VAL A 1 636 ? -30.037 -7.870 30.534 1.00 84.31 636 VAL A O 1
ATOM 5193 N N . GLN A 1 637 ? -30.946 -6.071 31.517 1.00 83.50 637 GLN A N 1
ATOM 5194 C CA . GLN A 1 637 ? -32.327 -6.412 31.160 1.00 83.50 637 GLN A CA 1
ATOM 5195 C C . GLN A 1 637 ? -32.641 -5.947 29.732 1.00 83.50 637 GLN A C 1
ATOM 5197 O O . GLN A 1 637 ? -32.159 -4.894 29.312 1.00 83.50 637 GLN A O 1
ATOM 5202 N N . LYS A 1 638 ? -33.473 -6.707 29.004 1.00 85.81 638 LYS A N 1
ATOM 5203 C CA . LYS A 1 638 ? -33.995 -6.299 27.690 1.00 85.81 638 LYS A CA 1
ATOM 5204 C C . LYS A 1 638 ? -34.642 -4.914 27.804 1.00 85.81 638 LYS A C 1
ATOM 5206 O O . LYS A 1 638 ? -35.445 -4.683 28.709 1.00 85.81 638 LYS A O 1
ATOM 5211 N N . LYS A 1 639 ? -34.302 -3.998 26.898 1.00 86.31 639 LYS A N 1
ATOM 5212 C CA . LYS A 1 639 ? -34.981 -2.703 26.790 1.00 86.31 639 LYS A CA 1
ATOM 5213 C C . LYS A 1 639 ? -36.349 -2.889 26.142 1.00 86.31 639 LYS A C 1
ATOM 5215 O O . LYS A 1 639 ? -36.495 -3.664 25.202 1.00 86.31 639 LYS A O 1
ATOM 5220 N N . ASP A 1 640 ? -37.325 -2.125 26.617 1.00 86.00 640 ASP A N 1
ATOM 5221 C CA . ASP A 1 640 ? -38.621 -2.003 25.956 1.00 86.00 640 ASP A CA 1
ATOM 5222 C C . ASP A 1 640 ? -38.447 -1.359 24.567 1.00 86.00 640 ASP A C 1
ATOM 5224 O O . ASP A 1 640 ? -37.994 -0.213 24.445 1.00 86.00 640 ASP A O 1
ATOM 5228 N N . PHE A 1 641 ? -38.802 -2.108 23.522 1.00 85.50 641 PHE A N 1
ATOM 5229 C CA . PHE A 1 641 ? -38.756 -1.635 22.141 1.00 85.50 641 PHE A CA 1
ATOM 5230 C C . PHE A 1 641 ? -39.826 -0.571 21.853 1.00 85.50 641 PHE A C 1
ATOM 5232 O O . PHE A 1 641 ? -39.575 0.296 21.020 1.00 85.50 641 PHE A O 1
ATOM 5239 N N . GLY A 1 642 ? -40.949 -0.536 22.579 1.00 82.62 642 GLY A N 1
ATOM 5240 C CA . GLY A 1 642 ? -41.946 0.537 22.480 1.00 82.62 642 GLY A CA 1
ATOM 5241 C C . GLY A 1 642 ? -41.424 1.874 23.020 1.00 82.62 642 GLY A C 1
ATOM 5242 O O . GLY A 1 642 ? -41.555 2.912 22.370 1.00 82.62 642 GLY A O 1
ATOM 5243 N N . ALA A 1 643 ? -40.737 1.868 24.167 1.00 81.00 643 ALA A N 1
ATOM 5244 C CA . ALA A 1 643 ? -40.069 3.058 24.705 1.00 81.00 643 ALA A CA 1
ATOM 5245 C C . ALA A 1 643 ? -38.915 3.582 23.825 1.00 81.00 643 ALA A C 1
ATOM 5247 O O . ALA A 1 643 ? -38.612 4.784 23.881 1.00 81.00 643 ALA A O 1
ATOM 5248 N N . LEU A 1 644 ? -38.281 2.704 23.033 1.00 82.94 644 LEU A N 1
ATOM 5249 C CA . LEU A 1 644 ? -37.268 3.045 22.025 1.00 82.94 644 LEU A CA 1
ATOM 5250 C C . LEU A 1 644 ? -37.901 3.590 20.733 1.00 82.94 644 LEU A C 1
ATOM 5252 O O . LEU A 1 644 ? -37.473 4.635 20.242 1.00 82.94 644 LEU A O 1
ATOM 5256 N N . LEU A 1 645 ? -38.931 2.921 20.211 1.00 84.12 645 LEU A N 1
ATOM 5257 C CA . LEU A 1 645 ? -39.610 3.218 18.946 1.00 84.12 645 LEU A CA 1
ATOM 5258 C C . LEU A 1 645 ? -40.963 3.903 19.179 1.00 84.12 645 LEU A C 1
ATOM 5260 O O . LEU A 1 645 ? -42.002 3.452 18.711 1.00 84.12 645 LEU A O 1
ATOM 5264 N N . ARG A 1 646 ? -40.945 5.040 19.882 1.00 76.75 646 ARG A N 1
ATOM 5265 C CA . ARG A 1 646 ? -42.141 5.766 20.376 1.00 76.75 646 ARG A CA 1
ATOM 5266 C C . ARG A 1 646 ? -43.172 6.210 19.326 1.00 76.75 646 ARG A C 1
ATOM 5268 O O . ARG A 1 646 ? -44.204 6.757 19.705 1.00 76.75 646 ARG A O 1
ATOM 5275 N N . TYR A 1 647 ? -42.863 6.056 18.043 1.00 79.62 647 TYR A N 1
ATOM 5276 C CA . TYR A 1 647 ? -43.709 6.443 16.912 1.00 79.62 647 TYR A CA 1
ATOM 5277 C C . TYR A 1 647 ? -44.119 5.252 16.031 1.00 79.62 647 TYR A C 1
ATOM 5279 O O . TYR A 1 647 ? -44.847 5.461 15.070 1.00 79.62 647 TYR A O 1
ATOM 5287 N N . ALA A 1 648 ? -43.651 4.037 16.339 1.00 85.38 648 ALA A N 1
ATOM 5288 C CA . ALA A 1 648 ? -43.983 2.826 15.598 1.00 85.38 648 ALA A CA 1
ATOM 5289 C C . ALA A 1 648 ? -45.320 2.231 16.062 1.00 85.38 648 ALA A C 1
ATOM 5291 O O . ALA A 1 648 ? -45.684 2.319 17.240 1.00 85.38 648 ALA A O 1
ATOM 5292 N N . ASN A 1 649 ? -46.027 1.569 15.149 1.00 87.31 649 ASN A N 1
ATOM 5293 C CA . ASN A 1 649 ? -47.210 0.769 15.465 1.00 87.31 649 ASN A CA 1
ATOM 5294 C C . ASN A 1 649 ? -46.873 -0.332 16.511 1.00 87.31 649 ASN A C 1
ATOM 5296 O O . ASN A 1 649 ? -45.844 -0.998 16.382 1.00 87.31 649 ASN A O 1
ATOM 5300 N N . PRO A 1 650 ? -47.716 -0.596 17.532 1.00 91.00 650 PRO A N 1
ATOM 5301 C CA . PRO A 1 650 ? -47.517 -1.721 18.455 1.00 91.00 650 PRO A CA 1
ATOM 5302 C C . PRO A 1 650 ? -47.325 -3.087 17.770 1.00 91.00 650 PRO A C 1
ATOM 5304 O O . PRO A 1 650 ? -46.601 -3.937 18.291 1.00 91.00 650 PRO A O 1
ATOM 5307 N N . LEU A 1 651 ? -47.921 -3.297 16.591 1.00 91.75 651 LEU A N 1
ATOM 5308 C CA . LEU A 1 651 ? -47.703 -4.492 15.769 1.00 91.75 651 LEU A CA 1
ATOM 5309 C C . LEU A 1 651 ? -46.303 -4.511 15.131 1.00 91.75 651 LEU A C 1
ATOM 5311 O O . LEU A 1 651 ? -45.660 -5.560 15.155 1.00 91.75 651 LEU A O 1
ATOM 5315 N N . ALA A 1 652 ? -45.795 -3.357 14.678 1.00 91.38 652 ALA A N 1
ATOM 5316 C CA . ALA A 1 652 ? -44.424 -3.183 14.185 1.00 91.38 652 ALA A CA 1
ATOM 5317 C C . ALA A 1 652 ? -43.386 -3.491 15.277 1.00 91.38 652 ALA A C 1
ATOM 5319 O O . ALA A 1 652 ? -42.404 -4.196 15.047 1.00 91.38 652 ALA A O 1
ATOM 5320 N N . VAL A 1 653 ? -43.638 -3.013 16.501 1.00 92.19 653 VAL A N 1
ATOM 5321 C CA . VAL A 1 653 ? -42.826 -3.348 17.680 1.00 92.19 653 VAL A CA 1
ATOM 5322 C C . VAL A 1 653 ? -42.866 -4.857 17.943 1.00 92.19 653 VAL A C 1
ATOM 5324 O O . VAL A 1 653 ? -41.819 -5.463 18.160 1.00 92.19 653 VAL A O 1
ATOM 5327 N N . ASN A 1 654 ? -44.040 -5.493 17.869 1.00 94.19 654 ASN A N 1
ATOM 5328 C CA . ASN A 1 654 ? -44.168 -6.924 18.145 1.00 94.19 654 ASN A CA 1
ATOM 5329 C C . ASN A 1 654 ? -43.485 -7.828 17.105 1.00 94.19 654 ASN A C 1
ATOM 5331 O O . ASN A 1 654 ? -42.925 -8.851 17.496 1.00 94.19 654 ASN A O 1
ATOM 5335 N N . ILE A 1 655 ? -43.514 -7.495 15.809 1.00 94.69 655 ILE A N 1
ATOM 5336 C CA . ILE A 1 655 ? -42.756 -8.259 14.803 1.00 94.69 655 ILE A CA 1
ATOM 5337 C C . ILE A 1 655 ? -41.247 -8.039 14.970 1.00 94.69 655 ILE A C 1
ATOM 5339 O O . ILE A 1 655 ? -40.488 -9.008 14.978 1.00 94.69 655 ILE A O 1
ATOM 5343 N N . LEU A 1 656 ? -40.808 -6.805 15.237 1.00 93.50 656 LEU A N 1
ATOM 5344 C CA . LEU A 1 656 ? -39.399 -6.500 15.486 1.00 93.50 656 LEU A CA 1
ATOM 5345 C C . LEU A 1 656 ? -38.843 -7.264 16.701 1.00 93.50 656 LEU A C 1
ATOM 5347 O O . LEU A 1 656 ? -37.720 -7.767 16.658 1.00 93.50 656 LEU A O 1
ATOM 5351 N N . GLU A 1 657 ? -39.633 -7.417 17.767 1.00 92.50 657 GLU A N 1
ATOM 5352 C CA . GLU A 1 657 ? -39.253 -8.230 18.929 1.00 92.50 657 GLU A CA 1
ATOM 5353 C C . GLU A 1 657 ? -39.095 -9.730 18.621 1.00 92.50 657 GLU A C 1
ATOM 5355 O O . GLU A 1 657 ? -38.396 -10.409 19.375 1.00 92.50 657 GLU A O 1
ATOM 5360 N N . LYS A 1 658 ? -39.708 -10.239 17.540 1.00 93.81 658 LYS A N 1
ATOM 5361 C CA . LYS A 1 658 ? -39.559 -11.623 17.045 1.00 93.81 658 LYS A CA 1
ATOM 5362 C C . LYS A 1 658 ? -38.397 -11.773 16.053 1.00 93.81 658 LYS A C 1
ATOM 5364 O O . LYS A 1 658 ? -37.795 -12.843 15.982 1.00 93.81 658 LYS A O 1
ATOM 5369 N N . MET A 1 659 ? -38.052 -10.705 15.330 1.00 94.75 659 MET A N 1
ATOM 5370 C CA . MET A 1 659 ? -36.862 -10.636 14.468 1.00 94.75 659 MET A CA 1
ATOM 5371 C C . MET A 1 659 ? -35.565 -10.517 15.283 1.00 94.75 659 MET A C 1
ATOM 5373 O O . MET A 1 659 ? -34.582 -11.192 14.994 1.00 94.75 659 MET A O 1
ATOM 5377 N N . LEU A 1 660 ? -35.549 -9.702 16.341 1.00 93.38 660 LEU A N 1
ATOM 5378 C CA . LEU A 1 660 ? -34.355 -9.444 17.161 1.00 93.38 660 LEU A CA 1
ATOM 5379 C C . LEU A 1 660 ? -34.218 -10.412 18.352 1.00 93.38 660 LEU A C 1
ATOM 5381 O O . LEU A 1 660 ? -33.887 -10.024 19.477 1.00 93.38 660 LEU A O 1
ATOM 5385 N N . VAL A 1 661 ? -34.465 -11.700 18.097 1.00 90.38 661 VAL A N 1
ATOM 5386 C CA . VAL A 1 661 ? -34.293 -12.797 19.062 1.00 90.38 661 VAL A CA 1
ATOM 5387 C C . VAL A 1 661 ? -32.866 -13.354 18.978 1.00 90.38 661 VAL A C 1
ATOM 5389 O O . VAL A 1 661 ? -32.373 -13.678 17.898 1.00 90.38 661 VAL A O 1
ATOM 5392 N N . LEU A 1 662 ? -32.198 -13.477 20.132 1.00 85.62 662 LEU A N 1
ATOM 5393 C CA . LEU A 1 662 ? -30.818 -13.986 20.237 1.00 85.62 662 LEU A CA 1
ATOM 5394 C C . LEU A 1 662 ? -30.690 -15.492 19.949 1.00 85.62 662 LEU A C 1
ATOM 5396 O O . LEU A 1 662 ? -29.641 -15.946 19.513 1.00 85.62 662 LEU A O 1
ATOM 5400 N N . ASP A 1 663 ? -31.741 -16.266 20.223 1.00 83.69 663 ASP A N 1
ATOM 5401 C CA . ASP A 1 663 ? -31.800 -17.709 19.980 1.00 83.69 663 ASP A CA 1
ATOM 5402 C C . ASP A 1 663 ? -32.303 -17.953 18.551 1.00 83.69 663 ASP A C 1
ATOM 5404 O O . ASP A 1 663 ? -33.498 -17.818 18.294 1.00 83.69 663 ASP A O 1
ATOM 5408 N N . ALA A 1 664 ? -31.395 -18.251 17.616 1.00 83.69 664 ALA A N 1
ATOM 5409 C CA . ALA A 1 664 ? -31.692 -18.342 16.180 1.00 83.69 664 ALA A CA 1
ATOM 5410 C C . ALA A 1 664 ? -32.754 -19.405 15.831 1.00 83.69 664 ALA A C 1
ATOM 5412 O O . ALA A 1 664 ? -33.498 -19.222 14.872 1.00 83.69 664 ALA A O 1
ATOM 5413 N N . GLU A 1 665 ? -32.882 -20.456 16.651 1.00 83.12 665 GLU A N 1
ATOM 5414 C CA . GLU A 1 665 ? -33.935 -21.489 16.568 1.00 83.12 665 GLU A CA 1
ATOM 5415 C C . GLU A 1 665 ? -35.328 -20.998 17.014 1.00 83.12 665 GLU A C 1
ATOM 5417 O O . GLU A 1 665 ? -36.322 -21.694 16.832 1.00 83.12 665 GLU A O 1
ATOM 5422 N N . LYS A 1 666 ? -35.406 -19.833 17.670 1.00 86.88 666 LYS A N 1
ATOM 5423 C CA . LYS A 1 666 ? -36.649 -19.189 18.143 1.00 86.88 666 LYS A CA 1
ATOM 5424 C C . LYS A 1 666 ? -36.896 -17.835 17.479 1.00 86.88 666 LYS A C 1
ATOM 5426 O O . LYS A 1 666 ? -37.833 -17.128 17.857 1.00 86.88 666 LYS A O 1
ATOM 5431 N N . ARG A 1 667 ? -36.019 -17.434 16.561 1.00 92.19 667 ARG A N 1
ATOM 5432 C CA . ARG A 1 667 ? -36.188 -16.243 15.737 1.00 92.19 667 ARG A CA 1
ATOM 5433 C C . ARG A 1 667 ? -37.142 -16.592 14.607 1.00 92.19 667 ARG A C 1
ATOM 5435 O O . ARG A 1 667 ? -37.045 -17.671 14.035 1.00 92.19 667 ARG A O 1
ATOM 5442 N N . ILE A 1 668 ? -38.056 -15.678 14.315 1.00 94.44 668 ILE A N 1
ATOM 5443 C CA . ILE A 1 668 ? -39.073 -15.879 13.283 1.00 94.44 668 ILE A CA 1
ATOM 5444 C C . ILE A 1 668 ? -38.435 -16.072 11.896 1.00 94.44 668 ILE A C 1
ATOM 5446 O O . ILE A 1 668 ? -37.419 -15.442 11.588 1.00 94.44 668 ILE A O 1
ATOM 5450 N N . THR A 1 669 ? -39.011 -16.943 11.072 1.00 92.75 669 THR A N 1
ATOM 5451 C CA . THR A 1 669 ? -38.636 -17.129 9.657 1.00 92.75 669 THR A CA 1
ATOM 5452 C C . THR A 1 669 ? -39.276 -16.068 8.751 1.00 92.75 669 THR A C 1
ATOM 5454 O O . THR A 1 669 ? -40.124 -15.296 9.199 1.00 92.75 669 THR A O 1
ATOM 5457 N N . ALA A 1 670 ? -38.894 -16.016 7.466 1.00 91.19 670 ALA A N 1
ATOM 5458 C CA . ALA A 1 670 ? -39.537 -15.132 6.486 1.00 91.19 670 ALA A CA 1
ATOM 5459 C C . ALA A 1 670 ? -41.048 -15.415 6.375 1.00 91.19 670 ALA A C 1
ATOM 5461 O O . ALA A 1 670 ? -41.858 -14.506 6.537 1.00 91.19 670 ALA A O 1
ATOM 5462 N N . THR A 1 671 ? -41.421 -16.685 6.194 1.00 89.75 671 THR A N 1
ATOM 5463 C CA . THR A 1 671 ? -42.810 -17.146 6.038 1.00 89.75 671 THR A CA 1
ATOM 5464 C C . THR A 1 671 ? -43.672 -16.828 7.262 1.00 89.75 671 THR A C 1
ATOM 5466 O O . THR A 1 671 ? -44.734 -16.225 7.141 1.00 89.75 671 THR A O 1
ATOM 5469 N N . GLU A 1 672 ? -43.197 -17.146 8.472 1.00 91.69 672 GLU A N 1
ATOM 5470 C CA . GLU A 1 672 ? -43.918 -16.808 9.711 1.00 91.69 672 GLU A CA 1
ATOM 5471 C C . GLU A 1 672 ? -44.025 -15.290 9.941 1.00 91.69 672 GLU A C 1
ATOM 5473 O O . GLU A 1 672 ? -44.969 -14.827 10.586 1.00 91.69 672 GLU A O 1
ATOM 5478 N N . ALA A 1 673 ? -43.048 -14.512 9.459 1.00 93.12 673 ALA A N 1
ATOM 5479 C CA . ALA A 1 673 ? -43.059 -13.059 9.566 1.00 93.12 673 ALA A CA 1
ATOM 5480 C C . ALA A 1 673 ? -44.057 -12.418 8.597 1.00 93.12 673 ALA A C 1
ATOM 5482 O O . ALA A 1 673 ? -44.700 -11.450 8.991 1.00 93.12 673 ALA A O 1
ATOM 5483 N N . LEU A 1 674 ? -44.219 -12.963 7.387 1.00 91.12 674 LEU A N 1
ATOM 5484 C CA . LEU A 1 674 ? -45.231 -12.543 6.410 1.00 91.12 674 LEU A CA 1
ATOM 5485 C C . LEU A 1 674 ? -46.646 -12.768 6.961 1.00 91.12 674 LEU A C 1
ATOM 5487 O O . LEU A 1 674 ? -47.438 -11.829 6.993 1.00 91.12 674 LEU A O 1
ATOM 5491 N N . CYS A 1 675 ? -46.900 -13.939 7.554 1.00 89.94 675 CYS A N 1
ATOM 5492 C CA . CYS A 1 675 ? -48.156 -14.297 8.233 1.00 89.94 675 CYS A CA 1
ATOM 5493 C C . CYS A 1 675 ? -48.479 -13.461 9.501 1.00 89.94 675 CYS A C 1
ATOM 5495 O O . CYS A 1 675 ? -49.390 -13.799 10.264 1.00 89.94 675 CYS A O 1
ATOM 5497 N N . HIS A 1 676 ? -47.712 -12.411 9.819 1.00 94.31 676 HIS A N 1
ATOM 5498 C CA . HIS A 1 676 ? -47.928 -11.594 11.015 1.00 94.31 676 HIS A CA 1
ATOM 5499 C C . HIS A 1 676 ? -49.034 -10.545 10.786 1.00 94.31 676 HIS A C 1
ATOM 5501 O O . HIS A 1 676 ? -49.029 -9.891 9.744 1.00 94.31 676 HIS A O 1
ATOM 5507 N N . PRO A 1 677 ? -49.913 -10.261 11.774 1.00 92.94 677 PRO A N 1
ATOM 5508 C CA . PRO A 1 677 ? -50.947 -9.220 11.664 1.00 92.94 677 PRO A CA 1
ATOM 5509 C C . PRO A 1 677 ? -50.444 -7.798 11.355 1.00 92.94 677 PRO A C 1
ATOM 5511 O O . PRO A 1 677 ? -51.241 -6.895 11.123 1.00 92.94 677 PRO A O 1
ATOM 5514 N N . TYR A 1 678 ? -49.130 -7.558 11.359 1.00 92.62 678 TYR A N 1
ATOM 5515 C CA . TYR A 1 678 ? -48.547 -6.317 10.857 1.00 92.62 678 TYR A CA 1
ATOM 5516 C C . TYR A 1 678 ? -48.567 -6.197 9.320 1.00 92.62 678 TYR A C 1
ATOM 5518 O O . TYR A 1 678 ? -48.497 -5.080 8.814 1.00 92.62 678 TYR A O 1
ATOM 5526 N N . PHE A 1 679 ? -48.709 -7.293 8.568 1.00 92.44 679 PHE A N 1
ATOM 5527 C CA . PHE A 1 679 ? -48.749 -7.286 7.097 1.00 92.44 679 PHE A CA 1
ATOM 5528 C C . PHE A 1 679 ? -50.095 -7.741 6.506 1.00 92.44 679 PHE A C 1
ATOM 5530 O O . PHE A 1 679 ? -50.231 -7.788 5.290 1.00 92.44 679 PHE A O 1
ATOM 5537 N N . GLU A 1 680 ? -51.112 -7.992 7.339 1.00 86.12 680 GLU A N 1
ATOM 5538 C CA . GLU A 1 680 ? -52.458 -8.473 6.952 1.00 86.12 680 GLU A CA 1
ATOM 5539 C C . GLU A 1 680 ? -53.130 -7.649 5.830 1.00 86.12 680 GLU A C 1
ATOM 5541 O O . GLU A 1 680 ? -53.902 -8.185 5.045 1.00 86.12 680 GLU A O 1
ATOM 5546 N N . GLN A 1 681 ? -52.810 -6.355 5.705 1.00 83.06 681 GLN A N 1
ATOM 5547 C CA . GLN A 1 681 ? -53.336 -5.473 4.648 1.00 83.06 681 GLN A CA 1
ATOM 5548 C C . GLN A 1 681 ? -52.629 -5.600 3.279 1.00 83.06 681 GLN A C 1
ATOM 5550 O O . GLN A 1 681 ? -53.052 -4.952 2.323 1.00 83.06 681 GLN A O 1
ATOM 5555 N N . PHE A 1 682 ? -51.528 -6.354 3.206 1.00 81.31 682 PHE A N 1
ATOM 5556 C CA . PHE A 1 682 ? -50.688 -6.554 2.015 1.00 81.31 682 PHE A CA 1
ATOM 5557 C C . PHE A 1 682 ? -50.469 -8.038 1.668 1.00 81.31 682 PHE A C 1
ATOM 5559 O O . PHE A 1 682 ? -50.035 -8.335 0.563 1.00 81.31 682 PHE A O 1
ATOM 5566 N N . HIS A 1 683 ? -50.728 -8.950 2.607 1.00 77.62 683 HIS A N 1
ATOM 5567 C CA . HIS A 1 683 ? -50.471 -10.383 2.484 1.00 77.62 683 HIS A CA 1
ATOM 5568 C C . HIS A 1 683 ? -51.495 -11.077 1.573 1.00 77.62 683 HIS A C 1
ATOM 5570 O O . HIS A 1 683 ? -52.664 -11.203 1.940 1.00 77.62 683 HIS A O 1
ATOM 5576 N N . ASP A 1 684 ? -51.034 -11.577 0.427 1.00 74.44 684 ASP A N 1
ATOM 5577 C CA . ASP A 1 684 ? -51.803 -12.415 -0.496 1.00 74.44 684 ASP A CA 1
ATOM 5578 C C . ASP A 1 684 ? -51.026 -13.715 -0.771 1.00 74.44 684 ASP A C 1
ATOM 5580 O O . ASP A 1 684 ? -49.879 -13.676 -1.217 1.00 74.44 684 ASP A O 1
ATOM 5584 N N . GLU A 1 685 ? -51.625 -14.865 -0.444 1.00 65.88 685 GLU A N 1
ATOM 5585 C CA . GLU A 1 685 ? -50.964 -16.179 -0.495 1.00 65.88 685 GLU A CA 1
ATOM 5586 C C . GLU A 1 685 ? -50.767 -16.687 -1.932 1.00 65.88 685 GLU A C 1
ATOM 5588 O O . GLU A 1 685 ? -49.786 -17.386 -2.194 1.00 65.88 685 GLU A O 1
ATOM 5593 N N . ASP A 1 686 ? -51.644 -16.307 -2.873 1.00 61.41 686 ASP A N 1
ATOM 5594 C CA . ASP A 1 686 ? -51.525 -16.686 -4.294 1.00 61.41 686 ASP A CA 1
ATOM 5595 C C . ASP A 1 686 ? -50.337 -15.977 -4.981 1.00 61.41 686 ASP A C 1
ATOM 5597 O O . ASP A 1 686 ? -49.862 -16.401 -6.037 1.00 61.41 686 ASP A O 1
ATOM 5601 N N . ASP A 1 687 ? -49.837 -14.908 -4.358 1.00 64.31 687 ASP A N 1
ATOM 5602 C CA . ASP A 1 687 ? -48.822 -13.998 -4.883 1.00 64.31 687 ASP A CA 1
ATOM 5603 C C . ASP A 1 687 ? -47.401 -14.328 -4.355 1.00 64.31 687 ASP A C 1
ATOM 5605 O O . ASP A 1 687 ? -46.412 -13.742 -4.800 1.00 64.31 687 ASP A O 1
ATOM 5609 N N . GLU A 1 688 ? -47.258 -15.266 -3.405 1.00 67.81 688 GLU A N 1
ATOM 5610 C CA . GLU A 1 688 ? -45.981 -15.640 -2.770 1.00 67.81 688 GLU A CA 1
ATOM 5611 C C . GLU A 1 688 ? -45.284 -16.854 -3.420 1.00 67.81 688 GLU A C 1
ATOM 5613 O O . GLU A 1 688 ? -45.202 -17.939 -2.833 1.00 67.81 688 GLU A O 1
ATOM 5618 N N . THR A 1 689 ? -44.712 -16.660 -4.610 1.00 71.56 689 THR A N 1
ATOM 5619 C CA . THR A 1 689 ? -43.977 -17.710 -5.343 1.00 71.56 689 THR A CA 1
ATOM 5620 C C . THR A 1 689 ? -42.783 -18.294 -4.572 1.00 71.56 689 THR A C 1
ATOM 5622 O O . THR A 1 689 ? -41.988 -17.553 -3.990 1.00 71.56 689 THR A O 1
ATOM 5625 N N . GLU A 1 690 ? -42.590 -19.608 -4.685 1.00 73.25 690 GLU A N 1
ATOM 5626 C CA . GLU A 1 690 ? -41.390 -20.346 -4.255 1.00 73.25 690 GLU A CA 1
ATOM 5627 C C . GLU A 1 690 ? -40.630 -20.883 -5.486 1.00 73.25 690 GLU A C 1
ATOM 5629 O O . GLU A 1 690 ? -41.155 -20.856 -6.602 1.00 73.25 690 GLU A O 1
ATOM 5634 N N . THR A 1 691 ? -39.387 -21.345 -5.315 1.00 77.19 691 THR A N 1
ATOM 5635 C CA . THR A 1 691 ? -38.540 -21.829 -6.421 1.00 77.19 691 THR A CA 1
ATOM 5636 C C . THR A 1 691 ? -37.791 -23.114 -6.072 1.00 77.19 691 THR A C 1
ATOM 5638 O O . THR A 1 691 ? -37.594 -23.426 -4.898 1.00 77.19 691 THR A O 1
ATOM 5641 N N . ASP A 1 692 ? -37.364 -23.859 -7.095 1.00 73.00 692 ASP A N 1
ATOM 5642 C CA . ASP A 1 692 ? -36.574 -25.078 -6.916 1.00 73.00 692 ASP A CA 1
ATOM 5643 C C . ASP A 1 692 ? -35.223 -24.771 -6.225 1.00 73.00 692 ASP A C 1
ATOM 5645 O O . ASP A 1 692 ? -34.617 -23.720 -6.492 1.00 73.00 692 ASP A O 1
ATOM 5649 N N . PRO A 1 693 ? -34.707 -25.683 -5.372 1.00 74.38 693 PRO A N 1
ATOM 5650 C CA . PRO A 1 693 ? -33.403 -25.533 -4.733 1.00 74.38 693 PRO A CA 1
ATOM 5651 C C . PRO A 1 693 ? -32.278 -25.258 -5.735 1.00 74.38 693 PRO A C 1
ATOM 5653 O O . PRO A 1 693 ? -32.198 -25.881 -6.797 1.00 74.38 693 PRO A O 1
ATOM 5656 N N . TYR A 1 694 ? -31.387 -24.332 -5.388 1.00 75.81 694 TYR A N 1
ATOM 5657 C CA . TYR A 1 694 ? -30.240 -23.994 -6.221 1.00 75.81 694 TYR A CA 1
ATOM 5658 C C . TYR A 1 694 ? -29.216 -25.137 -6.231 1.00 75.81 694 TYR A C 1
ATOM 5660 O O . TYR A 1 694 ? -28.676 -25.511 -5.193 1.00 75.81 694 TYR A O 1
ATOM 5668 N N . ASP A 1 695 ? -28.917 -25.654 -7.422 1.00 71.25 695 ASP A N 1
ATOM 5669 C CA . ASP A 1 695 ? -27.870 -26.652 -7.645 1.00 71.25 695 ASP A CA 1
ATOM 5670 C C . ASP A 1 695 ? -26.471 -26.050 -7.418 1.00 71.25 695 ASP A C 1
ATOM 5672 O O . ASP A 1 695 ? -25.909 -25.404 -8.304 1.00 71.25 695 ASP A O 1
ATOM 5676 N N . ASP A 1 696 ? -25.880 -26.271 -6.245 1.00 65.12 696 ASP A N 1
ATOM 5677 C CA . ASP A 1 696 ? -24.542 -25.787 -5.897 1.00 65.12 696 ASP A CA 1
ATOM 5678 C C . ASP A 1 696 ? -23.402 -26.735 -6.324 1.00 65.12 696 ASP A C 1
ATOM 5680 O O . ASP A 1 696 ? -22.237 -26.455 -6.030 1.00 65.12 696 ASP A O 1
ATOM 5684 N N . SER A 1 697 ? -23.671 -27.803 -7.094 1.00 62.53 697 SER A N 1
ATOM 5685 C CA . SER A 1 697 ? -22.642 -28.803 -7.436 1.00 62.53 697 SER A CA 1
ATOM 5686 C C . SER A 1 697 ? -21.478 -28.241 -8.260 1.00 62.53 697 SER A C 1
ATOM 5688 O O . SER A 1 697 ? -20.410 -28.845 -8.308 1.00 62.53 697 SER A O 1
ATOM 5690 N N . PHE A 1 698 ? -21.682 -27.103 -8.931 1.00 58.25 698 PHE A N 1
ATOM 5691 C CA . PHE A 1 698 ? -20.658 -26.378 -9.691 1.00 58.25 698 PHE A CA 1
ATOM 5692 C C . PHE A 1 698 ? -19.980 -25.261 -8.890 1.00 58.25 698 PHE A C 1
ATOM 5694 O O . PHE A 1 698 ? -18.946 -24.750 -9.310 1.00 58.25 698 PHE A O 1
ATOM 5701 N N . ASP A 1 699 ? -20.540 -24.864 -7.749 1.00 58.75 699 ASP A N 1
ATOM 5702 C CA . ASP A 1 699 ? -20.088 -23.703 -6.979 1.00 58.75 699 ASP A CA 1
ATOM 5703 C C . ASP A 1 699 ? -18.846 -23.992 -6.126 1.00 58.75 699 ASP A C 1
ATOM 5705 O O . ASP A 1 699 ? -18.190 -23.047 -5.683 1.00 58.75 699 ASP A O 1
ATOM 5709 N N . ASN A 1 700 ? -18.530 -25.274 -5.919 1.00 55.88 700 ASN A N 1
ATOM 5710 C CA . ASN A 1 700 ? -17.388 -25.773 -5.149 1.00 55.88 700 ASN A CA 1
ATOM 5711 C C . ASN A 1 700 ? -16.492 -26.722 -5.980 1.00 55.88 700 ASN A C 1
ATOM 5713 O O . ASN A 1 700 ? -15.788 -27.550 -5.413 1.00 55.88 700 ASN A O 1
ATOM 5717 N N . LEU A 1 701 ? -16.543 -26.650 -7.318 1.00 57.75 701 LEU A N 1
ATOM 5718 C CA . LEU A 1 701 ? -15.588 -27.364 -8.175 1.00 57.75 701 LEU A CA 1
ATOM 5719 C C . LEU A 1 701 ? -14.237 -26.648 -8.165 1.00 57.75 701 LEU A C 1
ATOM 5721 O O . LEU A 1 701 ? -14.194 -25.428 -8.302 1.00 57.75 701 LEU A O 1
ATOM 5725 N N . ASP A 1 702 ? -13.149 -27.405 -8.092 1.00 57.00 702 ASP A N 1
ATOM 5726 C CA . ASP A 1 702 ? -11.797 -26.880 -8.280 1.00 57.00 702 ASP A CA 1
ATOM 5727 C C . ASP A 1 702 ? -11.381 -27.104 -9.733 1.00 57.00 702 ASP A C 1
ATOM 5729 O O . ASP A 1 702 ? -11.242 -28.243 -10.188 1.00 57.00 702 ASP A O 1
ATOM 5733 N N . LEU A 1 703 ? -11.255 -26.010 -10.487 1.00 58.25 703 LEU A N 1
ATOM 5734 C CA . LEU A 1 703 ? -11.013 -26.027 -11.931 1.00 58.25 703 LEU A CA 1
ATOM 5735 C C . LEU A 1 703 ? -9.908 -25.026 -12.298 1.00 58.25 703 LEU A C 1
ATOM 5737 O O . LEU A 1 703 ? -9.837 -23.939 -11.719 1.00 58.25 703 LEU A O 1
ATOM 5741 N N . PRO A 1 704 ? -9.074 -25.312 -13.312 1.00 60.88 704 PRO A N 1
ATOM 5742 C CA . PRO A 1 704 ? -8.140 -24.329 -13.846 1.00 60.88 704 PRO A CA 1
ATOM 5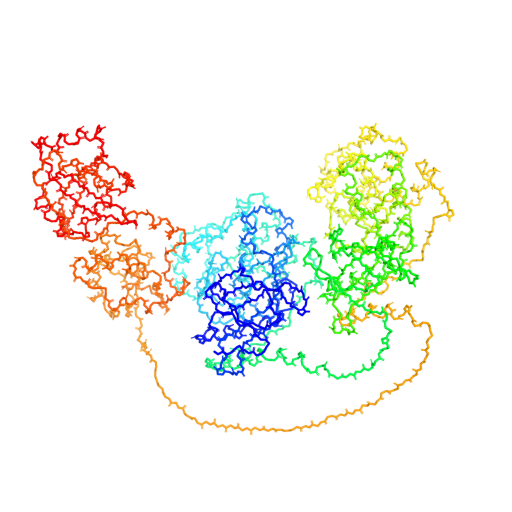743 C C . PRO A 1 704 ? -8.841 -23.031 -14.277 1.00 60.88 704 PRO A C 1
ATOM 5745 O O . PRO A 1 704 ? -9.949 -23.049 -14.818 1.00 60.88 704 PRO A O 1
ATOM 5748 N N . LEU A 1 705 ? -8.163 -21.891 -14.118 1.00 58.94 705 LEU A N 1
ATOM 5749 C CA . LEU A 1 705 ? -8.666 -20.569 -14.527 1.00 58.94 705 LEU A CA 1
ATOM 5750 C C . LEU A 1 705 ? -9.119 -20.521 -15.998 1.00 58.94 705 LEU A C 1
ATOM 5752 O O . LEU A 1 705 ? -10.107 -19.868 -16.328 1.00 58.94 705 LEU A O 1
ATOM 5756 N N . GLU A 1 706 ? -8.446 -21.259 -16.878 1.00 60.94 706 GLU A N 1
ATOM 5757 C CA . GLU A 1 706 ? -8.796 -21.404 -18.295 1.00 60.94 706 GLU A CA 1
ATOM 5758 C C . GLU A 1 706 ? -10.095 -22.192 -18.533 1.00 60.94 706 GLU A C 1
ATOM 5760 O O . GLU A 1 706 ? -10.770 -21.952 -19.536 1.00 60.94 706 GLU A O 1
ATOM 5765 N N . GLU A 1 707 ? -10.495 -23.083 -17.624 1.00 62.94 707 GLU A N 1
ATOM 5766 C CA . GLU A 1 707 ? -11.797 -23.766 -17.649 1.00 62.94 707 GLU A CA 1
ATOM 5767 C C . GLU A 1 707 ? -12.884 -22.874 -17.039 1.00 62.94 707 GLU A C 1
ATOM 5769 O O . GLU A 1 707 ? -13.940 -22.678 -17.648 1.00 62.94 707 GLU A O 1
ATOM 5774 N N . TRP A 1 708 ? -12.589 -22.194 -15.926 1.00 63.53 708 TRP A N 1
ATOM 5775 C CA . TRP A 1 708 ? -13.457 -21.147 -15.375 1.00 63.53 708 TRP A CA 1
ATOM 5776 C C . TRP A 1 708 ? -13.772 -20.031 -16.377 1.00 63.53 708 TRP A C 1
ATOM 5778 O O . TRP A 1 708 ? -14.898 -19.539 -16.417 1.00 63.53 708 TRP A O 1
ATOM 5788 N N . ARG A 1 709 ? -12.818 -19.663 -17.238 1.00 62.59 709 ARG A N 1
ATOM 5789 C CA . ARG A 1 709 ? -13.011 -18.688 -18.325 1.00 62.59 709 ARG A CA 1
ATOM 5790 C C . ARG A 1 709 ? -13.986 -19.185 -19.405 1.00 62.59 709 ARG A C 1
ATOM 5792 O O . ARG A 1 709 ? -14.593 -18.376 -20.107 1.00 62.59 709 ARG A O 1
ATOM 5799 N N . GLN A 1 710 ? -14.161 -20.501 -19.541 1.00 60.22 710 GLN A N 1
ATOM 5800 C CA . GLN A 1 710 ? -15.097 -21.123 -20.483 1.00 60.22 710 GLN A CA 1
ATOM 5801 C C . GLN A 1 710 ? -16.506 -21.286 -19.889 1.00 60.22 710 GLN A C 1
ATOM 5803 O O . GLN A 1 710 ? -17.484 -21.138 -20.625 1.00 60.22 710 GLN A O 1
ATOM 5808 N N . MET A 1 711 ? -16.634 -21.514 -18.577 1.00 61.03 711 MET A N 1
ATOM 5809 C CA . MET A 1 711 ? -17.918 -21.775 -17.901 1.00 61.03 711 MET A CA 1
ATOM 5810 C C . MET A 1 711 ? -19.020 -20.715 -18.140 1.00 61.03 711 MET A C 1
ATOM 5812 O O . MET A 1 711 ? -20.155 -21.111 -18.433 1.00 61.03 711 MET A O 1
ATOM 5816 N N . PRO A 1 712 ? -18.754 -19.389 -18.125 1.00 57.75 712 PRO A N 1
ATOM 5817 C CA . PRO A 1 712 ? -19.743 -18.382 -18.514 1.00 57.75 712 PRO A CA 1
ATOM 5818 C C . PRO A 1 712 ? -20.219 -18.546 -19.959 1.00 57.75 712 PRO A C 1
ATOM 5820 O O . PRO A 1 712 ? -21.423 -18.547 -20.201 1.00 57.75 712 PRO A O 1
ATOM 5823 N N . ARG A 1 713 ? -19.305 -18.768 -20.917 1.00 53.72 713 ARG A N 1
ATOM 5824 C CA . ARG A 1 713 ? -19.678 -19.002 -22.322 1.00 53.72 713 ARG A CA 1
ATOM 5825 C C . ARG A 1 713 ? -20.475 -20.293 -22.497 1.00 53.72 713 ARG A C 1
ATOM 5827 O O . ARG A 1 713 ? -21.436 -20.275 -23.253 1.00 53.72 713 ARG A O 1
ATOM 5834 N N . LEU A 1 714 ? -20.149 -21.370 -21.781 1.00 47.38 714 LEU A N 1
ATOM 5835 C CA . LEU A 1 714 ? -20.958 -22.597 -21.776 1.00 47.38 714 LEU A CA 1
ATOM 5836 C C . LEU A 1 714 ? -22.368 -22.327 -21.224 1.00 47.38 714 LEU A C 1
ATOM 5838 O O . LEU A 1 714 ? -23.356 -22.697 -21.852 1.00 47.38 714 LEU A O 1
ATOM 5842 N N . THR A 1 715 ? -22.474 -21.590 -20.117 1.00 51.09 715 THR A N 1
ATOM 5843 C CA . THR A 1 715 ? -23.752 -21.184 -19.500 1.00 51.09 715 THR A CA 1
ATOM 5844 C C . THR A 1 715 ? -24.587 -20.260 -20.398 1.00 51.09 715 THR A C 1
ATOM 5846 O O . THR A 1 715 ? -25.822 -20.288 -20.334 1.00 51.09 715 THR A O 1
ATOM 5849 N N . TRP A 1 716 ? -23.947 -19.464 -21.259 1.00 56.34 716 TRP A N 1
ATOM 5850 C CA . TRP A 1 716 ? -24.609 -18.674 -22.301 1.00 56.34 716 TRP A CA 1
ATOM 5851 C C . TRP A 1 716 ? -25.044 -19.548 -23.490 1.00 56.34 716 TRP A C 1
ATOM 5853 O O . TRP A 1 716 ? -26.207 -19.487 -23.880 1.00 56.34 716 TRP A O 1
ATOM 5863 N N . SER A 1 717 ? -24.172 -20.415 -24.019 1.00 38.84 717 SER A N 1
ATOM 5864 C CA . SER A 1 717 ? -24.465 -21.297 -25.165 1.00 38.84 717 SER A CA 1
ATOM 5865 C C . SER A 1 717 ? -25.583 -22.303 -24.874 1.00 38.84 717 SER A C 1
ATOM 5867 O O . SER A 1 717 ? -26.512 -22.439 -25.670 1.00 38.84 717 SER A O 1
ATOM 5869 N N . LEU A 1 718 ? -25.573 -22.921 -23.687 1.00 34.28 718 LEU A N 1
ATOM 5870 C CA . LEU A 1 718 ? -26.644 -23.801 -23.195 1.00 34.28 718 LEU A CA 1
ATOM 5871 C C . LEU A 1 718 ? -28.007 -23.092 -23.073 1.00 34.28 718 LEU A C 1
ATOM 5873 O O . LEU A 1 718 ? -29.030 -23.756 -22.941 1.00 34.28 718 LEU A O 1
ATOM 5877 N N . SER A 1 719 ? -28.043 -21.756 -23.133 1.00 39.31 719 SER A N 1
ATOM 5878 C CA . SER A 1 719 ? -29.286 -20.968 -23.140 1.00 39.31 719 SER A CA 1
ATOM 5879 C C . SER A 1 719 ? -29.837 -20.704 -24.549 1.00 39.31 719 SER A C 1
ATOM 5881 O O . SER A 1 719 ? -30.929 -20.156 -24.669 1.00 39.31 719 SER A O 1
ATOM 5883 N N . PHE A 1 720 ? -29.106 -21.075 -25.608 1.00 35.19 720 PHE A N 1
ATOM 5884 C CA . PHE A 1 720 ? -29.504 -20.862 -27.006 1.00 35.19 720 PHE A CA 1
ATOM 5885 C C . PHE A 1 720 ? -29.489 -22.134 -27.871 1.00 35.19 720 PHE A C 1
ATOM 5887 O O . PHE A 1 720 ? -30.194 -22.174 -28.879 1.00 35.19 720 PHE A O 1
ATOM 5894 N N . GLU A 1 721 ? -28.778 -23.198 -27.486 1.00 25.05 721 GLU A N 1
ATOM 5895 C CA . GLU A 1 721 ? -28.760 -24.471 -28.228 1.00 25.05 721 GLU A CA 1
ATOM 5896 C C . GLU A 1 721 ? -29.935 -25.412 -27.899 1.00 25.05 721 GLU A C 1
ATOM 5898 O O . GLU A 1 721 ? -29.770 -26.608 -27.666 1.00 25.05 721 GLU A O 1
ATOM 5903 N N . ILE A 1 722 ? -31.163 -24.897 -28.013 1.00 24.97 722 ILE A N 1
ATOM 5904 C CA . ILE A 1 722 ? -32.301 -25.739 -28.403 1.00 24.97 722 ILE A CA 1
ATOM 5905 C C . ILE A 1 722 ? -32.485 -25.559 -29.917 1.00 24.97 722 ILE A C 1
ATOM 5907 O O . ILE A 1 722 ? -33.036 -24.549 -30.355 1.00 24.97 722 ILE A O 1
ATOM 5911 N N . ASN A 1 723 ? -32.056 -26.578 -30.684 1.00 26.81 723 ASN A N 1
ATOM 5912 C CA . ASN A 1 723 ? -32.100 -26.768 -32.156 1.00 26.81 723 ASN A CA 1
ATOM 5913 C C . ASN A 1 723 ? -30.787 -26.548 -32.960 1.00 26.81 723 ASN A C 1
ATOM 5915 O O . ASN A 1 723 ? -30.727 -25.624 -33.777 1.00 26.81 723 ASN A O 1
ATOM 5919 N N . LYS A 1 724 ? -29.840 -27.508 -32.928 1.00 25.72 724 LYS A N 1
ATOM 5920 C CA . LYS A 1 724 ? -29.607 -28.488 -34.036 1.00 25.72 724 LYS A CA 1
ATOM 5921 C C . LYS A 1 724 ? -28.318 -29.319 -33.894 1.00 25.72 724 LYS A C 1
ATOM 5923 O O . LYS A 1 724 ? -27.305 -28.842 -33.409 1.00 25.72 724 LYS A O 1
ATOM 5928 N N . GLU A 1 725 ? -28.371 -30.549 -34.404 1.00 27.31 725 GLU A N 1
ATOM 5929 C CA . GLU A 1 725 ? -27.266 -31.521 -34.468 1.00 27.31 725 GLU A CA 1
ATOM 5930 C C . GLU A 1 725 ? -26.309 -31.271 -35.657 1.00 27.31 725 GLU A C 1
ATOM 5932 O O . GLU A 1 725 ? -26.732 -30.699 -36.665 1.00 27.31 725 GLU A O 1
ATOM 5937 N N . VAL A 1 726 ? -25.064 -31.785 -35.582 1.00 26.12 726 VAL A N 1
ATOM 5938 C CA . VAL A 1 726 ? -24.431 -32.745 -36.540 1.00 26.12 726 VAL A CA 1
ATOM 5939 C C . VAL A 1 726 ? -22.932 -32.972 -36.209 1.00 26.12 726 VAL A C 1
ATOM 5941 O O . VAL A 1 726 ? -22.238 -32.068 -35.756 1.00 26.12 726 VAL A O 1
ATOM 5944 N N . GLU A 1 727 ? -22.431 -34.195 -36.432 1.00 25.70 727 GLU A N 1
ATOM 5945 C CA . GLU A 1 727 ? -21.058 -34.664 -36.127 1.00 25.70 727 GLU A CA 1
ATOM 5946 C C . GLU A 1 727 ? -19.954 -34.161 -37.102 1.00 25.70 727 GLU A C 1
ATOM 5948 O O . GLU A 1 727 ? -20.236 -33.883 -38.268 1.00 25.70 727 GLU A O 1
ATOM 5953 N N . GLY A 1 728 ? -18.662 -34.171 -36.703 1.00 23.94 728 GLY A N 1
ATOM 5954 C CA . GLY A 1 728 ? -17.544 -33.869 -37.632 1.00 23.94 728 GLY A CA 1
ATOM 5955 C C . GLY A 1 728 ? -16.097 -34.033 -37.108 1.00 23.94 728 GLY A C 1
ATOM 5956 O O . GLY A 1 728 ? -15.505 -33.092 -36.601 1.00 23.94 728 GLY A O 1
ATOM 5957 N N . ARG A 1 729 ? -15.506 -35.224 -37.290 1.00 23.44 729 ARG A N 1
ATOM 5958 C CA . ARG A 1 729 ? -14.178 -35.705 -36.810 1.00 23.44 729 ARG A CA 1
ATOM 5959 C C . ARG A 1 729 ? -12.934 -34.894 -37.253 1.00 23.44 729 ARG A C 1
ATOM 5961 O O . ARG A 1 729 ? -12.874 -34.419 -38.383 1.00 23.44 729 ARG A O 1
ATOM 5968 N N . CYS A 1 730 ? -11.874 -34.921 -36.433 1.00 21.66 730 CYS A N 1
ATOM 5969 C CA . CYS A 1 730 ? -10.502 -34.480 -36.769 1.00 21.66 730 CYS A CA 1
ATOM 5970 C C . CYS A 1 730 ? -9.629 -35.590 -37.411 1.00 21.66 730 CYS A C 1
ATOM 5972 O O . CYS A 1 730 ? -9.912 -36.776 -37.227 1.00 21.66 730 CYS A O 1
ATOM 5974 N N . PRO A 1 731 ? -8.503 -35.217 -38.056 1.00 25.36 731 PRO A N 1
ATOM 5975 C CA . PRO A 1 731 ? -7.294 -36.050 -38.141 1.00 25.36 731 PRO A CA 1
ATOM 5976 C C . PRO A 1 731 ? -6.006 -35.330 -37.658 1.00 25.36 731 PRO A C 1
ATOM 5978 O O . PRO A 1 731 ? -5.952 -34.105 -37.588 1.00 25.36 731 PRO A O 1
ATOM 5981 N N . SER A 1 732 ? -4.961 -36.103 -37.343 1.00 24.27 732 SER A N 1
ATOM 5982 C CA . SER A 1 732 ? -3.640 -35.672 -36.829 1.00 24.27 732 SER A CA 1
ATOM 5983 C C . SER A 1 732 ? -2.513 -35.768 -37.879 1.00 24.27 732 SER A C 1
ATOM 5985 O O . SER A 1 732 ? -2.741 -36.363 -38.928 1.00 24.27 732 SER A O 1
ATOM 5987 N N . PHE A 1 733 ? -1.304 -35.238 -37.593 1.00 21.70 733 PHE A N 1
ATOM 5988 C CA . PHE A 1 733 ? 0.003 -35.906 -37.838 1.00 21.70 733 PHE A CA 1
ATOM 5989 C C . PHE A 1 733 ? 1.202 -35.177 -37.160 1.00 21.70 733 PHE A C 1
ATOM 5991 O O . PHE A 1 733 ? 1.025 -34.121 -36.559 1.00 21.70 733 PHE A O 1
ATOM 5998 N N . GLU A 1 734 ? 2.395 -35.789 -37.214 1.00 22.88 734 GLU A N 1
ATOM 5999 C CA . GLU A 1 734 ? 3.594 -35.566 -36.365 1.00 22.88 734 GLU A CA 1
ATOM 6000 C C . GLU A 1 734 ? 4.806 -34.841 -37.047 1.00 22.88 734 GLU A C 1
ATOM 6002 O O . GLU A 1 734 ? 4.739 -34.560 -38.246 1.00 22.88 734 GLU A O 1
ATOM 6007 N N . PRO A 1 735 ? 5.896 -34.483 -36.309 1.00 32.50 735 PRO A N 1
ATOM 6008 C CA . PRO A 1 735 ? 6.889 -33.463 -36.717 1.00 32.50 735 PRO A CA 1
ATOM 6009 C C . PRO A 1 735 ? 8.218 -33.971 -37.342 1.00 32.50 735 PRO A C 1
ATOM 6011 O O . PRO A 1 735 ? 8.468 -35.169 -37.454 1.00 32.50 735 PRO A O 1
ATOM 6014 N N . GLY A 1 736 ? 9.108 -33.030 -37.718 1.00 22.03 736 GLY A N 1
ATOM 6015 C CA . GLY A 1 736 ? 10.455 -33.259 -38.285 1.00 22.03 736 GLY A CA 1
ATOM 6016 C C . GLY A 1 736 ? 11.570 -32.419 -37.620 1.00 22.03 736 GLY A C 1
ATOM 6017 O O . GLY A 1 736 ? 11.284 -31.427 -36.958 1.00 22.03 736 GLY A O 1
ATOM 6018 N N . ASN A 1 737 ? 12.833 -32.843 -37.767 1.00 24.62 737 ASN A N 1
ATOM 6019 C CA . ASN A 1 737 ? 13.940 -32.633 -36.806 1.00 24.62 737 ASN A CA 1
ATOM 6020 C C . ASN A 1 737 ? 15.161 -31.840 -37.380 1.00 24.62 737 ASN A C 1
ATOM 6022 O O . ASN A 1 737 ? 15.209 -31.638 -38.589 1.00 24.62 737 ASN A O 1
ATOM 6026 N N . GLN A 1 738 ? 16.184 -31.559 -36.536 1.00 24.88 738 GLN A N 1
ATOM 6027 C CA . GLN A 1 738 ? 17.638 -31.388 -36.873 1.00 24.88 738 GLN A CA 1
ATOM 6028 C C . GLN A 1 738 ? 18.150 -30.100 -37.607 1.00 24.88 738 GLN A C 1
ATOM 6030 O O . GLN A 1 738 ? 17.421 -29.543 -38.418 1.00 24.88 738 GLN A O 1
ATOM 6035 N N . THR A 1 739 ? 19.393 -29.567 -37.439 1.00 24.33 739 THR A N 1
ATOM 6036 C CA . THR A 1 739 ? 20.466 -29.622 -36.382 1.00 24.33 739 THR A CA 1
ATOM 6037 C C . THR A 1 739 ? 21.567 -28.525 -36.575 1.00 24.33 739 THR A C 1
ATOM 6039 O O . THR A 1 739 ? 21.606 -27.876 -37.616 1.00 24.33 739 THR A O 1
ATOM 6042 N N . GLU A 1 740 ? 22.521 -28.444 -35.617 1.00 24.48 740 GLU A N 1
ATOM 6043 C CA . GLU A 1 740 ? 23.986 -28.161 -35.769 1.00 24.48 740 GLU A CA 1
ATOM 6044 C C . GLU A 1 740 ? 24.617 -26.759 -35.512 1.00 24.48 740 GLU A C 1
ATOM 6046 O O . GLU A 1 740 ? 23.939 -25.743 -35.389 1.00 24.48 740 GLU A O 1
ATOM 6051 N N . GLU A 1 741 ? 25.950 -26.760 -35.292 1.00 23.33 741 GLU A N 1
ATOM 6052 C CA . GLU A 1 741 ? 26.742 -25.795 -34.486 1.00 23.33 741 GLU A CA 1
ATOM 6053 C C . GLU A 1 741 ? 27.943 -25.142 -35.230 1.00 23.33 741 GLU A C 1
ATOM 6055 O O . GLU A 1 741 ? 28.298 -25.548 -36.336 1.00 23.33 741 GLU A O 1
ATOM 6060 N N . SER A 1 742 ? 28.671 -24.201 -34.589 1.00 23.23 742 SER A N 1
ATOM 6061 C CA . SER A 1 742 ? 30.159 -24.105 -34.670 1.00 23.23 742 SER A CA 1
ATOM 6062 C C . SER A 1 742 ? 30.796 -23.095 -33.678 1.00 23.23 742 SER A C 1
ATOM 6064 O O . SER A 1 742 ? 30.161 -22.132 -33.260 1.00 23.23 742 SER A O 1
ATOM 6066 N N . ASN A 1 743 ? 32.074 -23.313 -33.307 1.00 23.28 743 ASN A N 1
ATOM 6067 C CA . ASN A 1 743 ? 32.856 -22.560 -32.296 1.00 23.28 743 ASN A CA 1
ATOM 6068 C C . ASN A 1 743 ? 34.118 -21.878 -32.883 1.00 23.28 743 ASN A C 1
ATOM 6070 O O . ASN A 1 743 ? 34.772 -22.491 -33.725 1.00 23.28 743 ASN A O 1
ATOM 6074 N N . ILE A 1 744 ? 34.547 -20.702 -32.371 1.00 22.52 744 ILE A N 1
ATOM 6075 C CA . ILE A 1 744 ? 35.884 -20.083 -32.619 1.00 22.52 744 ILE A CA 1
ATOM 6076 C C . ILE A 1 744 ? 36.425 -19.321 -31.372 1.00 22.52 744 ILE A C 1
ATOM 6078 O O . ILE A 1 744 ? 35.659 -18.770 -30.585 1.00 22.52 744 ILE A O 1
ATOM 6082 N N . HIS A 1 745 ? 37.759 -19.266 -31.216 1.00 22.31 745 HIS A N 1
ATOM 6083 C CA . HIS A 1 745 ? 38.571 -18.482 -30.248 1.00 22.31 745 HIS A CA 1
ATOM 6084 C C . HIS A 1 745 ? 39.758 -17.814 -31.003 1.00 22.31 745 HIS A C 1
ATOM 6086 O O . HIS A 1 745 ? 40.029 -18.216 -32.132 1.00 22.31 745 HIS A O 1
ATOM 6092 N N . PHE A 1 746 ? 40.549 -16.834 -30.529 1.00 22.89 746 PHE A N 1
ATOM 6093 C CA . PHE A 1 746 ? 40.746 -16.127 -29.232 1.00 22.89 746 PHE A CA 1
ATOM 6094 C C . PHE A 1 746 ? 41.227 -14.659 -29.566 1.00 22.89 746 PHE A C 1
ATOM 6096 O O . PHE A 1 746 ? 40.858 -14.237 -30.665 1.00 22.89 746 PHE A O 1
ATOM 6103 N N . PRO A 1 747 ? 42.027 -13.838 -28.809 1.00 26.86 747 PRO A N 1
ATOM 6104 C CA . PRO A 1 747 ? 42.756 -13.987 -27.533 1.00 26.86 747 PRO A CA 1
ATOM 6105 C C . PRO A 1 747 ? 42.464 -12.843 -26.509 1.00 26.86 747 PRO A C 1
ATOM 6107 O O . PRO A 1 747 ? 41.335 -12.722 -26.052 1.00 26.86 747 PRO A O 1
ATOM 6110 N N . SER A 1 748 ? 43.464 -12.036 -26.093 1.00 24.09 748 SER A N 1
ATOM 6111 C CA . SER A 1 748 ? 43.403 -11.092 -24.951 1.00 24.09 748 SER A CA 1
ATOM 6112 C C . SER A 1 748 ? 44.463 -9.970 -25.000 1.00 24.09 748 SER A C 1
ATOM 6114 O O . SER A 1 748 ? 45.556 -10.258 -25.483 1.00 24.09 748 SER A O 1
ATOM 6116 N N . SER A 1 749 ? 44.232 -8.801 -24.360 1.00 25.39 749 SER A N 1
ATOM 6117 C CA . SER A 1 749 ? 45.186 -8.170 -23.396 1.00 25.39 749 SER A CA 1
ATOM 6118 C C . SER A 1 749 ? 44.806 -6.756 -22.882 1.00 25.39 749 SER A C 1
ATOM 6120 O O . SER A 1 749 ? 44.661 -5.857 -23.698 1.00 25.39 749 SER A O 1
ATOM 6122 N N . LYS A 1 750 ? 44.857 -6.569 -21.543 1.00 25.75 750 LYS A N 1
ATOM 6123 C CA . LYS A 1 750 ? 45.319 -5.384 -20.749 1.00 25.75 750 LYS A CA 1
ATOM 6124 C C . LYS A 1 750 ? 44.709 -3.971 -20.977 1.00 25.75 750 LYS A C 1
ATOM 6126 O O . LYS A 1 750 ? 44.457 -3.563 -22.095 1.00 25.75 750 LYS A O 1
ATOM 6131 N N . ALA A 1 751 ? 44.551 -3.114 -19.955 1.00 25.28 751 ALA A N 1
ATOM 6132 C CA . ALA A 1 751 ? 44.772 -3.243 -18.500 1.00 25.28 751 ALA A CA 1
ATOM 6133 C C . ALA A 1 751 ? 43.867 -2.271 -17.705 1.00 25.28 751 ALA A C 1
ATOM 6135 O O . ALA A 1 751 ? 43.417 -1.263 -18.243 1.00 25.28 751 ALA A O 1
ATOM 6136 N N . PHE A 1 752 ? 43.664 -2.555 -16.414 1.00 28.50 752 PHE A N 1
ATOM 6137 C CA . PHE A 1 752 ? 43.004 -1.673 -15.439 1.00 28.50 752 PHE A CA 1
ATOM 6138 C C . PHE A 1 752 ? 43.982 -1.292 -14.312 1.00 28.50 752 PHE A C 1
ATOM 6140 O O . PHE A 1 752 ? 45.072 -1.861 -14.229 1.00 28.50 752 PHE A O 1
ATOM 6147 N N . LEU A 1 753 ? 43.618 -0.324 -13.462 1.00 32.84 753 LEU A N 1
ATOM 6148 C CA . LEU A 1 753 ? 44.484 0.128 -12.368 1.00 32.84 753 LEU A CA 1
ATOM 6149 C C . LEU A 1 753 ? 44.513 -0.907 -11.229 1.00 32.84 753 LEU A C 1
ATOM 6151 O O . LEU A 1 753 ? 43.517 -1.097 -10.535 1.00 32.84 753 LEU A O 1
ATOM 6155 N N . ASP A 1 754 ? 45.656 -1.562 -11.051 1.00 27.48 754 ASP A N 1
ATOM 6156 C CA . ASP A 1 754 ? 45.889 -2.571 -10.017 1.00 27.48 754 ASP A CA 1
ATOM 6157 C C . ASP A 1 754 ? 46.479 -1.918 -8.752 1.00 27.48 754 ASP A C 1
ATOM 6159 O O . ASP A 1 754 ? 47.489 -1.213 -8.824 1.00 27.48 754 ASP A O 1
ATOM 6163 N N . ILE A 1 755 ? 45.846 -2.143 -7.595 1.00 35.66 755 ILE A N 1
ATOM 6164 C CA . ILE A 1 755 ? 46.368 -1.767 -6.270 1.00 35.66 755 ILE A CA 1
ATOM 6165 C C . ILE A 1 755 ? 46.436 -3.020 -5.380 1.00 35.66 755 ILE A C 1
ATOM 6167 O O . ILE A 1 755 ? 45.955 -3.040 -4.248 1.00 35.66 755 ILE A O 1
ATOM 6171 N N . GLY A 1 756 ? 47.069 -4.079 -5.889 1.00 34.91 756 GLY A N 1
ATOM 6172 C CA . GLY A 1 756 ? 47.485 -5.274 -5.147 1.00 34.91 756 GLY A CA 1
ATOM 6173 C C . GLY A 1 756 ? 48.571 -5.021 -4.088 1.00 34.91 756 GLY A C 1
ATOM 6174 O O . GLY A 1 756 ? 49.561 -5.748 -4.018 1.00 34.91 756 GLY A O 1
ATOM 6175 N N . LEU A 1 757 ? 48.412 -3.986 -3.257 1.00 41.31 757 LEU A N 1
ATOM 6176 C CA . LEU A 1 757 ? 49.249 -3.724 -2.086 1.00 41.31 757 LEU A CA 1
ATOM 6177 C C . LEU A 1 757 ? 48.538 -4.211 -0.822 1.00 41.31 757 LEU A C 1
ATOM 6179 O O . LEU A 1 757 ? 47.408 -3.820 -0.545 1.00 41.31 757 LEU A O 1
ATOM 6183 N N . SER A 1 758 ? 49.233 -5.023 -0.021 1.00 47.31 758 SER A N 1
ATOM 6184 C CA . SER A 1 758 ? 48.746 -5.474 1.288 1.00 47.31 758 SER A CA 1
ATOM 6185 C C . SER A 1 758 ? 48.535 -4.272 2.217 1.00 47.31 758 SER A C 1
ATOM 6187 O O . SER A 1 758 ? 49.489 -3.713 2.767 1.00 47.31 758 SER A O 1
ATOM 6189 N N . THR A 1 759 ? 47.276 -3.861 2.366 1.00 59.59 759 THR A N 1
ATOM 6190 C CA . THR A 1 759 ? 46.870 -2.750 3.229 1.00 59.59 759 THR A CA 1
ATOM 6191 C C . THR A 1 759 ? 47.102 -3.108 4.690 1.00 59.59 759 THR A C 1
ATOM 6193 O O . THR A 1 759 ? 46.649 -4.158 5.147 1.00 59.59 759 THR A O 1
ATOM 6196 N N . LYS A 1 760 ? 47.752 -2.222 5.444 1.00 73.50 760 LYS A N 1
ATOM 6197 C CA . LYS A 1 760 ? 47.993 -2.411 6.879 1.00 73.50 760 LYS A CA 1
ATOM 6198 C C . LYS A 1 760 ? 47.136 -1.449 7.681 1.00 73.50 760 LYS A C 1
ATOM 6200 O O . LYS A 1 760 ? 47.079 -0.264 7.363 1.00 73.50 760 LYS A O 1
ATOM 6205 N N . CYS A 1 761 ? 46.501 -1.952 8.731 1.00 82.12 761 CYS A N 1
ATOM 6206 C CA . CYS A 1 761 ? 45.878 -1.099 9.732 1.00 82.12 761 CYS A CA 1
ATOM 6207 C C . CYS A 1 761 ? 46.908 -0.691 10.787 1.00 82.12 761 CYS A C 1
ATOM 6209 O O . CYS A 1 761 ? 47.793 -1.472 11.143 1.00 82.12 761 CYS A O 1
ATOM 6211 N N . VAL A 1 762 ? 46.812 0.553 11.244 1.00 83.12 762 VAL A N 1
ATOM 6212 C CA . VAL A 1 762 ? 47.675 1.147 12.267 1.00 83.12 762 VAL A CA 1
ATOM 6213 C C . VAL A 1 762 ? 46.834 2.003 13.206 1.00 83.12 762 VAL A C 1
ATOM 6215 O O . VAL A 1 762 ? 45.845 2.608 12.790 1.00 83.12 762 VAL A O 1
ATOM 6218 N N . THR A 1 763 ? 47.226 2.086 14.475 1.00 84.81 763 THR A N 1
ATOM 6219 C CA . THR A 1 763 ? 46.559 2.958 15.448 1.00 84.81 763 THR A CA 1
ATOM 6220 C C . THR A 1 763 ? 46.666 4.426 15.026 1.00 84.81 763 THR A C 1
ATOM 6222 O O . THR A 1 763 ? 47.728 4.876 14.591 1.00 84.81 763 THR A O 1
ATOM 6225 N N . ILE A 1 764 ? 45.579 5.184 15.174 1.00 85.56 764 ILE A N 1
ATOM 6226 C CA . ILE A 1 764 ? 45.542 6.619 14.872 1.00 85.56 764 ILE A CA 1
ATOM 6227 C C . ILE A 1 764 ? 46.462 7.376 15.857 1.00 85.56 764 ILE A C 1
ATOM 6229 O O . ILE A 1 764 ? 46.289 7.235 17.073 1.00 85.56 764 ILE A O 1
ATOM 6233 N N . PRO A 1 765 ? 47.430 8.188 15.383 1.00 84.06 765 PRO A N 1
ATOM 6234 C CA . PRO A 1 765 ? 48.301 8.972 16.260 1.00 84.06 765 PRO A CA 1
ATOM 6235 C C . PRO A 1 765 ? 47.529 10.049 17.034 1.00 84.06 765 PRO A C 1
ATOM 6237 O O . PRO A 1 765 ? 46.670 10.728 16.474 1.00 84.06 765 PRO A O 1
ATOM 6240 N N . LYS A 1 766 ? 47.862 10.264 18.315 1.00 78.25 766 LYS A N 1
ATOM 6241 C CA . LYS A 1 766 ? 47.202 11.280 19.172 1.00 78.25 766 LYS A CA 1
ATOM 6242 C C . LYS A 1 766 ? 47.498 12.726 18.747 1.00 78.25 766 LYS A C 1
ATOM 6244 O O . LYS A 1 766 ? 46.802 13.654 19.152 1.00 78.25 766 LYS A O 1
ATOM 6249 N N . ASP A 1 767 ? 48.548 12.895 17.959 1.00 78.38 767 ASP A N 1
ATOM 6250 C CA . ASP A 1 767 ? 49.015 14.111 17.305 1.00 78.38 767 ASP A CA 1
ATOM 6251 C C . ASP A 1 767 ? 48.330 14.374 15.948 1.00 78.38 767 ASP A C 1
ATOM 6253 O O . ASP A 1 767 ? 48.455 15.475 15.413 1.00 78.38 767 ASP A O 1
ATOM 6257 N N . LEU A 1 768 ? 47.518 13.440 15.427 1.00 82.69 768 LEU A N 1
ATOM 6258 C CA . LEU A 1 768 ? 46.708 13.627 14.215 1.00 82.69 768 LEU A CA 1
ATOM 6259 C C . LEU A 1 768 ? 45.449 14.479 14.496 1.00 82.69 768 LEU A C 1
ATOM 6261 O O . LEU A 1 768 ? 44.318 14.036 14.302 1.00 82.69 768 LEU A O 1
ATOM 6265 N N . GLY A 1 769 ? 45.636 15.727 14.939 1.00 74.69 769 GLY A N 1
ATOM 6266 C CA . GLY A 1 769 ? 44.590 16.599 15.506 1.00 74.69 769 GLY A CA 1
ATOM 6267 C C . GLY A 1 769 ? 43.358 16.867 14.623 1.00 74.69 769 GLY A C 1
ATOM 6268 O O . GLY A 1 769 ? 42.299 17.259 15.129 1.00 74.69 769 GLY A O 1
ATOM 6269 N N . LEU A 1 770 ? 43.456 16.623 13.312 1.00 82.94 770 LEU A N 1
ATOM 6270 C CA . LEU A 1 770 ? 42.334 16.611 12.363 1.00 82.94 770 LEU A CA 1
ATOM 6271 C C . LEU A 1 770 ? 41.293 15.514 12.676 1.00 82.94 770 LEU A C 1
ATOM 6273 O O . LEU A 1 770 ? 40.110 15.703 12.394 1.00 82.94 770 LEU A O 1
ATOM 6277 N N . CYS A 1 771 ? 41.731 14.406 13.277 1.00 82.50 771 CYS A N 1
ATOM 6278 C CA . CYS A 1 771 ? 41.017 13.134 13.397 1.00 82.50 771 CYS A CA 1
ATOM 6279 C C . CYS A 1 771 ? 40.802 12.646 14.839 1.00 82.50 771 CYS A C 1
ATOM 6281 O O . CYS A 1 771 ? 40.416 11.499 15.054 1.00 82.50 771 CYS A O 1
ATOM 6283 N N . ASN A 1 772 ? 41.009 13.503 15.840 1.00 75.62 772 ASN A N 1
ATOM 6284 C CA . ASN A 1 772 ? 40.656 13.167 17.221 1.00 75.62 772 ASN A CA 1
ATOM 6285 C C . ASN A 1 772 ? 39.142 12.912 17.362 1.00 75.62 772 ASN A C 1
ATOM 6287 O O . ASN A 1 772 ? 38.333 13.621 16.751 1.00 75.62 772 ASN A O 1
ATOM 6291 N N . ASP A 1 773 ? 38.811 11.930 18.207 1.00 63.88 773 ASP A N 1
ATOM 6292 C CA . ASP A 1 773 ? 37.471 11.587 18.709 1.00 63.88 773 ASP A CA 1
ATOM 6293 C C . ASP A 1 773 ? 36.455 11.078 17.660 1.00 63.88 773 ASP A C 1
ATOM 6295 O O . ASP A 1 773 ? 35.246 11.140 17.865 1.00 63.88 773 ASP A O 1
ATOM 6299 N N . ILE A 1 774 ? 36.935 10.506 16.548 1.00 67.06 774 ILE A N 1
ATOM 6300 C CA . ILE A 1 774 ? 36.108 10.027 15.416 1.00 67.06 774 ILE A CA 1
ATOM 6301 C C . ILE A 1 774 ? 35.418 8.659 15.613 1.00 67.06 774 ILE A C 1
ATOM 6303 O O . ILE A 1 774 ? 34.896 8.088 14.660 1.00 67.06 774 ILE A O 1
ATOM 6307 N N . GLY A 1 775 ? 35.400 8.119 16.834 1.00 60.47 775 GLY A N 1
ATOM 6308 C CA . GLY A 1 775 ? 34.663 6.892 17.178 1.00 60.47 775 GLY A CA 1
ATOM 6309 C C . GLY A 1 775 ? 35.343 5.557 16.832 1.00 60.47 775 GLY A C 1
ATOM 6310 O O . GLY A 1 775 ? 34.800 4.512 17.179 1.00 60.47 775 GLY A O 1
ATOM 6311 N N . TYR A 1 776 ? 36.526 5.569 16.211 1.00 72.19 776 TYR A N 1
ATOM 6312 C CA . TYR A 1 776 ? 37.364 4.387 15.972 1.00 72.19 776 TYR A CA 1
ATOM 6313 C C . TYR A 1 776 ? 38.847 4.686 16.245 1.00 72.19 776 TYR A C 1
ATOM 6315 O O . TYR A 1 776 ? 39.259 5.845 16.274 1.00 72.19 776 TYR A O 1
ATOM 6323 N N . SER A 1 777 ? 39.643 3.641 16.489 1.00 78.38 777 SER A N 1
ATOM 6324 C CA . SER A 1 777 ? 41.042 3.736 16.943 1.00 78.38 777 SER A CA 1
ATOM 6325 C C . SER A 1 777 ? 42.092 3.390 15.882 1.00 78.38 777 SER A C 1
ATOM 6327 O O . SER A 1 777 ? 43.264 3.718 16.074 1.00 78.38 777 SER A O 1
ATOM 6329 N N . GLU A 1 778 ? 41.707 2.746 14.776 1.00 83.69 778 GLU A N 1
ATOM 6330 C CA . GLU A 1 778 ? 42.631 2.248 13.749 1.00 83.69 778 GLU A CA 1
ATOM 6331 C C . GLU A 1 778 ? 42.278 2.744 12.344 1.00 83.69 778 GLU A C 1
ATOM 6333 O O . GLU A 1 778 ? 41.118 2.743 11.926 1.00 83.69 778 GLU A O 1
ATOM 6338 N N . MET A 1 779 ? 43.311 3.130 11.598 1.00 84.44 779 MET A N 1
ATOM 6339 C CA . MET A 1 779 ? 43.230 3.639 10.232 1.00 84.44 779 MET A CA 1
ATOM 6340 C C . MET A 1 779 ? 44.046 2.785 9.257 1.00 84.44 779 MET A C 1
ATOM 6342 O O . MET A 1 779 ? 45.036 2.157 9.635 1.00 84.44 779 MET A O 1
ATOM 6346 N N . ARG A 1 780 ? 43.645 2.779 7.986 1.00 83.69 780 ARG A N 1
ATOM 6347 C CA . ARG A 1 780 ? 44.295 2.024 6.909 1.00 83.69 780 ARG A CA 1
ATOM 6348 C C . ARG A 1 780 ? 45.421 2.821 6.235 1.00 83.69 780 ARG A C 1
ATOM 6350 O O . ARG A 1 780 ? 45.262 4.002 5.927 1.00 83.69 780 ARG A O 1
ATOM 6357 N N . LEU A 1 781 ? 46.536 2.139 5.964 1.00 80.69 781 LEU A N 1
ATOM 6358 C CA . LEU A 1 781 ? 47.635 2.586 5.107 1.00 80.69 781 LEU A CA 1
ATOM 6359 C C . LEU A 1 781 ? 47.826 1.613 3.915 1.00 80.69 781 LEU A C 1
ATOM 6361 O O . LEU A 1 781 ? 47.809 0.395 4.130 1.00 80.69 781 LEU A O 1
ATOM 6365 N N . PRO A 1 782 ? 48.042 2.111 2.680 1.00 84.88 782 PRO A N 1
ATOM 6366 C CA . PRO A 1 782 ? 48.016 3.525 2.303 1.00 84.88 782 PRO A CA 1
ATOM 6367 C C . PRO A 1 782 ? 46.625 4.161 2.474 1.00 84.88 782 PRO A C 1
ATOM 6369 O O . PRO A 1 782 ? 45.605 3.483 2.340 1.00 84.88 782 PRO A O 1
ATOM 6372 N N . ASN A 1 783 ? 46.588 5.453 2.818 1.00 86.25 783 ASN A N 1
ATOM 6373 C CA . ASN A 1 783 ? 45.330 6.194 2.970 1.00 86.25 783 ASN A CA 1
ATOM 6374 C C . ASN A 1 783 ? 44.826 6.754 1.627 1.00 86.25 783 ASN A C 1
ATOM 6376 O O . ASN A 1 783 ? 45.517 6.685 0.611 1.00 86.25 783 ASN A O 1
ATOM 6380 N N . LEU A 1 784 ? 43.621 7.336 1.607 1.00 82.69 784 LEU A N 1
ATOM 6381 C CA . LEU A 1 784 ? 42.997 7.850 0.375 1.00 82.69 784 LEU A CA 1
ATOM 6382 C C . LEU A 1 784 ? 43.710 9.085 -0.211 1.00 82.69 784 LEU A C 1
ATOM 6384 O O . LEU A 1 784 ? 43.440 9.469 -1.344 1.00 82.69 784 LEU A O 1
ATOM 6388 N N . MET A 1 785 ? 44.643 9.682 0.537 1.00 82.25 785 MET A N 1
ATOM 6389 C CA . MET A 1 785 ? 45.558 10.726 0.060 1.00 82.25 785 MET A CA 1
ATOM 6390 C C . MET A 1 785 ? 46.883 10.156 -0.496 1.00 82.25 785 MET A C 1
ATOM 6392 O O . MET A 1 785 ? 47.767 10.924 -0.865 1.00 82.25 785 MET A O 1
ATOM 6396 N N . GLY A 1 786 ? 47.040 8.828 -0.548 1.00 79.44 786 GLY A N 1
ATOM 6397 C CA . GLY A 1 786 ? 48.212 8.131 -1.093 1.00 79.44 786 GLY A CA 1
ATOM 6398 C C . GLY A 1 786 ? 49.393 7.961 -0.130 1.00 79.44 786 GLY A C 1
ATOM 6399 O O . GLY A 1 786 ? 50.398 7.370 -0.517 1.00 79.44 786 GLY A O 1
ATOM 6400 N N . HIS A 1 787 ? 49.294 8.441 1.113 1.00 87.06 787 HIS A N 1
ATOM 6401 C CA . HIS A 1 787 ? 50.378 8.334 2.093 1.00 87.06 787 HIS A CA 1
ATOM 6402 C C . HIS A 1 787 ? 50.537 6.891 2.583 1.00 87.06 787 HIS A C 1
ATOM 6404 O O . HIS A 1 787 ? 49.546 6.235 2.915 1.00 87.06 787 HIS A O 1
ATOM 6410 N N . THR A 1 788 ? 51.777 6.416 2.681 1.00 85.25 788 THR A N 1
ATOM 6411 C CA . THR A 1 788 ? 52.125 5.027 3.032 1.00 85.25 788 THR A CA 1
ATOM 6412 C C . THR A 1 788 ? 52.596 4.851 4.475 1.00 85.25 788 THR A C 1
ATOM 6414 O O . THR A 1 788 ? 52.562 3.733 4.991 1.00 85.25 788 THR A O 1
ATOM 6417 N N . SER A 1 789 ? 53.002 5.932 5.148 1.00 87.31 789 SER A N 1
ATOM 6418 C CA . SER A 1 789 ? 53.523 5.901 6.519 1.00 87.31 789 SER A CA 1
ATOM 6419 C C . SER A 1 789 ? 52.965 7.031 7.390 1.00 87.31 789 SER A C 1
ATOM 6421 O O . SER A 1 789 ? 52.695 8.132 6.916 1.00 87.31 789 SER A O 1
ATOM 6423 N N . LEU A 1 790 ? 52.832 6.792 8.701 1.00 83.62 790 LEU A N 1
ATOM 6424 C CA . LEU A 1 790 ? 52.335 7.800 9.655 1.00 83.62 790 LEU A CA 1
ATOM 6425 C C . LEU A 1 790 ? 53.195 9.080 9.692 1.00 83.62 790 LEU A C 1
ATOM 6427 O O . LEU A 1 790 ? 52.670 10.160 9.962 1.00 83.62 790 LEU A O 1
ATOM 6431 N N . ALA A 1 791 ? 54.486 8.967 9.357 1.00 83.94 791 ALA A N 1
ATOM 6432 C CA . ALA A 1 791 ? 55.413 10.093 9.241 1.00 83.94 791 ALA A CA 1
ATOM 6433 C C . ALA A 1 791 ? 55.076 11.046 8.076 1.00 83.94 791 ALA A C 1
ATOM 6435 O O . ALA A 1 791 ? 55.415 12.225 8.138 1.00 83.94 791 ALA A O 1
ATOM 6436 N N . GLU A 1 792 ? 54.384 10.565 7.039 1.00 85.56 792 GLU A N 1
ATOM 6437 C CA . GLU A 1 792 ? 53.819 11.405 5.976 1.00 85.56 792 GLU A CA 1
ATOM 6438 C C . GLU A 1 792 ? 52.462 11.996 6.395 1.00 85.56 792 GLU A C 1
ATOM 6440 O O . GLU A 1 792 ? 52.206 13.181 6.181 1.00 85.56 792 GLU A O 1
ATOM 6445 N N . VAL A 1 793 ? 51.601 11.176 7.016 1.00 87.19 793 VAL A N 1
ATOM 6446 C CA . VAL A 1 793 ? 50.202 11.521 7.334 1.00 87.19 793 VAL A CA 1
ATOM 6447 C C . VAL A 1 793 ? 50.096 12.710 8.290 1.00 87.19 793 VAL A C 1
ATOM 6449 O O . VAL A 1 793 ? 49.333 13.639 8.012 1.00 87.19 793 VAL A O 1
ATOM 6452 N N . VAL A 1 794 ? 50.832 12.703 9.409 1.00 86.62 794 VAL A N 1
ATOM 6453 C CA . VAL A 1 794 ? 50.661 13.729 10.456 1.00 86.62 794 VAL A CA 1
ATOM 6454 C C . VAL A 1 794 ? 51.036 15.133 9.951 1.00 86.62 794 VAL A C 1
ATOM 6456 O O . VAL A 1 794 ? 50.154 15.999 9.992 1.00 86.62 794 VAL A O 1
ATOM 6459 N N . PRO A 1 795 ? 52.240 15.391 9.391 1.00 84.25 795 PRO A N 1
ATOM 6460 C CA . PRO A 1 795 ? 52.597 16.725 8.898 1.00 84.25 795 PRO A CA 1
ATOM 6461 C C . PRO A 1 795 ? 51.657 17.220 7.794 1.00 84.25 795 PRO A C 1
ATOM 6463 O O . PRO A 1 795 ? 51.259 18.384 7.798 1.00 84.25 795 PRO A O 1
ATOM 6466 N N . LYS A 1 796 ? 51.236 16.330 6.886 1.00 83.31 796 LYS A N 1
ATOM 6467 C CA . LYS A 1 796 ? 50.327 16.680 5.785 1.00 83.31 796 LYS A CA 1
ATOM 6468 C C . LYS A 1 796 ? 48.899 16.990 6.236 1.00 83.31 796 LYS A C 1
ATOM 6470 O O . LYS A 1 796 ? 48.187 17.693 5.522 1.00 83.31 796 LYS A O 1
ATOM 6475 N N . SER A 1 797 ? 48.478 16.517 7.409 1.00 84.69 797 SER A N 1
ATOM 6476 C CA . SER A 1 797 ? 47.169 16.855 7.983 1.00 84.69 797 SER A CA 1
ATOM 6477 C C . SER A 1 797 ? 47.128 18.261 8.601 1.00 84.69 797 SER A C 1
ATOM 6479 O O . SER A 1 797 ? 46.108 18.946 8.509 1.00 84.69 797 SER A O 1
ATOM 6481 N N . GLU A 1 798 ? 48.240 18.730 9.181 1.00 81.50 798 GLU A N 1
ATOM 6482 C CA . GLU A 1 798 ? 48.325 20.039 9.846 1.00 81.50 798 GLU A CA 1
ATOM 6483 C C . GLU A 1 798 ? 48.227 21.210 8.851 1.00 81.50 798 GLU A C 1
ATOM 6485 O O . GLU A 1 798 ? 47.681 22.258 9.199 1.00 81.50 798 GLU A O 1
ATOM 6490 N N . GLU A 1 799 ? 48.640 21.018 7.591 1.00 83.12 799 GLU A N 1
ATOM 6491 C CA . GLU A 1 799 ? 48.479 21.994 6.493 1.00 83.12 799 GLU A CA 1
ATOM 6492 C C . GLU A 1 799 ? 47.014 22.456 6.318 1.00 83.12 799 GLU A C 1
ATOM 6494 O O . GLU A 1 799 ? 46.753 23.603 5.957 1.00 83.12 799 GLU A O 1
ATOM 6499 N N . TRP A 1 800 ? 46.041 21.601 6.652 1.00 85.25 800 TRP A N 1
ATOM 6500 C CA . TRP A 1 800 ? 44.605 21.884 6.522 1.00 85.25 800 TRP A CA 1
ATOM 6501 C C . TRP A 1 800 ? 43.975 22.575 7.738 1.00 85.25 800 TRP A C 1
ATOM 6503 O O . TRP A 1 800 ? 42.844 23.066 7.669 1.00 85.25 800 TRP A O 1
ATOM 6513 N N . LYS A 1 801 ? 44.687 22.634 8.865 1.00 78.06 801 LYS A N 1
ATOM 6514 C CA . LYS A 1 801 ? 44.164 23.064 10.172 1.00 78.06 801 LYS A CA 1
ATOM 6515 C C . LYS A 1 801 ? 43.663 24.507 10.171 1.00 78.06 801 LYS A C 1
ATOM 6517 O O . LYS A 1 801 ? 42.619 24.787 10.757 1.00 78.06 801 LYS A O 1
ATOM 6522 N N . SER A 1 802 ? 44.361 25.396 9.462 1.00 75.56 802 SER A N 1
ATOM 6523 C CA . SER A 1 802 ? 43.956 26.797 9.290 1.00 75.56 802 SER A CA 1
ATOM 6524 C C . SER A 1 802 ? 42.619 26.918 8.545 1.00 75.56 802 SER A C 1
ATOM 6526 O O . SER A 1 802 ? 41.714 27.603 9.021 1.00 75.56 802 SER A O 1
ATOM 6528 N N . LEU A 1 803 ? 42.437 26.176 7.442 1.00 82.06 803 LEU A N 1
ATOM 6529 C CA . LEU A 1 803 ? 41.184 26.179 6.681 1.00 82.06 803 LEU A CA 1
ATOM 6530 C C . LEU A 1 803 ? 40.011 25.681 7.537 1.00 82.06 803 LEU A C 1
ATOM 6532 O O . LEU A 1 803 ? 38.958 26.318 7.559 1.00 82.06 803 LEU A O 1
ATOM 6536 N N . ILE A 1 804 ? 40.203 24.602 8.306 1.00 82.56 804 ILE A N 1
ATOM 6537 C CA . ILE A 1 804 ? 39.184 24.084 9.234 1.00 82.56 804 ILE A CA 1
ATOM 6538 C C . ILE A 1 804 ? 38.818 25.112 10.316 1.00 82.56 804 ILE A C 1
ATOM 6540 O O . ILE A 1 804 ? 37.636 25.277 10.619 1.00 82.56 804 ILE A O 1
ATOM 6544 N N . GLN A 1 805 ? 39.791 25.854 10.855 1.00 77.38 805 GLN A N 1
ATOM 6545 C CA . GLN A 1 805 ? 39.543 26.895 11.862 1.00 77.38 805 GLN A CA 1
ATOM 6546 C C . GLN A 1 805 ? 38.685 28.064 11.349 1.00 77.38 805 GLN A C 1
ATOM 6548 O O . GLN A 1 805 ? 38.014 28.702 12.157 1.00 77.38 805 GLN A O 1
ATOM 6553 N N . THR A 1 806 ? 38.633 28.326 10.036 1.00 76.31 806 THR A N 1
ATOM 6554 C CA . THR A 1 806 ? 37.720 29.345 9.473 1.00 76.31 806 THR A CA 1
ATOM 6555 C C . THR A 1 806 ? 36.238 28.967 9.589 1.00 76.31 806 THR A C 1
ATOM 6557 O O . THR A 1 806 ? 35.372 29.835 9.486 1.00 76.31 806 THR A O 1
ATOM 6560 N N . GLY A 1 807 ? 35.922 27.680 9.788 1.00 72.25 807 GLY A N 1
ATOM 6561 C CA . GLY A 1 807 ? 34.548 27.174 9.790 1.00 72.25 807 GLY A CA 1
ATOM 6562 C C . GLY A 1 807 ? 33.863 27.213 8.417 1.00 72.25 807 GLY A C 1
ATOM 6563 O O . GLY A 1 807 ? 32.635 27.183 8.362 1.00 72.25 807 GLY A O 1
ATOM 6564 N N . CYS A 1 808 ? 34.629 27.280 7.319 1.00 79.44 808 CYS A N 1
ATOM 6565 C CA . CYS A 1 808 ? 34.124 27.463 5.951 1.00 79.44 808 CYS A CA 1
ATOM 6566 C C . CYS A 1 808 ? 33.042 26.458 5.515 1.00 79.44 808 CYS A C 1
ATOM 6568 O O . CYS A 1 808 ? 32.184 26.804 4.704 1.00 79.44 808 CYS A O 1
ATOM 6570 N N . HIS A 1 809 ? 33.037 25.237 6.059 1.00 82.00 809 HIS A N 1
ATOM 6571 C CA . HIS A 1 809 ? 31.930 24.286 5.942 1.00 82.00 809 HIS A CA 1
ATOM 6572 C C . HIS A 1 809 ? 31.900 23.368 7.178 1.00 82.00 809 HIS A C 1
ATOM 6574 O O . HIS A 1 809 ? 32.962 22.862 7.551 1.00 82.00 809 HIS A O 1
ATOM 6580 N N . PRO A 1 810 ? 30.734 23.088 7.801 1.00 74.25 810 PRO A N 1
ATOM 6581 C CA . PRO A 1 810 ? 30.666 22.275 9.023 1.00 74.25 810 PRO A CA 1
ATOM 6582 C C . PRO A 1 810 ? 31.261 20.870 8.838 1.00 74.25 810 PRO A C 1
ATOM 6584 O O . PRO A 1 810 ? 31.958 20.364 9.712 1.00 74.25 810 PRO A O 1
ATOM 6587 N N . TYR A 1 811 ? 31.076 20.273 7.658 1.00 80.38 811 TYR A N 1
ATOM 6588 C CA . TYR A 1 811 ? 31.574 18.930 7.346 1.00 80.38 811 TYR A CA 1
ATOM 6589 C C . TYR A 1 811 ? 33.015 18.888 6.806 1.00 80.38 811 TYR A C 1
ATOM 6591 O O . TYR A 1 811 ? 33.487 17.815 6.435 1.00 80.38 811 TYR A O 1
ATOM 6599 N N . ALA A 1 812 ? 33.739 20.015 6.756 1.00 85.56 812 ALA A N 1
ATOM 6600 C CA . ALA A 1 812 ? 35.105 20.048 6.220 1.00 85.56 812 ALA A CA 1
ATOM 6601 C C . ALA A 1 812 ? 36.086 19.182 7.038 1.00 85.56 812 ALA A C 1
ATOM 6603 O O . ALA A 1 812 ? 36.899 18.468 6.450 1.00 85.56 812 ALA A O 1
ATOM 6604 N N . ARG A 1 813 ? 35.975 19.181 8.380 1.00 86.12 813 ARG A N 1
ATOM 6605 C CA . ARG A 1 813 ? 36.791 18.320 9.264 1.00 86.12 813 ARG A CA 1
ATOM 6606 C C . ARG A 1 813 ? 36.533 16.843 8.967 1.00 86.12 813 ARG A C 1
ATOM 6608 O O . ARG A 1 813 ? 37.481 16.092 8.776 1.00 86.12 813 ARG A O 1
ATOM 6615 N N . THR A 1 814 ? 35.262 16.448 8.887 1.00 82.81 814 THR A N 1
ATOM 6616 C CA . THR A 1 814 ? 34.839 15.065 8.617 1.00 82.81 814 THR A CA 1
ATOM 6617 C C . THR A 1 814 ? 35.306 14.590 7.242 1.00 82.81 814 THR A C 1
ATOM 6619 O O . THR A 1 814 ? 35.889 13.515 7.135 1.00 82.81 814 THR A O 1
ATOM 6622 N N . PHE A 1 815 ? 35.121 15.418 6.206 1.00 87.75 815 PHE A N 1
ATOM 6623 C CA . PHE A 1 815 ? 35.561 15.136 4.839 1.00 87.75 815 PHE A CA 1
ATOM 6624 C C . PHE A 1 815 ? 37.071 14.872 4.783 1.00 87.75 815 PHE A C 1
ATOM 6626 O O . PHE A 1 815 ? 37.487 13.782 4.392 1.00 87.75 815 PHE A O 1
ATOM 6633 N N . LEU A 1 816 ? 37.896 15.817 5.249 1.00 89.06 816 LEU A N 1
ATOM 6634 C CA . LEU A 1 816 ? 39.350 15.648 5.216 1.00 89.06 816 LEU A CA 1
ATOM 6635 C C . LEU A 1 816 ? 39.818 14.501 6.119 1.00 89.06 816 LEU A C 1
ATOM 6637 O O . LEU A 1 816 ? 40.677 13.725 5.709 1.00 89.06 816 LEU A O 1
ATOM 6641 N N . CYS A 1 817 ? 39.238 14.335 7.311 1.00 88.44 817 CYS A N 1
ATOM 6642 C CA . CYS A 1 817 ? 39.630 13.237 8.186 1.00 88.44 817 CYS A CA 1
ATOM 6643 C C . CYS A 1 817 ? 39.367 11.863 7.549 1.00 88.44 817 CYS A C 1
ATOM 6645 O O . CYS A 1 817 ? 40.247 11.009 7.586 1.00 88.44 817 CYS A O 1
ATOM 6647 N N . SER A 1 818 ? 38.228 11.666 6.877 1.00 86.25 818 SER A N 1
ATOM 6648 C CA . SER A 1 818 ? 37.940 10.397 6.188 1.00 86.25 818 SER A CA 1
ATOM 6649 C C . SER A 1 818 ? 38.930 10.055 5.061 1.00 86.25 818 SER A C 1
ATOM 6651 O O . SER A 1 818 ? 39.104 8.883 4.738 1.00 86.25 818 SER A O 1
ATOM 6653 N N . LEU A 1 819 ? 39.634 11.053 4.510 1.00 88.38 819 LEU A N 1
ATOM 6654 C CA . LEU A 1 819 ? 40.699 10.856 3.522 1.00 88.38 819 LEU A CA 1
ATOM 6655 C C . LEU A 1 819 ? 42.068 10.561 4.164 1.00 88.38 819 LEU A C 1
ATOM 6657 O O . LEU A 1 819 ? 42.838 9.749 3.643 1.00 88.38 819 LEU A O 1
ATOM 6661 N N . PHE A 1 820 ? 42.374 11.208 5.293 1.00 89.31 820 PHE A N 1
ATOM 6662 C CA . PHE A 1 820 ? 43.645 11.056 6.013 1.00 89.31 820 PHE A CA 1
ATOM 6663 C C . PHE A 1 820 ? 43.691 9.822 6.931 1.00 89.31 820 PHE A C 1
ATOM 6665 O O . PHE A 1 820 ? 44.743 9.192 7.032 1.00 89.31 820 PHE A O 1
ATOM 6672 N N . ALA A 1 821 ? 42.575 9.455 7.560 1.00 86.94 821 ALA A N 1
ATOM 6673 C CA . ALA A 1 821 ? 42.439 8.316 8.469 1.00 86.94 821 ALA A CA 1
ATOM 6674 C C . ALA A 1 821 ? 41.218 7.438 8.106 1.00 86.94 821 ALA A C 1
ATOM 6676 O O . ALA A 1 821 ? 40.299 7.296 8.920 1.00 86.94 821 ALA A O 1
ATOM 6677 N N . PRO A 1 822 ? 41.166 6.848 6.893 1.00 83.56 822 PRO A N 1
ATOM 6678 C CA . PRO A 1 822 ? 40.103 5.917 6.519 1.00 83.56 822 PRO A CA 1
ATOM 6679 C C . PRO A 1 822 ? 40.096 4.715 7.472 1.00 83.56 822 PRO A C 1
ATOM 6681 O O . PRO A 1 822 ? 41.154 4.177 7.803 1.00 83.56 822 PRO A O 1
ATOM 6684 N N . VAL A 1 823 ? 38.906 4.308 7.915 1.00 76.62 823 VAL A N 1
ATOM 6685 C CA . VAL A 1 823 ? 38.702 3.224 8.891 1.00 76.62 823 VAL A CA 1
ATOM 6686 C C . VAL A 1 823 ? 39.301 1.887 8.425 1.00 76.62 823 VAL A C 1
ATOM 6688 O O . VAL A 1 823 ? 39.326 1.578 7.232 1.00 76.62 823 VAL A O 1
ATOM 6691 N N . CYS A 1 824 ? 39.785 1.084 9.375 1.00 72.81 824 CYS A N 1
ATOM 6692 C CA . CYS A 1 824 ? 40.277 -0.273 9.132 1.00 72.81 824 CYS A CA 1
ATOM 6693 C C . CYS A 1 824 ? 39.140 -1.254 8.763 1.00 72.81 824 CYS A C 1
ATOM 6695 O O . CYS A 1 824 ? 38.663 -2.004 9.607 1.00 72.81 824 CYS A O 1
ATOM 6697 N N . MET A 1 825 ? 38.711 -1.262 7.498 1.00 60.50 825 MET A N 1
ATOM 6698 C CA . MET A 1 825 ? 37.792 -2.263 6.934 1.00 60.50 825 MET A CA 1
ATOM 6699 C C . MET A 1 825 ? 38.232 -2.659 5.525 1.00 60.50 825 MET A C 1
ATOM 6701 O O . MET A 1 825 ? 38.883 -1.870 4.838 1.00 60.50 825 MET A O 1
ATOM 6705 N N . ASP A 1 826 ? 37.879 -3.868 5.085 1.00 52.38 826 ASP A N 1
ATOM 6706 C CA . ASP A 1 826 ? 38.397 -4.449 3.839 1.00 52.38 826 ASP A CA 1
ATOM 6707 C C . ASP A 1 826 ? 38.012 -3.664 2.585 1.00 52.38 826 ASP A C 1
ATOM 6709 O O . ASP A 1 826 ? 38.862 -3.440 1.719 1.00 52.38 826 ASP A O 1
ATOM 6713 N N . THR A 1 827 ? 36.797 -3.119 2.553 1.00 53.06 827 THR A N 1
ATOM 6714 C CA . THR A 1 827 ? 36.348 -2.140 1.557 1.00 53.06 827 THR A CA 1
ATOM 6715 C C . THR A 1 827 ? 36.577 -0.701 2.029 1.00 53.06 827 THR A C 1
ATOM 6717 O O . THR A 1 827 ? 36.110 -0.312 3.101 1.00 53.06 827 THR A O 1
ATOM 6720 N N . PHE A 1 828 ? 37.209 0.131 1.195 1.00 60.28 828 PHE A N 1
ATOM 6721 C CA . PHE A 1 828 ? 37.335 1.570 1.450 1.00 60.28 828 PHE A CA 1
ATOM 6722 C C . PHE A 1 828 ? 35.977 2.284 1.344 1.00 60.28 828 PHE A C 1
ATOM 6724 O O . PHE A 1 828 ? 35.371 2.304 0.273 1.00 60.28 828 PHE A O 1
ATOM 6731 N N . ILE A 1 829 ? 35.542 2.957 2.415 1.00 66.00 829 ILE A N 1
ATOM 6732 C CA . ILE A 1 829 ? 34.441 3.926 2.337 1.00 66.00 829 ILE A CA 1
ATOM 6733 C C . ILE A 1 829 ? 35.002 5.273 1.865 1.00 66.00 829 ILE A C 1
ATOM 6735 O O . ILE A 1 829 ? 35.865 5.859 2.518 1.00 66.00 829 ILE A O 1
ATOM 6739 N N . LEU A 1 830 ? 34.491 5.774 0.740 1.00 74.88 830 LEU A N 1
ATOM 6740 C CA . LEU A 1 830 ? 34.848 7.084 0.186 1.00 74.88 830 LEU A CA 1
ATOM 6741 C C . LEU A 1 830 ? 33.904 8.193 0.699 1.00 74.88 830 LEU A C 1
ATOM 6743 O O . LEU A 1 830 ? 32.752 7.908 1.044 1.00 74.88 830 LEU A O 1
ATOM 6747 N N . PRO A 1 831 ? 34.321 9.474 0.703 1.00 77.00 831 PRO A N 1
ATOM 6748 C CA . PRO A 1 831 ? 33.398 10.596 0.866 1.00 77.00 831 PRO A CA 1
ATOM 6749 C C . PRO A 1 831 ? 32.491 10.752 -0.361 1.00 77.00 831 PRO A C 1
ATOM 6751 O O . PRO A 1 831 ? 32.873 10.380 -1.470 1.00 77.00 831 PRO A O 1
ATOM 6754 N N . CYS A 1 832 ? 31.297 11.325 -0.197 1.00 78.06 832 CYS A N 1
ATOM 6755 C CA . CYS A 1 832 ? 30.402 11.546 -1.338 1.00 78.06 832 CYS A CA 1
ATOM 6756 C C . CYS A 1 832 ? 30.837 12.718 -2.221 1.00 78.06 832 CYS A C 1
ATOM 6758 O O . CYS A 1 832 ? 31.317 13.738 -1.719 1.00 78.06 832 CYS A O 1
ATOM 6760 N N . ARG A 1 833 ? 30.540 12.654 -3.527 1.00 82.50 833 ARG A N 1
ATOM 6761 C CA . ARG A 1 833 ? 30.673 13.806 -4.438 1.00 82.50 833 ARG A CA 1
ATOM 6762 C C . ARG A 1 833 ? 29.861 15.006 -3.956 1.00 82.50 833 ARG A C 1
ATOM 6764 O O . ARG A 1 833 ? 30.361 16.120 -4.009 1.00 82.50 833 ARG A O 1
ATOM 6771 N N . SER A 1 834 ? 28.657 14.786 -3.424 1.00 77.75 834 SER A N 1
ATOM 6772 C CA . SER A 1 834 ? 27.823 15.833 -2.815 1.00 77.75 834 SER A CA 1
ATOM 6773 C C . SER A 1 834 ? 28.501 16.497 -1.608 1.00 77.75 834 SER A C 1
ATOM 6775 O O . SER A 1 834 ? 28.532 17.723 -1.523 1.00 77.75 834 SER A O 1
ATOM 6777 N N . MET A 1 835 ? 29.113 15.707 -0.718 1.00 81.81 835 MET A N 1
ATOM 6778 C CA . MET A 1 835 ? 29.890 16.200 0.426 1.00 81.81 835 MET A CA 1
ATOM 6779 C C . MET A 1 835 ? 31.135 16.975 -0.035 1.00 81.81 835 MET A C 1
ATOM 6781 O O . MET A 1 835 ? 31.372 18.082 0.445 1.00 81.81 835 MET A O 1
ATOM 6785 N N . CYS A 1 836 ? 31.890 16.432 -0.997 1.00 85.81 836 CYS A N 1
ATOM 6786 C CA . CYS A 1 836 ? 33.063 17.080 -1.583 1.00 85.81 836 CYS A CA 1
ATOM 6787 C C . CYS A 1 836 ? 32.702 18.415 -2.240 1.00 85.81 836 CYS A C 1
ATOM 6789 O O . CYS A 1 836 ? 33.330 19.422 -1.941 1.00 85.81 836 CYS A O 1
ATOM 6791 N N . VAL A 1 837 ? 31.663 18.448 -3.081 1.00 81.50 837 VAL A N 1
ATOM 6792 C CA . VAL A 1 837 ? 31.194 19.663 -3.764 1.00 81.50 837 VAL A CA 1
ATOM 6793 C C . VAL A 1 837 ? 30.704 20.703 -2.755 1.00 81.50 837 VAL A C 1
ATOM 6795 O O . VAL A 1 837 ? 31.106 21.856 -2.852 1.00 81.50 837 VAL A O 1
ATOM 6798 N N . ALA A 1 838 ? 29.927 20.317 -1.737 1.00 79.56 838 ALA A N 1
ATOM 6799 C CA . ALA A 1 838 ? 29.470 21.249 -0.702 1.00 79.56 838 ALA A CA 1
ATOM 6800 C C . ALA A 1 838 ? 30.632 21.839 0.126 1.00 79.56 838 ALA A C 1
ATOM 6802 O O . ALA A 1 838 ? 30.664 23.045 0.382 1.00 79.56 838 ALA A O 1
ATOM 6803 N N . VAL A 1 839 ? 31.621 21.016 0.500 1.00 85.62 839 VAL A N 1
ATOM 6804 C CA . VAL A 1 839 ? 32.847 21.485 1.170 1.00 85.62 839 VAL A CA 1
ATOM 6805 C C . VAL A 1 839 ? 33.660 22.386 0.234 1.00 85.62 839 VAL A C 1
ATOM 6807 O O . VAL A 1 839 ? 34.024 23.488 0.634 1.00 85.62 839 VAL A O 1
ATOM 6810 N N . ARG A 1 840 ? 33.909 21.970 -1.013 1.00 87.25 840 ARG A N 1
ATOM 6811 C CA . ARG A 1 840 ? 34.661 22.723 -2.030 1.00 87.25 840 ARG A CA 1
ATOM 6812 C C . ARG A 1 840 ? 34.031 24.084 -2.298 1.00 87.25 840 ARG A C 1
ATOM 6814 O O . ARG A 1 840 ? 34.717 25.092 -2.196 1.00 87.25 840 ARG A O 1
ATOM 6821 N N . ASP A 1 841 ? 32.740 24.142 -2.600 1.00 79.75 841 ASP A N 1
ATOM 6822 C CA . ASP A 1 841 ? 32.071 25.379 -3.021 1.00 79.75 841 ASP A CA 1
ATOM 6823 C C . ASP A 1 841 ? 32.003 26.416 -1.883 1.00 79.75 841 ASP A C 1
ATOM 6825 O O . ASP A 1 841 ? 31.955 27.620 -2.137 1.00 79.75 841 ASP A O 1
ATOM 6829 N N . SER A 1 842 ? 32.066 25.958 -0.627 1.00 78.88 842 SER A N 1
ATOM 6830 C CA . SER A 1 842 ? 32.078 26.805 0.572 1.00 78.88 842 SER A CA 1
ATOM 6831 C C . SER A 1 842 ? 33.501 27.133 1.077 1.00 78.88 842 SER A C 1
ATOM 6833 O O . SER A 1 842 ? 33.722 28.212 1.626 1.00 78.88 842 SER A O 1
ATOM 6835 N N . CYS A 1 843 ? 34.493 26.256 0.867 1.00 85.06 843 CYS A N 1
ATOM 6836 C CA . CYS A 1 843 ? 35.870 26.413 1.369 1.00 85.06 843 CYS A CA 1
ATOM 6837 C C . CYS A 1 843 ? 36.909 26.840 0.318 1.00 85.06 843 CYS A C 1
ATOM 6839 O O . CYS A 1 843 ? 37.874 27.513 0.676 1.00 85.06 843 CYS A O 1
ATOM 6841 N N . ALA A 1 844 ? 36.744 26.519 -0.967 1.00 83.19 844 ALA A N 1
ATOM 6842 C CA . ALA A 1 844 ? 37.665 26.949 -2.024 1.00 83.19 844 ALA A CA 1
ATOM 6843 C C . ALA A 1 844 ? 37.752 28.485 -2.180 1.00 83.19 844 ALA A C 1
ATOM 6845 O O . ALA A 1 844 ? 38.863 28.979 -2.379 1.00 83.19 844 ALA A O 1
ATOM 6846 N N . PRO A 1 845 ? 36.669 29.279 -2.011 1.00 78.56 845 PRO A N 1
ATOM 6847 C CA . PRO A 1 845 ? 36.777 30.742 -1.985 1.00 78.56 845 PRO A CA 1
ATOM 6848 C C . PRO A 1 845 ? 37.621 31.266 -0.812 1.00 78.56 845 PRO A C 1
ATOM 6850 O O . PRO A 1 845 ? 38.327 32.260 -0.957 1.00 78.56 845 PRO A O 1
ATOM 6853 N N . VAL A 1 846 ? 37.583 30.586 0.341 1.00 81.44 846 VAL A N 1
ATOM 6854 C CA . VAL A 1 846 ? 38.397 30.924 1.523 1.00 81.44 846 VAL A CA 1
ATOM 6855 C C . VAL A 1 846 ? 39.864 30.561 1.288 1.00 81.44 846 VAL A C 1
ATOM 6857 O O . VAL A 1 846 ? 40.746 31.389 1.502 1.00 81.44 846 VAL A O 1
ATOM 6860 N N . LEU A 1 847 ? 40.123 29.368 0.748 1.00 82.19 847 LEU A N 1
ATOM 6861 C CA . LEU A 1 847 ? 41.459 28.901 0.369 1.00 82.19 847 LEU A CA 1
ATOM 6862 C C . LEU A 1 847 ? 42.115 29.842 -0.667 1.00 82.19 847 LEU A C 1
ATOM 6864 O O . LEU A 1 847 ? 43.274 30.240 -0.516 1.00 82.19 847 LEU A O 1
ATOM 6868 N N . SER A 1 848 ? 41.331 30.315 -1.642 1.00 81.25 848 SER A N 1
ATOM 6869 C CA . SER A 1 848 ? 41.752 31.328 -2.618 1.00 81.25 848 SER A CA 1
ATOM 6870 C C . SER A 1 848 ? 42.008 32.707 -1.993 1.00 81.25 848 SER A C 1
ATOM 6872 O O . SER A 1 848 ? 42.831 33.452 -2.521 1.00 81.25 848 SER A O 1
ATOM 6874 N N . CYS A 1 849 ? 41.353 33.052 -0.879 1.00 77.19 849 CYS A N 1
ATOM 6875 C CA . CYS A 1 849 ? 41.602 34.289 -0.125 1.00 77.19 849 CYS A CA 1
ATOM 6876 C C . CYS A 1 849 ? 43.001 34.292 0.518 1.00 77.19 849 CYS A C 1
ATOM 6878 O O . CYS A 1 849 ? 43.719 35.301 0.548 1.00 77.19 849 CYS A O 1
ATOM 6880 N N . HIS A 1 850 ? 43.420 33.125 1.010 1.00 78.31 850 HIS A N 1
ATOM 6881 C CA . HIS A 1 850 ? 44.752 32.926 1.578 1.00 78.31 850 HIS A CA 1
ATOM 6882 C C . HIS A 1 850 ? 45.839 32.835 0.496 1.00 78.31 850 HIS A C 1
ATOM 6884 O O . HIS A 1 850 ? 46.966 33.252 0.761 1.00 78.31 850 HIS A O 1
ATOM 6890 N N . GLY A 1 851 ? 45.473 32.462 -0.736 1.00 76.06 851 GLY A N 1
ATOM 6891 C CA . GLY A 1 851 ? 46.339 32.473 -1.924 1.00 76.06 851 GLY A CA 1
ATOM 6892 C C . GLY A 1 851 ? 46.563 31.097 -2.556 1.00 76.06 851 GLY A C 1
ATOM 6893 O O . GLY A 1 851 ? 47.489 30.939 -3.349 1.00 76.06 851 GLY A O 1
ATOM 6894 N N . HIS A 1 852 ? 45.741 30.104 -2.207 1.00 79.88 852 HIS A N 1
ATOM 6895 C CA . HIS A 1 852 ? 45.882 28.716 -2.643 1.00 79.88 852 HIS A CA 1
ATOM 6896 C C . HIS A 1 852 ? 44.684 28.273 -3.499 1.00 79.88 852 HIS A C 1
ATOM 6898 O O . HIS A 1 852 ? 43.540 28.631 -3.225 1.00 79.88 852 HIS A O 1
ATOM 6904 N N . SER A 1 853 ? 44.933 27.471 -4.534 1.00 80.56 853 SER A N 1
ATOM 6905 C CA . SER A 1 853 ? 43.883 26.811 -5.318 1.00 80.56 853 SER A CA 1
ATOM 6906 C C . SER A 1 853 ? 43.363 25.551 -4.613 1.00 80.56 853 SER A C 1
ATOM 6908 O O . SER A 1 853 ? 44.024 24.989 -3.739 1.00 80.56 853 SER A O 1
ATOM 6910 N N . TRP A 1 854 ? 42.174 25.081 -5.004 1.00 84.81 854 TRP A N 1
ATOM 6911 C CA . TRP A 1 854 ? 41.677 23.773 -4.567 1.00 84.81 854 TRP A CA 1
ATOM 6912 C C . TRP A 1 854 ? 42.545 22.651 -5.179 1.00 84.81 854 TRP A C 1
ATOM 6914 O O . TRP A 1 854 ? 42.702 22.642 -6.402 1.00 84.81 854 TRP A O 1
ATOM 6924 N N . PRO A 1 855 ? 43.126 21.726 -4.389 1.00 82.25 855 PRO A N 1
ATOM 6925 C CA . PRO A 1 855 ? 44.059 20.728 -4.918 1.00 82.25 855 PRO A CA 1
ATOM 6926 C C . PRO A 1 855 ? 43.413 19.692 -5.846 1.00 82.25 855 PRO A C 1
ATOM 6928 O O . PRO A 1 855 ? 42.350 19.156 -5.542 1.00 82.25 855 PRO A O 1
ATOM 6931 N N . GLU A 1 856 ? 44.117 19.311 -6.914 1.00 76.00 856 GLU A N 1
ATOM 6932 C CA . GLU A 1 856 ? 43.669 18.292 -7.884 1.00 76.00 856 GLU A CA 1
ATOM 6933 C C . GLU A 1 856 ? 43.488 16.890 -7.277 1.00 76.00 856 GLU A C 1
ATOM 6935 O O . GLU A 1 856 ? 42.730 16.079 -7.803 1.00 76.00 856 GLU A O 1
ATOM 6940 N N . ILE A 1 857 ? 44.149 16.585 -6.154 1.00 74.19 857 ILE A N 1
ATOM 6941 C CA . ILE A 1 857 ? 43.923 15.334 -5.409 1.00 74.19 857 ILE A CA 1
ATOM 6942 C C . ILE A 1 857 ? 42.532 15.291 -4.744 1.00 74.19 857 ILE A C 1
ATOM 6944 O O . ILE A 1 857 ? 42.024 14.210 -4.467 1.00 74.19 857 ILE A O 1
ATOM 6948 N N . LEU A 1 858 ? 41.891 16.452 -4.552 1.00 82.69 858 LEU A N 1
ATOM 6949 C CA . LEU A 1 858 ? 40.523 16.613 -4.043 1.00 82.69 858 LEU A CA 1
ATOM 6950 C C . LEU A 1 858 ? 39.522 16.967 -5.160 1.00 82.69 858 LEU A C 1
ATOM 6952 O O . LEU A 1 858 ? 38.506 17.624 -4.917 1.00 82.69 858 LEU A O 1
ATOM 6956 N N . ASP A 1 859 ? 39.816 16.554 -6.390 1.00 82.69 859 ASP A N 1
ATOM 6957 C CA . ASP A 1 859 ? 38.888 16.573 -7.519 1.00 82.69 859 ASP A CA 1
ATOM 6958 C C . ASP A 1 859 ? 37.636 15.735 -7.199 1.00 82.69 859 ASP A C 1
ATOM 6960 O O . ASP A 1 859 ? 37.686 14.510 -7.057 1.00 82.69 859 ASP A O 1
ATOM 6964 N N . CYS A 1 860 ? 36.494 16.418 -7.074 1.00 82.25 860 CYS A N 1
ATOM 6965 C CA . CYS A 1 860 ? 35.259 15.793 -6.622 1.00 82.25 860 CYS A CA 1
ATOM 6966 C C . CYS A 1 860 ? 34.669 14.781 -7.614 1.00 82.25 860 CYS A C 1
ATOM 6968 O O . CYS A 1 860 ? 33.873 13.939 -7.192 1.00 82.25 860 CYS A O 1
ATOM 6970 N N . ASP A 1 861 ? 35.050 14.807 -8.895 1.00 80.06 861 ASP A N 1
ATOM 6971 C CA . ASP A 1 861 ? 34.533 13.845 -9.872 1.00 80.06 861 ASP A CA 1
ATOM 6972 C C . ASP A 1 861 ? 35.168 12.449 -9.739 1.00 80.06 861 ASP A C 1
ATOM 6974 O O . ASP A 1 861 ? 34.635 11.478 -10.286 1.00 80.06 861 ASP A O 1
ATOM 6978 N N . ARG A 1 862 ? 36.212 12.314 -8.907 1.00 74.81 862 ARG A N 1
ATOM 6979 C CA . ARG A 1 862 ? 36.778 11.030 -8.447 1.00 74.81 862 ARG A CA 1
ATOM 6980 C C . ARG A 1 862 ? 35.934 10.352 -7.367 1.00 74.81 862 ARG A C 1
ATOM 6982 O O . ARG A 1 862 ? 36.039 9.144 -7.182 1.00 74.81 862 ARG A O 1
ATOM 6989 N N . PHE A 1 863 ? 35.088 11.105 -6.662 1.00 77.62 863 PHE A N 1
ATOM 6990 C CA . PHE A 1 863 ? 34.224 10.570 -5.608 1.00 77.62 863 PHE A CA 1
ATOM 6991 C C . PHE A 1 863 ? 32.871 10.086 -6.164 1.00 77.62 863 PHE A C 1
ATOM 6993 O O . PHE A 1 863 ? 32.368 10.642 -7.151 1.00 77.62 863 PHE A O 1
ATOM 7000 N N . PRO A 1 864 ? 32.249 9.056 -5.558 1.00 68.75 864 PRO A N 1
ATOM 7001 C CA . PRO A 1 864 ? 30.977 8.498 -6.018 1.00 68.75 864 PRO A CA 1
ATOM 7002 C C . PRO A 1 864 ? 29.844 9.534 -5.994 1.00 68.75 864 PRO A C 1
ATOM 7004 O O . PRO A 1 864 ? 29.718 10.335 -5.067 1.00 68.75 864 PRO A O 1
ATOM 7007 N N . ALA A 1 865 ? 29.018 9.514 -7.044 1.00 55.34 865 ALA A N 1
ATOM 7008 C CA . ALA A 1 865 ? 27.943 10.485 -7.262 1.00 55.34 865 ALA A CA 1
ATOM 7009 C C . ALA A 1 865 ? 26.591 10.106 -6.624 1.00 55.34 865 ALA A C 1
ATOM 7011 O O . ALA A 1 865 ? 25.722 10.965 -6.513 1.00 55.34 865 ALA A O 1
ATOM 7012 N N . GLY A 1 866 ? 26.397 8.841 -6.234 1.00 51.50 866 GLY A N 1
ATOM 7013 C CA . GLY A 1 866 ? 25.166 8.385 -5.583 1.00 51.50 866 GLY A CA 1
ATOM 7014 C C . GLY A 1 866 ? 25.170 8.701 -4.090 1.00 51.50 866 GLY A C 1
ATOM 7015 O O . GLY A 1 866 ? 26.158 8.414 -3.422 1.00 51.50 866 GLY A O 1
ATOM 7016 N N . GLU A 1 867 ? 24.062 9.243 -3.570 1.00 45.09 867 GLU A N 1
ATOM 7017 C CA . GLU A 1 867 ? 23.904 9.617 -2.150 1.00 45.09 867 GLU A CA 1
ATOM 7018 C C . GLU A 1 867 ? 24.100 8.431 -1.181 1.00 45.09 867 GLU A C 1
ATOM 7020 O O . GLU A 1 867 ? 24.441 8.642 -0.021 1.00 45.09 867 GLU A O 1
ATOM 7025 N N . ASP A 1 868 ? 23.932 7.196 -1.669 1.00 44.00 868 ASP A N 1
ATOM 7026 C CA . ASP A 1 868 ? 23.962 5.975 -0.860 1.00 44.00 868 ASP A CA 1
ATOM 7027 C C . ASP A 1 868 ? 25.358 5.354 -0.662 1.00 44.00 868 ASP A C 1
ATOM 7029 O O . ASP A 1 868 ? 25.550 4.641 0.318 1.00 44.00 868 ASP A O 1
ATOM 7033 N N . MET A 1 869 ? 26.322 5.558 -1.575 1.00 43.75 869 MET A N 1
ATOM 7034 C CA . MET A 1 869 ? 27.547 4.726 -1.665 1.00 43.75 869 MET A CA 1
ATOM 7035 C C . MET A 1 869 ? 28.804 5.349 -1.030 1.00 43.75 869 MET A C 1
ATOM 7037 O O . MET A 1 869 ? 29.914 5.181 -1.540 1.00 43.75 869 MET A O 1
ATOM 7041 N N . CYS A 1 870 ? 28.640 6.151 0.024 1.00 55.69 870 CYS A N 1
ATOM 7042 C CA . CYS A 1 870 ? 29.711 6.990 0.565 1.00 55.69 870 CYS A CA 1
ATOM 7043 C C . CYS A 1 870 ? 29.332 7.665 1.894 1.00 55.69 870 CYS A C 1
ATOM 7045 O O . CYS A 1 870 ? 28.197 7.563 2.360 1.00 55.69 870 CYS A O 1
ATOM 7047 N N . LEU A 1 871 ? 30.275 8.389 2.510 1.00 60.41 871 LEU A N 1
ATOM 7048 C CA . LEU A 1 871 ? 29.987 9.250 3.664 1.00 60.41 871 LEU A CA 1
ATOM 7049 C C . LEU A 1 871 ? 29.132 10.456 3.236 1.00 60.41 871 LEU A C 1
ATOM 7051 O O . LEU A 1 871 ? 29.649 11.480 2.779 1.00 60.41 871 LEU A O 1
ATOM 7055 N N . ALA A 1 872 ? 27.815 10.322 3.406 1.00 57.81 872 ALA A N 1
ATOM 7056 C CA . ALA A 1 872 ? 26.825 11.387 3.288 1.00 57.81 872 ALA A CA 1
ATOM 7057 C C . ALA A 1 872 ? 26.366 11.834 4.685 1.00 57.81 872 ALA A C 1
ATOM 7059 O O . ALA A 1 872 ? 25.609 11.136 5.352 1.00 57.81 872 ALA A O 1
ATOM 7060 N N . THR A 1 873 ? 26.794 13.019 5.122 1.00 51.84 873 THR A N 1
ATOM 7061 C CA . THR A 1 873 ? 26.375 13.623 6.405 1.00 51.84 873 THR A CA 1
ATOM 7062 C C . THR A 1 873 ? 25.345 14.748 6.244 1.00 51.84 873 THR A C 1
ATOM 7064 O O . THR A 1 873 ? 25.009 15.420 7.215 1.00 51.84 873 THR A O 1
ATOM 7067 N N . LEU A 1 874 ? 24.866 14.989 5.019 1.00 51.53 874 LEU A N 1
ATOM 7068 C CA . LEU A 1 874 ? 23.930 16.059 4.669 1.00 51.53 874 LEU A CA 1
ATOM 7069 C C . LEU A 1 874 ? 22.493 15.516 4.625 1.00 51.53 874 LEU A C 1
ATOM 7071 O O . LEU A 1 874 ? 22.106 14.893 3.638 1.00 51.53 874 LEU A O 1
ATOM 7075 N N . SER A 1 875 ? 21.695 15.771 5.669 1.00 50.19 875 SER A N 1
ATOM 7076 C CA . SER A 1 875 ? 20.250 15.498 5.622 1.00 50.19 875 SER A CA 1
ATOM 7077 C C . SER A 1 875 ? 19.535 16.500 4.707 1.00 50.19 875 SER A C 1
ATOM 7079 O O . SER A 1 875 ? 20.012 17.622 4.486 1.00 50.19 875 SER A O 1
ATOM 7081 N N . LYS A 1 876 ? 18.372 16.117 4.170 1.00 44.09 876 LYS A N 1
ATOM 7082 C CA . LYS A 1 876 ? 17.618 16.979 3.247 1.00 44.09 876 LYS A CA 1
ATOM 7083 C C . LYS A 1 876 ? 16.978 18.169 3.971 1.00 44.09 876 LYS A C 1
ATOM 7085 O O . LYS A 1 876 ? 16.914 19.244 3.386 1.00 44.09 876 LYS A O 1
ATOM 7090 N N . GLU A 1 877 ? 16.656 18.048 5.257 1.00 43.56 877 GLU A N 1
ATOM 7091 C CA . GLU A 1 877 ? 16.252 19.164 6.128 1.00 43.56 877 GLU A CA 1
ATOM 7092 C C . GLU A 1 877 ? 17.400 20.167 6.342 1.00 43.56 877 GLU A C 1
ATOM 7094 O O . GLU A 1 877 ? 17.196 21.381 6.256 1.00 43.56 877 GLU A O 1
ATOM 7099 N N . TYR A 1 878 ? 18.628 19.681 6.563 1.00 47.47 878 TYR A N 1
ATOM 7100 C CA . TYR A 1 878 ? 19.793 20.539 6.820 1.00 47.47 878 TYR A CA 1
ATOM 7101 C C . TYR A 1 878 ? 20.183 21.384 5.597 1.00 47.47 878 TYR A C 1
ATOM 7103 O O . TYR A 1 878 ? 20.593 22.538 5.738 1.00 47.47 878 TYR A O 1
ATOM 7111 N N . ILE A 1 879 ? 20.002 20.845 4.384 1.00 48.66 879 ILE A N 1
ATOM 7112 C CA . ILE A 1 879 ? 20.223 21.574 3.121 1.00 48.66 879 ILE A CA 1
ATOM 7113 C C . ILE A 1 879 ? 19.287 22.787 2.992 1.00 48.66 879 ILE A C 1
ATOM 7115 O O . ILE A 1 879 ? 19.686 23.783 2.386 1.00 48.66 879 ILE A O 1
ATOM 7119 N N . TYR A 1 880 ? 18.083 22.739 3.571 1.00 42.72 880 TYR A N 1
ATOM 7120 C CA . TYR A 1 880 ? 17.207 23.908 3.661 1.00 42.72 880 TYR A CA 1
ATOM 7121 C C . TYR A 1 880 ? 17.659 24.852 4.784 1.00 42.72 880 TYR A C 1
ATOM 7123 O O . TYR A 1 880 ? 17.990 26.000 4.500 1.00 42.72 880 TYR A O 1
ATOM 7131 N N . MET A 1 881 ? 17.790 24.377 6.029 1.00 43.66 881 MET A N 1
ATOM 7132 C CA . MET A 1 881 ? 18.114 25.260 7.166 1.00 43.66 881 MET A CA 1
ATOM 7133 C C . MET A 1 881 ? 19.451 26.015 7.034 1.00 43.66 881 MET A C 1
ATOM 7135 O O . MET A 1 881 ? 19.574 27.126 7.542 1.00 43.66 881 MET A O 1
ATOM 7139 N N . TYR A 1 882 ? 20.459 25.447 6.359 1.00 45.56 882 TYR A N 1
ATOM 7140 C CA . TYR A 1 882 ? 21.793 26.059 6.233 1.00 45.56 882 TYR A CA 1
ATOM 7141 C C . TYR A 1 882 ? 22.021 26.853 4.929 1.00 45.56 882 TYR A C 1
ATOM 7143 O O . TYR A 1 882 ? 23.153 27.275 4.641 1.00 45.56 882 TYR A O 1
ATOM 7151 N N . ARG A 1 883 ? 20.965 27.061 4.126 1.00 50.06 883 ARG A N 1
ATOM 7152 C CA . ARG A 1 883 ? 20.974 27.973 2.965 1.00 50.06 883 ARG A CA 1
ATOM 7153 C C . ARG A 1 883 ? 20.686 29.425 3.338 1.00 50.06 883 ARG A C 1
ATOM 7155 O O . ARG A 1 883 ? 21.244 30.310 2.696 1.00 50.06 883 ARG A O 1
ATOM 7162 N N . ASP A 1 884 ? 19.897 29.646 4.385 1.00 52.47 884 ASP A N 1
ATOM 7163 C CA . ASP A 1 884 ? 19.309 30.960 4.678 1.00 52.47 884 ASP A CA 1
ATOM 7164 C C . ASP A 1 884 ? 20.119 31.793 5.697 1.00 52.47 884 ASP A C 1
ATOM 7166 O O . ASP A 1 884 ? 19.813 32.958 5.940 1.00 52.47 884 ASP A O 1
ATOM 7170 N N . LEU A 1 885 ? 21.192 31.231 6.271 1.00 61.22 885 LEU A N 1
ATOM 7171 C CA . LEU A 1 885 ? 22.093 31.939 7.193 1.00 61.22 885 LEU A CA 1
ATOM 7172 C C . LEU A 1 885 ? 23.135 32.801 6.441 1.00 61.22 885 LEU A C 1
ATOM 7174 O O . LEU A 1 885 ? 23.878 32.253 5.620 1.00 61.22 885 LEU A O 1
ATOM 7178 N N . PRO A 1 886 ? 23.277 34.110 6.751 1.00 69.38 886 PRO A N 1
ATOM 7179 C CA . PRO A 1 886 ? 24.256 34.987 6.101 1.00 69.38 886 PRO A CA 1
ATOM 7180 C C . PRO A 1 886 ? 25.721 34.582 6.355 1.00 69.38 886 PRO A C 1
ATOM 7182 O O . PRO A 1 886 ? 26.198 34.590 7.491 1.00 69.38 886 PRO A O 1
ATOM 7185 N N . LYS A 1 887 ? 26.471 34.278 5.287 1.00 76.81 887 LYS A N 1
ATOM 7186 C CA . LYS A 1 887 ? 27.876 33.830 5.344 1.00 76.81 887 LYS A CA 1
ATOM 7187 C C . LYS A 1 887 ? 28.862 34.956 4.994 1.00 76.81 887 LYS A C 1
ATOM 7189 O O . LYS A 1 887 ? 28.629 35.672 4.021 1.00 76.81 887 LYS A O 1
ATOM 7194 N N . PRO A 1 888 ? 29.980 35.116 5.724 1.00 79.50 888 PRO A N 1
ATOM 7195 C CA . PRO A 1 888 ? 30.994 36.128 5.419 1.00 79.50 888 PRO A CA 1
ATOM 7196 C C . PRO A 1 888 ? 31.746 35.852 4.108 1.00 79.50 888 PRO A C 1
ATOM 7198 O O . PRO A 1 888 ? 32.134 34.721 3.824 1.00 79.50 888 PRO A O 1
ATOM 7201 N N . THR A 1 889 ? 31.995 36.908 3.331 1.00 82.12 889 THR A N 1
ATOM 7202 C CA . THR A 1 889 ? 32.682 36.828 2.029 1.00 82.12 889 THR A CA 1
ATOM 7203 C C . THR A 1 889 ? 34.185 37.127 2.157 1.00 82.12 889 THR A C 1
ATOM 7205 O O . THR A 1 889 ? 34.598 37.947 2.981 1.00 82.12 889 THR A O 1
ATOM 7208 N N . CYS A 1 890 ? 35.015 36.486 1.323 1.00 81.94 890 CYS A N 1
ATOM 7209 C CA . CYS A 1 890 ? 36.394 36.927 1.076 1.00 81.94 890 CYS A CA 1
ATOM 7210 C C . CYS A 1 890 ? 36.383 38.254 0.307 1.00 81.94 890 CYS A C 1
ATOM 7212 O O . CYS A 1 890 ? 35.719 38.362 -0.725 1.00 81.94 890 CYS A O 1
ATOM 7214 N N . GLN A 1 891 ? 37.117 39.255 0.783 1.00 82.69 891 GLN A N 1
ATOM 7215 C CA . GLN A 1 891 ? 37.124 40.589 0.193 1.00 82.69 891 GLN A CA 1
ATOM 7216 C C . GLN A 1 891 ? 38.455 41.317 0.409 1.00 82.69 891 GLN A C 1
ATOM 7218 O O . GLN A 1 891 ? 39.219 41.035 1.332 1.00 82.69 891 GLN A O 1
ATOM 7223 N N . SER A 1 892 ? 38.716 42.336 -0.410 1.00 80.62 892 SER A N 1
ATOM 7224 C CA . SER A 1 892 ? 39.727 43.336 -0.071 1.00 80.62 892 SER A CA 1
ATOM 7225 C C . SER A 1 892 ? 39.349 44.038 1.237 1.00 80.62 892 SER A C 1
ATOM 7227 O O . SER A 1 892 ? 38.183 44.372 1.456 1.00 80.62 892 SER A O 1
ATOM 7229 N N . CYS A 1 893 ? 40.347 44.290 2.087 1.00 82.88 893 CYS A N 1
ATOM 7230 C CA . CYS A 1 893 ? 40.162 45.017 3.340 1.00 82.88 893 CYS A CA 1
ATOM 7231 C C . CYS A 1 893 ? 39.569 46.414 3.067 1.00 82.88 893 CYS A C 1
ATOM 7233 O O . CYS A 1 893 ? 40.210 47.173 2.333 1.00 82.88 893 CYS A O 1
ATOM 7235 N N . PRO A 1 894 ? 38.390 46.758 3.623 1.00 85.06 894 PRO A N 1
ATOM 7236 C CA . PRO A 1 894 ? 37.788 48.078 3.455 1.00 85.06 894 PRO A CA 1
ATOM 7237 C C . PRO A 1 894 ? 38.676 49.206 3.978 1.00 85.06 894 PRO A C 1
ATOM 7239 O O . PRO A 1 894 ? 39.579 48.986 4.791 1.00 85.06 894 PRO A O 1
ATOM 7242 N N . THR A 1 895 ? 38.386 50.436 3.555 1.00 80.38 895 THR A N 1
ATOM 7243 C CA . THR A 1 895 ? 39.010 51.628 4.136 1.00 80.38 895 THR A CA 1
ATOM 7244 C C . THR A 1 895 ? 38.703 51.684 5.633 1.00 80.38 895 THR A C 1
ATOM 7246 O O . THR A 1 895 ? 37.540 51.652 6.038 1.00 80.38 895 THR A O 1
ATOM 7249 N N . ILE A 1 896 ? 39.760 51.754 6.444 1.00 85.94 896 ILE A N 1
ATOM 7250 C CA . ILE A 1 896 ? 39.669 51.962 7.890 1.00 85.94 896 ILE A CA 1
ATOM 7251 C C . ILE A 1 896 ? 39.805 53.466 8.132 1.00 85.94 896 ILE A C 1
ATOM 7253 O O . ILE A 1 896 ? 40.870 54.037 7.900 1.00 85.94 896 ILE A O 1
ATOM 7257 N N . GLU A 1 897 ? 38.728 54.110 8.568 1.00 84.19 897 GLU A N 1
ATOM 7258 C CA . GLU A 1 897 ? 38.683 55.549 8.832 1.00 84.19 897 GLU A CA 1
ATOM 7259 C C . GLU A 1 897 ? 38.950 55.839 10.320 1.00 84.19 897 GLU A C 1
ATOM 7261 O O . GLU A 1 897 ? 38.153 55.493 11.194 1.00 84.19 897 GLU A O 1
ATOM 7266 N N . ASP A 1 898 ? 40.080 56.496 10.610 1.00 76.94 898 ASP A N 1
ATOM 7267 C CA . ASP A 1 898 ? 40.466 56.954 11.959 1.00 76.94 898 ASP A CA 1
ATOM 7268 C C . ASP A 1 898 ? 39.740 58.237 12.411 1.00 76.94 898 ASP A C 1
ATOM 7270 O O . ASP A 1 898 ? 39.767 58.581 13.593 1.00 76.94 898 ASP A O 1
ATOM 7274 N N . SER A 1 899 ? 39.114 58.969 11.483 1.00 73.50 899 SER A N 1
ATOM 7275 C CA . SER A 1 899 ? 38.247 60.114 11.788 1.00 73.50 899 SER A CA 1
ATOM 7276 C C . SER A 1 899 ? 37.286 60.392 10.631 1.00 73.50 899 SER A C 1
ATOM 7278 O O . SER A 1 899 ? 37.710 60.468 9.480 1.00 73.50 899 SER A O 1
ATOM 7280 N N . VAL A 1 900 ? 36.000 60.566 10.941 1.00 82.94 900 VAL A N 1
ATOM 7281 C CA . VAL A 1 900 ? 34.924 60.759 9.955 1.00 82.94 900 VAL A CA 1
ATOM 7282 C C . VAL A 1 900 ? 34.009 61.917 10.367 1.00 82.94 900 VAL A C 1
ATOM 7284 O O . VAL A 1 900 ? 33.901 62.261 11.547 1.00 82.94 900 VAL A O 1
ATOM 7287 N N . GLN A 1 901 ? 33.338 62.552 9.404 1.00 85.62 901 GLN A N 1
ATOM 7288 C CA . GLN A 1 901 ? 32.324 63.568 9.696 1.00 85.62 901 GLN A CA 1
ATOM 7289 C C . GLN A 1 901 ? 30.991 62.932 10.113 1.00 85.62 901 GLN A C 1
ATOM 7291 O O . GLN A 1 901 ? 30.583 61.904 9.577 1.00 85.62 901 GLN A O 1
ATOM 7296 N N . THR A 1 902 ? 30.247 63.605 11.001 1.00 83.94 902 THR A N 1
ATOM 7297 C CA . THR A 1 902 ? 28.918 63.145 11.460 1.00 83.94 902 THR A CA 1
ATOM 7298 C C . THR A 1 902 ? 27.957 62.830 10.297 1.00 83.94 902 THR A C 1
ATOM 7300 O O . THR A 1 902 ? 27.162 61.903 10.410 1.00 83.94 902 THR A O 1
ATOM 7303 N N . LYS A 1 903 ? 28.022 63.581 9.184 1.00 85.19 903 LYS A N 1
ATOM 7304 C CA . LYS A 1 903 ? 27.182 63.363 7.990 1.00 85.19 903 LYS A CA 1
ATOM 7305 C C . LYS A 1 903 ? 27.553 62.060 7.272 1.00 85.19 903 LYS A C 1
ATOM 7307 O O . LYS A 1 903 ? 26.699 61.199 7.137 1.00 85.19 903 LYS A O 1
ATOM 7312 N N . THR A 1 904 ? 28.830 61.876 6.944 1.00 84.38 904 THR A N 1
ATOM 7313 C CA . THR A 1 904 ? 29.354 60.694 6.235 1.00 84.38 904 THR A CA 1
ATOM 7314 C C . THR A 1 904 ? 29.165 59.390 7.013 1.00 84.38 904 THR A C 1
ATOM 7316 O O . THR A 1 904 ? 28.905 58.350 6.413 1.00 84.38 904 THR A O 1
ATOM 7319 N N . ALA A 1 905 ? 29.217 59.442 8.348 1.00 85.75 905 ALA A N 1
ATOM 7320 C CA . ALA A 1 905 ? 28.870 58.299 9.193 1.00 85.75 905 ALA A CA 1
ATOM 7321 C C . ALA A 1 905 ? 27.368 57.951 9.130 1.00 85.75 905 ALA A C 1
ATOM 7323 O O . ALA A 1 905 ? 27.023 56.780 9.039 1.00 85.75 905 ALA A O 1
ATOM 7324 N N . LEU A 1 906 ? 26.473 58.948 9.138 1.00 86.94 906 LEU A N 1
ATOM 7325 C CA . LEU A 1 906 ? 25.026 58.727 8.989 1.00 86.94 906 LEU A CA 1
ATOM 7326 C C . LEU A 1 906 ? 24.658 58.235 7.580 1.00 86.94 906 LEU A C 1
ATOM 7328 O O . LEU A 1 906 ? 23.852 57.321 7.453 1.00 86.94 906 LEU A O 1
ATOM 7332 N N . GLU A 1 907 ? 25.293 58.781 6.541 1.00 87.19 907 GLU A N 1
ATOM 7333 C CA . GLU A 1 907 ? 25.163 58.311 5.154 1.00 87.19 907 GLU A CA 1
ATOM 7334 C C . GLU A 1 907 ? 25.586 56.842 5.046 1.00 87.19 907 GLU A C 1
ATOM 7336 O O . GLU A 1 907 ? 24.820 56.020 4.556 1.00 87.19 907 GLU A O 1
ATOM 7341 N N . ALA A 1 908 ? 26.729 56.469 5.630 1.00 85.75 908 ALA A N 1
ATOM 7342 C CA . ALA A 1 908 ? 27.167 55.077 5.694 1.00 85.75 908 ALA A CA 1
ATOM 7343 C C . ALA A 1 908 ? 26.203 54.148 6.459 1.00 85.75 908 ALA A C 1
ATOM 7345 O O . ALA A 1 908 ? 26.186 52.955 6.170 1.00 85.75 908 ALA A O 1
ATOM 7346 N N . PHE A 1 909 ? 25.409 54.655 7.409 1.00 90.94 909 PHE A N 1
ATOM 7347 C CA . PHE A 1 909 ? 24.376 53.866 8.096 1.00 90.94 909 PHE A CA 1
ATOM 7348 C C . PHE A 1 909 ? 23.079 53.745 7.272 1.00 90.94 909 PHE A C 1
ATOM 7350 O O . PHE A 1 909 ? 22.360 52.769 7.448 1.00 90.94 909 PHE A O 1
ATOM 7357 N N . CYS A 1 910 ? 22.788 54.692 6.371 1.00 85.44 910 CYS A N 1
ATOM 7358 C CA . CYS A 1 910 ? 21.675 54.606 5.413 1.00 85.44 910 CYS A CA 1
ATOM 7359 C C . CYS A 1 910 ? 22.001 53.744 4.181 1.00 85.44 910 CYS A C 1
ATOM 7361 O O . CYS A 1 910 ? 21.123 53.075 3.650 1.00 85.44 910 CYS A O 1
ATOM 7363 N N . GLU A 1 911 ? 23.252 53.765 3.714 1.00 86.56 911 GLU A N 1
ATOM 7364 C CA . GLU A 1 911 ? 23.730 53.031 2.529 1.00 86.56 911 GLU A CA 1
ATOM 7365 C C . GLU A 1 911 ? 23.910 51.515 2.757 1.00 86.56 911 GLU A C 1
ATOM 7367 O O . GLU A 1 911 ? 24.318 50.811 1.835 1.00 86.56 911 GLU A O 1
ATOM 7372 N N . ASN A 1 912 ? 23.704 51.012 3.980 1.00 87.25 912 ASN A N 1
ATOM 7373 C CA . ASN A 1 912 ? 24.090 49.659 4.385 1.00 87.25 912 ASN A CA 1
ATOM 7374 C C . ASN A 1 912 ? 23.038 49.001 5.275 1.00 87.25 912 ASN A C 1
ATOM 7376 O O . ASN A 1 912 ? 22.563 49.610 6.233 1.00 87.25 912 ASN A O 1
ATOM 7380 N N . ASP A 1 913 ? 22.756 47.727 5.004 1.00 87.38 913 ASP A N 1
ATOM 7381 C CA . ASP A 1 913 ? 21.723 46.952 5.697 1.00 87.38 913 ASP A CA 1
ATOM 7382 C C . ASP A 1 913 ? 21.984 46.875 7.213 1.00 87.38 913 ASP A C 1
ATOM 7384 O O . ASP A 1 913 ? 21.052 46.968 8.014 1.00 87.38 913 ASP A O 1
ATOM 7388 N N . PHE A 1 914 ? 23.255 46.779 7.630 1.00 91.12 914 PHE A N 1
ATOM 7389 C CA . PHE A 1 914 ? 23.643 46.771 9.042 1.00 91.12 914 PHE A CA 1
ATOM 7390 C C . PHE A 1 914 ? 24.779 47.744 9.391 1.00 91.12 914 PHE A C 1
ATOM 7392 O O . PHE A 1 914 ? 25.674 48.046 8.597 1.00 91.12 914 PHE A O 1
ATOM 7399 N N . ALA A 1 915 ? 24.773 48.170 10.656 1.00 90.69 915 ALA A N 1
ATOM 7400 C CA . ALA A 1 915 ? 25.821 48.953 11.297 1.00 90.69 915 ALA A CA 1
ATOM 7401 C C . ALA A 1 915 ? 26.014 48.461 12.742 1.00 90.69 915 ALA A C 1
ATOM 7403 O O . ALA A 1 915 ? 25.112 48.561 13.577 1.00 90.69 915 ALA A O 1
ATOM 7404 N N . LEU A 1 916 ? 27.199 47.935 13.045 1.00 91.94 916 LEU A N 1
ATOM 7405 C CA . LEU A 1 916 ? 27.542 47.274 14.308 1.00 91.94 916 LEU A CA 1
ATOM 7406 C C . LEU A 1 916 ? 28.673 48.018 15.007 1.00 91.94 916 LEU A C 1
ATOM 7408 O O . LEU A 1 916 ? 29.637 48.420 14.362 1.00 91.94 916 LEU A O 1
ATOM 7412 N N . LYS A 1 917 ? 28.619 48.127 16.331 1.00 90.50 917 LYS A N 1
ATOM 7413 C CA . LYS A 1 917 ? 29.715 48.604 17.177 1.00 90.50 917 LYS A CA 1
ATOM 7414 C C . LYS A 1 917 ? 30.295 47.424 17.959 1.00 90.50 917 LYS A C 1
ATOM 7416 O O . LYS A 1 917 ? 29.609 46.795 18.761 1.00 90.50 917 LYS A O 1
ATOM 7421 N N . VAL A 1 918 ? 31.566 47.115 17.706 1.00 90.38 918 VAL A N 1
ATOM 7422 C CA . VAL A 1 918 ? 32.245 45.904 18.201 1.00 90.38 918 VAL A CA 1
ATOM 7423 C C . VAL A 1 918 ? 33.617 46.218 18.784 1.00 90.38 918 VAL A C 1
ATOM 7425 O O . VAL A 1 918 ? 34.342 47.080 18.289 1.00 90.38 918 VAL A O 1
ATOM 7428 N N . LYS A 1 919 ? 33.986 45.500 19.847 1.00 89.25 919 LYS A N 1
ATOM 7429 C CA . LYS A 1 919 ? 35.296 45.592 20.501 1.00 89.25 919 LYS A CA 1
ATOM 7430 C C . LYS A 1 919 ? 36.101 44.336 20.177 1.00 89.25 919 LYS A C 1
ATOM 7432 O O . LYS A 1 919 ? 35.646 43.235 20.468 1.00 89.25 919 LYS A O 1
ATOM 7437 N N . LEU A 1 920 ? 37.257 44.498 19.541 1.00 88.56 920 LEU A N 1
ATOM 7438 C CA . LEU A 1 920 ? 38.045 43.419 18.937 1.00 88.56 920 LEU A CA 1
ATOM 7439 C C . LEU A 1 920 ? 39.438 43.338 19.569 1.00 88.56 920 LEU A C 1
ATOM 7441 O O . LEU A 1 920 ? 40.056 44.372 19.830 1.00 88.56 920 LEU A O 1
ATOM 7445 N N . ALA A 1 921 ? 39.945 42.125 19.786 1.00 83.75 921 ALA A N 1
ATOM 7446 C CA . ALA A 1 921 ? 41.243 41.852 20.404 1.00 83.75 921 ALA A CA 1
ATOM 7447 C C . ALA A 1 921 ? 42.040 40.775 19.637 1.00 83.75 921 ALA A C 1
ATOM 7449 O O . ALA A 1 921 ? 41.464 39.963 18.914 1.00 83.75 921 ALA A O 1
ATOM 7450 N N . LYS A 1 922 ? 43.373 40.764 19.807 1.00 80.00 922 LYS A N 1
ATOM 7451 C CA . LYS A 1 922 ? 44.296 39.741 19.272 1.00 80.00 922 LYS A CA 1
ATOM 7452 C C . LYS A 1 922 ? 44.929 38.991 20.443 1.00 80.00 922 LYS A C 1
ATOM 7454 O O . LYS A 1 922 ? 45.703 39.575 21.203 1.00 80.00 922 LYS A O 1
ATOM 7459 N N . ARG A 1 923 ? 44.603 37.708 20.586 1.00 71.88 923 ARG A N 1
ATOM 7460 C CA . ARG A 1 923 ? 45.042 36.831 21.678 1.00 71.88 923 ARG A CA 1
ATOM 7461 C C . ARG A 1 923 ? 46.085 35.832 21.175 1.00 71.88 923 ARG A C 1
ATOM 7463 O O . ARG A 1 923 ? 45.980 35.323 20.060 1.00 71.88 923 ARG A O 1
ATOM 7470 N N . LYS A 1 924 ? 47.101 35.549 21.996 1.00 59.66 924 LYS A N 1
ATOM 7471 C CA . LYS A 1 924 ? 48.032 34.436 21.755 1.00 59.66 924 LYS A CA 1
ATOM 7472 C C . LYS A 1 924 ? 47.442 33.138 22.300 1.00 59.66 924 LYS A C 1
ATOM 7474 O O . LYS A 1 924 ? 46.952 33.110 23.429 1.00 59.66 924 LYS A O 1
ATOM 7479 N N . THR A 1 925 ? 47.520 32.078 21.504 1.00 56.53 925 THR A N 1
ATOM 7480 C CA . THR A 1 925 ? 47.189 30.705 21.917 1.00 56.53 925 THR A CA 1
ATOM 7481 C C . THR A 1 925 ? 48.463 29.944 22.327 1.00 56.53 925 THR A C 1
ATOM 7483 O O . THR A 1 925 ? 49.562 30.394 21.991 1.00 56.53 925 THR A O 1
ATOM 7486 N N . PRO A 1 926 ? 48.365 28.805 23.046 1.00 48.28 926 PRO A N 1
ATOM 7487 C CA . PRO A 1 926 ? 49.539 28.015 23.443 1.00 48.28 926 PRO A CA 1
ATOM 7488 C C . PRO A 1 926 ? 50.355 27.447 22.270 1.00 48.28 926 PRO A C 1
ATOM 7490 O O . PRO A 1 926 ? 51.533 27.159 22.437 1.00 48.28 926 PRO A O 1
ATOM 7493 N N . SER A 1 927 ? 49.750 27.314 21.087 1.00 47.22 927 SER A N 1
ATOM 7494 C CA . SER A 1 927 ? 50.368 26.829 19.843 1.00 47.22 927 SER A CA 1
ATOM 7495 C C . SER A 1 927 ? 50.992 27.945 18.988 1.00 47.22 927 SER A C 1
ATOM 7497 O O . SER A 1 927 ? 51.055 27.823 17.770 1.00 47.22 927 SER A O 1
ATOM 7499 N N . GLU A 1 928 ? 51.370 29.069 19.609 1.00 45.97 928 GLU A N 1
ATOM 7500 C CA . GLU A 1 928 ? 51.897 30.317 19.011 1.00 45.97 928 GLU A CA 1
ATOM 7501 C C . GLU A 1 928 ? 51.012 31.029 17.965 1.00 45.97 928 GLU A C 1
ATOM 7503 O O . GLU A 1 928 ? 51.208 32.216 17.688 1.00 45.97 928 GLU A O 1
ATOM 7508 N N . THR A 1 929 ? 49.977 30.366 17.454 1.00 53.16 929 THR A N 1
ATOM 7509 C CA . THR A 1 929 ? 48.962 30.917 16.556 1.00 53.16 929 THR A CA 1
ATOM 7510 C C . THR A 1 929 ? 48.226 32.111 17.180 1.00 53.16 929 THR A C 1
ATOM 7512 O O . THR A 1 929 ? 47.796 32.080 18.340 1.00 53.16 929 THR A O 1
ATOM 7515 N N . HIS A 1 930 ? 48.063 33.181 16.400 1.00 58.41 930 HIS A N 1
ATOM 7516 C CA . HIS A 1 930 ? 47.292 34.359 16.794 1.00 58.41 930 HIS A CA 1
ATOM 7517 C C . HIS A 1 930 ? 45.810 34.147 16.477 1.00 58.41 930 HIS A C 1
ATOM 7519 O O . HIS A 1 930 ? 45.474 33.785 15.353 1.00 58.41 930 HIS A O 1
ATOM 7525 N N . GLN A 1 931 ? 44.929 34.418 17.439 1.00 67.56 931 GLN A N 1
ATOM 7526 C CA . GLN A 1 931 ? 43.481 34.318 17.256 1.00 67.56 931 GLN A CA 1
ATOM 7527 C C . GLN A 1 931 ? 42.816 35.666 17.558 1.00 67.56 931 GLN A C 1
ATOM 7529 O O . GLN A 1 931 ? 43.169 36.342 18.528 1.00 67.56 931 GLN A O 1
ATOM 7534 N N . TYR A 1 932 ? 41.871 36.068 16.709 1.00 80.19 932 TYR A N 1
ATOM 7535 C CA . TYR A 1 932 ? 41.108 37.307 16.859 1.00 80.19 932 TYR A CA 1
ATOM 7536 C C . TYR A 1 932 ? 39.774 37.016 17.554 1.00 80.19 932 TYR A C 1
ATOM 7538 O O . TYR A 1 932 ? 39.074 36.079 17.170 1.00 80.19 932 TYR A O 1
ATOM 7546 N N . GLU A 1 933 ? 39.415 37.800 18.572 1.00 81.56 933 GLU A N 1
ATOM 7547 C CA . GLU A 1 933 ? 38.201 37.588 19.374 1.00 81.56 933 GLU A CA 1
ATOM 7548 C C . GLU A 1 933 ? 37.425 38.894 19.621 1.00 81.56 933 GLU A C 1
ATOM 7550 O O . GLU A 1 933 ? 37.988 39.992 19.618 1.00 81.56 933 GLU A O 1
ATOM 7555 N N . ILE A 1 934 ? 36.109 38.772 19.833 1.00 83.31 934 ILE A N 1
ATOM 7556 C CA . ILE A 1 934 ? 35.213 39.893 20.155 1.00 83.31 934 ILE A CA 1
ATOM 7557 C C . ILE A 1 934 ? 35.118 40.018 21.681 1.00 83.31 934 ILE A C 1
ATOM 7559 O O . ILE A 1 934 ? 34.437 39.233 22.346 1.00 83.31 934 ILE A O 1
ATOM 7563 N N . ASP A 1 935 ? 35.802 41.018 22.224 1.00 81.31 935 ASP A N 1
ATOM 7564 C CA . ASP A 1 935 ? 35.974 41.306 23.650 1.00 81.31 935 ASP A CA 1
ATOM 7565 C C . ASP A 1 935 ? 34.860 42.250 24.154 1.00 81.31 935 ASP A C 1
ATOM 7567 O O . ASP A 1 935 ? 35.059 43.448 24.397 1.00 81.31 935 ASP A O 1
ATOM 7571 N N . GLY A 1 936 ? 33.647 41.703 24.263 1.00 80.06 936 GLY A N 1
ATOM 7572 C CA . GLY A 1 936 ? 32.460 42.395 24.769 1.00 80.06 936 GLY A CA 1
ATOM 7573 C C . GLY A 1 936 ? 31.151 41.859 24.184 1.00 80.06 936 GLY A C 1
ATOM 7574 O O . GLY A 1 936 ? 31.092 40.738 23.679 1.00 80.06 936 GLY A O 1
ATOM 7575 N N . GLN A 1 937 ? 30.104 42.682 24.256 1.00 79.12 937 GLN A N 1
ATOM 7576 C CA . GLN A 1 937 ? 28.868 42.510 23.487 1.00 79.12 937 GLN A CA 1
ATOM 7577 C C . GLN A 1 937 ? 28.996 43.172 22.102 1.00 79.12 937 GLN A C 1
ATOM 7579 O O . GLN A 1 937 ? 29.901 43.977 21.869 1.00 79.12 937 GLN A O 1
ATOM 7584 N N . VAL A 1 938 ? 28.092 42.815 21.187 1.00 85.44 938 VAL A N 1
ATOM 7585 C CA . VAL A 1 938 ? 27.916 43.476 19.886 1.00 85.44 938 VAL A CA 1
ATOM 7586 C C . VAL A 1 938 ? 26.789 44.498 20.038 1.00 85.44 938 VAL A C 1
ATOM 7588 O O . VAL A 1 938 ? 25.645 44.118 20.278 1.00 85.44 938 VAL A O 1
ATOM 7591 N N . ASP A 1 939 ? 27.109 45.786 19.925 1.00 87.12 939 ASP A N 1
ATOM 7592 C CA . ASP A 1 939 ? 26.126 46.869 20.005 1.00 87.12 939 ASP A CA 1
ATOM 7593 C C . ASP A 1 939 ? 25.550 47.145 18.607 1.00 87.12 939 ASP A C 1
ATOM 7595 O O . ASP A 1 939 ? 26.266 47.608 17.718 1.00 87.12 939 ASP A O 1
ATOM 7599 N N . PHE A 1 940 ? 24.256 46.912 18.399 1.00 86.62 940 PHE A N 1
ATOM 7600 C CA . PHE A 1 940 ? 23.596 47.225 17.128 1.00 86.62 940 PHE A CA 1
ATOM 7601 C C . PHE A 1 940 ? 23.276 48.726 17.018 1.00 86.62 940 PHE A C 1
ATOM 7603 O O . PHE A 1 940 ? 22.714 49.325 17.938 1.00 86.62 940 PHE A O 1
ATOM 7610 N N . ILE A 1 941 ? 23.629 49.333 15.882 1.00 86.31 941 ILE A N 1
ATOM 7611 C CA . ILE A 1 941 ? 23.253 50.705 15.496 1.00 86.31 941 ILE A CA 1
ATOM 7612 C C . ILE A 1 941 ? 22.144 50.622 14.442 1.00 86.31 941 ILE A C 1
ATOM 7614 O O . ILE A 1 941 ? 21.069 51.182 14.640 1.00 86.31 941 ILE A O 1
ATOM 7618 N N . SER A 1 942 ? 22.381 49.850 13.379 1.00 82.25 942 SER A N 1
ATOM 7619 C CA . SER A 1 942 ? 21.360 49.323 12.468 1.00 82.25 942 SER A CA 1
ATOM 7620 C C . SER A 1 942 ? 21.511 47.803 12.407 1.00 82.25 942 SER A C 1
ATOM 7622 O O . SER A 1 942 ? 22.639 47.307 12.389 1.00 82.25 942 SER A O 1
ATOM 7624 N N . GLN A 1 943 ? 20.403 47.065 12.423 1.00 79.88 943 GLN A N 1
ATOM 7625 C CA . GLN A 1 943 ? 20.426 45.599 12.483 1.00 79.88 943 GLN A CA 1
ATOM 7626 C C . GLN A 1 943 ? 20.281 44.937 11.107 1.00 79.88 943 GLN A C 1
ATOM 7628 O O . GLN A 1 943 ? 20.967 43.948 10.848 1.00 79.88 943 GLN A O 1
ATOM 7633 N N . GLY A 1 944 ? 19.413 45.474 10.244 1.00 78.75 944 GLY A N 1
ATOM 7634 C CA . GLY A 1 944 ? 19.019 44.808 9.001 1.00 78.75 944 GLY A CA 1
ATOM 7635 C C . GLY A 1 944 ? 18.509 43.389 9.259 1.00 78.75 944 GLY A C 1
ATOM 7636 O O . GLY A 1 944 ? 17.915 43.113 10.304 1.00 78.75 944 GLY A O 1
ATOM 7637 N N . ASP A 1 945 ? 18.823 42.481 8.339 1.00 72.94 945 ASP A N 1
ATOM 7638 C CA . ASP A 1 945 ? 18.443 41.065 8.410 1.00 72.94 945 ASP A CA 1
ATOM 7639 C C . ASP A 1 945 ? 19.356 40.213 9.324 1.00 72.94 945 ASP A C 1
ATOM 7641 O O . ASP A 1 945 ? 19.253 38.986 9.346 1.00 72.94 945 ASP A O 1
ATOM 7645 N N . LEU A 1 946 ? 20.280 40.821 10.084 1.00 79.56 946 LEU A N 1
ATOM 7646 C CA . LEU A 1 946 ? 21.181 40.076 10.969 1.00 79.56 946 LEU A CA 1
ATOM 7647 C C . LEU A 1 946 ? 20.515 39.701 12.303 1.00 79.56 946 LEU A C 1
ATOM 7649 O O . LEU A 1 946 ? 19.912 40.533 12.984 1.00 79.56 946 LEU A O 1
ATOM 7653 N N . LEU A 1 947 ? 20.696 38.450 12.737 1.00 75.44 947 LEU A N 1
ATOM 7654 C CA . LEU A 1 947 ? 20.218 37.974 14.038 1.00 75.44 947 LEU A CA 1
ATOM 7655 C C . LEU A 1 947 ? 21.219 38.303 15.171 1.00 75.44 947 LEU A C 1
ATOM 7657 O O . LEU A 1 947 ? 22.427 38.079 15.006 1.00 75.44 947 LEU A O 1
ATOM 7661 N N . PRO A 1 948 ? 20.765 38.791 16.349 1.00 66.88 948 PRO A N 1
ATOM 7662 C CA . PRO A 1 948 ? 21.669 39.244 17.414 1.00 66.88 948 PRO A CA 1
ATOM 7663 C C . PRO A 1 948 ? 22.590 38.172 18.007 1.00 66.88 948 PRO A C 1
ATOM 7665 O O . PRO A 1 948 ? 23.672 38.502 18.492 1.00 66.88 948 PRO A O 1
ATOM 7668 N N . TYR A 1 949 ? 22.174 36.903 17.976 1.00 62.38 949 TYR A N 1
ATOM 7669 C CA . TYR A 1 949 ? 22.943 35.782 18.523 1.00 62.38 949 TYR A CA 1
ATOM 7670 C C . TYR A 1 949 ? 24.111 35.395 17.598 1.00 62.38 949 TYR A C 1
ATOM 7672 O O . TYR A 1 949 ? 25.259 35.287 18.035 1.00 62.38 949 TYR A O 1
ATOM 7680 N N . ASP A 1 950 ? 23.838 35.280 16.298 1.00 70.69 950 ASP A N 1
ATOM 7681 C CA . ASP A 1 950 ? 24.763 34.721 15.304 1.00 70.69 950 ASP A CA 1
ATOM 7682 C C . ASP A 1 950 ? 25.780 35.738 14.773 1.00 70.69 950 ASP A C 1
ATOM 7684 O O . ASP A 1 950 ? 26.896 35.372 14.392 1.00 70.69 950 ASP A O 1
ATOM 7688 N N . THR A 1 951 ? 25.443 37.032 14.823 1.00 79.06 951 THR A N 1
ATOM 7689 C CA . THR A 1 951 ? 26.302 38.138 14.354 1.00 79.06 951 THR A CA 1
ATOM 7690 C C . THR A 1 951 ? 27.713 38.094 14.958 1.00 79.06 951 THR A C 1
ATOM 7692 O O . THR A 1 951 ? 28.694 38.410 14.283 1.00 79.06 951 THR A O 1
ATOM 7695 N N . ARG A 1 952 ? 27.857 37.650 16.216 1.00 81.19 952 ARG A N 1
ATOM 7696 C CA . ARG A 1 952 ? 29.171 37.506 16.865 1.00 81.19 952 ARG A CA 1
ATOM 7697 C C . ARG A 1 952 ? 30.038 36.446 16.176 1.00 81.19 952 ARG A C 1
ATOM 7699 O O . ARG A 1 952 ? 31.223 36.681 15.950 1.00 81.19 952 ARG A O 1
ATOM 7706 N N . ASN A 1 953 ? 29.454 35.304 15.822 1.00 77.31 953 ASN A N 1
ATOM 7707 C CA . ASN A 1 953 ? 30.161 34.223 15.136 1.00 77.31 953 ASN A CA 1
ATOM 7708 C C . ASN A 1 953 ? 30.504 34.627 13.697 1.00 77.31 953 ASN A C 1
ATOM 7710 O O . ASN A 1 953 ? 31.641 34.435 13.271 1.00 77.31 953 ASN A O 1
ATOM 7714 N N . MET A 1 954 ? 29.569 35.277 12.996 1.00 83.94 954 MET A N 1
ATOM 7715 C CA . MET A 1 954 ? 29.764 35.792 11.636 1.00 83.94 954 MET A CA 1
ATOM 7716 C C . MET A 1 954 ? 30.935 36.788 11.545 1.00 83.94 954 MET A C 1
ATOM 7718 O O . MET A 1 954 ? 31.797 36.634 10.678 1.00 83.94 954 MET A O 1
ATOM 7722 N N . ILE A 1 955 ? 31.043 37.756 12.466 1.00 84.00 955 ILE A N 1
ATOM 7723 C CA . ILE A 1 955 ? 32.165 38.716 12.485 1.00 84.00 955 ILE A CA 1
ATOM 7724 C C . ILE A 1 955 ? 33.497 38.027 12.839 1.00 84.00 955 ILE A C 1
ATOM 7726 O O . ILE A 1 955 ? 34.519 38.330 12.220 1.00 84.00 955 ILE A O 1
ATOM 7730 N N . THR A 1 956 ? 33.510 37.059 13.764 1.00 82.62 956 THR A N 1
ATOM 7731 C CA . THR A 1 956 ? 34.716 36.257 14.050 1.00 82.62 956 THR A CA 1
ATOM 7732 C C . THR A 1 956 ? 35.160 35.433 12.834 1.00 82.62 956 THR A C 1
ATOM 7734 O O . THR A 1 956 ? 36.342 35.445 12.496 1.00 82.62 956 THR A O 1
ATOM 7737 N N . GLN A 1 957 ? 34.236 34.780 12.123 1.00 78.94 957 GLN A N 1
ATOM 7738 C CA . GLN A 1 957 ? 34.541 34.057 10.882 1.00 78.94 957 GLN A CA 1
ATOM 7739 C C . GLN A 1 957 ? 35.059 34.995 9.784 1.00 78.94 957 GLN A C 1
ATOM 7741 O O . GLN A 1 957 ? 36.038 34.669 9.114 1.00 78.94 957 GLN A O 1
ATOM 7746 N N . TRP A 1 958 ? 34.478 36.190 9.632 1.00 86.44 958 TRP A N 1
ATOM 7747 C CA . TRP A 1 958 ? 34.964 37.180 8.668 1.00 86.44 958 TRP A CA 1
ATOM 7748 C C . TRP A 1 958 ? 36.415 37.596 8.937 1.00 86.44 958 TRP A C 1
ATOM 7750 O O . TRP A 1 958 ? 37.189 37.701 7.987 1.00 86.44 958 TRP A O 1
ATOM 7760 N N . MET A 1 959 ? 36.811 37.768 10.206 1.00 85.00 959 MET A N 1
ATOM 7761 C CA . MET A 1 959 ? 38.205 38.064 10.578 1.00 85.00 959 MET A CA 1
ATOM 7762 C C . MET A 1 959 ? 39.175 36.910 10.270 1.00 85.00 959 MET A C 1
ATOM 7764 O O . MET A 1 959 ? 40.344 37.169 9.999 1.00 85.00 959 MET A O 1
ATOM 7768 N N . LEU A 1 960 ? 38.710 35.655 10.300 1.00 80.56 960 LEU A N 1
ATOM 7769 C CA . LEU A 1 960 ? 39.520 34.469 9.978 1.00 80.56 960 LEU A CA 1
ATOM 7770 C C . LEU A 1 960 ? 39.658 34.241 8.462 1.00 80.56 960 LEU A C 1
ATOM 7772 O O . LEU A 1 960 ? 40.694 33.767 7.999 1.00 80.56 960 LEU A O 1
ATOM 7776 N N . ILE A 1 961 ? 38.640 34.607 7.679 1.00 82.06 961 ILE A N 1
ATOM 7777 C CA . ILE A 1 961 ? 38.684 34.574 6.207 1.00 82.06 961 ILE A CA 1
ATOM 7778 C C . ILE A 1 961 ? 39.509 35.750 5.661 1.00 82.06 961 ILE A C 1
ATOM 7780 O O . ILE A 1 961 ? 40.276 35.579 4.718 1.00 82.06 961 ILE A O 1
ATOM 7784 N N . ASN A 1 962 ? 39.390 36.931 6.273 1.00 85.25 962 ASN A N 1
ATOM 7785 C CA . ASN A 1 962 ? 40.050 38.169 5.854 1.00 85.25 962 ASN A CA 1
ATOM 7786 C C . ASN A 1 962 ? 41.222 38.522 6.797 1.00 85.25 962 ASN A C 1
ATOM 7788 O O . ASN A 1 962 ? 41.329 39.645 7.300 1.00 85.25 962 ASN A O 1
ATOM 7792 N N . ASP A 1 963 ? 42.109 37.550 7.026 1.00 80.31 963 ASP A N 1
ATOM 7793 C CA . ASP A 1 963 ? 43.254 37.586 7.954 1.00 80.31 963 ASP A CA 1
ATOM 7794 C C . ASP A 1 963 ? 44.108 38.866 7.828 1.00 80.31 963 ASP A C 1
ATOM 7796 O O . ASP A 1 963 ? 44.332 39.598 8.799 1.00 80.31 963 ASP A O 1
ATOM 7800 N N . LYS A 1 964 ? 44.486 39.214 6.594 1.00 81.88 964 LYS A N 1
ATOM 7801 C CA . LYS A 1 964 ? 45.281 40.396 6.219 1.00 81.88 964 LYS A CA 1
ATOM 7802 C C . LYS A 1 964 ? 44.555 41.717 6.496 1.00 81.88 964 LYS A C 1
ATOM 7804 O O . LYS A 1 964 ? 45.185 42.775 6.463 1.00 81.88 964 LYS A O 1
ATOM 7809 N N . CYS A 1 965 ? 43.243 41.689 6.743 1.00 84.38 965 CYS A N 1
ATOM 7810 C CA . CYS A 1 965 ? 42.469 42.839 7.209 1.00 84.38 965 CYS A CA 1
ATOM 7811 C C . CYS A 1 965 ? 42.378 42.878 8.738 1.00 84.38 965 CYS A C 1
ATOM 7813 O O . CYS A 1 965 ? 42.660 43.920 9.332 1.00 84.38 965 CYS A O 1
ATOM 7815 N N . ALA A 1 966 ? 42.095 41.741 9.381 1.00 84.25 966 ALA A N 1
ATOM 7816 C CA . ALA A 1 966 ? 42.093 41.622 10.839 1.00 84.25 966 ALA A CA 1
ATOM 7817 C C . ALA A 1 966 ? 43.448 42.029 11.451 1.00 84.25 966 ALA A C 1
ATOM 7819 O O . ALA A 1 966 ? 43.490 42.738 12.458 1.00 84.25 966 ALA A O 1
ATOM 7820 N N . GLU A 1 967 ? 44.570 41.694 10.805 1.00 81.88 967 GLU A N 1
ATOM 7821 C CA . GLU A 1 967 ? 45.893 42.181 11.211 1.00 81.88 967 GLU A CA 1
ATOM 7822 C C . GLU A 1 967 ? 46.084 43.693 11.010 1.00 81.88 967 GLU A C 1
ATOM 7824 O O . GLU A 1 967 ? 46.646 44.356 11.884 1.00 81.88 967 GLU A O 1
ATOM 7829 N N . LYS A 1 968 ? 45.585 44.271 9.908 1.00 82.00 968 LYS A N 1
ATOM 7830 C CA . LYS A 1 968 ? 45.655 45.727 9.677 1.00 82.00 968 LYS A CA 1
ATOM 7831 C C . LYS A 1 968 ? 44.880 46.511 10.734 1.00 82.00 968 LYS A C 1
ATOM 7833 O O . LYS A 1 968 ? 45.383 47.553 11.162 1.00 82.00 968 LYS A O 1
ATOM 7838 N N . MET A 1 969 ? 43.713 46.002 11.140 1.00 81.75 969 MET A N 1
ATOM 7839 C CA . MET A 1 969 ? 42.853 46.555 12.192 1.00 81.75 969 MET A CA 1
ATOM 7840 C C . MET A 1 969 ? 43.457 46.372 13.593 1.00 81.75 969 MET A C 1
ATOM 7842 O O . MET A 1 969 ? 43.467 47.306 14.392 1.00 81.75 969 MET A O 1
ATOM 7846 N N . ILE A 1 970 ? 43.972 45.178 13.908 1.00 81.06 970 ILE A N 1
ATOM 7847 C CA . ILE A 1 970 ? 44.331 44.763 15.274 1.00 81.06 970 ILE A CA 1
ATOM 7848 C C . ILE A 1 970 ? 45.836 44.460 15.348 1.00 81.06 970 ILE A C 1
ATOM 7850 O O . ILE A 1 970 ? 46.277 43.339 15.606 1.00 81.06 970 ILE A O 1
ATOM 7854 N N . ARG A 1 971 ? 46.652 45.495 15.114 1.00 68.81 971 ARG A N 1
ATOM 7855 C CA . ARG A 1 971 ? 48.128 45.400 15.130 1.00 68.81 971 ARG A CA 1
ATOM 7856 C C . ARG A 1 971 ? 48.722 45.181 16.525 1.00 68.81 971 ARG A C 1
ATOM 7858 O O . ARG A 1 971 ? 49.825 44.663 16.642 1.00 68.81 971 ARG A O 1
ATOM 7865 N N . ASN A 1 972 ? 48.013 45.601 17.575 1.00 65.62 972 ASN A N 1
ATOM 7866 C CA . ASN A 1 972 ? 48.471 45.576 18.967 1.00 65.62 972 ASN A CA 1
ATOM 7867 C C . ASN A 1 972 ? 47.578 44.661 19.828 1.00 65.62 972 ASN A C 1
ATOM 7869 O O . ASN A 1 972 ? 46.377 44.594 19.579 1.00 65.62 972 ASN A O 1
ATOM 7873 N N . PRO A 1 973 ? 48.101 44.041 20.904 1.00 62.47 973 PRO A N 1
ATOM 7874 C CA . PRO A 1 973 ? 47.344 43.150 21.796 1.00 62.47 973 PRO A CA 1
ATOM 7875 C C . PRO A 1 973 ? 46.402 43.889 22.774 1.00 62.47 973 PRO A C 1
ATOM 7877 O O . PRO A 1 973 ? 46.042 43.355 23.819 1.00 62.47 973 PRO A O 1
ATOM 7880 N N . ARG A 1 974 ? 46.028 45.142 22.482 1.00 75.12 974 ARG A N 1
ATOM 7881 C CA . ARG A 1 974 ? 45.042 45.912 23.257 1.00 75.12 974 ARG A CA 1
ATOM 7882 C C . ARG A 1 974 ? 43.734 45.944 22.487 1.00 75.12 974 ARG A C 1
ATOM 7884 O O . ARG A 1 974 ? 43.742 46.287 21.310 1.00 75.12 974 ARG A O 1
ATOM 7891 N N . SER A 1 975 ? 42.630 45.650 23.161 1.00 80.31 975 SER A N 1
ATOM 7892 C CA . SER A 1 975 ? 41.307 45.626 22.545 1.00 80.31 975 SER A CA 1
ATOM 7893 C C . SER A 1 975 ? 40.899 47.010 22.031 1.00 80.31 975 SER A C 1
ATOM 7895 O O . SER A 1 975 ? 40.839 47.970 22.806 1.00 80.31 975 SER A O 1
ATOM 7897 N N . LEU A 1 976 ? 40.601 47.108 20.737 1.00 86.50 976 LEU A N 1
ATOM 7898 C CA . LEU A 1 976 ? 40.162 48.335 20.067 1.00 86.50 976 LEU A CA 1
ATOM 7899 C C . LEU A 1 976 ? 38.660 48.275 19.777 1.00 86.50 976 LEU A C 1
ATOM 7901 O O . LEU A 1 976 ? 38.072 47.198 19.709 1.00 86.50 976 LEU A O 1
ATOM 7905 N N . LEU A 1 977 ? 38.026 49.438 19.642 1.00 87.69 977 LEU A N 1
ATOM 7906 C CA . LEU A 1 977 ? 36.588 49.573 19.411 1.00 87.69 977 LEU A CA 1
ATOM 7907 C C . LEU A 1 977 ? 36.362 50.114 17.997 1.00 87.69 977 LEU A C 1
ATOM 7909 O O . LEU A 1 977 ? 36.984 51.100 17.611 1.00 87.69 977 LEU A O 1
ATOM 7913 N N . PHE A 1 978 ? 35.467 49.491 17.240 1.00 90.69 978 PHE A N 1
ATOM 7914 C CA . PHE A 1 978 ? 35.166 49.851 15.855 1.00 90.69 978 PHE A CA 1
ATOM 7915 C C . PHE A 1 978 ? 33.658 49.980 15.640 1.00 90.69 978 PHE A C 1
ATOM 7917 O O . PHE A 1 978 ? 32.870 49.345 16.345 1.00 90.69 978 PHE A O 1
ATOM 7924 N N . ILE A 1 979 ? 33.270 50.760 14.632 1.00 91.19 979 ILE A N 1
ATOM 7925 C CA . ILE A 1 979 ? 32.005 50.570 13.923 1.00 91.19 979 ILE A CA 1
ATOM 7926 C C . ILE A 1 979 ? 32.292 49.884 12.591 1.00 91.19 979 ILE A C 1
ATOM 7928 O O . ILE A 1 979 ? 33.250 50.223 11.902 1.00 91.19 979 ILE A O 1
ATOM 7932 N N . ILE A 1 980 ? 31.445 48.925 12.249 1.00 92.38 980 ILE A N 1
ATOM 7933 C CA . ILE A 1 980 ? 31.488 48.121 11.035 1.00 92.38 980 ILE A CA 1
ATOM 7934 C C . ILE A 1 980 ? 30.137 48.282 10.337 1.00 92.38 980 ILE A C 1
ATOM 7936 O O . ILE A 1 980 ? 29.108 47.996 10.949 1.00 92.38 980 ILE A O 1
ATOM 7940 N N . THR A 1 981 ? 30.129 48.719 9.078 1.00 91.25 981 THR A N 1
ATOM 7941 C CA . THR A 1 981 ? 28.928 48.709 8.221 1.00 91.25 981 THR A CA 1
ATOM 7942 C C . THR A 1 981 ? 29.056 47.646 7.143 1.00 91.25 981 THR A C 1
ATOM 7944 O O . THR A 1 981 ? 30.167 47.320 6.718 1.00 91.25 981 THR A O 1
ATOM 7947 N N . GLY A 1 982 ? 27.936 47.116 6.667 1.00 90.12 982 GLY A N 1
ATOM 7948 C CA . GLY A 1 982 ? 27.947 46.168 5.561 1.00 90.12 982 GLY A CA 1
ATOM 7949 C C . GLY A 1 982 ? 26.567 45.840 5.016 1.00 90.12 982 GLY A C 1
ATOM 7950 O O . GLY A 1 982 ? 25.551 46.267 5.567 1.00 90.12 982 GLY A O 1
ATOM 7951 N N . SER A 1 983 ? 26.559 45.068 3.934 1.00 86.88 983 SER A N 1
ATOM 7952 C CA . SER A 1 983 ? 25.345 44.605 3.265 1.00 86.88 983 SER A CA 1
ATOM 7953 C C . SER A 1 983 ? 25.220 43.080 3.256 1.00 86.88 983 SER A C 1
ATOM 7955 O O . SER A 1 983 ? 26.204 42.345 3.431 1.00 86.88 983 SER A O 1
ATOM 7957 N N . VAL A 1 984 ? 23.987 42.611 3.073 1.00 86.12 984 VAL A N 1
ATOM 7958 C CA . VAL A 1 984 ? 23.586 41.204 3.012 1.00 86.12 984 VAL A CA 1
ATOM 7959 C C . VAL A 1 984 ? 22.872 40.961 1.683 1.00 86.12 984 VAL A C 1
ATOM 7961 O O . VAL A 1 984 ? 21.740 41.387 1.472 1.00 86.12 984 VAL A O 1
ATOM 7964 N N . HIS A 1 985 ? 23.523 40.266 0.752 1.00 79.00 985 HIS A N 1
ATOM 7965 C CA . HIS A 1 985 ? 22.960 39.992 -0.574 1.00 79.00 985 HIS A CA 1
ATOM 7966 C C . HIS A 1 985 ? 23.024 38.494 -0.877 1.00 79.00 985 HIS A C 1
ATOM 7968 O O . HIS A 1 985 ? 24.096 37.893 -0.834 1.00 79.00 985 HIS A O 1
ATOM 7974 N N . HIS A 1 986 ? 21.872 37.877 -1.169 1.00 71.94 986 HIS A N 1
ATOM 7975 C CA . HIS A 1 986 ? 21.737 36.433 -1.432 1.00 71.94 986 HIS A CA 1
ATOM 7976 C C . HIS A 1 986 ? 22.453 35.540 -0.392 1.00 71.94 986 HIS A C 1
ATOM 7978 O O . HIS A 1 986 ? 23.202 34.630 -0.749 1.00 71.94 986 HIS A O 1
ATOM 7984 N N . GLY A 1 987 ? 22.273 35.837 0.901 1.00 72.62 987 GLY A N 1
ATOM 7985 C CA . GLY A 1 987 ? 22.907 35.086 1.992 1.00 72.62 987 GLY A CA 1
ATOM 7986 C C . GLY A 1 987 ? 24.423 35.295 2.125 1.00 72.62 987 GLY A C 1
ATOM 7987 O O . GLY A 1 987 ? 25.080 34.529 2.828 1.00 72.62 987 GLY A O 1
ATOM 7988 N N . LYS A 1 988 ? 25.004 36.314 1.477 1.00 79.94 988 LYS A N 1
ATOM 7989 C CA . LYS A 1 988 ? 26.418 36.694 1.622 1.00 79.94 988 LYS A CA 1
ATOM 7990 C C . LYS A 1 988 ? 26.562 38.049 2.300 1.00 79.94 988 LYS A C 1
ATOM 7992 O O . LYS A 1 988 ? 25.944 39.023 1.877 1.00 79.94 988 LYS A O 1
ATOM 7997 N N . VAL A 1 989 ? 27.417 38.106 3.315 1.00 84.56 989 VAL A N 1
ATOM 7998 C CA . VAL A 1 989 ? 27.764 39.321 4.059 1.00 84.56 989 VAL A CA 1
ATOM 7999 C C . VAL A 1 989 ? 29.039 39.933 3.488 1.00 84.56 989 VAL A C 1
ATOM 8001 O O . VAL A 1 989 ? 30.051 39.235 3.341 1.00 84.56 989 VAL A O 1
ATOM 8004 N N . THR A 1 990 ? 29.008 41.237 3.218 1.00 87.75 990 THR A N 1
ATOM 8005 C CA . THR A 1 990 ? 30.176 42.031 2.805 1.00 87.75 990 THR A CA 1
ATOM 8006 C C . THR A 1 990 ? 30.306 43.256 3.703 1.00 87.75 990 THR A C 1
ATOM 8008 O O . THR A 1 990 ? 29.350 44.012 3.857 1.00 87.75 990 THR A O 1
ATOM 8011 N N . ILE A 1 991 ? 31.483 43.475 4.292 1.00 90.44 991 ILE A N 1
ATOM 8012 C CA . ILE A 1 991 ? 31.771 44.679 5.084 1.00 90.44 991 ILE A CA 1
ATOM 8013 C C . ILE A 1 991 ? 32.195 45.801 4.132 1.00 90.44 991 ILE A C 1
ATOM 8015 O O . ILE A 1 991 ? 33.082 45.604 3.301 1.00 90.44 991 ILE A O 1
ATOM 8019 N N . THR A 1 992 ? 31.584 46.977 4.252 1.00 89.12 992 THR A N 1
ATOM 8020 C CA . THR A 1 992 ? 31.737 48.090 3.298 1.00 89.12 992 THR A CA 1
ATOM 8021 C C . THR A 1 992 ? 32.612 49.225 3.821 1.00 89.12 992 THR A C 1
ATOM 8023 O O . THR A 1 992 ? 33.447 49.732 3.074 1.00 89.12 992 THR A O 1
ATOM 8026 N N . LYS A 1 993 ? 32.464 49.615 5.095 1.00 88.62 993 LYS A N 1
ATOM 8027 C CA . LYS A 1 993 ? 33.280 50.646 5.762 1.00 88.62 993 LYS A CA 1
ATOM 8028 C C . LYS A 1 993 ? 33.579 50.236 7.207 1.00 88.62 993 LYS A C 1
ATOM 8030 O O . LYS A 1 993 ? 32.793 49.534 7.850 1.00 88.62 993 LYS A O 1
ATOM 8035 N N . ILE A 1 994 ? 34.734 50.666 7.713 1.00 91.12 994 ILE A N 1
ATOM 8036 C CA . ILE A 1 994 ? 35.209 50.373 9.071 1.00 91.12 994 ILE A CA 1
ATOM 8037 C C . ILE A 1 994 ? 35.684 51.684 9.702 1.00 91.12 994 ILE A C 1
ATOM 8039 O O . ILE A 1 994 ? 36.636 52.292 9.225 1.00 91.12 994 ILE A O 1
ATOM 8043 N N . PHE A 1 995 ? 35.056 52.111 10.795 1.00 90.56 995 PHE A N 1
ATOM 8044 C CA . PHE A 1 995 ? 35.404 53.340 11.515 1.00 90.56 995 PHE A CA 1
ATOM 8045 C C . PHE A 1 995 ? 36.046 52.993 12.861 1.00 90.56 995 PHE A C 1
ATOM 8047 O O . PHE A 1 995 ? 35.479 52.224 13.641 1.00 90.56 995 PHE A O 1
ATOM 8054 N N . HIS A 1 996 ? 37.213 53.552 13.173 1.00 88.38 996 HIS A N 1
ATOM 8055 C CA . HIS A 1 996 ? 37.896 53.312 14.447 1.00 88.38 996 HIS A CA 1
ATOM 8056 C C . HIS A 1 996 ? 37.345 54.244 15.539 1.00 88.38 996 HIS A C 1
ATOM 8058 O O . HIS A 1 996 ? 37.551 55.455 15.523 1.00 88.38 996 HIS A O 1
ATOM 8064 N N . TRP A 1 997 ? 36.633 53.684 16.520 1.00 84.44 997 TRP A N 1
ATOM 8065 C CA . TRP A 1 997 ? 35.983 54.464 17.573 1.00 84.44 997 TRP A CA 1
ATOM 8066 C C . TRP A 1 997 ? 36.955 54.784 18.710 1.00 84.44 997 TRP A C 1
ATOM 8068 O O . TRP A 1 997 ? 37.187 53.987 19.626 1.00 84.44 997 TRP A O 1
ATOM 8078 N N . GLN A 1 998 ? 37.452 56.016 18.723 1.00 77.94 998 GLN A N 1
ATOM 8079 C CA . GLN A 1 998 ? 38.232 56.543 19.840 1.00 77.94 998 GLN A CA 1
ATOM 8080 C C . GLN A 1 998 ? 37.318 57.181 20.901 1.00 77.94 998 GLN A C 1
ATOM 8082 O O . GLN A 1 998 ? 36.333 57.842 20.582 1.00 77.94 998 GLN A O 1
ATOM 8087 N N . LYS A 1 999 ? 37.661 57.069 22.196 1.00 64.88 999 LYS A N 1
ATOM 8088 C CA . LYS A 1 999 ? 36.867 57.640 23.317 1.00 64.88 999 LYS A CA 1
ATOM 8089 C C . LYS A 1 999 ? 36.666 59.170 23.275 1.00 64.88 999 LYS A C 1
ATOM 8091 O O . LYS A 1 999 ? 35.917 59.692 24.096 1.00 64.88 999 LYS A O 1
ATOM 8096 N N . ARG A 1 1000 ? 37.352 59.881 22.375 1.00 65.94 1000 ARG A N 1
ATOM 8097 C CA . ARG A 1 1000 ? 37.244 61.334 22.165 1.00 65.94 1000 ARG A CA 1
ATOM 8098 C C . ARG A 1 1000 ? 36.570 61.712 20.839 1.00 65.94 1000 ARG A C 1
ATOM 8100 O O . ARG A 1 1000 ? 36.441 62.902 20.576 1.00 65.94 1000 ARG A O 1
ATOM 8107 N N . ASP A 1 1001 ? 36.136 60.745 20.026 1.00 72.56 1001 ASP A N 1
ATOM 8108 C CA . ASP A 1 1001 ? 35.456 61.038 18.764 1.00 72.56 1001 ASP A CA 1
ATOM 8109 C C . ASP A 1 1001 ? 34.032 61.557 19.026 1.00 72.56 1001 ASP A C 1
ATOM 8111 O O . ASP A 1 1001 ? 33.098 60.810 19.342 1.00 72.56 1001 ASP A O 1
ATOM 8115 N N . SER A 1 1002 ? 33.877 62.874 18.914 1.00 73.44 1002 SER A N 1
ATOM 8116 C CA . SER A 1 1002 ? 32.599 63.568 19.044 1.00 73.44 1002 SER A CA 1
ATOM 8117 C C . SER A 1 1002 ? 31.689 63.378 17.828 1.00 73.44 1002 SER A C 1
ATOM 8119 O O . SER A 1 1002 ? 30.473 63.443 17.998 1.00 73.44 1002 SER A O 1
ATOM 8121 N N . ASN A 1 1003 ? 32.230 63.107 16.636 1.00 83.25 1003 ASN A N 1
ATOM 8122 C CA . ASN A 1 1003 ? 31.467 62.935 15.400 1.00 83.25 1003 ASN A CA 1
ATOM 8123 C C . ASN A 1 1003 ? 30.771 61.575 15.354 1.00 83.25 1003 ASN A C 1
ATOM 8125 O O . ASN A 1 1003 ? 29.555 61.526 15.185 1.00 83.25 1003 ASN A O 1
ATOM 8129 N N . LEU A 1 1004 ? 31.501 60.481 15.578 1.00 83.94 1004 LEU A N 1
ATOM 8130 C CA . LEU A 1 1004 ? 30.923 59.136 15.679 1.00 83.94 1004 LEU A CA 1
ATOM 8131 C C . LEU A 1 1004 ? 29.942 59.043 16.859 1.00 83.94 1004 LEU A C 1
ATOM 8133 O O . LEU A 1 1004 ? 28.841 58.502 16.719 1.00 83.94 1004 LEU A O 1
ATOM 8137 N N . THR A 1 1005 ? 30.278 59.663 17.999 1.00 84.19 1005 THR A N 1
ATOM 8138 C CA . THR A 1 1005 ? 29.366 59.766 19.153 1.00 84.19 1005 THR A CA 1
ATOM 8139 C C . THR A 1 1005 ? 28.089 60.542 18.815 1.00 84.19 1005 THR A C 1
ATOM 8141 O O . THR A 1 1005 ? 27.005 60.163 19.266 1.00 84.19 1005 THR A O 1
ATOM 8144 N N . LEU A 1 1006 ? 28.177 61.612 18.019 1.00 83.75 1006 LEU A N 1
ATOM 8145 C CA . LEU A 1 1006 ? 27.015 62.389 17.589 1.00 83.75 1006 LEU A CA 1
ATOM 8146 C C . LEU A 1 1006 ? 26.196 61.664 16.512 1.00 83.75 1006 LEU A C 1
ATOM 8148 O O . LEU A 1 1006 ? 24.970 61.720 16.573 1.00 83.75 1006 LEU A O 1
ATOM 8152 N N . ALA A 1 1007 ? 26.837 60.954 15.582 1.00 85.62 1007 ALA A N 1
ATOM 8153 C CA . ALA A 1 1007 ? 26.178 60.160 14.546 1.00 85.62 1007 ALA A CA 1
ATOM 8154 C C . ALA A 1 1007 ? 25.307 59.058 15.165 1.00 85.62 1007 ALA A C 1
ATOM 8156 O O . ALA A 1 1007 ? 24.096 59.052 14.958 1.00 85.62 1007 ALA A O 1
ATOM 8157 N N . VAL A 1 1008 ? 25.869 58.208 16.033 1.00 85.44 1008 VAL A N 1
ATOM 8158 C CA . VAL A 1 1008 ? 25.111 57.129 16.703 1.00 85.44 1008 VAL A CA 1
ATOM 8159 C C . VAL A 1 1008 ? 23.985 57.671 17.597 1.00 85.44 1008 VAL A C 1
ATOM 8161 O O . VAL A 1 1008 ? 22.933 57.044 17.719 1.00 85.44 1008 VAL A O 1
ATOM 8164 N N . ARG A 1 1009 ? 24.146 58.864 18.188 1.00 84.81 1009 ARG A N 1
ATOM 8165 C CA . ARG A 1 1009 ? 23.060 59.539 18.926 1.00 84.81 1009 ARG A CA 1
ATOM 8166 C C . ARG A 1 1009 ? 21.958 60.076 18.010 1.00 84.81 1009 ARG A C 1
ATOM 8168 O O . ARG A 1 1009 ? 20.788 59.968 18.367 1.00 84.81 1009 ARG A O 1
ATOM 8175 N N . LYS A 1 1010 ? 22.315 60.659 16.861 1.00 85.12 1010 LYS A N 1
ATOM 8176 C CA . LYS A 1 1010 ? 21.361 61.204 15.881 1.00 85.12 1010 LYS A CA 1
ATOM 8177 C C . LYS A 1 1010 ? 20.610 60.116 15.121 1.00 85.12 1010 LYS A C 1
ATOM 8179 O O . LYS A 1 1010 ? 19.444 60.331 14.816 1.00 85.12 1010 LYS A O 1
ATOM 8184 N N . TRP A 1 1011 ? 21.242 58.968 14.871 1.00 85.56 1011 TRP A N 1
ATOM 8185 C CA . TRP A 1 1011 ? 20.688 57.847 14.105 1.00 85.56 1011 TRP A CA 1
ATOM 8186 C C . TRP A 1 1011 ? 19.266 57.454 14.535 1.00 85.56 1011 TRP A C 1
ATOM 8188 O O . TRP A 1 1011 ? 18.389 57.330 13.692 1.00 85.56 1011 TRP A O 1
ATOM 8198 N N . ARG A 1 1012 ? 18.994 57.409 15.850 1.00 79.81 1012 ARG A N 1
ATOM 8199 C CA . ARG A 1 1012 ? 17.664 57.108 16.432 1.00 79.81 1012 ARG A CA 1
ATOM 8200 C C . ARG A 1 1012 ? 16.510 58.005 15.959 1.00 79.81 1012 ARG A C 1
ATOM 8202 O O . ARG A 1 1012 ? 15.355 57.646 16.157 1.00 79.81 1012 ARG A O 1
ATOM 8209 N N . TYR A 1 1013 ? 16.816 59.174 15.401 1.00 81.31 1013 TYR A N 1
ATOM 8210 C CA . TYR A 1 1013 ? 15.852 60.147 14.880 1.00 81.31 1013 TYR A CA 1
ATOM 8211 C C . TYR A 1 1013 ? 16.209 60.602 13.456 1.00 81.31 1013 TYR A C 1
ATOM 8213 O O . TYR A 1 1013 ? 15.655 61.583 12.960 1.00 81.31 1013 TYR A O 1
ATOM 8221 N N . HIS A 1 1014 ? 17.173 59.938 12.816 1.00 81.19 1014 HIS A N 1
ATOM 8222 C CA . HIS A 1 1014 ? 17.547 60.216 11.440 1.00 81.19 1014 HIS A CA 1
ATOM 8223 C C . HIS A 1 1014 ? 16.570 59.505 10.502 1.00 81.19 1014 HIS A C 1
ATOM 8225 O O . HIS A 1 1014 ? 16.053 58.438 10.826 1.00 81.19 1014 HIS A O 1
ATOM 8231 N N . LYS A 1 1015 ? 16.310 60.113 9.347 1.00 77.25 1015 LYS A N 1
ATOM 8232 C CA . LYS A 1 1015 ? 15.588 59.473 8.255 1.00 77.25 1015 LYS A CA 1
ATOM 8233 C C . LYS A 1 1015 ? 16.507 59.425 7.050 1.00 77.25 1015 LYS A C 1
ATOM 8235 O O . LYS A 1 1015 ? 16.974 60.477 6.610 1.00 77.25 1015 LYS A O 1
ATOM 8240 N N . CYS A 1 1016 ? 16.742 58.204 6.595 1.00 78.81 1016 CYS A N 1
ATOM 8241 C CA . CYS A 1 1016 ? 17.014 57.901 5.202 1.00 78.81 1016 CYS A CA 1
ATOM 8242 C C . CYS A 1 1016 ? 15.707 58.109 4.402 1.00 78.81 1016 CYS A C 1
ATOM 8244 O O . CYS A 1 1016 ? 15.810 58.493 3.222 1.00 78.81 1016 CYS A O 1
#